Protein AF-B4QR46-F1 (afdb_monomer)

Radius of gyration: 48.01 Å; Cα contacts (8 Å, |Δi|>4): 709; chains: 1; bounding box: 116×48×184 Å

InterPro domains:
  IPR041470 Gamma tubulin complex component protein, N-terminal [PF17681] (161-316)

Nearest PDB structures (foldseek):
  9g3z-assembly1_J  TM=4.407E-01  e=4.348E-11  Sus scrofa
  7qj6-assembly1_C  TM=5.221E-01  e=1.460E-07  Homo sapiens
  8q62-assembly1_J  TM=5.470E-01  e=9.384E-07  Homo sapiens
  7qj3-assembly1_K  TM=4.662E-01  e=2.540E-05  Homo sapiens
  7qj9-assembly1_C  TM=4.486E-01  e=2.540E-05  Homo sapiens

Solvent-accessible surface area (backbone atoms only — not comparable to full-atom values): 43909 Å² total; per-residue (Å²): 132,87,80,91,84,79,89,83,92,77,84,86,80,86,83,77,78,69,58,73,47,78,47,77,50,79,46,81,51,102,92,51,79,46,81,46,76,44,84,38,66,56,82,58,98,83,71,80,80,86,89,76,83,90,83,83,90,65,97,85,64,82,74,57,78,57,82,49,105,67,46,77,56,86,58,85,77,74,82,77,79,80,85,75,60,95,46,50,45,57,43,53,26,54,51,50,54,50,53,53,53,54,53,71,73,42,92,67,86,70,54,72,55,37,54,50,50,53,54,54,57,38,46,71,41,35,98,68,72,55,92,62,36,34,75,52,92,95,35,82,38,71,50,86,89,55,92,74,50,73,68,56,51,55,49,70,74,34,70,64,52,54,54,53,52,51,43,36,54,36,45,50,53,51,47,56,50,26,53,70,42,50,47,96,61,93,72,87,84,65,52,61,38,52,23,35,38,24,45,44,51,54,42,70,43,43,66,47,52,36,41,53,55,52,51,48,59,31,44,78,70,66,75,43,75,62,44,69,66,56,49,46,72,77,35,44,71,47,47,50,49,44,48,50,56,35,65,78,61,69,72,72,97,61,90,50,55,26,58,48,44,52,48,55,49,43,52,23,49,54,48,32,57,44,82,87,51,56,69,67,52,22,22,50,24,44,25,42,34,63,52,21,47,39,39,57,33,49,27,50,51,32,29,68,59,71,61,41,47,83,51,66,84,57,38,53,67,58,42,80,44,75,59,92,82,38,55,45,70,43,74,39,77,87,57,74,84,51,92,57,86,81,34,65,71,54,51,50,52,48,49,47,47,70,74,29,36,68,48,49,25,52,28,50,56,43,68,41,35,59,57,55,28,56,77,69,48,57,71,85,42,81,51,61,45,57,54,43,50,58,50,44,55,58,72,43,54,86,41,52,76,52,84,84,77,81,82,72,87,58,67,54,59,67,60,53,34,73,75,46,89,51,66,72,59,36,52,41,41,51,51,44,47,71,74,48,54,69,63,87,92,49,63,75,74,75,27,61,67,45,37,30,48,55,49,66,22,30,48,95,83,59,62,57,49,58,50,51,50,51,50,49,43,53,58,45,51,52,52,36,52,49,47,48,51,52,46,51,51,53,48,64,74,62,41,57,52,59,53,54,50,50,51,51,36,64,37,68,47,72,57,42,83,82,41,42,73,60,52,52,54,29,49,49,26,27,74,72,60,35,60,66,64,20,46,51,44,50,46,48,56,53,25,70,76,37,77,88,61,26,80,42,56,43,77,43,69,82,54,70,47,51,81,47,48,44,73,43,68,62,92,44,48,70,53,52,74,46,49,44,72,70,54,53,54,52,41,44,52,50,28,27,52,55,48,39,53,54,47,52,46,51,51,67,74,67,56,82,82,84,90,73,87,88,55,65,71,51,51,53,50,52,50,52,44,50,52,51,51,46,51,50,49,46,43,73,75,66,47,81,81,54,62,60,47,48,49,49,57,52,44,50,61,51,75,68,51,42,98,81,57,46,70,70,55,51,24,53,55,43,52,53,50,46,53,53,50,53,49,59,78,66,68,84,87,64,100,64,53,73,70,54,55,54,51,50,51,54,54,48,52,54,51,51,54,52,52,42,51,62,50,64,73,58,69,81,65,81,74,84,50,76,64,48,51,53,49,52,50,53,52,51,51,51,55,54,50,46,46,54,50,45,51,55,53,22,48,74,74,75,57,119

Foldseek 3Di:
DDDDDDDDPDDDDPPPPFDFDWDWDWDDDVPDIDIDTWGWGFPDPPDDDDDDDDDDDDPDAPWDAPDDVTTGTGDHDDDDDPQPDLALLVSVLSVLVVVLVVVVSDPDDDDPLLNVLSVLLSLLRDDDADPQWDQDPNATDGDPPDDQDPVNVVVVPDVLVVLSSVLSSLSVVLVVLLCVAQRDDPDPDHFLLSNLLSLLSLLLLQVVVLVSVQQSVCSVVVNDDSHSVSCCVSCVVSSVSSVLSSVLVPQDDDDALQCSSLVSLQSLLVQLQDLPHDLLSNLLSLLSNLSSCLLVLQLVLCCLQQVGSPGDRPNHQWGWDADLLFTFIDGDPVPVPDPSVPRLVVVLVVVLCVLQGLLSRLCNLLVCSNVLCVVVVSVVDDGLSLQLLVQLLVVLVVQQADDDDDPPPGDRLVVVLVVDPDPSVNVSSVVSCVSNPDDPVHDPCSRSVNSSNSSSRGDSPDNSSVSSSVSSSVSSVVVSCSSVVVVVVVCLVVLVLVLVVLLLCLLQVVCCVVCVVLLLVLLVCLVVFVQVVNLVSSLVVQCVSDVVNSVQWDWDADHSALLRIATHGHDRSNNCNQARPVLSVLSRVSSSLVSLLSSLLSLLVPQDDADDDPDVLLVVLLVLLSVLLNVVSCCVVPPDDPSVVVVVVLVVLSVVRDSPQDSVNSNVSSVVSSVSSVVVVVDDDDLDGSVRSSVLSVVSSVLSVVLRCLRPVPPPDDDPDPVVVVVVVVSVVSSVVSSVVSVVSCVSSVHD

Structure (mmCIF, N/CA/C/O backbone):
data_AF-B4QR46-F1
#
_entry.id   AF-B4QR46-F1
#
loop_
_atom_site.group_PDB
_atom_site.id
_atom_site.type_symbol
_atom_site.label_atom_id
_atom_site.label_alt_id
_atom_site.label_comp_id
_atom_site.label_asym_id
_atom_site.label_entity_id
_atom_site.label_seq_id
_atom_site.pdbx_PDB_ins_code
_atom_site.Cartn_x
_atom_site.Cartn_y
_atom_site.Cartn_z
_atom_site.occupancy
_atom_site.B_iso_or_equiv
_atom_site.auth_seq_id
_atom_site.auth_comp_id
_atom_site.auth_asym_id
_atom_site.auth_atom_id
_atom_site.pdbx_PDB_model_num
ATOM 1 N N . MET A 1 1 ? -65.363 -8.377 97.264 1.00 30.38 1 MET A N 1
ATOM 2 C CA . MET A 1 1 ? -65.525 -9.576 96.421 1.00 30.38 1 MET A CA 1
ATOM 3 C C . MET A 1 1 ? -65.586 -9.126 94.976 1.00 30.38 1 MET A C 1
ATOM 5 O O . MET A 1 1 ? -66.506 -8.402 94.644 1.00 30.38 1 MET A O 1
ATOM 9 N N . VAL A 1 2 ? -64.578 -9.561 94.217 1.00 29.88 2 VAL A N 1
ATOM 10 C CA . VAL A 1 2 ? -64.458 -9.664 92.749 1.00 29.88 2 VAL A CA 1
ATOM 11 C C . VAL A 1 2 ? -64.579 -8.369 91.911 1.00 29.88 2 VAL A C 1
ATOM 13 O O . VAL A 1 2 ? -65.477 -7.569 92.140 1.00 29.88 2 VAL A O 1
ATOM 16 N N . PRO A 1 3 ? -63.645 -8.134 90.963 1.00 30.70 3 PRO A N 1
ATOM 17 C CA . PRO A 1 3 ? -63.244 -6.808 90.508 1.00 30.70 3 PRO A CA 1
ATOM 18 C C . PRO A 1 3 ? -63.609 -6.511 89.038 1.00 30.70 3 PRO A C 1
ATOM 20 O O . PRO A 1 3 ? -64.188 -7.330 88.330 1.00 30.70 3 PRO A O 1
ATOM 23 N N . SER A 1 4 ? -63.222 -5.305 88.620 1.00 34.78 4 SER A N 1
ATOM 24 C CA . SER A 1 4 ? -63.132 -4.754 87.261 1.00 34.78 4 SER A CA 1
ATOM 25 C C . SER A 1 4 ? -62.974 -5.744 86.096 1.00 34.78 4 SER A C 1
ATOM 27 O O . SER A 1 4 ? -62.083 -6.589 86.116 1.00 34.78 4 SER A O 1
ATOM 29 N N . LYS A 1 5 ? -63.715 -5.497 85.001 1.00 28.73 5 LYS A N 1
ATOM 30 C CA . LYS A 1 5 ? -63.240 -5.636 83.610 1.00 28.73 5 LYS A CA 1
ATOM 31 C C . LYS A 1 5 ? -64.013 -4.716 82.635 1.00 28.73 5 LYS A C 1
ATOM 33 O O . LYS A 1 5 ? -65.116 -4.292 82.973 1.00 28.73 5 LYS A O 1
ATOM 38 N N . PRO A 1 6 ? -63.390 -4.346 81.497 1.00 29.62 6 PRO A N 1
ATOM 39 C CA . PRO A 1 6 ? -63.630 -3.126 80.726 1.00 29.62 6 PRO A CA 1
ATOM 40 C C . PRO A 1 6 ? -64.387 -3.372 79.406 1.00 29.62 6 PRO A C 1
ATOM 42 O O . PRO A 1 6 ? -64.736 -4.505 79.096 1.00 29.62 6 PRO A O 1
ATOM 45 N N . LEU A 1 7 ? -64.622 -2.279 78.664 1.00 31.97 7 LEU A N 1
ATOM 46 C CA . LEU A 1 7 ? -65.241 -2.207 77.335 1.00 31.97 7 LEU A CA 1
ATOM 47 C C . LEU A 1 7 ? -64.868 -3.370 76.404 1.00 31.97 7 LEU A C 1
ATOM 49 O O . LEU A 1 7 ? -63.692 -3.551 76.092 1.00 31.97 7 LEU A O 1
ATOM 53 N N . ASP A 1 8 ? -65.891 -4.034 75.868 1.00 27.19 8 ASP A N 1
ATOM 54 C CA . ASP A 1 8 ? -65.801 -4.762 74.606 1.00 27.19 8 ASP A CA 1
ATOM 55 C C . ASP A 1 8 ? -66.247 -3.823 73.479 1.00 27.19 8 ASP A C 1
ATOM 57 O O . ASP A 1 8 ? -67.421 -3.477 73.335 1.00 27.19 8 ASP A O 1
ATOM 61 N N . THR A 1 9 ? -65.270 -3.355 72.707 1.00 36.09 9 THR A N 1
ATOM 62 C CA . THR A 1 9 ? -65.465 -2.815 71.362 1.00 36.09 9 THR A CA 1
ATOM 63 C C . THR A 1 9 ? -65.243 -3.954 70.368 1.00 36.09 9 THR A C 1
ATOM 65 O O . THR A 1 9 ? -64.119 -4.187 69.926 1.00 36.09 9 THR A O 1
ATOM 68 N N . SER A 1 10 ? -66.321 -4.654 70.036 1.00 26.53 10 SER A N 1
ATOM 69 C CA . SER A 1 10 ? -66.479 -5.620 68.940 1.00 26.53 10 SER A CA 1
ATOM 70 C C . SER A 1 10 ? -67.900 -5.373 68.401 1.00 26.53 10 SER A C 1
ATOM 72 O O . SER A 1 10 ? -68.838 -5.264 69.178 1.00 26.53 10 SER A O 1
ATOM 74 N N . ASP A 1 11 ? -68.156 -5.039 67.138 1.00 26.20 11 ASP A N 1
ATOM 75 C CA . ASP A 1 11 ? -67.590 -5.568 65.908 1.00 26.20 11 ASP A CA 1
ATOM 76 C C . ASP A 1 11 ? -67.270 -4.478 64.872 1.00 26.20 11 ASP A C 1
ATOM 78 O O . ASP A 1 11 ? -68.066 -3.588 64.563 1.00 26.20 11 ASP A O 1
ATOM 82 N N . TYR A 1 12 ? -66.079 -4.611 64.292 1.00 28.22 12 TYR A N 1
ATOM 83 C CA . TYR A 1 12 ? -65.688 -4.019 63.020 1.00 28.22 12 TYR A CA 1
ATOM 84 C C . TYR A 1 12 ? -66.210 -4.872 61.852 1.00 28.22 12 TYR A C 1
ATOM 86 O O . TYR A 1 12 ? -66.328 -6.089 61.963 1.00 28.22 12 TYR A O 1
ATOM 94 N N . ASN A 1 13 ? -66.348 -4.205 60.701 1.00 23.25 13 ASN A N 1
ATOM 95 C CA . ASN A 1 13 ? -66.476 -4.722 59.330 1.00 23.25 13 ASN A CA 1
ATOM 96 C C . ASN A 1 13 ? -67.891 -4.986 58.792 1.00 23.25 13 ASN A C 1
ATOM 98 O O . ASN A 1 13 ? -68.255 -6.112 58.468 1.00 23.25 13 ASN A O 1
ATOM 102 N N . TYR A 1 14 ? -68.612 -3.904 58.480 1.00 27.81 14 TYR A N 1
ATOM 103 C CA . TYR A 1 14 ? -69.419 -3.910 57.257 1.00 27.81 14 TYR A CA 1
ATOM 104 C C . TYR A 1 14 ? -68.485 -3.730 56.054 1.00 27.81 14 TYR A C 1
ATOM 106 O O . TYR A 1 14 ? -67.966 -2.641 55.804 1.00 27.81 14 TYR A O 1
ATOM 114 N N . SER A 1 15 ? -68.260 -4.811 55.309 1.00 29.78 15 SER A N 1
ATOM 115 C CA . SER A 1 15 ? -67.665 -4.772 53.976 1.00 29.78 15 SER A CA 1
ATOM 116 C C . SER A 1 15 ? -68.615 -4.039 53.023 1.00 29.78 15 SER A C 1
ATOM 118 O O . SER A 1 15 ? -69.603 -4.604 52.556 1.00 29.78 15 SER A O 1
ATOM 120 N N . MET A 1 16 ? -68.331 -2.772 52.726 1.00 32.12 16 MET A N 1
ATOM 121 C CA . MET A 1 16 ? -68.959 -2.085 51.600 1.00 32.12 16 MET A CA 1
ATOM 122 C C . MET A 1 16 ? -68.164 -2.460 50.347 1.00 32.12 16 MET A C 1
ATOM 124 O O . MET A 1 16 ? -67.132 -1.861 50.048 1.00 32.12 16 MET A O 1
ATOM 128 N N . GLU A 1 17 ? -68.599 -3.510 49.650 1.00 33.94 17 GLU A N 1
ATOM 129 C CA . GLU A 1 17 ? -68.070 -3.846 48.329 1.00 33.94 17 GLU A CA 1
ATOM 130 C C . GLU A 1 17 ? -68.312 -2.657 47.386 1.00 33.94 17 GLU A C 1
ATOM 132 O O . GLU A 1 17 ? -69.435 -2.373 46.966 1.00 33.94 17 GLU A O 1
ATOM 137 N N . LEU A 1 18 ? -67.246 -1.911 47.087 1.00 38.28 18 LEU A N 1
ATOM 138 C CA . LEU A 1 18 ? -67.239 -0.885 46.049 1.00 38.28 18 LEU A CA 1
ATOM 139 C C . LEU A 1 18 ? -67.482 -1.580 44.706 1.00 38.28 18 LEU A C 1
ATOM 141 O O . LEU A 1 18 ? -66.605 -2.279 44.197 1.00 38.28 18 LEU A O 1
ATOM 145 N N . GLY A 1 19 ? -68.680 -1.400 44.148 1.00 39.25 19 GLY A N 1
ATOM 146 C CA . GLY A 1 19 ? -69.067 -1.969 42.862 1.00 39.25 19 GLY A CA 1
ATOM 147 C C . GLY A 1 19 ? -68.116 -1.518 41.755 1.00 39.25 19 GLY A C 1
ATOM 148 O O . GLY A 1 19 ? -68.180 -0.379 41.293 1.00 39.25 19 GLY A O 1
ATOM 149 N N . LYS A 1 20 ? -67.225 -2.418 41.327 1.00 40.62 20 LYS A N 1
ATOM 150 C CA . LYS A 1 20 ? -66.458 -2.260 40.090 1.00 40.62 20 LYS A CA 1
ATOM 151 C C . LYS A 1 20 ? -67.424 -2.430 38.928 1.00 40.62 20 LYS A C 1
ATOM 153 O O . LYS A 1 20 ? -67.961 -3.515 38.724 1.00 40.62 20 LYS A O 1
ATOM 158 N N . VAL A 1 21 ? -67.633 -1.368 38.160 1.00 39.97 21 VAL A N 1
ATOM 159 C CA . VAL A 1 21 ? -68.390 -1.445 36.909 1.00 39.97 21 VAL A CA 1
ATOM 160 C C . VAL A 1 21 ? -67.388 -1.438 35.764 1.00 39.97 21 VAL A C 1
ATOM 162 O O . VAL A 1 21 ? -66.661 -0.461 35.590 1.00 39.97 21 VAL A O 1
ATOM 165 N N . ALA A 1 22 ? -67.346 -2.534 35.005 1.00 39.94 22 ALA A N 1
ATOM 166 C CA . ALA A 1 22 ? -66.570 -2.630 33.775 1.00 39.94 22 ALA A CA 1
ATOM 167 C C . ALA A 1 22 ? -67.403 -2.077 32.613 1.00 39.94 22 ALA A C 1
ATOM 169 O O . ALA A 1 22 ? -68.505 -2.561 32.337 1.00 39.94 22 ALA A O 1
ATOM 170 N N . VAL A 1 23 ? -66.891 -1.052 31.935 1.00 41.97 23 VAL A N 1
ATOM 171 C CA . VAL A 1 23 ? -67.472 -0.548 30.683 1.00 41.97 23 VAL A CA 1
ATOM 172 C C . VAL A 1 23 ? -66.529 -0.927 29.552 1.00 41.97 23 VAL A C 1
ATOM 174 O O . VAL A 1 23 ? -65.367 -0.530 29.584 1.00 41.97 23 VAL A O 1
ATOM 177 N N . LYS A 1 24 ? -67.026 -1.709 28.585 1.00 39.94 24 LYS A N 1
ATOM 178 C CA . LYS A 1 24 ? -66.307 -2.082 27.362 1.00 39.94 24 LYS A CA 1
ATOM 179 C C . LYS A 1 24 ? -66.873 -1.312 26.180 1.00 39.94 24 LYS A C 1
ATOM 181 O O . LYS A 1 24 ? -68.062 -1.449 25.895 1.00 39.94 24 LYS A O 1
ATOM 186 N N . GLU A 1 25 ? -66.032 -0.549 25.491 1.00 40.66 25 GLU A N 1
ATOM 187 C CA . GLU A 1 25 ? -66.381 0.058 24.204 1.00 40.66 25 GLU A CA 1
ATOM 188 C C . GLU A 1 25 ? -65.314 -0.215 23.143 1.00 40.66 25 GLU A C 1
ATOM 190 O O . GLU A 1 25 ? -64.108 -0.148 23.398 1.00 40.66 25 GLU A O 1
ATOM 195 N N . ASN A 1 26 ? -65.795 -0.519 21.935 1.00 38.41 26 ASN A N 1
ATOM 196 C CA . ASN A 1 26 ? -64.975 -0.933 20.804 1.00 38.41 26 ASN A CA 1
ATOM 197 C C . ASN A 1 26 ? -64.913 0.209 19.789 1.00 38.41 26 ASN A C 1
ATOM 199 O O . ASN A 1 26 ? -65.899 0.519 19.119 1.00 38.41 26 ASN A O 1
ATOM 203 N N . PHE A 1 27 ? -63.738 0.813 19.644 1.00 44.78 27 PHE A N 1
ATOM 204 C CA . PHE A 1 27 ? -63.484 1.882 18.689 1.00 44.78 27 PHE A CA 1
ATOM 205 C C . PHE A 1 27 ? -62.930 1.311 17.389 1.00 44.78 27 PHE A C 1
ATOM 207 O O . PHE A 1 27 ? -61.981 0.526 17.381 1.00 44.78 27 PHE A O 1
ATOM 214 N N . ASN A 1 28 ? -63.507 1.753 16.275 1.00 34.19 28 ASN A N 1
ATOM 215 C CA . ASN A 1 28 ? -63.042 1.445 14.930 1.00 34.19 28 ASN A CA 1
ATOM 216 C C . ASN A 1 28 ? -62.682 2.770 14.248 1.00 34.19 28 ASN A C 1
ATOM 218 O O . ASN A 1 28 ? -63.564 3.505 13.804 1.00 34.19 28 ASN A O 1
ATOM 222 N N . ILE A 1 29 ? -61.391 3.090 14.164 1.00 40.81 29 ILE A N 1
ATOM 223 C CA . ILE A 1 29 ? -60.894 4.190 13.325 1.00 40.81 29 ILE A CA 1
ATOM 224 C C . ILE A 1 29 ? -60.126 3.554 12.165 1.00 40.81 29 ILE A C 1
ATOM 226 O O . ILE A 1 29 ? -59.524 2.495 12.334 1.00 40.81 29 ILE A O 1
ATOM 230 N N . LYS A 1 30 ? -60.173 4.155 10.965 1.00 36.75 30 LYS A N 1
ATOM 231 C CA . LYS A 1 30 ? -59.470 3.650 9.770 1.00 36.75 30 LYS A CA 1
ATOM 232 C C . LYS A 1 30 ? -57.982 3.418 10.088 1.00 36.75 30 LYS A C 1
ATOM 234 O O . LYS A 1 30 ? -57.203 4.363 10.078 1.00 36.75 30 LYS A O 1
ATOM 239 N N . GLY A 1 31 ? -57.623 2.164 10.370 1.00 36.34 31 GLY A N 1
ATOM 240 C CA . GLY A 1 31 ? -56.261 1.720 10.679 1.00 36.34 31 GLY A CA 1
ATOM 241 C C . GLY A 1 31 ? -56.042 1.081 12.059 1.00 36.34 31 GLY A C 1
ATOM 242 O O . GLY A 1 31 ? -55.006 0.448 12.231 1.00 36.34 31 GLY A O 1
ATOM 243 N N . ALA A 1 32 ? -56.973 1.177 13.020 1.00 36.88 32 ALA A N 1
ATOM 244 C CA . ALA A 1 32 ? -56.832 0.530 14.332 1.00 36.88 32 ALA A CA 1
ATOM 245 C C . ALA A 1 32 ? -58.187 0.202 14.990 1.00 36.88 32 ALA A C 1
ATOM 247 O O . ALA A 1 32 ? -59.110 1.022 14.991 1.00 36.88 32 ALA A O 1
ATOM 248 N N . LYS A 1 33 ? -58.272 -0.998 15.583 1.00 32.69 33 LYS A N 1
ATOM 249 C CA . LYS A 1 33 ? -59.317 -1.396 16.537 1.00 32.69 33 LYS A CA 1
ATOM 250 C C . LYS A 1 33 ? -58.785 -1.171 17.945 1.00 32.69 33 LYS A C 1
ATOM 252 O O . LYS A 1 33 ? -57.722 -1.696 18.266 1.00 32.69 33 LYS A O 1
ATOM 257 N N . MET A 1 34 ? -59.514 -0.430 18.769 1.00 39.59 34 MET A N 1
ATOM 258 C CA . MET A 1 34 ? -59.182 -0.262 20.183 1.00 39.59 34 MET A CA 1
ATOM 259 C C . MET A 1 34 ? -60.346 -0.760 21.035 1.00 39.59 34 MET A C 1
ATOM 261 O O . MET A 1 34 ? -61.479 -0.329 20.841 1.00 39.59 34 MET A O 1
ATOM 265 N N . GLU A 1 35 ? -60.060 -1.674 21.957 1.00 34.44 35 GLU A N 1
ATOM 266 C CA . GLU A 1 35 ? -60.991 -2.134 22.988 1.00 34.44 35 GLU A CA 1
ATOM 267 C C . GLU A 1 35 ? -60.613 -1.444 24.298 1.00 34.44 35 GLU A C 1
ATOM 269 O O . GLU A 1 35 ? -59.492 -1.589 24.783 1.00 34.44 35 GLU A O 1
ATOM 274 N N . LEU A 1 36 ? -61.523 -0.634 24.832 1.00 41.47 36 LEU A N 1
ATOM 275 C CA . LEU A 1 36 ? -61.312 0.128 26.058 1.00 41.47 36 LEU A CA 1
ATOM 276 C C . LEU A 1 36 ? -62.166 -0.485 27.163 1.00 41.47 36 LEU A C 1
ATOM 278 O O . LEU A 1 36 ? -63.392 -0.437 27.097 1.00 41.47 36 LEU A O 1
ATOM 282 N N . GLU A 1 37 ? -61.507 -1.073 28.162 1.00 37.12 37 GLU A N 1
ATOM 283 C CA . GLU A 1 37 ? -62.136 -1.606 29.370 1.00 37.12 37 GLU A CA 1
ATOM 284 C C . GLU A 1 37 ? -61.838 -0.663 30.541 1.00 37.12 37 GLU A C 1
ATOM 286 O O . GLU A 1 37 ? -60.712 -0.577 31.033 1.00 37.12 37 GLU A O 1
ATOM 291 N N . LEU A 1 38 ? -62.846 0.101 30.959 1.00 46.12 38 LEU A N 1
ATOM 292 C CA . LEU A 1 38 ? -62.716 1.089 32.027 1.00 46.12 38 LEU A CA 1
ATOM 293 C C . LEU A 1 38 ? -63.156 0.482 33.357 1.00 46.12 38 LEU A C 1
ATOM 295 O O . LEU A 1 38 ? -64.312 0.086 33.510 1.00 46.12 38 LEU A O 1
ATOM 299 N N . ASN A 1 39 ? -62.242 0.457 34.328 1.00 40.38 39 ASN A N 1
ATOM 300 C CA . ASN A 1 39 ? -62.547 0.123 35.717 1.00 40.38 39 ASN A CA 1
ATOM 301 C C . ASN A 1 39 ? -62.996 1.387 36.442 1.00 40.38 39 ASN A C 1
ATOM 303 O O . ASN A 1 39 ? -62.165 2.194 36.859 1.00 40.38 39 ASN A O 1
ATOM 307 N N . VAL A 1 40 ? -64.307 1.565 36.589 1.00 46.72 40 VAL A N 1
ATOM 308 C CA . VAL A 1 40 ? -64.851 2.750 37.250 1.00 46.72 40 VAL A CA 1
ATOM 309 C C . VAL A 1 40 ? -65.202 2.426 38.702 1.00 46.72 40 VAL A C 1
ATOM 311 O O . VAL A 1 40 ? -65.877 1.433 38.978 1.00 46.72 40 VAL A O 1
ATOM 314 N N . ILE A 1 41 ? -64.738 3.264 39.633 1.00 43.50 41 ILE A N 1
ATOM 315 C CA . ILE A 1 41 ? -65.075 3.176 41.059 1.00 43.50 41 ILE A CA 1
ATOM 316 C C . ILE A 1 41 ? -66.230 4.138 41.330 1.00 43.50 41 ILE A C 1
ATOM 318 O O . ILE A 1 41 ? -66.109 5.347 41.125 1.00 43.50 41 ILE A O 1
ATOM 322 N N . GLN A 1 42 ? -67.359 3.599 41.781 1.00 46.22 42 GLN A N 1
ATOM 323 C CA . GLN A 1 42 ? -68.527 4.394 42.129 1.00 46.22 42 GLN A CA 1
ATOM 324 C C . GLN A 1 42 ? -68.438 4.849 43.593 1.00 46.22 42 GLN A C 1
ATOM 326 O O . GLN A 1 42 ? -68.524 4.036 44.508 1.00 46.22 42 GLN A O 1
ATOM 331 N N . ASN A 1 43 ? -68.313 6.158 43.832 1.00 46.69 43 ASN A N 1
ATOM 332 C CA . ASN A 1 43 ? -68.180 6.698 45.194 1.00 46.69 43 ASN A CA 1
ATOM 333 C C . ASN A 1 43 ? -69.495 6.666 46.013 1.00 46.69 43 ASN A C 1
ATOM 335 O O . ASN A 1 43 ? -69.443 6.768 47.236 1.00 46.69 43 ASN A O 1
ATOM 339 N N . LYS A 1 44 ? -70.674 6.516 45.375 1.00 46.97 44 LYS A N 1
ATOM 340 C CA . LYS A 1 44 ? -71.986 6.300 46.032 1.00 46.97 44 LYS A CA 1
ATOM 341 C C . LYS A 1 44 ? -72.940 5.445 45.172 1.00 46.97 44 LYS A C 1
ATOM 343 O O . LYS A 1 44 ? -73.083 5.749 43.988 1.00 46.97 44 LYS A O 1
ATOM 348 N N . PRO A 1 45 ? -73.679 4.475 45.748 1.00 48.53 45 PRO A N 1
ATOM 349 C CA . PRO A 1 45 ? -74.452 3.468 45.002 1.00 48.53 45 PRO A CA 1
ATOM 350 C C . PRO A 1 45 ? -75.677 3.986 44.213 1.00 48.53 45 PRO A C 1
ATOM 352 O O . PRO A 1 45 ? -76.244 3.237 43.426 1.00 48.53 45 PRO A O 1
ATOM 355 N N . SER A 1 46 ? -76.099 5.249 44.372 1.00 44.44 46 SER A N 1
ATOM 356 C CA . SER A 1 46 ? -77.341 5.790 43.779 1.00 44.44 46 SER A CA 1
ATOM 357 C C . SER A 1 46 ? -77.167 6.693 42.542 1.00 44.44 46 SER A C 1
ATOM 359 O O . SER A 1 46 ? -78.140 7.285 42.073 1.00 44.44 46 SER A O 1
ATOM 361 N N . ALA A 1 47 ? -75.957 6.829 41.989 1.00 50.44 47 ALA A N 1
ATOM 362 C CA . ALA A 1 47 ? -75.715 7.708 40.836 1.00 50.44 47 ALA A CA 1
ATOM 363 C C . ALA A 1 47 ? -76.150 7.069 39.496 1.00 50.44 47 ALA A C 1
ATOM 365 O O . ALA A 1 47 ? -75.710 5.969 39.161 1.00 50.44 47 ALA A O 1
ATOM 366 N N . LYS A 1 48 ? -76.978 7.770 38.700 1.00 47.47 48 LYS A N 1
ATOM 367 C CA . LYS A 1 48 ? -77.364 7.342 37.339 1.00 47.47 48 LYS A CA 1
ATOM 368 C C . LYS A 1 48 ? -76.169 7.400 36.379 1.00 47.47 48 LYS A C 1
ATOM 370 O O . LYS A 1 48 ? -75.397 8.357 36.393 1.00 47.47 48 LYS A O 1
ATOM 375 N N . LYS A 1 49 ? -76.064 6.381 35.519 1.00 46.19 49 LYS A N 1
ATOM 376 C CA . LYS A 1 49 ? -75.053 6.260 34.458 1.00 46.19 49 LYS A CA 1
ATOM 377 C C . LYS A 1 49 ? -75.168 7.459 33.491 1.00 46.19 49 LYS A C 1
ATOM 379 O O . LYS A 1 49 ? -76.286 7.739 33.052 1.00 46.19 49 LYS A O 1
ATOM 384 N N . PRO A 1 50 ? -74.079 8.181 33.167 1.00 43.03 50 PRO A N 1
ATOM 385 C CA . PRO A 1 50 ? -74.138 9.257 32.180 1.00 43.03 50 PRO A CA 1
ATOM 386 C C . PRO A 1 50 ? -74.461 8.673 30.797 1.00 43.03 50 PRO A C 1
ATOM 388 O O . PRO A 1 50 ? -73.914 7.639 30.419 1.00 43.03 50 PRO A O 1
ATOM 391 N N . ALA A 1 51 ? -75.396 9.303 30.079 1.00 39.06 51 ALA A N 1
ATOM 392 C CA . ALA A 1 51 ? -75.980 8.756 28.852 1.00 39.06 51 ALA A CA 1
ATOM 393 C C . ALA A 1 51 ? -75.285 9.205 27.556 1.00 39.06 51 ALA A C 1
ATOM 395 O O . ALA A 1 51 ? -75.503 8.578 26.528 1.00 39.06 51 ALA A O 1
ATOM 396 N N . LEU A 1 52 ? -74.452 10.246 27.576 1.00 37.38 52 LEU A N 1
ATOM 397 C CA . LEU A 1 52 ? -73.670 10.682 26.417 1.00 37.38 52 LEU A CA 1
ATOM 398 C C . LEU A 1 52 ? -72.506 11.564 26.877 1.00 37.38 52 LEU A C 1
ATOM 400 O O . LEU A 1 52 ? -72.676 12.411 27.754 1.00 37.38 52 LEU A O 1
ATOM 404 N N . VAL A 1 53 ? -71.331 11.341 26.292 1.00 38.62 53 VAL A N 1
ATOM 405 C CA . VAL A 1 53 ? -70.140 12.183 26.450 1.00 38.62 53 VAL A CA 1
ATOM 406 C C . VAL A 1 53 ? -70.024 13.009 25.168 1.00 38.62 53 VAL A C 1
ATOM 408 O O . VAL A 1 53 ? -69.817 12.438 24.101 1.00 38.62 53 VAL A O 1
ATOM 411 N N . ASP A 1 54 ? -70.203 14.330 25.249 1.00 31.22 54 ASP A N 1
ATOM 412 C CA . ASP A 1 54 ? -70.046 15.216 24.088 1.00 31.22 54 ASP A CA 1
ATOM 413 C C . ASP A 1 54 ? -68.560 15.391 23.739 1.00 31.22 54 ASP A C 1
ATOM 415 O O . ASP A 1 54 ? -67.729 15.731 24.585 1.00 31.22 54 ASP A O 1
ATOM 419 N N . PHE A 1 55 ? -68.220 15.154 22.471 1.00 36.72 55 PHE A N 1
ATOM 420 C CA . PHE A 1 55 ? -66.845 15.141 21.976 1.00 36.72 55 PHE A CA 1
ATOM 421 C C . PHE A 1 55 ? -66.478 16.458 21.272 1.00 36.72 55 PHE A C 1
ATOM 423 O O . PHE A 1 55 ? -67.077 16.806 20.256 1.00 36.72 55 PHE A O 1
ATOM 430 N N . PHE A 1 56 ? -65.414 17.136 21.723 1.00 31.11 56 PHE A N 1
ATOM 431 C CA . PHE A 1 56 ? -64.710 18.151 20.926 1.00 31.11 56 PHE A CA 1
ATOM 432 C C . PHE A 1 56 ? -63.436 17.555 20.307 1.00 31.11 56 PHE A C 1
ATOM 434 O O . PHE A 1 56 ? -62.621 16.949 20.999 1.00 31.11 56 PHE A O 1
ATOM 441 N N . LYS A 1 57 ? -63.266 17.723 18.989 1.00 31.97 57 LYS A N 1
ATOM 442 C CA . LYS A 1 57 ? -62.080 17.307 18.220 1.00 31.97 57 LYS A CA 1
ATOM 443 C C . LYS A 1 57 ? -61.069 18.453 18.159 1.00 31.97 57 LYS A C 1
ATOM 445 O O . LYS A 1 57 ? -61.400 19.501 17.618 1.00 31.97 57 LYS A O 1
ATOM 450 N N . ASN A 1 58 ? -59.831 18.224 18.595 1.00 28.31 58 ASN A N 1
ATOM 451 C CA . ASN A 1 58 ? -58.680 19.006 18.138 1.00 28.31 58 ASN A CA 1
ATOM 452 C C . ASN A 1 58 ? -57.466 18.105 17.877 1.00 28.31 58 ASN A C 1
ATOM 454 O O . ASN A 1 58 ? -57.309 17.042 18.468 1.00 28.31 58 ASN A O 1
ATOM 458 N N . GLY A 1 59 ? -56.662 18.513 16.898 1.00 36.44 59 GLY A N 1
ATOM 459 C CA . GLY A 1 59 ? -56.028 17.602 15.949 1.00 36.44 59 GLY A CA 1
ATOM 460 C C . GLY A 1 59 ? -54.803 16.789 16.362 1.00 36.44 59 GLY A C 1
ATOM 461 O O . GLY A 1 59 ? -54.303 16.129 15.468 1.00 36.44 59 GLY A O 1
ATOM 462 N N . ASN A 1 60 ? -54.298 16.791 17.603 1.00 33.69 60 ASN A N 1
ATOM 463 C CA . ASN A 1 60 ? -53.045 16.061 17.904 1.00 33.69 60 ASN A CA 1
ATOM 464 C C . ASN A 1 60 ? -52.906 15.447 19.311 1.00 33.69 60 ASN A C 1
ATOM 466 O O . ASN A 1 60 ? -51.880 14.835 19.577 1.00 33.69 60 ASN A O 1
ATOM 470 N N . ASP A 1 61 ? -53.912 15.532 20.181 1.00 31.94 61 ASP A N 1
ATOM 471 C CA . ASP A 1 61 ? -53.914 14.829 21.472 1.00 31.94 61 ASP A CA 1
ATOM 472 C C . ASP A 1 61 ? -55.350 14.406 21.796 1.00 31.94 61 ASP A C 1
ATOM 474 O O . ASP A 1 61 ? -56.223 15.243 22.028 1.00 31.94 61 ASP A O 1
ATOM 478 N N . MET A 1 62 ? -55.617 13.100 21.793 1.00 36.28 62 MET A N 1
ATOM 479 C CA . MET A 1 62 ? -56.892 12.546 22.260 1.00 36.28 62 MET A CA 1
ATOM 480 C C . MET A 1 62 ? -56.845 12.440 23.790 1.00 36.28 62 MET A C 1
ATOM 482 O O . MET A 1 62 ? -56.644 11.361 24.339 1.00 36.28 62 MET A O 1
ATOM 486 N N . LEU A 1 63 ? -56.992 13.570 24.485 1.00 37.34 63 LEU A N 1
ATOM 487 C CA . LEU A 1 63 ? -57.174 13.609 25.938 1.00 37.34 63 LEU A CA 1
ATOM 488 C C . LEU A 1 63 ? -58.636 13.927 26.261 1.00 37.34 63 LEU A C 1
ATOM 490 O O . LEU A 1 63 ? -59.110 15.029 25.992 1.00 37.34 63 LEU A O 1
ATOM 494 N N . TYR A 1 64 ? -59.332 12.985 26.898 1.00 41.41 64 TYR A N 1
ATOM 495 C CA . TYR A 1 64 ? -60.635 13.230 27.515 1.00 41.41 64 TYR A CA 1
ATOM 496 C C . TYR A 1 64 ? -60.482 13.220 29.035 1.00 41.41 64 TYR A C 1
ATOM 498 O O . TYR A 1 64 ? -60.214 12.180 29.630 1.00 41.41 64 TYR A O 1
ATOM 506 N N . ARG A 1 65 ? -60.690 14.373 29.680 1.00 36.34 65 ARG A N 1
ATOM 507 C CA . ARG A 1 65 ? -61.046 14.426 31.104 1.00 36.34 65 ARG A CA 1
ATOM 508 C C . ARG A 1 65 ? -62.562 14.486 31.199 1.00 36.34 65 ARG A C 1
ATOM 510 O O . ARG A 1 65 ? -63.144 15.540 30.956 1.00 36.34 65 ARG A O 1
ATOM 517 N N . ILE A 1 66 ? -63.204 13.387 31.582 1.00 38.56 66 ILE A N 1
ATOM 518 C CA . ILE A 1 66 ? -64.595 13.441 32.042 1.00 38.56 66 ILE A CA 1
ATOM 519 C C . ILE A 1 66 ? -64.542 13.837 33.517 1.00 38.56 66 ILE A C 1
ATOM 521 O O . ILE A 1 66 ? -64.429 12.989 34.397 1.00 38.56 66 ILE A O 1
ATOM 525 N N . GLN A 1 67 ? -64.592 15.138 33.798 1.00 34.88 67 GLN A N 1
ATOM 526 C CA . GLN A 1 67 ? -64.929 15.603 35.139 1.00 34.88 67 GLN A CA 1
ATOM 527 C C . GLN A 1 67 ? -66.448 15.698 35.235 1.00 34.88 67 GLN A C 1
ATOM 529 O O . GLN A 1 67 ? -67.056 16.672 34.804 1.00 34.88 67 GLN A O 1
ATOM 534 N N . THR A 1 68 ? -67.069 14.682 35.821 1.00 42.25 68 THR A N 1
ATOM 535 C CA . THR A 1 68 ? -68.352 14.889 36.499 1.00 42.25 68 THR A CA 1
ATOM 536 C C . THR A 1 68 ? -68.078 14.819 37.992 1.00 42.25 68 THR A C 1
ATOM 538 O O . THR A 1 68 ? -67.209 14.059 38.413 1.00 42.25 68 THR A O 1
ATOM 541 N N . ASN A 1 69 ? -68.801 15.584 38.816 1.00 41.97 69 ASN A N 1
ATOM 542 C CA . ASN A 1 69 ? -68.524 15.706 40.262 1.00 41.97 69 ASN A CA 1
ATOM 543 C C . ASN A 1 69 ? -68.619 14.365 41.051 1.00 41.97 69 ASN A C 1
ATOM 545 O O . ASN A 1 69 ? -68.513 14.366 42.273 1.00 41.97 69 ASN A O 1
ATOM 549 N N . TRP A 1 70 ? -68.893 13.239 40.375 1.00 45.50 70 TRP A N 1
ATOM 550 C CA . TRP A 1 70 ? -69.329 11.958 40.939 1.00 45.50 70 TRP A CA 1
ATOM 551 C C . TRP A 1 70 ? -68.575 10.745 40.353 1.00 45.50 70 TRP A C 1
ATOM 553 O O . TRP A 1 70 ? -68.700 9.653 40.902 1.00 45.50 70 TRP A O 1
ATOM 563 N N . TRP A 1 71 ? -67.781 10.926 39.285 1.00 42.94 71 TRP A N 1
ATOM 564 C CA . TRP A 1 71 ? -66.998 9.872 38.623 1.00 42.94 71 TRP A CA 1
ATOM 565 C C . TRP A 1 71 ? -65.635 10.421 38.181 1.00 42.94 71 TRP A C 1
ATOM 567 O O . TRP A 1 71 ? -65.573 11.487 37.570 1.00 42.94 71 TRP A O 1
ATOM 577 N N . GLN A 1 72 ? -64.553 9.691 38.462 1.00 38.44 72 GLN A N 1
ATOM 578 C CA . GLN A 1 72 ? -63.196 10.021 38.016 1.00 38.44 72 GLN A CA 1
ATOM 579 C C . GLN A 1 72 ? -62.723 8.927 37.052 1.00 38.44 72 GLN A C 1
ATOM 581 O O . GLN A 1 72 ? -62.652 7.760 37.435 1.00 38.44 72 GLN A O 1
ATOM 586 N N . VAL A 1 73 ? -62.449 9.294 35.799 1.00 38.94 73 VAL A N 1
ATOM 587 C CA . VAL A 1 73 ? -61.941 8.387 34.761 1.00 38.94 73 VAL A CA 1
ATOM 588 C C . VAL A 1 73 ? -60.794 9.089 34.047 1.00 38.94 73 VAL A C 1
ATOM 590 O O . VAL A 1 73 ? -61.010 10.137 33.441 1.00 38.94 73 VAL A O 1
ATOM 593 N N . ASP A 1 74 ? -59.600 8.504 34.103 1.00 37.47 74 ASP A N 1
ATOM 594 C CA . ASP A 1 74 ? -58.463 8.924 33.286 1.00 37.47 74 ASP A CA 1
ATOM 595 C C . ASP A 1 74 ? -58.243 7.874 32.190 1.00 37.47 74 ASP A C 1
ATOM 597 O O . ASP A 1 74 ? -57.976 6.706 32.474 1.00 37.47 74 ASP A O 1
ATOM 601 N N . ILE A 1 75 ? -58.396 8.292 30.932 1.00 39.41 75 ILE A N 1
ATOM 602 C CA . ILE A 1 75 ? -58.132 7.468 29.748 1.00 39.41 75 ILE A CA 1
ATOM 603 C C . ILE A 1 75 ? -56.896 8.039 29.062 1.00 39.41 75 ILE A C 1
ATOM 605 O O . ILE A 1 75 ? -56.963 9.105 28.450 1.00 39.41 75 ILE A O 1
ATOM 609 N N . SER A 1 76 ? -55.767 7.341 29.156 1.00 38.75 76 SER A N 1
ATOM 610 C CA . SER A 1 76 ? -54.562 7.651 28.388 1.00 38.75 76 SER A CA 1
ATOM 611 C C . SER A 1 76 ? -54.431 6.666 27.225 1.00 38.75 76 SER A C 1
ATOM 613 O O . SER A 1 76 ? -54.200 5.475 27.415 1.00 38.75 76 SER A O 1
ATOM 615 N N . VAL A 1 77 ? -54.604 7.160 25.996 1.00 37.66 77 VAL A N 1
ATOM 616 C CA . VAL A 1 77 ? -54.360 6.388 24.770 1.00 37.66 77 VAL A CA 1
ATOM 617 C C . VAL A 1 77 ? -53.029 6.837 24.184 1.00 37.66 77 VAL A C 1
ATOM 619 O O . VAL A 1 77 ? -52.939 7.909 23.589 1.00 37.66 77 VAL A O 1
ATOM 622 N N . TYR A 1 78 ? -51.991 6.020 24.347 1.00 41.34 78 TYR A N 1
ATOM 623 C CA . TYR A 1 78 ? -50.722 6.220 23.654 1.00 41.34 78 TYR A CA 1
ATOM 624 C C . TYR A 1 78 ? -50.648 5.279 22.456 1.00 41.34 78 TYR A C 1
ATOM 626 O O . TYR A 1 78 ? -50.835 4.071 22.590 1.00 41.34 78 TYR A O 1
ATOM 634 N N . ASN A 1 79 ? -50.336 5.818 21.278 1.00 40.03 79 ASN A N 1
ATOM 635 C CA . ASN A 1 79 ? -49.963 4.969 20.154 1.00 40.03 79 ASN A CA 1
ATOM 636 C C . ASN A 1 79 ? -48.658 4.250 20.511 1.00 40.03 79 ASN A C 1
ATOM 638 O O . ASN A 1 79 ? -47.664 4.909 20.829 1.00 40.03 79 ASN A O 1
ATOM 642 N N . GLN A 1 80 ? -48.653 2.914 20.442 1.00 46.84 80 GLN A N 1
ATOM 643 C CA . GLN A 1 80 ? -47.409 2.150 20.503 1.00 46.84 80 GLN A CA 1
ATOM 644 C C . GLN A 1 80 ? -46.438 2.693 19.444 1.00 46.84 80 GLN A C 1
ATOM 646 O O . GLN A 1 80 ? -46.856 2.930 18.303 1.00 46.84 80 GLN A O 1
ATOM 651 N N . PRO A 1 81 ? -45.155 2.902 19.787 1.00 48.28 81 PRO A N 1
ATOM 652 C CA . PRO A 1 81 ? -44.179 3.342 18.808 1.00 48.28 81 PRO A CA 1
ATOM 653 C C . PRO A 1 81 ? -44.103 2.298 17.690 1.00 48.28 81 PRO A C 1
ATOM 655 O O . PRO A 1 81 ? -43.854 1.117 17.937 1.00 48.28 81 PRO A O 1
ATOM 658 N N . GLN A 1 82 ? -44.315 2.726 16.442 1.00 48.25 82 GLN A N 1
ATOM 659 C CA . GLN A 1 82 ? -43.954 1.907 15.290 1.00 48.25 82 GLN A CA 1
ATOM 660 C C . GLN A 1 82 ? -42.429 1.805 15.284 1.00 48.25 82 GLN A C 1
ATOM 662 O O . GLN A 1 82 ? -41.739 2.747 14.899 1.00 48.25 82 GLN A O 1
ATOM 667 N N . ILE A 1 83 ? -41.896 0.683 15.769 1.00 49.75 83 ILE A N 1
ATOM 668 C CA . ILE A 1 83 ? -40.453 0.429 15.800 1.00 49.75 83 ILE A CA 1
ATOM 669 C C . ILE A 1 83 ? -39.983 0.234 14.354 1.00 49.75 83 ILE A C 1
ATOM 671 O O . ILE A 1 83 ? -40.001 -0.864 13.805 1.00 49.75 83 ILE A O 1
ATOM 675 N N . LEU A 1 84 ? -39.613 1.353 13.732 1.00 47.66 84 LEU A N 1
ATOM 676 C CA . LEU A 1 84 ? -39.007 1.465 12.402 1.00 47.66 84 LEU A CA 1
ATOM 677 C C . LEU A 1 84 ? -37.512 1.834 12.496 1.00 47.66 84 LEU A C 1
ATOM 679 O O . LEU A 1 84 ? -36.885 2.140 11.484 1.00 47.66 84 LEU A O 1
ATOM 683 N N . ALA A 1 85 ? -36.943 1.864 13.707 1.00 49.03 85 ALA A N 1
ATOM 684 C CA . ALA A 1 85 ? -35.629 2.444 13.967 1.00 49.03 85 ALA A CA 1
ATOM 685 C C . ALA A 1 85 ? -34.482 1.660 13.299 1.00 49.03 85 ALA A C 1
ATOM 687 O O . ALA A 1 85 ? -34.394 0.437 13.392 1.00 49.03 85 ALA A O 1
ATOM 688 N N . SER A 1 86 ? -33.562 2.393 12.667 1.00 59.25 86 SER A N 1
ATOM 689 C CA . SER A 1 86 ? -32.392 1.861 11.957 1.00 59.25 86 SER A CA 1
ATOM 690 C C . SER A 1 86 ? -31.222 1.447 12.863 1.00 59.25 86 SER A C 1
ATOM 692 O O . SER A 1 86 ? -30.253 0.878 12.363 1.00 59.25 86 SER A O 1
ATOM 694 N N . ASN A 1 87 ? -31.259 1.760 14.166 1.00 73.06 87 ASN A N 1
ATOM 695 C CA . ASN A 1 87 ? -30.204 1.444 15.135 1.00 73.06 87 ASN A CA 1
ATOM 696 C C . ASN A 1 87 ? -30.793 1.032 16.510 1.00 73.06 87 ASN A C 1
ATOM 698 O O . ASN A 1 87 ? -31.919 1.397 16.854 1.00 73.06 87 ASN A O 1
ATOM 702 N N . PHE A 1 88 ? -30.035 0.254 17.299 1.00 82.50 88 PHE A N 1
ATOM 703 C CA . PHE A 1 88 ? -30.490 -0.242 18.609 1.00 82.50 88 PHE A CA 1
ATOM 704 C C . PHE A 1 88 ? -30.747 0.879 19.627 1.00 82.50 88 PHE A C 1
ATOM 706 O O . PHE A 1 88 ? -31.777 0.867 20.293 1.00 82.50 88 PHE A O 1
ATOM 713 N N . SER A 1 89 ? -29.824 1.840 19.750 1.00 82.00 89 SER A N 1
ATOM 714 C CA . SER A 1 89 ? -29.893 2.893 20.771 1.00 82.00 89 SER A CA 1
ATOM 715 C C . SER A 1 89 ? -31.156 3.744 20.640 1.00 82.00 89 SER A C 1
ATOM 717 O O . SER A 1 89 ? -31.831 3.965 21.640 1.00 82.00 89 SER A O 1
ATOM 719 N N . GLN A 1 90 ? -31.521 4.158 19.419 1.00 81.19 90 GLN A N 1
ATOM 720 C CA . GLN A 1 90 ? -32.753 4.912 19.183 1.00 81.19 90 GLN A CA 1
ATOM 721 C C . GLN A 1 90 ? -33.983 4.037 19.425 1.00 81.19 90 GLN A C 1
ATOM 723 O O . GLN A 1 90 ? -34.882 4.442 20.152 1.00 81.19 90 GLN A O 1
ATOM 728 N N . GLY A 1 91 ? -33.995 2.814 18.879 1.00 81.62 91 GLY A N 1
ATOM 729 C CA . GLY A 1 91 ? -35.135 1.908 19.022 1.00 81.62 91 GLY A CA 1
ATOM 730 C C . GLY A 1 91 ? -35.439 1.544 20.477 1.00 81.62 91 GLY A C 1
ATOM 731 O O . GLY A 1 91 ? -36.602 1.522 20.871 1.00 81.62 91 GLY A O 1
ATOM 732 N N . TYR A 1 92 ? -34.409 1.300 21.296 1.00 85.56 92 TYR A N 1
ATOM 733 C CA . TYR A 1 92 ? -34.589 1.038 22.726 1.00 85.56 92 TYR A CA 1
ATOM 734 C C . TYR A 1 92 ? -34.978 2.310 23.488 1.00 85.56 92 TYR A C 1
ATOM 736 O O . TYR A 1 92 ? -35.869 2.264 24.333 1.00 85.56 92 TYR A O 1
ATOM 744 N N . ALA A 1 93 ? -34.381 3.460 23.158 1.00 84.50 93 ALA A N 1
ATOM 745 C CA . ALA A 1 93 ? -34.758 4.732 23.768 1.00 84.50 93 ALA A CA 1
ATOM 746 C C . ALA A 1 93 ? -36.231 5.086 23.528 1.00 84.50 93 ALA A C 1
ATOM 748 O O . ALA A 1 93 ? -36.896 5.530 24.459 1.00 84.50 93 ALA A O 1
ATOM 749 N N . ASP A 1 94 ? -36.758 4.862 22.322 1.00 82.31 94 ASP A N 1
ATOM 750 C CA . ASP A 1 94 ? -38.161 5.136 21.995 1.00 82.31 94 ASP A CA 1
ATOM 751 C C . ASP A 1 94 ? -39.116 4.303 22.869 1.00 82.31 94 ASP A C 1
ATOM 753 O O . ASP A 1 94 ? -40.139 4.813 23.336 1.00 82.31 94 ASP A O 1
ATOM 757 N N . ILE A 1 95 ? -38.751 3.048 23.162 1.00 82.81 95 ILE A N 1
ATOM 758 C CA . ILE A 1 95 ? -39.492 2.172 24.084 1.00 82.81 95 ILE A CA 1
ATOM 759 C C . ILE A 1 95 ? -39.434 2.717 25.513 1.00 82.81 95 ILE A C 1
ATOM 761 O O . ILE A 1 95 ? -40.472 2.828 26.164 1.00 82.81 95 ILE A O 1
ATOM 765 N N . LEU A 1 96 ? -38.250 3.101 25.997 1.00 83.94 96 LEU A N 1
ATOM 766 C CA . LEU A 1 96 ? -38.113 3.655 27.345 1.00 83.94 96 LEU A CA 1
ATOM 767 C C . LEU A 1 96 ? -38.865 4.986 27.500 1.00 83.94 96 LEU A C 1
ATOM 769 O O . LEU A 1 96 ? -39.494 5.234 28.524 1.00 83.94 96 LEU A O 1
ATOM 773 N N . ILE A 1 97 ? -38.845 5.845 26.477 1.00 81.88 97 ILE A N 1
ATOM 774 C CA . ILE A 1 97 ? -39.600 7.105 26.459 1.00 81.88 97 ILE A CA 1
ATOM 775 C C . ILE A 1 97 ? -41.103 6.823 26.508 1.00 81.88 97 ILE A C 1
ATOM 777 O O . ILE A 1 97 ? -41.832 7.520 27.215 1.00 81.88 97 ILE A O 1
ATOM 781 N N . PHE A 1 98 ? -41.574 5.810 25.779 1.00 78.25 98 PHE A N 1
ATOM 782 C CA . PHE A 1 98 ? -42.965 5.372 25.837 1.00 78.25 98 PHE A CA 1
ATOM 783 C C . PHE A 1 98 ? -43.346 4.895 27.250 1.00 78.25 98 PHE A C 1
ATOM 785 O O . PHE A 1 98 ? -44.311 5.404 27.819 1.00 78.25 98 PHE A O 1
ATOM 792 N N . GLN A 1 99 ? -42.536 4.032 27.870 1.00 77.69 99 GLN A N 1
ATOM 793 C CA . GLN A 1 99 ? -42.752 3.547 29.244 1.00 77.69 99 GLN A CA 1
ATOM 794 C C . GLN A 1 99 ? -42.707 4.676 30.291 1.00 77.69 99 GLN A C 1
ATOM 796 O O . GLN A 1 99 ? -43.495 4.706 31.240 1.00 77.69 99 GLN A O 1
ATOM 801 N N . LEU A 1 100 ? -41.825 5.662 30.108 1.00 76.44 100 LEU A N 1
ATOM 802 C CA . LEU A 1 100 ? -41.783 6.865 30.940 1.00 76.44 100 LEU A CA 1
ATOM 803 C C . LEU A 1 100 ? -43.069 7.692 30.826 1.00 76.44 100 LEU A C 1
ATOM 805 O O . LEU A 1 100 ? -43.533 8.235 31.825 1.00 76.44 100 LEU A O 1
ATOM 809 N N . ARG A 1 101 ? -43.663 7.795 29.633 1.00 73.88 101 ARG A N 1
ATOM 810 C CA . ARG A 1 101 ? -44.935 8.513 29.437 1.00 73.88 101 ARG A CA 1
ATOM 811 C C . ARG A 1 101 ? -46.106 7.765 30.069 1.00 73.88 101 ARG A C 1
ATOM 813 O O . ARG A 1 101 ? -46.911 8.392 30.751 1.00 73.88 101 ARG A O 1
ATOM 820 N N . GLU A 1 102 ? -46.167 6.444 29.906 1.00 68.44 102 GLU A N 1
ATOM 821 C CA . GLU A 1 102 ? -47.190 5.608 30.548 1.00 68.44 102 GLU A CA 1
ATOM 822 C C . GLU A 1 102 ? -47.125 5.693 32.076 1.00 68.44 102 GLU A C 1
ATOM 824 O O . GLU A 1 102 ? -48.147 5.881 32.737 1.00 68.44 102 GLU A O 1
ATOM 829 N N . SER A 1 103 ? -45.923 5.612 32.651 1.00 66.38 103 SER A N 1
ATOM 830 C CA . SER A 1 103 ? -45.745 5.671 34.105 1.00 66.38 103 SER A CA 1
ATOM 831 C C . SER A 1 103 ? -46.120 7.037 34.693 1.00 66.38 103 SER A C 1
ATOM 833 O O . SER A 1 103 ? -46.743 7.085 35.754 1.00 66.38 103 SER A O 1
ATOM 835 N N . GLN A 1 104 ? -45.844 8.135 33.977 1.00 64.69 104 GLN A N 1
ATOM 836 C CA . GLN A 1 104 ? -46.256 9.497 34.349 1.00 64.69 104 GLN A CA 1
ATOM 837 C C . GLN A 1 104 ? -47.774 9.710 34.331 1.00 64.69 104 GLN A C 1
ATOM 839 O O . GLN A 1 104 ? -48.277 10.544 35.082 1.00 64.69 104 GLN A O 1
ATOM 844 N N . ALA A 1 105 ? -48.494 8.978 33.482 1.00 56.00 105 ALA A N 1
ATOM 845 C CA . ALA A 1 105 ? -49.952 9.018 33.421 1.00 56.00 105 ALA A CA 1
ATOM 846 C C . ALA A 1 105 ? -50.628 8.060 34.414 1.00 56.00 105 ALA A C 1
ATOM 848 O O . ALA A 1 105 ? -51.845 8.110 34.583 1.00 56.00 105 ALA A O 1
ATOM 849 N N . SER A 1 106 ? -49.864 7.184 35.072 1.00 55.59 106 SER A N 1
ATOM 850 C CA . SER A 1 106 ? -50.401 6.211 36.020 1.00 55.59 106 SER A CA 1
ATOM 851 C C . SER A 1 106 ? -50.655 6.826 37.405 1.00 55.59 106 SER A C 1
ATOM 853 O O . SER A 1 106 ? -49.897 7.659 37.892 1.00 55.59 106 SER A O 1
ATOM 855 N N . ILE A 1 107 ? -51.706 6.361 38.092 1.00 41.34 107 ILE A N 1
ATOM 856 C CA . ILE A 1 107 ? -52.086 6.802 39.454 1.00 41.34 107 ILE A CA 1
ATOM 857 C C . ILE A 1 107 ? -51.081 6.306 40.524 1.00 41.34 107 ILE A C 1
ATOM 859 O O . ILE A 1 107 ? -51.107 6.742 41.678 1.00 41.34 107 ILE A O 1
ATOM 863 N N . ARG A 1 108 ? -50.168 5.386 40.173 1.00 53.28 108 ARG A N 1
ATOM 864 C CA . ARG A 1 108 ? -49.172 4.853 41.112 1.00 53.28 108 ARG A CA 1
ATOM 865 C C . ARG A 1 108 ? -48.149 5.941 41.452 1.00 53.28 108 ARG A C 1
ATOM 867 O O . ARG A 1 108 ? -47.457 6.448 40.577 1.00 53.28 108 ARG A O 1
ATOM 874 N N . LYS A 1 109 ? -48.024 6.269 42.743 1.00 55.62 109 LYS A N 1
ATOM 875 C CA . LYS A 1 109 ? -47.003 7.195 43.256 1.00 55.62 109 LYS A CA 1
ATOM 876 C C . LYS A 1 109 ? -45.611 6.578 43.107 1.00 55.62 109 LYS A C 1
ATOM 878 O O . LYS A 1 109 ? -45.148 5.858 43.986 1.00 55.62 109 LYS A O 1
ATOM 883 N N . ILE A 1 110 ? -44.961 6.862 41.988 1.00 67.12 110 ILE A N 1
ATOM 884 C CA . ILE A 1 110 ? -43.529 6.644 41.793 1.00 67.12 110 ILE A CA 1
ATOM 885 C C . ILE A 1 110 ? -42.778 7.783 42.499 1.00 67.12 110 ILE A C 1
ATOM 887 O O . ILE A 1 110 ? -43.231 8.930 42.470 1.00 67.12 110 ILE A O 1
ATOM 891 N N . SER A 1 111 ? -41.665 7.484 43.177 1.00 75.69 111 SER A N 1
ATOM 892 C CA . SER A 1 111 ? -40.861 8.521 43.836 1.00 75.69 111 SER A CA 1
ATOM 893 C C . SER A 1 111 ? -40.207 9.452 42.809 1.00 75.69 111 SER A C 1
ATOM 895 O O . SER A 1 111 ? -39.898 9.056 41.684 1.00 75.69 111 SER A O 1
ATOM 897 N N . GLU A 1 112 ? -39.956 10.702 43.199 1.00 77.06 112 GLU A N 1
ATOM 898 C CA . GLU A 1 112 ? -39.302 11.683 42.319 1.00 77.06 112 GLU A CA 1
ATOM 899 C C . GLU A 1 112 ? -37.888 11.242 41.914 1.00 77.06 112 GLU A C 1
ATOM 901 O O . GLU A 1 112 ? -37.467 11.469 40.781 1.00 77.06 112 GLU A O 1
ATOM 906 N N . GLU A 1 113 ? -37.181 10.553 42.812 1.00 82.38 113 GLU A N 1
ATOM 907 C CA . GLU A 1 113 ? -35.857 9.990 42.546 1.00 82.38 113 GLU A CA 1
ATOM 908 C C . GLU A 1 113 ? -35.911 8.820 41.552 1.00 82.38 113 GLU A C 1
ATOM 910 O O . GLU A 1 113 ? -35.086 8.761 40.643 1.00 82.38 113 GLU A O 1
ATOM 915 N N . HIS A 1 114 ? -36.922 7.945 41.634 1.00 84.06 114 HIS A N 1
ATOM 916 C CA . HIS A 1 114 ? -37.120 6.875 40.651 1.00 84.06 114 HIS A CA 1
ATOM 917 C C . HIS A 1 114 ? -37.403 7.442 39.257 1.00 84.06 114 HIS A C 1
ATOM 919 O O . HIS A 1 114 ? -36.864 6.957 38.260 1.00 84.06 114 HIS A O 1
ATOM 925 N N . GLN A 1 115 ? -38.241 8.480 39.179 1.00 81.06 115 GLN A N 1
ATOM 926 C CA . GLN A 1 115 ? -38.537 9.147 37.915 1.00 81.06 115 GLN A CA 1
ATOM 927 C C . GLN A 1 115 ? -37.283 9.816 37.334 1.00 81.06 115 GLN A C 1
ATOM 929 O O . GLN A 1 115 ? -37.016 9.676 36.141 1.00 81.06 115 GLN A O 1
ATOM 934 N N . LEU A 1 116 ? -36.484 10.487 38.170 1.00 84.12 116 LEU A N 1
ATOM 935 C CA . LEU A 1 116 ? -35.209 11.076 37.762 1.00 84.12 116 LEU A CA 1
ATOM 936 C C . LEU A 1 116 ? -34.224 10.011 37.261 1.00 84.12 116 LEU A C 1
ATOM 938 O O . LEU A 1 116 ? -33.633 10.184 36.199 1.00 84.12 116 LEU A O 1
ATOM 942 N N . LEU A 1 117 ? -34.066 8.905 37.990 1.00 87.06 117 LEU A N 1
ATOM 943 C CA . LEU A 1 117 ? -33.186 7.799 37.611 1.00 87.06 117 LEU A CA 1
ATOM 944 C C . LEU A 1 117 ? -33.610 7.175 36.275 1.00 87.06 117 LEU A C 1
ATOM 946 O O . LEU A 1 117 ? -32.771 6.949 35.406 1.00 87.06 117 LEU A O 1
ATOM 950 N N . SER A 1 118 ? -34.912 6.976 36.074 1.00 86.25 118 SER A N 1
ATOM 951 C CA . SER A 1 118 ? -35.457 6.464 34.813 1.00 86.25 118 SER A CA 1
ATOM 952 C C . SER A 1 118 ? -35.201 7.434 33.649 1.00 86.25 118 SER A C 1
ATOM 954 O O . SER A 1 118 ? -34.813 7.008 32.562 1.00 86.25 118 SER A O 1
ATOM 956 N N . GLU A 1 119 ? -35.327 8.749 33.873 1.00 85.50 119 GLU A N 1
ATOM 957 C CA . GLU A 1 119 ? -34.943 9.770 32.886 1.00 85.50 119 GLU A CA 1
ATOM 958 C C . GLU A 1 119 ? -33.438 9.739 32.574 1.00 85.50 119 GLU A C 1
ATOM 960 O O . GLU A 1 119 ? -33.059 9.840 31.408 1.00 85.50 119 GLU A O 1
ATOM 965 N N . LEU A 1 120 ? -32.576 9.575 33.583 1.00 87.81 120 LEU A N 1
ATOM 966 C CA . LEU A 1 120 ? -31.122 9.488 33.400 1.00 87.81 120 LEU A CA 1
ATOM 967 C C . LEU A 1 120 ? -30.719 8.252 32.587 1.00 87.81 120 LEU A C 1
ATOM 969 O O . LEU A 1 120 ? -29.879 8.366 31.695 1.00 87.81 120 LEU A O 1
ATOM 973 N N . ILE A 1 121 ? -31.344 7.096 32.834 1.00 89.75 121 ILE A N 1
ATOM 974 C CA . ILE A 1 121 ? -31.113 5.869 32.056 1.00 89.75 121 ILE A CA 1
ATOM 975 C C . ILE A 1 121 ? -31.450 6.097 30.577 1.00 89.75 121 ILE A C 1
ATOM 977 O O . ILE A 1 121 ? -30.659 5.733 29.708 1.00 89.75 121 ILE A O 1
ATOM 981 N N . VAL A 1 122 ? -32.563 6.772 30.266 1.00 87.44 122 VAL A N 1
ATOM 982 C CA . VAL A 1 122 ? -32.927 7.105 28.875 1.00 87.44 122 VAL A CA 1
ATOM 983 C C . VAL A 1 122 ? -31.858 7.939 28.175 1.00 87.44 122 VAL A C 1
ATOM 985 O O . VAL A 1 122 ? -31.564 7.705 27.000 1.00 87.44 122 VAL A O 1
ATOM 988 N N . LEU A 1 123 ? -31.216 8.868 28.886 1.00 88.31 123 LEU A N 1
ATOM 989 C CA . LEU A 1 123 ? -30.173 9.724 28.314 1.00 88.31 123 LEU A CA 1
ATOM 990 C C . LEU A 1 123 ? -28.893 8.949 27.919 1.00 88.31 123 LEU A C 1
ATOM 992 O O . LEU A 1 123 ? -28.125 9.407 27.057 1.00 88.31 123 LEU A O 1
ATOM 996 N N . PHE A 1 124 ? -28.672 7.743 28.464 1.00 89.75 124 PHE A N 1
ATOM 997 C CA . PHE A 1 124 ? -27.612 6.833 28.000 1.00 89.75 124 PHE A CA 1
ATOM 998 C C . PHE A 1 124 ? -27.910 6.205 26.628 1.00 89.75 124 PHE A C 1
ATOM 1000 O O . PHE A 1 124 ? -26.973 5.747 25.966 1.00 89.75 124 PHE A O 1
ATOM 1007 N N . PHE A 1 125 ? -29.157 6.252 26.153 1.00 86.88 125 PHE A N 1
ATOM 1008 C CA . PHE A 1 125 ? -29.555 5.721 24.846 1.00 86.88 125 PHE A CA 1
ATOM 1009 C C . PHE A 1 125 ? -29.873 6.817 23.822 1.00 86.88 125 PHE A C 1
ATOM 1011 O O . PHE A 1 125 ? -29.471 6.680 22.668 1.00 86.88 125 PHE A O 1
ATOM 1018 N N . ALA A 1 126 ? -30.503 7.927 24.230 1.00 83.06 126 ALA A N 1
ATOM 1019 C CA . ALA A 1 126 ? -30.885 9.007 23.317 1.00 83.06 126 ALA A CA 1
ATOM 1020 C C . ALA A 1 126 ? -30.641 10.417 23.866 1.00 83.06 126 ALA A C 1
ATOM 1022 O O . ALA A 1 126 ? -30.723 10.691 25.062 1.00 83.06 126 ALA A O 1
ATOM 1023 N N . SER A 1 127 ? -30.386 11.349 22.949 1.00 80.31 127 SER A N 1
ATOM 1024 C CA . SER A 1 127 ? -30.241 12.775 23.246 1.00 80.31 127 SER A CA 1
ATOM 1025 C C . SER A 1 127 ? -31.601 13.474 23.124 1.00 80.31 127 SER A C 1
ATOM 1027 O O . SER A 1 127 ? -31.876 14.136 22.127 1.00 80.31 127 SER A O 1
ATOM 1029 N N . VAL A 1 128 ? -32.464 13.320 24.135 1.00 76.00 128 VAL A N 1
ATOM 1030 C CA . VAL A 1 128 ? -33.830 13.882 24.155 1.00 76.00 128 VAL A CA 1
ATOM 1031 C C . VAL A 1 128 ? -34.046 14.899 25.279 1.00 76.00 128 VAL A C 1
ATOM 1033 O O . VAL A 1 128 ? -33.334 14.913 26.283 1.00 76.00 128 VAL A O 1
ATOM 1036 N N . ASN A 1 129 ? -35.046 15.770 25.108 1.00 72.38 129 ASN A N 1
ATOM 1037 C CA . ASN A 1 129 ? -35.529 16.635 26.183 1.00 72.38 129 ASN A CA 1
ATOM 1038 C C . ASN A 1 129 ? -36.464 15.833 27.098 1.00 72.38 129 ASN A C 1
ATOM 1040 O O . ASN A 1 129 ? -37.491 15.336 26.640 1.00 72.38 129 ASN A O 1
ATOM 1044 N N . CYS A 1 130 ? -36.142 15.772 28.388 1.00 71.06 130 CYS A N 1
ATOM 1045 C CA . CYS A 1 130 ? -36.952 15.113 29.415 1.00 71.06 130 CYS A CA 1
ATOM 1046 C C . CYS A 1 130 ? -37.717 16.154 30.257 1.00 71.06 130 CYS A C 1
ATOM 1048 O O . CYS A 1 130 ? -37.676 17.363 29.976 1.00 71.06 130 CYS A O 1
ATOM 1050 N N . ARG A 1 131 ? -38.442 15.699 31.289 1.00 70.25 131 ARG A N 1
ATOM 1051 C CA . ARG A 1 131 ? -39.138 16.581 32.240 1.00 70.25 131 ARG A CA 1
ATOM 1052 C C . ARG A 1 131 ? -38.130 17.415 33.028 1.00 70.25 131 ARG A C 1
ATOM 1054 O O . ARG A 1 131 ? -38.289 18.630 33.118 1.00 70.25 131 ARG A O 1
ATOM 1061 N N . SER A 1 132 ? -37.073 16.774 33.528 1.00 66.31 132 SER A N 1
ATOM 1062 C CA . SER A 1 132 ? -36.062 17.415 34.378 1.00 66.31 132 SER A CA 1
ATOM 1063 C C . SER A 1 132 ? -34.961 18.114 33.570 1.00 66.31 132 SER A C 1
ATOM 1065 O O . SER A 1 132 ? -34.448 19.155 33.985 1.00 66.31 132 SER A O 1
ATOM 1067 N N . PHE A 1 133 ? -34.633 17.592 32.381 1.00 72.44 133 PHE A N 1
ATOM 1068 C CA . PHE A 1 133 ? -33.499 18.036 31.560 1.00 72.44 133 PHE A CA 1
ATOM 1069 C C . PHE A 1 133 ? -33.917 18.638 30.213 1.00 72.44 133 PHE A C 1
ATOM 1071 O O . PHE A 1 133 ? -34.781 18.108 29.514 1.00 72.44 133 PHE A O 1
ATOM 1078 N N . LYS A 1 134 ? -33.242 19.720 29.812 1.00 74.81 134 LYS A N 1
ATOM 1079 C CA . LYS A 1 134 ? -33.297 20.307 28.467 1.00 74.81 134 LYS A CA 1
ATOM 1080 C C . LYS A 1 134 ? -31.891 20.360 27.871 1.00 74.81 134 LYS A C 1
ATOM 1082 O O . LYS A 1 134 ? -30.933 20.703 28.562 1.00 74.81 134 LYS A O 1
ATOM 1087 N N . ILE A 1 135 ? -31.770 20.035 26.589 1.00 68.56 135 ILE A N 1
ATOM 1088 C CA . ILE A 1 135 ? -30.521 20.166 25.834 1.00 68.56 135 ILE A CA 1
ATOM 1089 C C . ILE A 1 135 ? -30.364 21.635 25.418 1.00 68.56 135 ILE A C 1
ATOM 1091 O O . ILE A 1 135 ? -31.223 22.186 24.731 1.00 68.56 135 ILE A O 1
ATOM 1095 N N . LEU A 1 136 ? -29.282 22.283 25.857 1.00 65.06 136 LEU A N 1
ATOM 1096 C CA . LEU A 1 136 ? -28.920 23.666 25.528 1.00 65.06 136 LEU A CA 1
ATOM 1097 C C . LEU A 1 136 ? -27.431 23.722 25.163 1.00 65.06 136 LEU A C 1
ATOM 1099 O O . LEU A 1 136 ? -26.592 23.407 26.007 1.00 65.06 136 LEU A O 1
ATOM 1103 N N . ASN A 1 137 ? -27.105 24.153 23.938 1.00 54.38 137 ASN A N 1
ATOM 1104 C CA . ASN A 1 137 ? -25.730 24.264 23.415 1.00 54.38 137 ASN A CA 1
ATOM 1105 C C . ASN A 1 137 ? -24.895 23.004 23.708 1.00 54.38 137 ASN A C 1
ATOM 1107 O O . ASN A 1 137 ? -23.894 23.054 24.426 1.00 54.38 137 ASN A O 1
ATOM 1111 N N . ASP A 1 138 ? -25.399 21.858 23.249 1.00 60.72 138 ASP A N 1
ATOM 1112 C CA . ASP A 1 138 ? -24.814 20.526 23.439 1.00 60.72 138 ASP A CA 1
ATOM 1113 C C . ASP A 1 138 ? -24.623 20.038 24.883 1.00 60.72 138 ASP A C 1
ATOM 1115 O O . ASP A 1 138 ? -24.086 18.956 25.106 1.00 60.72 138 ASP A O 1
ATOM 1119 N N . ASN A 1 139 ? -25.161 20.751 25.874 1.00 63.97 139 ASN A N 1
ATOM 1120 C CA . ASN A 1 139 ? -25.117 20.349 27.274 1.00 63.97 139 ASN A CA 1
ATOM 1121 C C . ASN A 1 139 ? -26.526 20.141 27.842 1.00 63.97 139 ASN A C 1
ATOM 1123 O O . ASN A 1 139 ? -27.415 20.974 27.654 1.00 63.97 139 ASN A O 1
ATOM 1127 N N . TRP A 1 140 ? -26.730 19.054 28.592 1.00 69.44 140 TRP A N 1
ATOM 1128 C CA . TRP A 1 140 ? -27.941 18.897 29.397 1.00 69.44 140 TRP A CA 1
ATOM 1129 C C . TRP A 1 140 ? -27.910 19.873 30.568 1.00 69.44 140 TRP A C 1
ATOM 1131 O O . TRP A 1 140 ? -26.980 19.868 31.377 1.00 69.44 140 TRP A O 1
ATOM 1141 N N . LYS A 1 141 ? -28.938 20.713 30.655 1.00 69.50 141 LYS A N 1
ATOM 1142 C CA . LYS A 1 141 ? -29.180 21.608 31.785 1.00 69.50 141 LYS A CA 1
ATOM 1143 C C . LYS A 1 141 ? -30.530 21.276 32.405 1.00 69.50 141 LYS A C 1
ATOM 1145 O O . LYS A 1 141 ? -31.471 20.907 31.701 1.00 69.50 141 LYS A O 1
ATOM 1150 N N . PHE A 1 142 ? -30.630 21.429 33.721 1.00 70.00 142 PHE A N 1
ATOM 1151 C CA . PHE A 1 142 ? -31.920 21.374 34.406 1.00 70.00 142 PHE A CA 1
ATOM 1152 C C . PHE A 1 142 ? -32.850 22.464 33.870 1.00 70.00 142 PHE A C 1
ATOM 1154 O O . PHE A 1 142 ? -32.406 23.595 33.654 1.00 70.00 142 PHE A O 1
ATOM 1161 N N . ARG A 1 143 ? -34.131 22.140 33.658 1.00 67.06 143 ARG A N 1
ATOM 1162 C CA . ARG A 1 143 ? -35.128 23.148 33.272 1.00 67.06 143 ARG A CA 1
ATOM 1163 C C . ARG A 1 143 ? -35.280 24.181 34.389 1.00 67.06 143 ARG A C 1
ATOM 1165 O O . ARG A 1 143 ? -35.507 23.817 35.537 1.00 67.06 143 ARG A O 1
ATOM 1172 N N . ALA A 1 144 ? -35.181 25.460 34.033 1.00 57.66 144 ALA A N 1
ATOM 1173 C CA . ALA A 1 144 ? -35.477 26.567 34.943 1.00 57.66 144 ALA A CA 1
ATOM 1174 C C . ALA A 1 144 ? -36.993 26.743 35.164 1.00 57.66 144 ALA A C 1
ATOM 1176 O O . ALA A 1 144 ? -37.408 27.259 36.195 1.00 57.66 144 ALA A O 1
ATOM 1177 N N . ASP A 1 145 ? -37.802 26.260 34.216 1.00 56.00 145 ASP A N 1
ATOM 1178 C CA . ASP A 1 145 ? -39.232 26.573 34.111 1.00 56.00 145 ASP A CA 1
ATOM 1179 C C . ASP A 1 145 ? -40.146 25.577 34.856 1.00 56.00 145 ASP A C 1
ATOM 1181 O O . ASP A 1 145 ? -41.367 25.711 34.819 1.00 56.00 145 ASP A O 1
ATOM 1185 N N . ALA A 1 146 ? -39.585 24.547 35.505 1.00 57.31 146 ALA A N 1
ATOM 1186 C CA . ALA A 1 146 ? -40.347 23.531 36.235 1.00 57.31 146 ALA A CA 1
ATOM 1187 C C . ALA A 1 146 ? -40.207 23.730 37.758 1.00 57.31 146 ALA A C 1
ATOM 1189 O O . ALA A 1 146 ? -39.083 23.912 38.236 1.00 57.31 146 ALA A O 1
ATOM 1190 N N . PRO A 1 147 ? -41.299 23.667 38.548 1.00 57.28 147 PRO A N 1
ATOM 1191 C CA . PRO A 1 147 ? -41.207 23.768 40.000 1.00 57.28 147 PRO A CA 1
ATOM 1192 C C . PRO A 1 147 ? -40.426 22.570 40.559 1.00 57.28 147 PRO A C 1
ATOM 1194 O O . PRO A 1 147 ? -40.884 21.431 40.501 1.00 57.28 147 PRO A O 1
ATOM 1197 N N . LEU A 1 148 ? -39.227 22.834 41.085 1.00 61.38 148 LEU A N 1
ATOM 1198 C CA . LEU A 1 148 ? -38.393 21.842 41.766 1.00 61.38 148 LEU A CA 1
ATOM 1199 C C . LEU A 1 148 ? -38.877 21.680 43.209 1.00 61.38 148 LEU A C 1
ATOM 1201 O O . LEU A 1 148 ? -38.846 22.638 43.990 1.00 61.38 148 LEU A O 1
ATOM 1205 N N . THR A 1 149 ? -39.280 20.469 43.575 1.00 65.19 149 THR A N 1
ATOM 1206 C CA . THR A 1 149 ? -39.532 20.078 44.967 1.00 65.19 149 THR A CA 1
ATOM 1207 C C . THR A 1 149 ? -38.244 20.115 45.795 1.00 65.19 149 THR A C 1
ATOM 1209 O O . THR A 1 149 ? -37.132 20.112 45.259 1.00 65.19 149 THR A O 1
ATOM 1212 N N . CYS A 1 150 ? -38.367 20.158 47.127 1.00 60.88 150 CYS A N 1
ATOM 1213 C CA . CYS A 1 150 ? -37.203 20.176 48.023 1.00 60.88 150 CYS A CA 1
ATOM 1214 C C . CYS A 1 150 ? -36.295 18.946 47.839 1.00 60.88 150 CYS A C 1
ATOM 1216 O O . CYS A 1 150 ? -35.076 19.097 47.859 1.00 60.88 150 CYS A O 1
ATOM 1218 N N . ALA A 1 151 ? -36.870 17.765 47.580 1.00 64.06 151 ALA A N 1
ATOM 1219 C CA . ALA A 1 151 ? -36.116 16.539 47.317 1.00 64.06 151 ALA A CA 1
ATOM 1220 C C . ALA A 1 151 ? -35.283 16.642 46.024 1.00 64.06 151 ALA A C 1
ATOM 1222 O O . ALA A 1 151 ? -34.092 16.336 46.024 1.00 64.06 151 ALA A O 1
ATOM 1223 N N . LEU A 1 152 ? -35.860 17.174 44.940 1.00 70.69 152 LEU A N 1
ATOM 1224 C CA . LEU A 1 152 ? -35.134 17.405 43.686 1.00 70.69 152 LEU A CA 1
ATOM 1225 C C . LEU A 1 152 ? -34.038 18.476 43.810 1.00 70.69 152 LEU A C 1
ATOM 1227 O O . LEU A 1 152 ? -33.009 18.368 43.144 1.00 70.69 152 LEU A O 1
ATOM 1231 N N . LYS A 1 153 ? -34.217 19.493 44.666 1.00 70.12 153 LYS A N 1
ATOM 1232 C CA . LYS A 1 153 ? -33.164 20.488 44.949 1.00 70.12 153 LYS A CA 1
ATOM 1233 C C . LYS A 1 153 ? -31.958 19.861 45.654 1.00 70.12 153 LYS A C 1
ATOM 1235 O O . LYS A 1 153 ? -30.836 20.101 45.225 1.00 70.12 153 LYS A O 1
ATOM 1240 N N . GLN A 1 154 ? -32.188 19.011 46.655 1.00 68.81 154 GLN A N 1
ATOM 1241 C CA . GLN A 1 154 ? -31.115 18.289 47.352 1.00 68.81 154 GLN A CA 1
ATOM 1242 C C . GLN A 1 154 ? -30.385 17.305 46.425 1.00 68.81 154 GLN A C 1
ATOM 1244 O O . GLN A 1 154 ? -29.158 17.243 46.425 1.00 68.81 154 GLN A O 1
ATOM 1249 N N . LEU A 1 155 ? -31.118 16.589 45.565 1.00 73.00 155 LEU A N 1
ATOM 1250 C CA . LEU A 1 155 ? -30.521 15.686 44.573 1.00 73.00 155 LEU A CA 1
ATOM 1251 C C . LEU A 1 155 ? -29.677 16.435 43.532 1.00 73.00 155 LEU A C 1
ATOM 1253 O O . LEU A 1 155 ? -28.634 15.930 43.113 1.00 73.00 155 LEU A O 1
ATOM 1257 N N . LYS A 1 156 ? -30.092 17.652 43.149 1.00 72.38 156 LYS A N 1
ATOM 1258 C CA . LYS A 1 156 ? -29.349 18.531 42.231 1.00 72.38 156 LYS A CA 1
ATOM 1259 C C . LYS A 1 156 ? -27.992 18.965 42.793 1.00 72.38 156 LYS A C 1
ATOM 1261 O O . LYS A 1 156 ? -27.053 19.138 42.021 1.00 72.38 156 LYS A O 1
ATOM 1266 N N . GLU A 1 157 ? -27.903 19.151 44.105 1.00 71.12 157 GLU A N 1
ATOM 1267 C CA . GLU A 1 157 ? -26.673 19.523 44.816 1.00 71.12 157 GLU A CA 1
ATOM 1268 C C . GLU A 1 157 ? -25.797 18.306 45.162 1.00 71.12 157 GLU A C 1
ATOM 1270 O O . GLU A 1 157 ? -24.652 18.470 45.582 1.00 71.12 157 GLU A O 1
ATOM 1275 N N . SER A 1 158 ? -26.297 17.080 44.953 1.00 75.94 158 SER A N 1
ATOM 1276 C CA . SER A 1 158 ? -25.544 15.862 45.255 1.00 75.94 158 SER A CA 1
ATOM 1277 C C . SER A 1 158 ? -24.384 15.625 44.268 1.00 75.94 158 SER A C 1
ATOM 1279 O O . SER A 1 158 ? -24.541 15.826 43.057 1.00 75.94 158 SER A O 1
ATOM 1281 N N . PRO A 1 159 ? -23.228 15.119 44.742 1.00 79.31 159 PRO A N 1
ATOM 1282 C CA . PRO A 1 159 ? -22.096 14.781 43.873 1.00 79.31 159 PRO A CA 1
ATOM 1283 C C . PRO A 1 159 ? -22.422 13.626 42.912 1.00 79.31 159 PRO A C 1
ATOM 1285 O O . PRO A 1 159 ? -21.918 13.588 41.790 1.00 79.31 159 PRO A O 1
ATOM 1288 N N . HIS A 1 160 ? -23.321 12.729 43.326 1.00 82.38 160 HIS A N 1
ATOM 1289 C CA . HIS A 1 160 ? -23.773 11.564 42.567 1.00 82.38 160 HIS A CA 1
ATOM 1290 C C . HIS A 1 160 ? -24.353 11.942 41.202 1.00 82.38 160 HIS A C 1
ATOM 1292 O O . HIS A 1 160 ? -24.002 11.376 40.167 1.00 82.38 160 HIS A O 1
ATOM 1298 N N . LEU A 1 161 ? -25.208 12.960 41.175 1.00 82.69 161 LEU A N 1
ATOM 1299 C CA . LEU A 1 161 ? -25.810 13.419 39.933 1.00 82.69 161 LEU A CA 1
ATOM 1300 C C . LEU A 1 161 ? -24.771 14.011 38.966 1.00 82.69 161 LEU A C 1
ATOM 1302 O O . LEU A 1 161 ? -24.872 13.816 37.754 1.00 82.69 161 LEU A O 1
ATOM 1306 N N . GLY A 1 162 ? -23.764 14.712 39.493 1.00 82.31 162 GLY A N 1
ATOM 1307 C CA . GLY A 1 162 ? -22.670 15.273 38.699 1.00 82.31 162 GLY A CA 1
ATOM 1308 C C . GLY A 1 162 ? -21.846 14.198 37.987 1.00 82.31 162 GLY A C 1
ATOM 1309 O O . GLY A 1 162 ? -21.533 14.348 36.803 1.00 82.31 162 GLY A O 1
ATOM 1310 N N . GLU A 1 163 ? -21.556 13.094 38.678 1.00 85.62 163 GLU A N 1
ATOM 1311 C CA . GLU A 1 163 ? -20.845 11.938 38.122 1.00 85.62 163 GLU A CA 1
ATOM 1312 C C . GLU A 1 163 ? -21.625 11.304 36.959 1.00 85.62 163 GLU A C 1
ATOM 1314 O O . GLU A 1 163 ? -21.087 11.163 35.858 1.00 85.62 163 GLU A O 1
ATOM 1319 N N . ILE A 1 164 ? -22.924 11.043 37.150 1.00 87.62 164 ILE A N 1
ATOM 1320 C CA . ILE A 1 164 ? -23.791 10.467 36.109 1.00 87.62 164 ILE A CA 1
ATOM 1321 C C . ILE A 1 164 ? -23.883 11.400 34.893 1.00 87.62 164 ILE A C 1
ATOM 1323 O O . ILE A 1 164 ? -23.761 10.949 33.754 1.00 87.62 164 ILE A O 1
ATOM 1327 N N . ILE A 1 165 ? -24.056 12.711 35.105 1.00 86.31 165 ILE A N 1
ATOM 1328 C CA . ILE A 1 165 ? -24.111 13.694 34.010 1.00 86.31 165 ILE A CA 1
ATOM 1329 C C . ILE A 1 165 ? -22.797 13.717 33.219 1.00 86.31 165 ILE A C 1
ATOM 1331 O O . ILE A 1 165 ? -22.827 13.845 31.992 1.00 86.31 165 ILE A O 1
ATOM 1335 N N . SER A 1 166 ? -21.649 13.587 33.887 1.00 88.19 166 SER A N 1
ATOM 1336 C CA . SER A 1 166 ? -20.350 13.491 33.215 1.00 88.19 166 SER A CA 1
ATOM 1337 C C . SER A 1 166 ? -20.295 12.266 32.296 1.00 88.19 166 SER A C 1
ATOM 1339 O O . SER A 1 166 ? -20.041 12.407 31.096 1.00 88.19 166 SER A O 1
ATOM 1341 N N . SER A 1 167 ? -20.649 11.085 32.810 1.00 91.19 167 SER A N 1
ATOM 1342 C CA . SER A 1 167 ? -20.691 9.847 32.022 1.00 91.19 167 SER A CA 1
ATOM 1343 C C . SER A 1 167 ? -21.711 9.890 30.886 1.00 91.19 167 SER A C 1
ATOM 1345 O O . SER A 1 167 ? -21.451 9.364 29.806 1.00 91.19 167 SER A O 1
ATOM 1347 N N . LEU A 1 168 ? -22.845 10.569 31.068 1.00 89.81 168 LEU A N 1
ATOM 1348 C CA . LEU A 1 168 ? -23.817 10.785 29.997 1.00 89.81 168 LEU A CA 1
ATOM 1349 C C . LEU A 1 168 ? -23.209 11.581 28.836 1.00 89.81 168 LEU A C 1
ATOM 1351 O O . LEU A 1 168 ? -23.446 11.248 27.672 1.00 89.81 168 LEU A O 1
ATOM 1355 N N . LYS A 1 169 ? -22.414 12.626 29.123 1.00 88.56 169 LYS A N 1
ATOM 1356 C CA . LYS A 1 169 ? -21.778 13.449 28.073 1.00 88.56 169 LYS A CA 1
ATOM 1357 C C . LYS A 1 169 ? -20.757 12.632 27.293 1.00 88.56 169 LYS A C 1
ATOM 1359 O O . LYS A 1 169 ? -20.728 12.683 26.066 1.00 88.56 169 LYS A O 1
ATOM 1364 N N . GLN A 1 170 ? -19.972 11.843 28.017 1.00 91.81 170 GLN A N 1
ATOM 1365 C CA . GLN A 1 170 ? -18.991 10.919 27.456 1.00 91.81 170 GLN A CA 1
ATOM 1366 C C . GLN A 1 170 ? -19.668 9.862 26.574 1.00 91.81 170 GLN A C 1
ATOM 1368 O O . GLN A 1 170 ? -19.269 9.661 25.429 1.00 91.81 170 GLN A O 1
ATOM 1373 N N . MET A 1 171 ? -20.752 9.250 27.059 1.00 91.81 171 MET A N 1
ATOM 1374 C CA . MET A 1 171 ? -21.526 8.271 26.297 1.00 91.81 171 MET A CA 1
ATOM 1375 C C . MET A 1 171 ? -22.130 8.887 25.034 1.00 91.81 171 MET A C 1
ATOM 1377 O O . MET A 1 171 ? -22.074 8.274 23.972 1.00 91.81 171 MET A O 1
ATOM 1381 N N . ARG A 1 172 ? -22.673 10.109 25.111 1.00 88.19 172 ARG A N 1
ATOM 1382 C CA . ARG A 1 172 ? -23.187 10.822 23.934 1.00 88.19 172 ARG A CA 1
ATOM 1383 C C . ARG A 1 172 ? -22.111 10.995 22.864 1.00 88.19 172 ARG A C 1
ATOM 1385 O O . ARG A 1 172 ? -22.371 10.653 21.715 1.00 88.19 172 ARG A O 1
ATOM 1392 N N . HIS A 1 173 ? -20.918 11.450 23.245 1.00 88.88 173 HIS A N 1
ATOM 1393 C CA . HIS A 1 173 ? -19.795 11.586 22.317 1.00 88.88 173 HIS A CA 1
ATOM 1394 C C . HIS A 1 173 ? -19.432 10.249 21.653 1.00 88.88 173 HIS A C 1
ATOM 1396 O O . HIS A 1 173 ? -19.303 10.169 20.432 1.00 88.88 173 HIS A O 1
ATOM 1402 N N . LEU A 1 174 ? -19.332 9.177 22.447 1.00 91.38 174 LEU A N 1
ATOM 1403 C CA . LEU A 1 174 ? -19.035 7.838 21.937 1.00 91.38 174 LEU A CA 1
ATOM 1404 C C . LEU A 1 174 ? -20.112 7.339 20.962 1.00 91.38 174 LEU A C 1
ATOM 1406 O O . LEU A 1 174 ? -19.775 6.776 19.921 1.00 91.38 174 LEU A O 1
ATOM 1410 N N . ARG A 1 175 ? -21.400 7.571 21.253 1.00 88.88 175 ARG A N 1
ATOM 1411 C CA . ARG A 1 175 ? -22.507 7.222 20.346 1.00 88.88 175 ARG A CA 1
ATOM 1412 C C . ARG A 1 175 ? -22.411 7.980 19.026 1.00 88.88 175 ARG A C 1
ATOM 1414 O O . ARG A 1 175 ? -22.450 7.344 17.979 1.00 88.88 175 ARG A O 1
ATOM 1421 N N . GLU A 1 176 ? -22.233 9.300 19.071 1.00 86.25 176 GLU A N 1
ATOM 1422 C CA . GLU A 1 176 ? -22.115 10.144 17.872 1.00 86.25 176 GLU A CA 1
ATOM 1423 C C . GLU A 1 176 ? -20.944 9.690 16.983 1.00 86.25 176 GLU A C 1
ATOM 1425 O O . GLU A 1 176 ? -21.079 9.578 15.761 1.00 86.25 176 GLU A O 1
ATOM 1430 N N . LEU A 1 177 ? -19.809 9.341 17.593 1.00 87.19 177 LEU A N 1
ATOM 1431 C CA . LEU A 1 177 ? -18.644 8.812 16.886 1.00 87.19 177 LEU A CA 1
ATOM 1432 C C . LEU A 1 177 ? -18.935 7.441 16.245 1.00 87.19 177 LEU A C 1
ATOM 1434 O O . LEU A 1 177 ? -18.628 7.232 15.067 1.00 87.19 177 LEU A O 1
ATOM 1438 N N . ILE A 1 178 ? -19.569 6.522 16.982 1.00 87.88 178 ILE A N 1
ATOM 1439 C CA . ILE A 1 178 ? -19.952 5.191 16.482 1.00 87.88 178 ILE A CA 1
ATOM 1440 C C . ILE A 1 178 ? -20.965 5.299 15.338 1.00 87.88 178 ILE A C 1
ATOM 1442 O O . ILE A 1 178 ? -20.829 4.610 14.328 1.00 87.88 178 ILE A O 1
ATOM 1446 N N . GLU A 1 179 ? -21.964 6.168 15.453 1.00 83.50 179 GLU A N 1
ATOM 1447 C CA . GLU A 1 179 ? -22.963 6.388 14.405 1.00 83.50 179 GLU A CA 1
ATOM 1448 C C . GLU A 1 179 ? -22.339 6.981 13.141 1.00 83.50 179 GLU A C 1
ATOM 1450 O O . GLU A 1 179 ? -22.674 6.561 12.032 1.00 83.50 179 GLU A O 1
ATOM 1455 N N . THR A 1 180 ? -21.373 7.887 13.303 1.00 82.81 180 THR A N 1
ATOM 1456 C CA . THR A 1 180 ? -20.667 8.520 12.184 1.00 82.81 180 THR A CA 1
ATOM 1457 C C . THR A 1 180 ? -19.854 7.510 11.370 1.00 82.81 180 THR A C 1
ATOM 1459 O O . THR A 1 180 ? -19.894 7.542 10.138 1.00 82.81 180 THR A O 1
ATOM 1462 N N . TYR A 1 181 ? -19.130 6.599 12.030 1.00 82.12 181 TYR A N 1
ATOM 1463 C CA . TYR A 1 181 ? -18.147 5.743 11.353 1.00 82.12 181 TYR A CA 1
ATOM 1464 C C . TYR A 1 181 ? -18.549 4.260 11.247 1.00 82.12 181 TYR A C 1
ATOM 1466 O O . TYR A 1 181 ? -18.257 3.628 10.230 1.00 82.12 181 TYR A O 1
ATOM 1474 N N . ALA A 1 182 ? -19.256 3.684 12.227 1.00 75.75 182 ALA A N 1
ATOM 1475 C CA . ALA A 1 182 ? -19.571 2.248 12.267 1.00 75.75 182 ALA A CA 1
ATOM 1476 C C . ALA A 1 182 ? -20.933 1.874 11.645 1.00 75.75 182 ALA A C 1
ATOM 1478 O O . ALA A 1 182 ? -21.072 0.779 11.099 1.00 75.75 182 ALA A O 1
ATOM 1479 N N . VAL A 1 183 ? -21.945 2.750 11.686 1.00 70.56 183 VAL A N 1
ATOM 1480 C CA . VAL A 1 183 ? -23.307 2.442 11.186 1.00 70.56 183 VAL A CA 1
ATOM 1481 C C . VAL A 1 183 ? -23.409 2.760 9.700 1.00 70.56 183 VAL A C 1
ATOM 1483 O O . VAL A 1 183 ? -23.119 3.890 9.329 1.00 70.56 183 VAL A O 1
ATOM 1486 N N . LYS A 1 184 ? -23.810 1.810 8.837 1.00 59.91 184 LYS A N 1
ATOM 1487 C CA . LYS A 1 184 ? -23.885 1.942 7.358 1.00 59.91 184 LYS A CA 1
ATOM 1488 C C . LYS A 1 184 ? -24.963 2.938 6.852 1.00 59.91 184 LYS A C 1
ATOM 1490 O O . LYS A 1 184 ? -25.920 2.546 6.205 1.00 59.91 184 LYS A O 1
ATOM 1495 N N . GLY A 1 185 ? -24.828 4.231 7.127 1.00 56.50 185 GLY A N 1
ATOM 1496 C CA . GLY A 1 185 ? -25.489 5.319 6.392 1.00 56.50 185 GLY A CA 1
ATOM 1497 C C . GLY A 1 185 ? -24.825 5.664 5.043 1.00 56.50 185 GLY A C 1
ATOM 1498 O O . GLY A 1 185 ? -23.637 5.415 4.844 1.00 56.50 185 GLY A O 1
ATOM 1499 N N . ILE A 1 186 ? -25.590 6.310 4.156 1.00 51.94 186 ILE A N 1
ATOM 1500 C CA . ILE A 1 186 ? -25.265 6.680 2.755 1.00 51.94 186 ILE A CA 1
ATOM 1501 C C . ILE A 1 186 ? -24.075 7.665 2.624 1.00 51.94 186 ILE A C 1
ATOM 1503 O O . ILE A 1 186 ? -23.620 7.958 1.524 1.00 51.94 186 ILE A O 1
ATOM 1507 N N . ARG A 1 187 ? -23.526 8.191 3.729 1.00 50.97 187 ARG A N 1
ATOM 1508 C CA . ARG A 1 187 ? -22.421 9.163 3.678 1.00 50.97 187 ARG A CA 1
ATOM 1509 C C . ARG A 1 187 ? -21.108 8.507 3.229 1.00 50.97 187 ARG A C 1
ATOM 1511 O O . ARG A 1 187 ? -20.619 7.579 3.874 1.00 50.97 187 ARG A O 1
ATOM 1518 N N . CYS A 1 188 ? -20.549 9.052 2.148 1.00 50.06 188 CYS A N 1
ATOM 1519 C CA . CYS A 1 188 ? -19.381 8.558 1.418 1.00 50.06 188 CYS A CA 1
ATOM 1520 C C . CYS A 1 188 ? -18.017 8.802 2.085 1.00 50.06 188 CYS A C 1
ATOM 1522 O O . CYS A 1 188 ? -17.028 8.476 1.454 1.00 50.06 188 CYS A O 1
ATOM 1524 N N . ASP A 1 189 ? -17.927 9.359 3.299 1.00 57.12 189 ASP A N 1
ATOM 1525 C CA . ASP A 1 189 ? -16.652 9.833 3.877 1.00 57.12 189 ASP A CA 1
ATOM 1526 C C . ASP A 1 189 ? -16.178 8.992 5.078 1.00 57.12 189 ASP A C 1
ATOM 1528 O O . ASP A 1 189 ? -16.000 9.475 6.200 1.00 57.12 189 ASP A O 1
ATOM 1532 N N . ARG A 1 190 ? -16.057 7.673 4.876 1.00 71.44 190 ARG A N 1
ATOM 1533 C CA . ARG A 1 190 ? -15.681 6.738 5.947 1.00 71.44 190 ARG A CA 1
ATOM 1534 C C . ARG A 1 190 ? -14.223 6.354 5.856 1.00 71.44 190 ARG A C 1
ATOM 1536 O O . ARG A 1 190 ? -13.843 5.509 5.050 1.00 71.44 190 ARG A O 1
ATOM 1543 N N . MET A 1 191 ? -13.444 6.880 6.790 1.00 85.25 191 MET A N 1
ATOM 1544 C CA . MET A 1 191 ? -12.091 6.394 7.004 1.00 85.25 191 MET A CA 1
ATOM 1545 C C . MET A 1 191 ? -12.113 4.945 7.523 1.00 85.25 191 MET A C 1
ATOM 1547 O O . MET A 1 191 ? -12.772 4.656 8.531 1.00 85.25 191 MET A O 1
ATOM 1551 N N . LYS A 1 192 ? -11.392 4.025 6.874 1.00 89.12 192 LYS A N 1
ATOM 1552 C CA . LYS A 1 192 ? -11.272 2.612 7.272 1.00 89.12 192 LYS A CA 1
ATOM 1553 C C . LYS A 1 192 ? -10.671 2.481 8.672 1.00 89.12 192 LYS A C 1
ATOM 1555 O O . LYS A 1 192 ? -11.137 1.643 9.448 1.00 89.12 192 LYS A O 1
ATOM 1560 N N . THR A 1 193 ? -9.699 3.327 9.015 1.00 91.00 193 THR A N 1
ATOM 1561 C CA . THR A 1 193 ? -9.052 3.339 10.337 1.00 91.00 193 THR A CA 1
ATOM 1562 C C . THR A 1 193 ? -10.063 3.675 11.434 1.00 91.00 193 THR A C 1
ATOM 1564 O O . THR A 1 193 ? -10.267 2.888 12.360 1.00 91.00 193 THR A O 1
ATOM 1567 N N . LEU A 1 194 ? -10.800 4.782 11.282 1.00 89.69 194 LEU A N 1
ATOM 1568 C CA . LEU A 1 194 ? -11.828 5.183 12.251 1.00 89.69 194 LEU A CA 1
ATOM 1569 C C . LEU A 1 194 ? -13.034 4.245 12.270 1.00 89.69 194 LEU A C 1
ATOM 1571 O O . LEU A 1 194 ? -13.675 4.098 13.307 1.00 89.69 194 LEU A O 1
ATOM 1575 N N . THR A 1 195 ? -13.329 3.569 11.160 1.00 90.31 195 THR A N 1
ATOM 1576 C CA . THR A 1 195 ? -14.343 2.510 11.132 1.00 90.31 195 THR A CA 1
ATOM 1577 C C . THR A 1 195 ? -13.927 1.353 12.044 1.00 90.31 195 THR A C 1
ATOM 1579 O O . THR A 1 195 ? -14.714 0.939 12.893 1.00 90.31 195 THR A O 1
ATOM 1582 N N . CYS A 1 196 ? -12.684 0.865 11.935 1.00 90.69 196 CYS A N 1
ATOM 1583 C CA . CYS A 1 196 ? -12.170 -0.208 12.797 1.00 90.69 196 CYS A CA 1
ATOM 1584 C C . CYS A 1 196 ? -12.125 0.212 14.274 1.00 90.69 196 CYS A C 1
ATOM 1586 O O . CYS A 1 196 ? -12.510 -0.576 15.140 1.00 90.69 196 CYS A O 1
ATOM 1588 N N . PHE A 1 197 ? -11.719 1.455 14.546 1.00 92.88 197 PHE A N 1
ATOM 1589 C CA . PHE A 1 197 ? -11.727 2.049 15.883 1.00 92.88 197 PHE A CA 1
ATOM 1590 C C . PHE A 1 197 ? -13.142 2.102 16.481 1.00 92.88 197 PHE A C 1
ATOM 1592 O O . PHE A 1 197 ? -13.393 1.597 17.572 1.00 92.88 197 PHE A O 1
ATOM 1599 N N . SER A 1 198 ? -14.106 2.635 15.730 1.00 90.88 198 SER A N 1
ATOM 1600 C CA . SER A 1 198 ? -15.493 2.803 16.183 1.00 90.88 198 SER A CA 1
ATOM 1601 C C . SER A 1 198 ? -16.206 1.469 16.397 1.00 90.88 198 SER A C 1
ATOM 1603 O O . SER A 1 198 ? -16.999 1.327 17.326 1.00 90.88 198 SER A O 1
ATOM 1605 N N . VAL A 1 199 ? -15.906 0.461 15.571 1.00 89.81 199 VAL A N 1
ATOM 1606 C CA . VAL A 1 199 ? -16.392 -0.912 15.778 1.00 89.81 199 VAL A CA 1
ATOM 1607 C C . VAL A 1 199 ? -15.832 -1.495 17.079 1.00 89.81 199 VAL A C 1
ATOM 1609 O O . VAL A 1 199 ? -16.597 -2.085 17.842 1.00 89.81 199 VAL A O 1
ATOM 1612 N N . ALA A 1 200 ? -14.542 -1.284 17.375 1.00 92.31 200 ALA A N 1
ATOM 1613 C CA . ALA A 1 200 ? -13.942 -1.731 18.635 1.00 92.31 200 ALA A CA 1
ATOM 1614 C C . ALA A 1 200 ? -14.609 -1.061 19.846 1.00 92.31 200 ALA A C 1
ATOM 1616 O O . ALA A 1 200 ? -15.007 -1.751 20.783 1.00 92.31 200 ALA A O 1
ATOM 1617 N N . LEU A 1 201 ? -14.816 0.262 19.800 1.00 93.31 201 LEU A N 1
ATOM 1618 C CA . LEU A 1 201 ? -15.529 0.997 20.850 1.00 93.31 201 LEU A CA 1
ATOM 1619 C C . LEU A 1 201 ? -16.946 0.457 21.063 1.00 93.31 201 LEU A C 1
ATOM 1621 O O . LEU A 1 201 ? -17.354 0.208 22.196 1.00 93.31 201 LEU A O 1
ATOM 1625 N N . ARG A 1 202 ? -17.686 0.212 19.976 1.00 91.06 202 ARG A N 1
ATOM 1626 C CA . ARG A 1 202 ? -19.045 -0.343 20.031 1.00 91.06 202 ARG A CA 1
ATOM 1627 C C . ARG A 1 202 ? -19.079 -1.714 20.710 1.00 91.06 202 ARG A C 1
ATOM 1629 O O . ARG A 1 202 ? -19.953 -1.964 21.536 1.00 91.06 202 ARG A O 1
ATOM 1636 N N . GLN A 1 203 ? -18.131 -2.591 20.382 1.00 90.88 203 GLN A N 1
ATOM 1637 C CA . GLN A 1 203 ? -18.012 -3.914 20.997 1.00 90.88 203 GLN A CA 1
ATOM 1638 C C . GLN A 1 203 ? -17.601 -3.825 22.474 1.00 90.88 203 GLN A C 1
ATOM 1640 O O . GLN A 1 203 ? -18.161 -4.534 23.306 1.00 90.88 203 GLN A O 1
ATOM 1645 N N . LEU A 1 204 ? -16.693 -2.913 22.831 1.00 92.56 204 LEU A N 1
ATOM 1646 C CA . LEU A 1 204 ? -16.261 -2.700 24.216 1.00 92.56 204 LEU A CA 1
ATOM 1647 C C . LEU A 1 204 ? -17.338 -2.051 25.095 1.00 92.56 204 LEU A C 1
ATOM 1649 O O . LEU A 1 204 ? -17.354 -2.299 26.303 1.00 92.56 204 LEU A O 1
ATOM 1653 N N . LEU A 1 205 ? -18.251 -1.268 24.515 1.00 92.56 205 LEU A N 1
ATOM 1654 C CA . LEU A 1 205 ? -19.419 -0.710 25.206 1.00 92.56 205 LEU A CA 1
ATOM 1655 C C . LEU A 1 205 ? -20.539 -1.730 25.424 1.00 92.56 205 LEU A C 1
ATOM 1657 O O . LEU A 1 205 ? -21.430 -1.477 26.231 1.00 92.56 205 LEU A O 1
ATOM 1661 N N . ARG A 1 206 ? -20.505 -2.893 24.765 1.00 90.75 206 ARG A N 1
ATOM 1662 C CA . ARG A 1 206 ? -21.557 -3.909 24.891 1.00 90.75 206 ARG A CA 1
ATOM 1663 C C . ARG A 1 206 ? -21.892 -4.281 26.348 1.00 90.75 206 ARG A C 1
ATOM 1665 O O . ARG A 1 206 ? -23.073 -4.213 26.673 1.00 90.75 206 ARG A O 1
ATOM 1672 N N . PRO A 1 207 ? -20.923 -4.558 27.244 1.00 90.38 207 PRO A N 1
ATOM 1673 C CA . PRO A 1 207 ? -21.231 -4.875 28.641 1.00 90.38 207 PRO A CA 1
ATOM 1674 C C . PRO A 1 207 ? -21.897 -3.722 29.406 1.00 90.38 207 PRO A C 1
ATOM 1676 O O . PRO A 1 207 ? -22.666 -3.958 30.328 1.00 90.38 207 PRO A O 1
ATOM 1679 N N . VAL A 1 208 ? -21.617 -2.468 29.030 1.00 92.06 208 VAL A N 1
ATOM 1680 C CA . VAL A 1 208 ? -22.266 -1.282 29.620 1.00 92.06 208 VAL A CA 1
ATOM 1681 C C . VAL A 1 208 ? -23.733 -1.230 29.199 1.00 92.06 208 VAL A C 1
ATOM 1683 O O . VAL A 1 208 ? 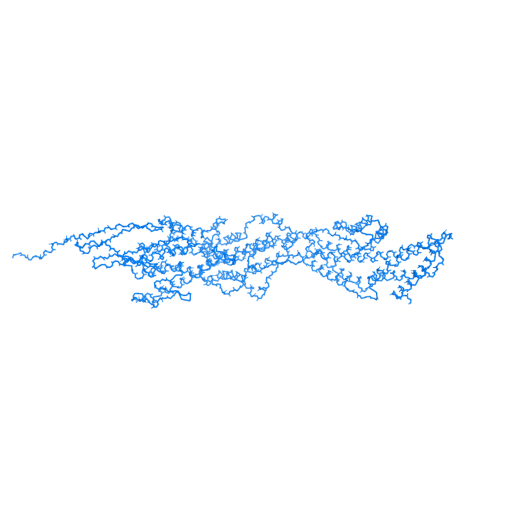-24.607 -0.996 30.025 1.00 92.06 208 VAL A O 1
ATOM 1686 N N . ILE A 1 209 ? -24.012 -1.490 27.921 1.00 91.44 209 ILE A N 1
ATOM 1687 C CA . ILE A 1 209 ? -25.379 -1.545 27.398 1.00 91.44 209 ILE A CA 1
ATOM 1688 C C . ILE A 1 209 ? -26.163 -2.702 28.025 1.00 91.44 209 ILE A C 1
ATOM 1690 O O . ILE A 1 209 ? -27.289 -2.499 28.469 1.00 91.44 209 ILE A O 1
ATOM 1694 N N . GLU A 1 210 ? -25.564 -3.893 28.106 1.00 90.81 210 GLU A N 1
ATOM 1695 C CA . GLU A 1 210 ? -26.175 -5.066 28.744 1.00 90.81 210 GLU A CA 1
ATOM 1696 C C . GLU A 1 210 ? -26.512 -4.793 30.219 1.00 90.81 210 GLU A C 1
ATOM 1698 O O . GLU A 1 210 ? -27.600 -5.163 30.662 1.00 90.81 210 GLU A O 1
ATOM 1703 N N . PHE A 1 211 ? -25.636 -4.088 30.949 1.00 92.31 211 PHE A N 1
ATOM 1704 C CA . PHE A 1 211 ? -25.896 -3.633 32.318 1.00 92.31 211 PHE A CA 1
ATOM 1705 C C . PHE A 1 211 ? -27.061 -2.641 32.390 1.00 92.31 211 PHE A C 1
ATOM 1707 O O . PHE A 1 211 ? -27.983 -2.853 33.170 1.00 92.31 211 PHE A O 1
ATOM 1714 N N . LEU A 1 212 ? -27.050 -1.583 31.572 1.00 91.94 212 LEU A N 1
ATOM 1715 C CA . LEU A 1 212 ? -28.082 -0.540 31.605 1.00 91.94 212 LEU A CA 1
ATOM 1716 C C . LEU A 1 212 ? -29.476 -1.105 31.305 1.00 91.94 212 LEU A C 1
ATOM 1718 O O . LEU A 1 212 ? -30.435 -0.768 31.995 1.00 91.94 212 LEU A O 1
ATOM 1722 N N . VAL A 1 213 ? -29.577 -1.994 30.313 1.00 90.50 213 VAL A N 1
ATOM 1723 C CA . VAL A 1 213 ? -30.821 -2.702 29.971 1.00 90.50 213 VAL A CA 1
ATOM 1724 C C . VAL A 1 213 ? -31.268 -3.601 31.126 1.00 90.50 213 VAL A C 1
ATOM 1726 O O . VAL A 1 213 ? -32.442 -3.608 31.493 1.00 90.50 213 VAL A O 1
ATOM 1729 N N . HIS A 1 214 ? -30.344 -4.356 31.726 1.00 90.44 214 HIS A N 1
ATOM 1730 C CA . HIS A 1 214 ? -30.675 -5.251 32.831 1.00 90.44 214 HIS A CA 1
ATOM 1731 C C . HIS A 1 214 ? -31.148 -4.490 34.077 1.00 90.44 214 HIS A C 1
ATOM 1733 O O . HIS A 1 214 ? -32.157 -4.861 34.681 1.00 90.44 214 HIS A O 1
ATOM 1739 N N . PHE A 1 215 ? -30.441 -3.415 34.434 1.00 90.06 215 PHE A N 1
ATOM 1740 C CA . PHE A 1 215 ? -30.759 -2.557 35.570 1.00 90.06 215 PHE A CA 1
ATOM 1741 C C . PHE A 1 215 ? -32.132 -1.900 35.394 1.00 90.06 215 PHE A C 1
ATOM 1743 O O . PHE A 1 215 ? -32.969 -1.974 36.289 1.00 90.06 215 PHE A O 1
ATOM 1750 N N . GLU A 1 216 ? -32.407 -1.333 34.217 1.00 89.88 216 GLU A N 1
ATOM 1751 C CA . GLU A 1 216 ? -33.690 -0.698 33.898 1.00 89.88 216 GLU A CA 1
ATOM 1752 C C . GLU A 1 216 ? -34.869 -1.673 34.021 1.00 89.88 216 GLU A C 1
ATOM 1754 O O . GLU A 1 216 ? -35.844 -1.384 34.715 1.00 89.88 216 GLU A O 1
ATOM 1759 N N . ARG A 1 217 ? -34.757 -2.877 33.446 1.00 85.88 217 ARG A N 1
ATOM 1760 C CA . ARG A 1 217 ? -35.819 -3.895 33.525 1.00 85.88 217 ARG A CA 1
ATOM 1761 C C . ARG A 1 217 ? -36.094 -4.360 34.955 1.00 85.88 217 ARG A C 1
ATOM 1763 O O . ARG A 1 217 ? -37.213 -4.760 35.274 1.00 85.88 217 ARG A O 1
ATOM 1770 N N . ARG A 1 218 ? -35.079 -4.369 35.822 1.00 86.06 218 ARG A N 1
ATOM 1771 C CA . ARG A 1 218 ? -35.246 -4.714 37.241 1.00 86.06 218 ARG A CA 1
ATOM 1772 C C . ARG A 1 218 ? -35.813 -3.540 38.038 1.00 86.06 218 ARG A C 1
ATOM 1774 O O . ARG A 1 218 ? -36.673 -3.766 38.888 1.00 86.06 218 ARG A O 1
ATOM 1781 N N . LEU A 1 219 ? -35.419 -2.310 37.710 1.00 86.69 219 LEU A N 1
ATOM 1782 C CA . LEU A 1 219 ? -35.971 -1.080 38.275 1.00 86.69 219 LEU A CA 1
ATOM 1783 C C . LEU A 1 219 ? -37.478 -0.962 37.996 1.00 86.69 219 LEU A C 1
ATOM 1785 O O . LEU A 1 219 ? -38.251 -0.741 38.926 1.00 86.69 219 LEU A O 1
ATOM 1789 N N . THR A 1 220 ? -37.921 -1.201 36.757 1.00 82.00 220 THR A N 1
ATOM 1790 C CA . THR A 1 220 ? -39.351 -1.163 36.386 1.00 82.00 220 THR A CA 1
ATOM 1791 C C . THR A 1 220 ? -40.179 -2.270 37.041 1.00 82.00 220 THR A C 1
ATOM 1793 O O . THR A 1 220 ? -41.362 -2.078 37.322 1.00 82.00 220 THR A O 1
ATOM 1796 N N . ARG A 1 221 ? -39.561 -3.416 37.350 1.00 82.81 221 ARG A N 1
ATOM 1797 C CA . ARG A 1 221 ? -40.179 -4.518 38.112 1.00 82.81 221 ARG A CA 1
ATOM 1798 C C . ARG A 1 221 ? -40.150 -4.312 39.632 1.00 82.81 221 ARG A C 1
ATOM 1800 O O . ARG A 1 221 ? -40.698 -5.143 40.349 1.00 82.81 221 ARG A O 1
ATOM 1807 N N . GLY A 1 222 ? -39.522 -3.241 40.125 1.00 79.94 222 GLY A N 1
ATOM 1808 C CA . GLY A 1 222 ? -39.364 -2.975 41.559 1.00 79.94 222 GLY A CA 1
ATOM 1809 C C . GLY A 1 222 ? -38.382 -3.914 42.269 1.00 79.94 222 GLY A C 1
ATOM 1810 O O . GLY A 1 222 ? -38.471 -4.078 43.480 1.00 79.94 222 GLY A O 1
ATOM 1811 N N . LEU A 1 223 ? -37.476 -4.552 41.520 1.00 84.06 223 LEU A N 1
ATOM 1812 C CA . LEU A 1 223 ? -36.443 -5.455 42.044 1.00 84.06 223 LEU A CA 1
ATOM 1813 C C . LEU A 1 223 ? -35.134 -4.726 42.389 1.00 84.06 223 LEU A C 1
ATOM 1815 O O . LEU A 1 223 ? -34.309 -5.283 43.107 1.00 84.06 223 LEU A O 1
ATOM 1819 N N . GLU A 1 224 ? -34.934 -3.510 41.871 1.00 86.81 224 GLU A N 1
ATOM 1820 C CA . GLU A 1 224 ? -33.815 -2.629 42.233 1.00 86.81 224 GLU A CA 1
ATOM 1821 C C . GLU A 1 224 ? -34.265 -1.498 43.151 1.00 86.81 224 GLU A C 1
ATOM 1823 O O . GLU A 1 224 ? -35.392 -1.001 43.055 1.00 86.81 224 GLU A O 1
ATOM 1828 N N . THR A 1 225 ? -33.354 -1.040 44.007 1.00 84.81 225 THR A N 1
ATOM 1829 C CA . THR A 1 225 ? -33.563 0.170 44.800 1.00 84.81 225 THR A CA 1
ATOM 1830 C C . THR A 1 225 ? -33.447 1.398 43.898 1.00 84.81 225 THR A C 1
ATOM 1832 O O . THR A 1 225 ? -32.490 1.589 43.147 1.00 84.81 225 THR A O 1
ATOM 1835 N N . ALA A 1 226 ? -34.469 2.248 43.944 1.00 83.88 226 ALA A N 1
ATOM 1836 C CA . ALA A 1 226 ? -34.615 3.377 43.034 1.00 83.88 226 ALA A CA 1
ATOM 1837 C C . ALA A 1 226 ? -33.911 4.645 43.544 1.00 83.88 226 ALA A C 1
ATOM 1839 O O . ALA A 1 226 ? -34.551 5.689 43.680 1.00 83.88 226 ALA A O 1
ATOM 1840 N N . THR A 1 227 ? -32.616 4.536 43.855 1.00 85.88 227 THR A N 1
ATOM 1841 C CA . THR A 1 227 ? -31.794 5.653 44.343 1.00 85.88 227 THR A CA 1
ATOM 1842 C C . THR A 1 227 ? -30.576 5.905 43.456 1.00 85.88 227 THR A C 1
ATOM 1844 O O . THR A 1 227 ? -30.009 4.981 42.866 1.00 85.88 227 THR A O 1
ATOM 1847 N N . LEU A 1 228 ? -30.145 7.168 43.361 1.00 85.94 228 LEU A N 1
ATOM 1848 C CA . LEU A 1 228 ? -28.954 7.548 42.587 1.00 85.94 228 LEU A CA 1
ATOM 1849 C C . LEU A 1 228 ? -27.678 6.930 43.169 1.00 85.94 228 LEU A C 1
ATOM 1851 O O . LEU A 1 228 ? -26.781 6.545 42.420 1.00 85.94 228 LEU A O 1
ATOM 1855 N N . GLN A 1 229 ? -27.607 6.816 44.498 1.00 87.62 229 GLN A N 1
ATOM 1856 C CA . GLN A 1 229 ? -26.474 6.205 45.189 1.00 87.62 229 GLN A CA 1
ATOM 1857 C C . GLN A 1 229 ? -26.317 4.731 44.797 1.00 87.62 229 GLN A C 1
ATOM 1859 O O . GLN A 1 229 ? -25.232 4.327 44.380 1.00 87.62 229 GLN A O 1
ATOM 1864 N N . HIS A 1 230 ? -27.402 3.951 44.853 1.00 89.69 230 HIS A N 1
ATOM 1865 C CA . HIS A 1 230 ? -27.368 2.536 44.477 1.00 89.69 230 HIS A CA 1
ATOM 1866 C C . HIS A 1 230 ? -26.993 2.343 43.009 1.00 89.69 230 HIS A C 1
ATOM 1868 O O . HIS A 1 230 ? -26.197 1.465 42.670 1.00 89.69 230 HIS A O 1
ATOM 1874 N N . PHE A 1 231 ? -27.511 3.201 42.125 1.00 90.50 231 PHE A N 1
ATOM 1875 C CA . PHE A 1 231 ? -27.119 3.174 40.721 1.00 90.50 231 PHE A CA 1
ATOM 1876 C C . PHE A 1 231 ? -25.611 3.388 40.550 1.00 90.50 231 PHE A C 1
ATOM 1878 O O . PHE A 1 231 ? -24.980 2.657 39.796 1.00 90.50 231 PHE A O 1
ATOM 1885 N N . ILE A 1 232 ? -24.998 4.340 41.255 1.00 89.19 232 ILE A N 1
ATOM 1886 C CA . ILE A 1 232 ? -23.547 4.577 41.160 1.00 89.19 232 ILE A CA 1
ATOM 1887 C C . ILE A 1 232 ? -22.747 3.416 41.741 1.00 89.19 232 ILE A C 1
ATOM 1889 O O . ILE A 1 232 ? -21.769 2.989 41.134 1.00 89.19 232 ILE A O 1
ATOM 1893 N N . GLU A 1 233 ? -23.154 2.882 42.889 1.00 89.06 233 GLU A N 1
ATOM 1894 C CA . GLU A 1 233 ? -22.472 1.751 43.522 1.00 89.06 233 GLU A CA 1
ATOM 1895 C C . GLU A 1 233 ? -22.471 0.514 42.614 1.00 89.06 233 GLU A C 1
ATOM 1897 O O . GLU A 1 233 ? -21.434 -0.129 42.452 1.00 89.06 233 GLU A O 1
ATOM 1902 N N . THR A 1 234 ? -23.595 0.236 41.949 1.00 89.69 234 THR A N 1
ATOM 1903 C CA . THR A 1 234 ? -23.735 -0.895 41.017 1.00 89.69 234 THR A CA 1
ATOM 1904 C C . THR A 1 234 ? -23.125 -0.637 39.637 1.00 89.69 234 THR A C 1
ATOM 1906 O O . THR A 1 234 ? -22.660 -1.574 38.990 1.00 89.69 234 THR A O 1
ATOM 1909 N N . SER A 1 235 ? -23.081 0.618 39.176 1.00 90.31 235 SER A N 1
ATOM 1910 C CA . SER A 1 235 ? -22.586 0.983 37.840 1.00 90.31 235 SER A CA 1
ATOM 1911 C C . SER A 1 235 ? -21.139 1.476 37.805 1.00 90.31 235 SER A C 1
ATOM 1913 O O . SER A 1 235 ? -20.617 1.681 36.710 1.00 90.31 235 SER A O 1
ATOM 1915 N N . ARG A 1 236 ? -20.455 1.630 38.950 1.00 90.50 236 ARG A N 1
ATOM 1916 C CA . ARG A 1 236 ? -19.116 2.249 39.058 1.00 90.50 236 ARG A CA 1
ATOM 1917 C C . ARG A 1 236 ? -18.128 1.771 37.991 1.00 90.50 236 ARG A C 1
ATOM 1919 O O . ARG A 1 236 ? -17.578 2.590 37.261 1.00 90.50 236 ARG A O 1
ATOM 1926 N N . GLY A 1 237 ? -17.949 0.456 37.846 1.00 88.62 237 GLY A N 1
ATOM 1927 C CA . GLY A 1 237 ? -17.030 -0.108 36.847 1.00 88.62 237 GLY A CA 1
ATOM 1928 C C . GLY A 1 237 ? -17.468 0.142 35.397 1.00 88.62 237 GLY A C 1
ATOM 1929 O O . GLY A 1 237 ? -16.635 0.313 34.507 1.00 88.62 237 GLY A O 1
ATOM 1930 N N . HIS A 1 238 ? -18.776 0.221 35.139 1.00 91.56 238 HIS A N 1
ATOM 1931 C CA . HIS A 1 238 ? -19.315 0.563 33.823 1.00 91.56 238 HIS A CA 1
ATOM 1932 C C . HIS A 1 238 ? -19.135 2.052 33.500 1.00 91.56 238 HIS A C 1
ATOM 1934 O O . HIS A 1 238 ? -18.743 2.377 32.380 1.00 91.56 238 HIS A O 1
ATOM 1940 N N . LEU A 1 239 ? -19.364 2.948 34.467 1.00 92.81 239 LEU A N 1
ATOM 1941 C CA . LEU A 1 239 ? -19.140 4.390 34.315 1.00 92.81 239 LEU A CA 1
ATOM 1942 C C . LEU A 1 239 ? -17.654 4.707 34.114 1.00 92.81 239 LEU A C 1
ATOM 1944 O O . LEU A 1 239 ? -17.306 5.492 33.230 1.00 92.81 239 LEU A O 1
ATOM 1948 N N . GLU A 1 240 ? -16.773 4.039 34.862 1.00 92.56 240 GLU A N 1
ATOM 1949 C CA . GLU A 1 240 ? -15.326 4.123 34.664 1.00 92.56 240 GLU A CA 1
ATOM 1950 C C . GLU A 1 240 ? -14.937 3.656 33.256 1.00 92.56 240 GLU A C 1
ATOM 1952 O O . GLU A 1 240 ? -14.204 4.350 32.553 1.00 92.56 240 GLU A O 1
ATOM 1957 N N . LYS A 1 241 ? -15.504 2.542 32.775 1.00 92.25 241 LYS A N 1
ATOM 1958 C CA . LYS A 1 241 ? -15.263 2.070 31.405 1.00 92.25 241 LYS A CA 1
ATOM 1959 C C . LYS A 1 241 ? -15.693 3.092 30.346 1.00 92.25 241 LYS A C 1
ATOM 1961 O O . LYS A 1 241 ? -14.958 3.289 29.382 1.00 92.25 241 LYS A O 1
ATOM 1966 N N . ILE A 1 242 ? -16.844 3.756 30.510 1.00 94.38 242 ILE A N 1
ATOM 1967 C CA . ILE A 1 242 ? -17.281 4.840 29.607 1.00 94.38 242 ILE A CA 1
ATOM 1968 C C . ILE A 1 242 ? -16.245 5.967 29.596 1.00 94.38 242 ILE A C 1
ATOM 1970 O O . ILE A 1 242 ? -15.860 6.425 28.520 1.00 94.38 242 ILE A O 1
ATOM 1974 N N . LYS A 1 243 ? -15.775 6.386 30.776 1.00 94.25 243 LYS A N 1
ATOM 1975 C CA . LYS A 1 243 ? -14.778 7.450 30.918 1.00 94.25 243 LYS A CA 1
ATOM 1976 C C . LYS A 1 243 ? -13.479 7.108 30.187 1.00 94.25 243 LYS A C 1
ATOM 1978 O O . LYS A 1 243 ? -13.032 7.906 29.368 1.00 94.25 243 LYS A O 1
ATOM 1983 N N . LEU A 1 244 ? -12.927 5.917 30.416 1.00 93.50 244 LEU A N 1
ATOM 1984 C CA . LEU A 1 244 ? -11.683 5.477 29.774 1.00 93.50 244 LEU A CA 1
ATOM 1985 C C . LEU A 1 244 ? -11.832 5.377 28.248 1.00 93.50 244 LEU A C 1
ATOM 1987 O O . LEU A 1 244 ? -10.976 5.841 27.502 1.00 93.50 244 LEU A O 1
ATOM 1991 N N . LEU A 1 245 ? -12.943 4.819 27.752 1.00 94.00 245 LEU A N 1
ATOM 1992 C CA . LEU A 1 245 ? -13.201 4.754 26.306 1.00 94.00 245 LEU A CA 1
ATOM 1993 C C . LEU A 1 245 ? -13.363 6.146 25.684 1.00 94.00 245 LEU A C 1
ATOM 1995 O O . LEU A 1 245 ? -12.928 6.372 24.555 1.00 94.00 245 LEU A O 1
ATOM 1999 N N . TYR A 1 246 ? -13.968 7.081 26.417 1.00 93.06 246 TYR A N 1
ATOM 2000 C CA . TYR A 1 246 ? -14.077 8.472 26.000 1.00 93.06 246 TYR A CA 1
ATOM 2001 C C . TYR A 1 246 ? -12.707 9.152 25.918 1.00 93.06 246 TYR A C 1
ATOM 2003 O O . TYR A 1 246 ? -12.435 9.817 24.919 1.00 93.06 246 TYR A O 1
ATOM 2011 N N . GLU A 1 247 ? -11.830 8.945 26.903 1.00 91.19 247 GLU A N 1
ATOM 2012 C CA . GLU A 1 247 ? -10.454 9.465 26.896 1.00 91.19 247 GLU A CA 1
ATOM 2013 C C . GLU A 1 247 ? -9.685 9.006 25.648 1.00 91.19 247 GLU A C 1
ATOM 2015 O O . GLU A 1 247 ? -9.084 9.836 24.966 1.00 91.19 247 GLU A O 1
ATOM 2020 N N . LEU A 1 248 ? -9.817 7.732 25.258 1.00 90.31 248 LEU A N 1
ATOM 2021 C CA . LEU A 1 248 ? -9.214 7.194 24.027 1.00 90.31 248 LEU A CA 1
ATOM 2022 C C . LEU A 1 248 ? -9.811 7.766 22.733 1.00 90.31 248 LEU A C 1
ATOM 2024 O O . LEU A 1 248 ? -9.185 7.697 21.678 1.00 90.31 248 LEU A O 1
ATOM 2028 N N . SER A 1 249 ? -11.031 8.301 22.786 1.00 88.25 249 SER A N 1
ATOM 2029 C CA . SER A 1 249 ? -11.753 8.812 21.615 1.00 88.25 249 SER A CA 1
ATOM 2030 C C . SER A 1 249 ? -11.525 10.298 21.330 1.00 88.25 249 SER A C 1
ATOM 2032 O O . SER A 1 249 ? -11.958 10.787 20.283 1.00 88.25 249 SER A O 1
ATOM 2034 N N . GLN A 1 250 ? -10.828 11.016 22.221 1.00 82.38 250 GLN A N 1
ATOM 2035 C CA . GLN A 1 250 ? -10.576 12.449 22.080 1.00 82.38 250 GLN A CA 1
ATOM 2036 C C . GLN A 1 250 ? -9.584 12.756 20.950 1.00 82.38 250 GLN A C 1
ATOM 2038 O O . GLN A 1 250 ? -8.406 13.040 21.161 1.00 82.38 250 GLN A O 1
ATOM 2043 N N . ASN A 1 251 ? -10.080 12.763 19.717 1.00 64.81 251 ASN A N 1
ATOM 2044 C CA . ASN A 1 251 ? -9.314 13.213 18.568 1.00 64.81 251 ASN A CA 1
ATOM 2045 C C . ASN A 1 251 ? -9.379 14.741 18.456 1.00 64.81 251 ASN A C 1
ATOM 2047 O O . ASN A 1 251 ? -10.426 15.315 18.156 1.00 64.81 251 ASN A O 1
ATOM 2051 N N . LYS A 1 252 ? -8.239 15.407 18.680 1.00 56.62 252 LYS A N 1
ATOM 2052 C CA . LYS A 1 252 ? -8.091 16.860 18.493 1.00 56.62 252 LYS A CA 1
ATOM 2053 C C . LYS A 1 252 ? -8.407 17.225 17.038 1.00 56.62 252 LYS A C 1
ATOM 2055 O O . LYS A 1 252 ? -8.000 16.505 16.130 1.00 56.62 252 LYS A O 1
ATOM 2060 N N . ASN A 1 253 ? -9.125 18.333 16.834 1.00 54.75 253 ASN A N 1
ATOM 2061 C CA . ASN A 1 253 ? -9.575 18.839 15.531 1.00 54.75 253 ASN A CA 1
ATOM 2062 C C . ASN A 1 253 ? -8.451 18.814 14.483 1.00 54.75 253 ASN A C 1
ATOM 2064 O O . ASN A 1 253 ? -7.599 19.700 14.450 1.00 54.75 253 ASN A O 1
ATOM 2068 N N . GLN A 1 254 ? -8.454 17.794 13.628 1.00 65.44 254 GLN A N 1
ATOM 2069 C CA . GLN A 1 254 ? -7.523 17.658 12.516 1.00 65.44 254 GLN A CA 1
ATOM 2070 C C . GLN A 1 254 ? -8.286 17.593 11.210 1.00 65.44 254 GLN A C 1
ATOM 2072 O O . GLN A 1 254 ? -9.243 16.833 11.074 1.00 65.44 254 GLN A O 1
ATOM 2077 N N . VAL A 1 255 ? -7.827 18.403 10.259 1.00 65.25 255 VAL A N 1
ATOM 2078 C CA . VAL A 1 255 ? -8.464 18.558 8.951 1.00 65.25 255 VAL A CA 1
ATOM 2079 C C . VAL A 1 255 ? -8.082 17.410 8.010 1.00 65.25 255 VAL A C 1
ATOM 2081 O O . VAL A 1 255 ? -8.903 16.991 7.203 1.00 65.25 255 VAL A O 1
ATOM 2084 N N . LEU A 1 256 ? -6.865 16.859 8.124 1.00 76.56 256 LEU A N 1
ATOM 2085 C CA . LEU A 1 256 ? -6.368 15.838 7.197 1.00 76.56 256 LEU A CA 1
ATOM 2086 C C . LEU A 1 256 ? -6.655 14.405 7.683 1.00 76.56 256 LEU A C 1
ATOM 2088 O O . LEU A 1 256 ? -6.278 14.033 8.795 1.00 76.56 256 LEU A O 1
ATOM 2092 N N . HIS A 1 257 ? -7.265 13.582 6.821 1.00 82.50 257 HIS A N 1
ATOM 2093 C CA . HIS A 1 257 ? -7.658 12.198 7.129 1.00 82.50 257 HIS A CA 1
ATOM 2094 C C . HIS A 1 257 ? -6.484 11.281 7.508 1.00 82.50 257 HIS A C 1
ATOM 2096 O O . HIS A 1 257 ? -6.594 10.507 8.464 1.00 82.50 257 HIS A O 1
ATOM 2102 N N . SER A 1 258 ? -5.349 11.383 6.807 1.00 80.25 258 SER A N 1
ATOM 2103 C CA . SER A 1 258 ? -4.140 10.602 7.111 1.00 80.25 258 SER A CA 1
ATOM 2104 C C . SER A 1 258 ? -3.562 10.947 8.483 1.00 80.25 258 SER A C 1
ATOM 2106 O O . SER A 1 258 ? -3.258 10.052 9.270 1.00 80.25 258 SER A O 1
ATOM 2108 N N . MET A 1 259 ? -3.508 12.237 8.827 1.00 82.50 259 MET A N 1
ATOM 2109 C CA . MET A 1 259 ? -3.071 12.692 10.151 1.00 82.50 259 MET A CA 1
ATOM 2110 C C . MET A 1 259 ? -4.004 12.214 11.252 1.00 82.50 259 MET A C 1
ATOM 2112 O O . MET A 1 259 ? -3.535 11.698 12.263 1.00 82.50 259 MET A O 1
ATOM 2116 N N . LYS A 1 260 ? -5.318 12.318 11.032 1.00 85.38 260 LYS A N 1
ATOM 2117 C CA . LYS A 1 260 ? -6.314 11.856 12.000 1.00 85.38 260 LYS A CA 1
ATOM 2118 C C . LYS A 1 260 ? -6.161 10.358 12.283 1.00 85.38 260 LYS A C 1
ATOM 2120 O O . LYS A 1 260 ? -6.224 9.941 13.439 1.00 85.38 260 LYS A O 1
ATOM 2125 N N . SER A 1 261 ? -5.913 9.563 11.243 1.00 88.00 261 SER A N 1
ATOM 2126 C CA . SER A 1 261 ? -5.698 8.115 11.347 1.00 88.00 261 SER A CA 1
ATOM 2127 C C . SER A 1 261 ? -4.404 7.779 12.092 1.00 88.00 261 SER A C 1
ATOM 2129 O O . SER A 1 261 ? -4.445 7.033 13.069 1.00 88.00 261 SER A O 1
ATOM 2131 N N . LEU A 1 262 ? -3.279 8.390 11.700 1.00 87.62 262 LEU A N 1
ATOM 2132 C CA . LEU A 1 262 ? -1.982 8.200 12.360 1.00 87.62 262 LEU A CA 1
ATOM 2133 C C . LEU A 1 262 ? -2.016 8.615 13.829 1.00 87.62 262 LEU A C 1
ATOM 2135 O O . LEU A 1 262 ? -1.567 7.862 14.683 1.00 87.62 262 LEU A O 1
ATOM 2139 N N . ARG A 1 263 ? -2.590 9.782 14.138 1.00 86.19 263 ARG A N 1
ATOM 2140 C CA . ARG A 1 263 ? -2.696 10.269 15.517 1.00 86.19 263 ARG A CA 1
ATOM 2141 C C . ARG A 1 263 ? -3.554 9.362 16.379 1.00 86.19 263 ARG A C 1
ATOM 2143 O O . ARG A 1 263 ? -3.178 9.132 17.514 1.00 86.19 263 ARG A O 1
ATOM 2150 N N . THR A 1 264 ? -4.645 8.814 15.842 1.00 89.38 264 THR A N 1
ATOM 2151 C CA . THR A 1 264 ? -5.469 7.842 16.581 1.00 89.38 264 THR A CA 1
ATOM 2152 C C . THR A 1 264 ? -4.647 6.602 16.953 1.00 89.38 264 THR A C 1
ATOM 2154 O O . THR A 1 264 ? -4.737 6.107 18.072 1.00 89.38 264 THR A O 1
ATOM 2157 N N . LEU A 1 265 ? -3.823 6.095 16.029 1.00 91.19 265 LEU A N 1
ATOM 2158 C CA . LEU A 1 265 ? -2.933 4.963 16.306 1.00 91.19 265 LEU A CA 1
ATOM 2159 C C . LEU A 1 265 ? -1.839 5.331 17.316 1.00 91.19 265 LEU A C 1
ATOM 2161 O O . LEU A 1 265 ? -1.570 4.556 18.229 1.00 91.19 265 LEU A O 1
ATOM 2165 N N . ASP A 1 266 ? -1.249 6.515 17.181 1.00 89.50 266 ASP A N 1
ATOM 2166 C CA . ASP A 1 266 ? -0.192 7.018 18.060 1.00 89.50 266 ASP A CA 1
ATOM 2167 C C . ASP A 1 266 ? -0.688 7.260 19.491 1.00 89.50 266 ASP A C 1
ATOM 2169 O O . ASP A 1 266 ? -0.038 6.854 20.453 1.00 89.50 266 ASP A O 1
ATOM 2173 N N . THR A 1 267 ? -1.883 7.835 19.662 1.00 89.81 267 THR A N 1
ATOM 2174 C CA . THR A 1 267 ? -2.499 8.000 20.985 1.00 89.81 267 THR A CA 1
ATOM 2175 C C . THR A 1 267 ? -2.748 6.648 21.639 1.00 89.81 267 THR A C 1
ATOM 2177 O O . THR A 1 267 ? -2.407 6.457 22.798 1.00 89.81 267 THR A O 1
ATOM 2180 N N . LEU A 1 268 ? -3.267 5.668 20.894 1.00 92.94 268 LEU A N 1
ATOM 2181 C CA . LEU A 1 268 ? -3.488 4.324 21.434 1.00 92.94 268 LEU A CA 1
ATOM 2182 C C . LEU A 1 268 ? -2.169 3.626 21.802 1.00 92.94 268 LEU A C 1
ATOM 2184 O O . LEU A 1 268 ? -2.091 2.955 22.831 1.00 92.94 268 LEU A O 1
ATOM 2188 N N . PHE A 1 269 ? -1.129 3.804 20.987 1.00 91.88 269 PHE A N 1
ATOM 2189 C CA . PHE A 1 269 ? 0.198 3.253 21.248 1.00 91.88 269 PHE A CA 1
ATOM 2190 C C . PHE A 1 269 ? 0.832 3.881 22.495 1.00 91.88 269 PHE A C 1
ATOM 2192 O O . PHE A 1 269 ? 1.205 3.165 23.423 1.00 91.88 269 PHE A O 1
ATOM 2199 N N . THR A 1 270 ? 0.874 5.210 22.571 1.00 89.56 270 THR A N 1
ATOM 2200 C CA . THR A 1 270 ? 1.453 5.949 23.704 1.00 89.56 270 THR A CA 1
ATOM 2201 C C . THR A 1 270 ? 0.705 5.693 25.013 1.00 89.56 270 THR A C 1
ATOM 2203 O O . THR A 1 270 ? 1.338 5.436 26.034 1.00 89.56 270 THR A O 1
ATOM 2206 N N . THR A 1 271 ? -0.630 5.656 25.006 1.00 90.62 271 THR A N 1
ATOM 2207 C CA . THR A 1 271 ? -1.404 5.314 26.211 1.00 90.62 271 THR A CA 1
ATOM 2208 C C . THR A 1 271 ? -1.169 3.867 26.655 1.00 90.62 271 THR A C 1
ATOM 2210 O O . THR A 1 271 ? -1.211 3.575 27.847 1.00 90.62 271 THR A O 1
ATOM 2213 N N . SER A 1 272 ? -0.859 2.944 25.737 1.00 90.38 272 SER A N 1
ATOM 2214 C CA . SER A 1 272 ? -0.532 1.562 26.111 1.00 90.38 272 SER A CA 1
ATOM 2215 C C . SER A 1 272 ? 0.866 1.384 26.732 1.00 90.38 272 SER A C 1
ATOM 2217 O O . SER A 1 272 ? 1.053 0.440 27.503 1.00 90.38 272 SER A O 1
ATOM 2219 N N . SER A 1 273 ? 1.825 2.287 26.470 1.00 85.69 273 SER A N 1
ATOM 2220 C CA . SER A 1 273 ? 3.190 2.223 27.033 1.00 85.69 273 SER A CA 1
ATOM 2221 C C . SER A 1 273 ? 3.358 2.954 28.367 1.00 85.69 273 SER A C 1
ATOM 2223 O O . SER A 1 273 ? 4.255 2.620 29.147 1.00 85.69 273 SER A O 1
ATOM 2225 N N . GLN A 1 274 ? 2.518 3.949 28.657 1.00 85.75 274 GLN A N 1
ATOM 2226 C CA . GLN A 1 274 ? 2.656 4.796 29.843 1.00 85.75 274 GLN A CA 1
ATOM 2227 C C . GLN A 1 274 ? 2.398 4.020 31.140 1.00 85.75 274 GLN A C 1
ATOM 2229 O O . GLN A 1 274 ? 1.259 3.780 31.528 1.00 85.75 274 GLN A O 1
ATOM 2234 N N . LYS A 1 275 ? 3.467 3.672 31.868 1.00 79.31 275 LYS A N 1
ATOM 2235 C CA . LYS A 1 275 ? 3.387 2.939 33.149 1.00 79.31 275 LYS A CA 1
ATOM 2236 C C . LYS A 1 275 ? 2.598 3.672 34.242 1.00 79.31 275 LYS A C 1
ATOM 2238 O O . LYS A 1 275 ? 2.167 3.029 35.193 1.00 79.31 275 LYS A O 1
ATOM 2243 N N . THR A 1 276 ? 2.429 4.988 34.118 1.00 83.69 276 THR A N 1
ATOM 2244 C CA . THR A 1 276 ? 1.606 5.813 35.015 1.00 83.69 276 THR A CA 1
ATOM 2245 C C . THR A 1 276 ? 0.112 5.542 34.861 1.00 83.69 276 THR A C 1
ATOM 2247 O O . THR A 1 276 ? -0.642 5.812 35.791 1.00 83.69 276 THR A O 1
ATOM 2250 N N . GLU A 1 277 ? -0.317 5.014 33.713 1.00 86.75 277 GLU A N 1
ATOM 2251 C CA . GLU A 1 277 ? -1.729 4.804 33.415 1.00 86.75 277 GLU A CA 1
ATOM 2252 C C . GLU A 1 277 ? -2.283 3.513 34.044 1.00 86.75 277 GLU A C 1
ATOM 2254 O O . GLU A 1 277 ? -1.578 2.491 34.124 1.00 86.75 277 GLU A O 1
ATOM 2259 N N . PRO A 1 278 ? -3.574 3.503 34.441 1.00 89.75 278 PRO A N 1
ATOM 2260 C CA . PRO A 1 278 ? -4.229 2.318 34.979 1.00 89.75 278 PRO A CA 1
ATOM 2261 C C . PRO A 1 278 ? -4.101 1.114 34.041 1.00 89.75 278 PRO A C 1
ATOM 2263 O O . PRO A 1 278 ? -4.238 1.233 32.820 1.00 89.75 278 PRO A O 1
ATOM 2266 N N . LYS A 1 279 ? -3.923 -0.087 34.608 1.00 89.88 279 LYS A N 1
ATOM 2267 C CA . LYS A 1 279 ? -3.816 -1.339 33.835 1.00 89.88 279 LYS A CA 1
ATOM 2268 C C . LYS A 1 279 ? -4.980 -1.526 32.858 1.00 89.88 279 LYS A C 1
ATOM 2270 O O . LYS A 1 279 ? -4.772 -1.951 31.721 1.00 89.88 279 LYS A O 1
ATOM 2275 N N . LEU A 1 280 ? -6.196 -1.184 33.289 1.00 90.75 280 LEU A N 1
ATOM 2276 C CA . LEU A 1 280 ? -7.393 -1.254 32.455 1.00 90.75 280 LEU A CA 1
ATOM 2277 C C . LEU A 1 280 ? -7.280 -0.335 31.231 1.00 90.75 280 LEU A C 1
ATOM 2279 O O . LEU A 1 280 ? -7.559 -0.783 30.123 1.00 90.75 280 LEU A O 1
ATOM 2283 N N . LEU A 1 281 ? -6.816 0.906 31.406 1.00 92.50 281 LEU A N 1
ATOM 2284 C CA . LEU A 1 281 ? -6.635 1.853 30.305 1.00 92.50 281 LEU A CA 1
ATOM 2285 C C . LEU A 1 281 ? -5.545 1.386 29.335 1.00 92.50 281 LEU A C 1
ATOM 2287 O O . LEU A 1 281 ? -5.774 1.381 28.125 1.00 92.50 281 LEU A O 1
ATOM 2291 N N . ARG A 1 282 ? -4.402 0.909 29.845 1.00 93.19 282 ARG A N 1
ATOM 2292 C CA . ARG A 1 282 ? -3.333 0.333 29.009 1.00 93.19 282 ARG A CA 1
ATOM 2293 C C . ARG A 1 282 ? -3.829 -0.858 28.185 1.00 93.19 282 ARG A C 1
ATOM 2295 O O . ARG A 1 282 ? -3.591 -0.923 26.981 1.00 93.19 282 ARG A O 1
ATOM 2302 N N . SER A 1 283 ? -4.581 -1.762 28.817 1.00 93.62 283 SER A N 1
ATOM 2303 C CA . SER A 1 283 ? -5.134 -2.965 28.178 1.00 93.62 283 SER A CA 1
ATOM 2304 C C . SER A 1 283 ? -6.208 -2.629 27.140 1.00 93.62 283 SER A C 1
ATOM 2306 O O . SER A 1 283 ? -6.216 -3.204 26.050 1.00 93.62 283 SER A O 1
ATOM 2308 N N . LEU A 1 284 ? -7.095 -1.671 27.440 1.00 94.69 284 LEU A N 1
ATOM 2309 C CA . LEU A 1 284 ? -8.077 -1.149 26.485 1.00 94.69 284 LEU A CA 1
ATOM 2310 C C . LEU A 1 284 ? -7.374 -0.520 25.280 1.00 94.69 284 LEU A C 1
ATOM 2312 O O . LEU A 1 284 ? -7.706 -0.858 24.146 1.00 94.69 284 LEU A O 1
ATOM 2316 N N . SER A 1 285 ? -6.370 0.323 25.521 1.00 94.62 285 SER A N 1
ATOM 2317 C CA . SER A 1 285 ? -5.593 0.990 24.471 1.00 94.62 285 SER A CA 1
ATOM 2318 C C . SER A 1 285 ? -4.916 -0.017 23.548 1.00 94.62 285 SER A C 1
ATOM 2320 O O . SER A 1 285 ? -5.086 0.065 22.337 1.00 94.62 285 SER A O 1
ATOM 2322 N N . ALA A 1 286 ? -4.237 -1.025 24.106 1.00 94.88 286 ALA A N 1
ATOM 2323 C CA . ALA A 1 286 ? -3.568 -2.074 23.337 1.00 94.88 286 ALA A CA 1
ATOM 2324 C C . ALA A 1 286 ? -4.546 -2.934 22.518 1.00 94.88 286 ALA A C 1
ATOM 2326 O O . ALA A 1 286 ? -4.303 -3.228 21.345 1.00 94.88 286 ALA A O 1
ATOM 2327 N N . SER A 1 287 ? -5.688 -3.295 23.108 1.00 95.19 287 SER A N 1
ATOM 2328 C CA . SER A 1 287 ? -6.727 -4.075 22.423 1.00 95.19 287 SER A CA 1
ATOM 2329 C C . SER A 1 287 ? -7.319 -3.293 21.252 1.00 95.19 287 SER A C 1
ATOM 2331 O O . SER A 1 287 ? -7.435 -3.806 20.136 1.00 95.19 287 SER A O 1
ATOM 2333 N N . VAL A 1 288 ? -7.675 -2.028 21.494 1.00 95.25 288 VAL A N 1
ATOM 2334 C CA . VAL A 1 288 ? -8.237 -1.138 20.474 1.00 95.25 288 VAL A CA 1
ATOM 2335 C C . VAL A 1 288 ? -7.196 -0.837 19.400 1.00 95.25 288 VAL A C 1
ATOM 2337 O O . VAL A 1 288 ? -7.546 -0.824 18.220 1.00 95.25 288 VAL A O 1
ATOM 2340 N N . LEU A 1 289 ? -5.923 -0.670 19.767 1.00 95.19 289 LEU A N 1
ATOM 2341 C CA . LEU A 1 289 ? -4.819 -0.501 18.828 1.00 95.19 289 LEU A CA 1
ATOM 2342 C C . LEU A 1 289 ? -4.721 -1.689 17.871 1.00 95.19 289 LEU A C 1
ATOM 2344 O O . LEU A 1 289 ? -4.805 -1.491 16.660 1.00 95.19 289 LEU A O 1
ATOM 2348 N N . LEU A 1 290 ? -4.622 -2.917 18.394 1.00 94.19 290 LEU A N 1
ATOM 2349 C CA . LEU A 1 290 ? -4.543 -4.131 17.575 1.00 94.19 290 LEU A CA 1
ATOM 2350 C C . LEU A 1 290 ? -5.735 -4.271 16.628 1.00 94.19 290 LEU A C 1
ATOM 2352 O O . LEU A 1 290 ? -5.571 -4.672 15.477 1.00 94.19 290 LEU A O 1
ATOM 2356 N N . HIS A 1 291 ? -6.937 -3.908 17.075 1.00 92.56 291 HIS A N 1
ATOM 2357 C CA . HIS A 1 291 ? -8.114 -3.928 16.212 1.00 92.56 291 HIS A CA 1
ATOM 2358 C C . HIS A 1 291 ? -8.089 -2.814 15.147 1.00 92.56 291 HIS A C 1
ATOM 2360 O O . HIS A 1 291 ? -8.522 -3.022 14.013 1.00 92.56 291 HIS A O 1
ATOM 2366 N N . THR A 1 292 ? -7.558 -1.635 15.481 1.00 93.81 292 THR A N 1
ATOM 2367 C CA . THR A 1 292 ? -7.522 -0.456 14.597 1.00 93.81 292 THR A CA 1
ATOM 2368 C C . THR A 1 292 ? -6.424 -0.558 13.532 1.00 93.81 292 THR A C 1
ATOM 2370 O O . THR A 1 292 ? -6.658 -0.205 12.374 1.00 93.81 292 THR A O 1
ATOM 2373 N N . VAL A 1 293 ? -5.267 -1.143 13.870 1.00 94.19 293 VAL A N 1
ATOM 2374 C CA . VAL A 1 293 ? -4.145 -1.407 12.944 1.00 94.19 293 VAL A CA 1
ATOM 2375 C C . VAL A 1 293 ? -4.551 -2.325 11.782 1.00 94.19 293 VAL A C 1
ATOM 2377 O O . VAL A 1 293 ? -3.927 -2.281 10.723 1.00 94.19 293 VAL A O 1
ATOM 2380 N N . ARG A 1 294 ? -5.667 -3.066 11.897 1.00 92.75 294 ARG A N 1
ATOM 2381 C CA . ARG A 1 294 ? -6.267 -3.844 10.796 1.00 92.75 294 ARG A CA 1
ATOM 2382 C C . ARG A 1 294 ? -6.390 -3.045 9.497 1.00 92.75 294 ARG A C 1
ATOM 2384 O O . ARG A 1 294 ? -6.202 -3.618 8.427 1.00 92.75 294 ARG A O 1
ATOM 2391 N N . ALA A 1 295 ? -6.710 -1.750 9.568 1.00 92.25 295 ALA A N 1
ATOM 2392 C CA . ALA A 1 295 ? -6.794 -0.899 8.381 1.00 92.25 295 ALA A CA 1
ATOM 2393 C C . ALA A 1 295 ? -5.432 -0.765 7.678 1.00 92.25 295 ALA A C 1
ATOM 2395 O O . ALA A 1 295 ? -5.339 -1.011 6.478 1.00 92.25 295 ALA A O 1
ATOM 2396 N N . TYR A 1 296 ? -4.371 -0.483 8.436 1.00 93.88 296 TYR A N 1
ATOM 2397 C CA . TYR A 1 296 ? -3.008 -0.344 7.919 1.00 93.88 296 TYR A CA 1
ATOM 2398 C C . TYR A 1 296 ? -2.438 -1.668 7.416 1.00 93.88 296 TYR A C 1
ATOM 2400 O O . TYR A 1 296 ? -1.851 -1.706 6.338 1.00 93.88 296 TYR A O 1
ATOM 2408 N N . CYS A 1 297 ? -2.683 -2.770 8.128 1.00 93.44 297 CYS A N 1
ATOM 2409 C CA . CYS A 1 297 ? -2.320 -4.097 7.640 1.00 93.44 297 CYS A CA 1
ATOM 2410 C C . CYS A 1 297 ? -2.986 -4.410 6.295 1.00 93.44 297 CYS A C 1
ATOM 2412 O O . CYS A 1 297 ? -2.326 -4.939 5.411 1.00 93.44 297 CYS A O 1
ATOM 2414 N N . LYS A 1 298 ? -4.260 -4.033 6.108 1.00 92.12 298 LYS A N 1
ATOM 2415 C CA . LYS A 1 298 ? -4.961 -4.203 4.826 1.00 92.12 298 LYS A CA 1
ATOM 2416 C C . LYS A 1 298 ? -4.399 -3.322 3.714 1.00 92.12 298 LYS A C 1
ATOM 2418 O O . LYS A 1 298 ? -4.343 -3.787 2.582 1.00 92.12 298 LYS A O 1
ATOM 2423 N N . PHE A 1 299 ? -4.006 -2.082 4.007 1.00 93.56 299 PHE A N 1
ATOM 2424 C CA . PHE A 1 299 ? -3.347 -1.220 3.018 1.00 93.56 299 PHE A CA 1
ATOM 2425 C C . PHE A 1 299 ? -2.021 -1.826 2.560 1.00 93.56 299 PHE A C 1
ATOM 2427 O O . PHE A 1 299 ? -1.754 -1.896 1.366 1.00 93.56 299 PHE A O 1
ATOM 2434 N N . LEU A 1 300 ? -1.232 -2.349 3.501 1.00 93.44 300 LEU A N 1
ATOM 2435 C CA . LEU A 1 300 ? 0.010 -3.045 3.185 1.00 93.44 300 LEU A CA 1
ATOM 2436 C C . LEU A 1 300 ? -0.247 -4.348 2.419 1.00 93.44 300 LEU A C 1
ATOM 2438 O O . LEU A 1 300 ? 0.415 -4.585 1.421 1.00 93.44 300 LEU A O 1
ATOM 2442 N N . ASP A 1 301 ? -1.213 -5.175 2.825 1.00 91.56 301 ASP A N 1
ATOM 2443 C CA . ASP A 1 301 ? -1.578 -6.393 2.083 1.00 91.56 301 ASP A CA 1
ATOM 2444 C C . ASP A 1 301 ? -2.071 -6.073 0.656 1.00 91.56 301 ASP A C 1
ATOM 2446 O O . ASP A 1 301 ? -1.741 -6.793 -0.283 1.00 91.56 301 ASP A O 1
ATOM 2450 N N . SER A 1 302 ? -2.804 -4.968 0.468 1.00 91.25 302 SER A N 1
ATOM 2451 C CA . SER A 1 302 ? -3.231 -4.493 -0.863 1.00 91.25 302 SER A CA 1
ATOM 2452 C C . SER A 1 302 ? -2.031 -4.064 -1.710 1.00 91.25 302 SER A C 1
ATOM 2454 O O . SER A 1 302 ? -1.930 -4.423 -2.882 1.00 91.25 302 SER A O 1
ATOM 2456 N N . TRP A 1 303 ? -1.077 -3.368 -1.091 1.00 92.75 303 TRP A N 1
ATOM 2457 C CA . TRP A 1 303 ? 0.159 -2.951 -1.745 1.00 92.75 303 TRP A CA 1
ATOM 2458 C C . TRP A 1 303 ? 1.020 -4.145 -2.164 1.00 92.75 303 TRP A C 1
ATOM 2460 O O . TRP A 1 303 ? 1.534 -4.168 -3.275 1.00 92.75 303 TRP A O 1
ATOM 2470 N N . TRP A 1 304 ? 1.104 -5.175 -1.322 1.00 88.38 304 TRP A N 1
ATOM 2471 C CA . TRP A 1 304 ? 1.806 -6.421 -1.637 1.00 88.38 304 TRP A CA 1
ATOM 2472 C C . TRP A 1 304 ? 1.121 -7.250 -2.733 1.00 88.38 304 TRP A C 1
ATOM 2474 O O . TRP A 1 304 ? 1.803 -7.899 -3.520 1.00 88.38 304 TRP A O 1
ATOM 2484 N N . SER A 1 305 ? -0.211 -7.232 -2.799 1.00 87.50 305 SER A N 1
ATOM 2485 C CA . SER A 1 305 ? -0.970 -7.991 -3.807 1.00 87.50 305 SER A CA 1
ATOM 2486 C C . SER A 1 305 ? -0.991 -7.304 -5.171 1.00 87.50 305 SER A C 1
ATOM 2488 O O . SER A 1 305 ? -0.757 -7.932 -6.198 1.00 87.50 305 SER A O 1
ATOM 2490 N N . THR A 1 306 ? -1.260 -5.999 -5.181 1.00 88.00 306 THR A N 1
ATOM 2491 C CA . THR A 1 306 ? -1.597 -5.253 -6.404 1.00 88.00 306 THR A CA 1
ATOM 2492 C C . THR A 1 306 ? -0.628 -4.124 -6.736 1.00 88.00 306 THR A C 1
ATOM 2494 O O . THR A 1 306 ? -0.712 -3.542 -7.818 1.00 88.00 306 THR A O 1
ATOM 2497 N N . GLY A 1 307 ? 0.269 -3.766 -5.816 1.00 89.44 307 GLY A N 1
ATOM 2498 C CA . GLY A 1 307 ? 1.100 -2.576 -5.955 1.00 89.44 307 GLY A CA 1
ATOM 2499 C C . GLY A 1 307 ? 0.366 -1.267 -5.685 1.00 89.44 307 GLY A C 1
ATOM 2500 O O . GLY A 1 307 ? 0.912 -0.199 -5.935 1.00 89.44 307 GLY A O 1
ATOM 2501 N N . ASP A 1 308 ? -0.874 -1.309 -5.203 1.00 91.12 308 ASP A N 1
ATOM 2502 C CA . ASP A 1 308 ? -1.632 -0.130 -4.793 1.00 91.12 308 ASP A CA 1
ATOM 2503 C C . ASP A 1 308 ? -2.084 -0.279 -3.337 1.00 91.12 308 ASP A C 1
ATOM 2505 O O . ASP A 1 308 ? -2.480 -1.355 -2.892 1.00 91.12 308 ASP A O 1
ATOM 2509 N N . PHE A 1 309 ? -2.040 0.809 -2.571 1.00 90.69 309 PHE A N 1
ATOM 2510 C CA . PHE A 1 309 ? -2.460 0.803 -1.170 1.00 90.69 309 PHE A CA 1
ATOM 2511 C C . PHE A 1 309 ? -3.979 0.636 -1.018 1.00 90.69 309 PHE A C 1
ATOM 2513 O O . PHE A 1 309 ? -4.443 0.274 0.066 1.00 90.69 309 PHE A O 1
ATOM 2520 N N . ALA A 1 310 ? -4.761 0.893 -2.077 1.00 87.56 310 ALA A N 1
ATOM 2521 C CA . ALA A 1 310 ? -6.227 0.844 -2.062 1.00 87.56 310 ALA A CA 1
ATOM 2522 C C . ALA A 1 310 ? -6.826 1.660 -0.892 1.00 87.56 310 ALA A C 1
ATOM 2524 O O . ALA A 1 310 ? -7.782 1.244 -0.206 1.00 87.56 310 ALA A O 1
ATOM 2525 N N . ASP A 1 311 ? -6.226 2.823 -0.624 1.00 84.69 311 ASP A N 1
ATOM 2526 C CA . ASP A 1 311 ? -6.581 3.691 0.484 1.00 84.69 311 ASP A CA 1
ATOM 2527 C C . ASP A 1 311 ? -7.689 4.671 0.087 1.00 84.69 311 ASP A C 1
ATOM 2529 O O . ASP A 1 311 ? -7.508 5.683 -0.589 1.00 84.69 311 ASP A O 1
ATOM 2533 N N . CYS A 1 312 ? -8.907 4.365 0.529 1.00 74.81 312 CYS A N 1
ATOM 2534 C CA . CYS A 1 312 ? -10.013 5.303 0.403 1.00 74.81 312 CYS A CA 1
ATOM 2535 C C . CYS A 1 312 ? -9.661 6.589 1.175 1.00 74.81 312 CYS A C 1
ATOM 2537 O O . CYS A 1 312 ? -9.046 6.526 2.236 1.00 74.81 312 CYS A O 1
ATOM 2539 N N . HIS A 1 313 ? -10.037 7.755 0.646 1.00 79.56 313 HIS A N 1
ATOM 2540 C CA . HIS A 1 313 ? -9.822 9.060 1.297 1.00 79.56 313 HIS A CA 1
ATOM 2541 C C . HIS A 1 313 ? -8.359 9.443 1.580 1.00 79.56 313 HIS A C 1
ATOM 2543 O O . HIS A 1 313 ? -8.122 10.372 2.353 1.00 79.56 313 HIS A O 1
ATOM 2549 N N . LYS A 1 314 ? -7.379 8.786 0.938 1.00 86.50 314 LYS A N 1
ATOM 2550 C CA . LYS A 1 314 ? -5.947 9.088 1.108 1.00 86.50 314 LYS A CA 1
ATOM 2551 C C . LYS A 1 314 ? -5.479 8.971 2.571 1.00 86.50 314 LYS A C 1
ATOM 2553 O O . LYS A 1 314 ? -4.709 9.802 3.053 1.00 86.50 314 LYS A O 1
ATOM 2558 N N . GLU A 1 315 ? -6.006 7.982 3.299 1.00 88.00 315 GLU A N 1
ATOM 2559 C CA . GLU A 1 315 ? -5.664 7.720 4.706 1.00 88.00 315 GLU A CA 1
ATOM 2560 C C . GLU A 1 315 ? -4.219 7.256 4.897 1.00 88.00 315 GLU A C 1
ATOM 2562 O O . GLU A 1 315 ? -3.611 7.564 5.924 1.00 88.00 315 GLU A O 1
ATOM 2567 N N . PHE A 1 316 ? -3.673 6.493 3.947 1.00 91.19 316 PHE A N 1
ATOM 2568 C CA . PHE A 1 316 ? -2.342 5.929 4.096 1.00 91.19 316 PHE A CA 1
ATOM 2569 C C . PHE A 1 316 ? -1.277 7.014 3.849 1.00 91.19 316 PHE A C 1
ATOM 2571 O O . PHE A 1 316 ? -1.466 7.871 2.980 1.00 91.19 316 PHE A O 1
ATOM 2578 N N . PRO A 1 317 ? -0.152 7.028 4.592 1.00 89.81 317 PRO A N 1
ATOM 2579 C CA . PRO A 1 317 ? 0.818 8.125 4.509 1.00 89.81 317 PRO A CA 1
ATOM 2580 C C . PRO A 1 317 ? 1.570 8.210 3.178 1.00 89.81 317 PRO A C 1
ATOM 2582 O O . PRO A 1 317 ? 2.056 9.280 2.810 1.00 89.81 317 PRO A O 1
ATOM 2585 N N . PHE A 1 318 ? 1.673 7.086 2.472 1.00 91.50 318 PHE A N 1
ATOM 2586 C CA . PHE A 1 318 ? 2.374 6.969 1.201 1.00 91.50 318 PHE A CA 1
ATOM 2587 C C . PHE A 1 318 ? 1.387 6.929 0.040 1.00 91.50 318 PHE A C 1
ATOM 2589 O O . PHE A 1 318 ? 0.239 6.513 0.197 1.00 91.50 318 PHE A O 1
ATOM 2596 N N . GLU A 1 319 ? 1.844 7.361 -1.128 1.00 91.62 319 GLU A N 1
ATOM 2597 C CA . GLU A 1 319 ? 1.081 7.295 -2.366 1.00 91.62 319 GLU A CA 1
ATOM 2598 C C . GLU A 1 319 ? 1.909 6.706 -3.500 1.00 91.62 319 GLU A C 1
ATOM 2600 O O . GLU A 1 319 ? 3.129 6.871 -3.550 1.00 91.62 319 GLU A O 1
ATOM 2605 N N . LYS A 1 320 ? 1.213 6.014 -4.402 1.00 91.88 320 LYS A N 1
ATOM 2606 C CA . LYS A 1 320 ? 1.754 5.570 -5.679 1.00 91.88 320 LYS A CA 1
ATOM 2607 C C . LYS A 1 320 ? 1.707 6.734 -6.666 1.00 91.88 320 LYS A C 1
ATOM 2609 O O . LYS A 1 320 ? 0.643 7.313 -6.884 1.00 91.88 320 LYS A O 1
ATOM 2614 N N . ILE A 1 321 ? 2.839 7.041 -7.280 1.00 90.00 321 ILE A N 1
ATOM 2615 C CA . ILE A 1 321 ? 2.965 7.970 -8.401 1.00 90.00 321 ILE A CA 1
ATOM 2616 C C . ILE A 1 321 ? 3.419 7.162 -9.613 1.00 90.00 321 ILE A C 1
ATOM 2618 O O . ILE A 1 321 ? 4.227 6.248 -9.479 1.00 90.00 321 ILE A O 1
ATOM 2622 N N . VAL A 1 322 ? 2.864 7.469 -10.785 1.00 85.75 322 VAL A N 1
ATOM 2623 C CA . VAL A 1 322 ? 3.296 6.871 -12.050 1.00 85.75 322 VAL A CA 1
ATOM 2624 C C . VAL A 1 322 ? 3.819 7.986 -12.946 1.00 85.75 322 VAL A C 1
ATOM 2626 O O . VAL A 1 322 ? 3.037 8.834 -13.378 1.00 85.75 322 VAL A O 1
ATOM 2629 N N . ASN A 1 323 ? 5.125 7.989 -13.201 1.00 78.06 323 ASN A N 1
ATOM 2630 C CA . ASN A 1 323 ? 5.808 8.943 -14.075 1.00 78.06 323 ASN A CA 1
ATOM 2631 C C . ASN A 1 323 ? 6.361 8.175 -15.282 1.00 78.06 323 ASN A C 1
ATOM 2633 O O . ASN A 1 323 ? 7.109 7.229 -15.085 1.00 78.06 323 ASN A O 1
ATOM 2637 N N . ASP A 1 324 ? 5.993 8.547 -16.513 1.00 66.81 324 ASP A N 1
ATOM 2638 C CA . ASP A 1 324 ? 6.503 7.916 -17.748 1.00 66.81 324 ASP A CA 1
ATOM 2639 C C . ASP A 1 324 ? 6.469 6.367 -17.734 1.00 66.81 324 ASP A C 1
ATOM 2641 O O . ASP A 1 324 ? 7.435 5.709 -18.108 1.00 66.81 324 ASP A O 1
ATOM 2645 N N . GLU A 1 325 ? 5.338 5.790 -17.298 1.00 71.00 325 GLU A N 1
ATOM 2646 C CA . GLU A 1 325 ? 5.104 4.336 -17.125 1.00 71.00 325 GLU A CA 1
ATOM 2647 C C . GLU A 1 325 ? 5.864 3.663 -15.967 1.00 71.00 325 GLU A C 1
ATOM 2649 O O . GLU A 1 325 ? 5.746 2.453 -15.789 1.00 71.00 325 GLU A O 1
ATOM 2654 N N . GLN A 1 326 ? 6.572 4.431 -15.139 1.00 76.12 326 GLN A N 1
ATOM 2655 C CA . GLN A 1 326 ? 7.336 3.926 -13.999 1.00 76.12 326 GLN A CA 1
ATOM 2656 C C . GLN A 1 326 ? 6.624 4.209 -12.683 1.00 76.12 326 GLN A C 1
ATOM 2658 O O . GLN A 1 326 ? 6.145 5.320 -12.441 1.00 76.12 326 GLN A O 1
ATOM 2663 N N . THR A 1 327 ? 6.577 3.204 -11.815 1.00 86.19 327 THR A N 1
ATOM 2664 C CA . THR A 1 327 ? 5.954 3.314 -10.500 1.00 86.19 327 THR A CA 1
ATOM 2665 C C . THR A 1 327 ? 6.954 3.820 -9.462 1.00 86.19 327 THR A C 1
ATOM 2667 O O . THR A 1 327 ? 8.037 3.269 -9.296 1.00 86.19 327 THR A O 1
ATOM 2670 N N . GLU A 1 328 ? 6.552 4.818 -8.679 1.00 87.50 328 GLU A N 1
ATOM 2671 C CA . GLU A 1 328 ? 7.280 5.282 -7.499 1.00 87.50 328 GLU A CA 1
ATOM 2672 C C . GLU A 1 328 ? 6.342 5.369 -6.293 1.00 87.50 328 GLU A C 1
ATOM 2674 O O . GLU A 1 328 ? 5.164 5.712 -6.418 1.00 87.50 328 GLU A O 1
ATOM 2679 N N . TYR A 1 329 ? 6.867 5.077 -5.103 1.00 91.69 329 TYR A N 1
ATOM 2680 C CA . TYR A 1 329 ? 6.126 5.207 -3.850 1.00 91.69 329 TYR A CA 1
ATOM 2681 C C . TYR A 1 329 ? 6.754 6.305 -3.007 1.00 91.69 329 TYR A C 1
ATOM 2683 O O . TYR A 1 329 ? 7.900 6.190 -2.576 1.00 91.69 329 TYR A O 1
ATOM 2691 N N . VAL A 1 330 ? 5.999 7.369 -2.752 1.00 90.56 330 VAL A N 1
ATOM 2692 C CA . VAL A 1 330 ? 6.506 8.543 -2.034 1.00 90.56 330 VAL A CA 1
ATOM 2693 C C . VAL A 1 330 ? 5.625 8.897 -0.847 1.00 90.56 330 VAL A C 1
ATOM 2695 O O . VAL A 1 330 ? 4.437 8.574 -0.800 1.00 90.56 330 VAL A O 1
ATOM 2698 N N . LEU A 1 331 ? 6.212 9.585 0.132 1.00 89.75 331 LEU A N 1
ATOM 2699 C CA . LEU A 1 331 ? 5.453 10.171 1.230 1.00 89.75 331 LEU A CA 1
ATOM 2700 C C . LEU A 1 331 ? 4.590 11.322 0.692 1.00 89.75 331 LEU A C 1
ATOM 2702 O O . LEU A 1 331 ? 5.078 12.186 -0.039 1.00 89.75 331 LEU A O 1
ATOM 2706 N N . ARG A 1 332 ? 3.310 11.367 1.076 1.00 86.69 332 ARG A N 1
ATOM 2707 C CA . ARG A 1 332 ? 2.394 12.426 0.625 1.00 86.69 332 ARG A CA 1
ATOM 2708 C C . ARG A 1 332 ? 2.910 13.803 1.050 1.00 86.69 332 ARG A C 1
ATOM 2710 O O . ARG A 1 332 ? 3.211 14.023 2.222 1.00 86.69 332 ARG A O 1
ATOM 2717 N N . LYS A 1 333 ? 2.908 14.768 0.120 1.00 80.88 333 LYS A N 1
ATOM 2718 C CA . LYS A 1 333 ? 3.457 16.131 0.314 1.00 80.88 333 LYS A CA 1
ATOM 2719 C C . LYS A 1 333 ? 2.982 16.833 1.592 1.00 80.88 333 LYS A C 1
ATOM 2721 O O . LYS A 1 333 ? 3.760 17.522 2.241 1.00 80.88 333 LYS A O 1
ATOM 2726 N N . LEU A 1 334 ? 1.720 16.627 1.969 1.00 73.56 334 LEU A N 1
ATOM 2727 C CA . LEU A 1 334 ? 1.100 17.240 3.150 1.00 73.56 334 LEU A CA 1
ATOM 2728 C C . LEU A 1 334 ? 1.661 16.724 4.489 1.00 73.56 334 LEU A C 1
ATOM 2730 O O . LEU A 1 334 ? 1.461 17.375 5.508 1.00 73.56 334 LEU A O 1
ATOM 2734 N N . LEU A 1 335 ? 2.343 15.573 4.497 1.00 74.19 335 LEU A N 1
ATOM 2735 C CA . LEU A 1 335 ? 2.930 14.955 5.694 1.00 74.19 335 LEU A CA 1
ATOM 2736 C C . LEU A 1 335 ? 4.423 15.274 5.864 1.00 74.19 335 LEU A C 1
ATOM 2738 O O . LEU A 1 335 ? 4.967 15.087 6.949 1.00 74.19 335 LEU A O 1
ATOM 2742 N N . ILE A 1 336 ? 5.078 15.790 4.818 1.00 65.94 336 ILE A N 1
ATOM 2743 C CA . ILE A 1 336 ? 6.508 16.153 4.832 1.00 65.94 336 ILE A CA 1
ATOM 2744 C C . ILE A 1 336 ? 6.784 17.296 5.830 1.00 65.94 336 ILE A C 1
ATOM 2746 O O . ILE A 1 336 ? 7.882 17.413 6.354 1.00 65.94 336 ILE A O 1
ATOM 2750 N N . GLN A 1 337 ? 5.781 18.129 6.124 1.00 58.31 337 GLN A N 1
ATOM 2751 C CA . GLN A 1 337 ? 5.905 19.320 6.977 1.00 58.31 337 GLN A CA 1
ATOM 2752 C C . GLN A 1 337 ? 5.541 19.076 8.453 1.00 58.31 337 GLN A C 1
ATOM 2754 O O . GLN A 1 337 ? 5.420 20.028 9.220 1.00 58.31 337 GLN A O 1
ATOM 2759 N N . THR A 1 338 ? 5.314 17.825 8.861 1.00 62.84 338 THR A N 1
ATOM 2760 C CA . THR A 1 338 ? 4.809 17.488 10.203 1.00 62.84 338 THR A CA 1
ATOM 2761 C C . THR A 1 338 ? 5.808 16.684 11.030 1.00 62.84 338 THR A C 1
ATOM 2763 O O . THR A 1 338 ? 6.445 15.774 10.512 1.00 62.84 338 THR A O 1
ATOM 2766 N N . GLU A 1 339 ? 5.870 16.965 12.338 1.00 60.19 339 GLU A N 1
ATOM 2767 C CA . GLU A 1 339 ? 6.648 16.237 13.361 1.00 60.19 339 GLU A CA 1
ATOM 2768 C C . GLU A 1 339 ? 6.085 14.819 13.623 1.00 60.19 339 GLU A C 1
ATOM 2770 O O . GLU A 1 339 ? 5.613 14.491 14.711 1.00 60.19 339 GLU A O 1
ATOM 2775 N N . LEU A 1 340 ? 6.065 13.967 12.598 1.00 64.75 340 LEU A N 1
ATOM 2776 C CA . LEU A 1 340 ? 5.638 12.562 12.679 1.00 64.75 340 LEU A CA 1
ATOM 2777 C C . LEU A 1 340 ? 6.764 11.617 13.125 1.00 64.75 340 LEU A C 1
ATOM 2779 O O . LEU A 1 340 ? 6.516 10.435 13.360 1.00 64.75 340 LEU A O 1
ATOM 2783 N N . GLU A 1 341 ? 7.987 12.130 13.268 1.00 61.28 341 GLU A N 1
ATOM 2784 C CA . GLU A 1 341 ? 9.188 11.349 13.588 1.00 61.28 341 GLU A CA 1
ATOM 2785 C C . GLU A 1 341 ? 9.124 10.649 14.955 1.00 61.28 341 GLU A C 1
ATOM 2787 O O . GLU A 1 341 ? 9.837 9.673 15.176 1.00 61.28 341 GLU A O 1
ATOM 2792 N N . ASN A 1 342 ? 8.238 11.093 15.851 1.00 68.50 342 ASN A N 1
ATOM 2793 C CA . ASN A 1 342 ? 8.105 10.532 17.196 1.00 68.50 342 ASN A CA 1
ATOM 2794 C C . ASN A 1 342 ? 7.198 9.289 17.270 1.00 68.50 342 ASN A C 1
ATOM 2796 O O . ASN A 1 342 ? 7.221 8.587 18.278 1.00 68.50 342 ASN A O 1
ATOM 2800 N N . CYS A 1 343 ? 6.420 8.981 16.225 1.00 82.69 343 CYS A N 1
ATOM 2801 C CA . CYS A 1 343 ? 5.503 7.838 16.236 1.00 82.69 343 CYS A CA 1
ATOM 2802 C C . CYS A 1 343 ? 6.220 6.540 15.817 1.00 82.69 343 CYS A C 1
ATOM 2804 O O . CYS A 1 343 ? 6.558 6.351 14.647 1.00 82.69 343 CYS A O 1
ATOM 2806 N N . GLU A 1 344 ? 6.422 5.607 16.752 1.00 87.31 344 GLU A N 1
ATOM 2807 C CA . GLU A 1 344 ? 7.165 4.356 16.511 1.00 87.31 344 GLU A CA 1
ATOM 2808 C C . GLU A 1 344 ? 6.518 3.470 15.431 1.00 87.31 344 GLU A C 1
ATOM 2810 O O . GLU A 1 344 ? 7.203 2.999 14.521 1.00 87.31 344 GLU A O 1
ATOM 2815 N N . LEU A 1 345 ? 5.189 3.311 15.464 1.00 88.50 345 LEU A N 1
ATOM 2816 C CA . LEU A 1 345 ? 4.451 2.551 14.445 1.00 88.50 345 LEU A CA 1
ATOM 2817 C C . LEU A 1 345 ? 4.638 3.149 13.047 1.00 88.50 345 LEU A C 1
ATOM 2819 O O . LEU A 1 345 ? 4.840 2.413 12.078 1.00 88.50 345 LEU A O 1
ATOM 2823 N N . PHE A 1 346 ? 4.606 4.481 12.939 1.00 90.25 346 PHE A N 1
ATOM 2824 C CA . PHE A 1 346 ? 4.854 5.163 11.674 1.00 90.25 346 PHE A CA 1
ATOM 2825 C C . PHE A 1 346 ? 6.283 4.925 11.187 1.00 90.25 346 PHE A C 1
ATOM 2827 O O . PHE A 1 346 ? 6.453 4.595 10.018 1.00 90.25 346 PHE A O 1
ATOM 2834 N N . ARG A 1 347 ? 7.295 4.997 12.063 1.00 91.44 347 ARG A N 1
ATOM 2835 C CA . ARG A 1 347 ? 8.695 4.715 11.692 1.00 91.44 347 ARG A CA 1
ATOM 2836 C C . ARG A 1 347 ? 8.884 3.292 11.176 1.00 91.44 347 ARG A C 1
ATOM 2838 O O . ARG A 1 347 ? 9.591 3.099 10.191 1.00 91.44 347 ARG A O 1
ATOM 2845 N N . ILE A 1 348 ? 8.242 2.306 11.806 1.00 93.25 348 ILE A N 1
ATOM 2846 C CA . ILE A 1 348 ? 8.292 0.904 11.365 1.00 93.25 348 ILE A CA 1
ATOM 2847 C C . ILE A 1 348 ? 7.693 0.762 9.960 1.00 93.25 348 ILE A C 1
ATOM 2849 O O . ILE A 1 348 ? 8.317 0.168 9.081 1.00 93.25 348 ILE A O 1
ATOM 2853 N N . ILE A 1 349 ? 6.516 1.348 9.723 1.00 92.88 349 ILE A N 1
ATOM 2854 C CA . ILE A 1 349 ? 5.853 1.312 8.411 1.00 92.88 349 ILE A CA 1
ATOM 2855 C C . ILE A 1 349 ? 6.656 2.091 7.363 1.00 92.88 349 ILE A C 1
ATOM 2857 O O . ILE A 1 349 ? 6.832 1.612 6.248 1.00 92.88 349 ILE A O 1
ATOM 2861 N N . GLN A 1 350 ? 7.161 3.273 7.710 1.00 92.56 350 GLN A N 1
ATOM 2862 C CA . GLN A 1 350 ? 7.974 4.105 6.828 1.00 92.56 350 GLN A CA 1
ATOM 2863 C C . GLN A 1 350 ? 9.232 3.364 6.397 1.00 92.56 350 GLN A C 1
ATOM 2865 O O . GLN A 1 350 ? 9.514 3.295 5.206 1.00 92.56 350 GLN A O 1
ATOM 2870 N N . ARG A 1 351 ? 9.955 2.767 7.347 1.00 92.69 351 ARG A N 1
ATOM 2871 C CA . ARG A 1 351 ? 11.133 1.954 7.056 1.00 92.69 351 ARG A CA 1
ATOM 2872 C C . ARG A 1 351 ? 10.791 0.807 6.108 1.00 92.69 351 ARG A C 1
ATOM 2874 O O . ARG A 1 351 ? 11.470 0.633 5.106 1.00 92.69 351 ARG A O 1
ATOM 2881 N N . HIS A 1 352 ? 9.713 0.078 6.393 1.00 94.00 352 HIS A N 1
ATOM 2882 C CA . HIS A 1 352 ? 9.246 -1.024 5.552 1.00 94.00 352 HIS A CA 1
ATOM 2883 C C . HIS A 1 352 ? 8.967 -0.589 4.109 1.00 94.00 352 HIS A C 1
ATOM 2885 O O . HIS A 1 352 ? 9.398 -1.254 3.165 1.00 94.00 352 HIS A O 1
ATOM 2891 N N . VAL A 1 353 ? 8.250 0.527 3.935 1.00 93.38 353 VAL A N 1
ATOM 2892 C CA . VAL A 1 353 ? 7.912 1.056 2.610 1.00 93.38 353 VAL A CA 1
ATOM 2893 C C . VAL A 1 353 ? 9.167 1.521 1.880 1.00 93.38 353 VAL A C 1
ATOM 2895 O O . VAL A 1 353 ? 9.356 1.119 0.743 1.00 93.38 353 VAL A O 1
ATOM 2898 N N . LEU A 1 354 ? 10.049 2.286 2.531 1.00 91.50 354 LEU A N 1
ATOM 2899 C CA . LEU A 1 354 ? 11.286 2.784 1.918 1.00 91.50 354 LEU A CA 1
ATOM 2900 C C . LEU A 1 354 ? 12.254 1.660 1.523 1.00 91.50 354 LEU A C 1
ATOM 2902 O O . LEU A 1 354 ? 12.905 1.749 0.492 1.00 91.50 354 LEU A O 1
ATOM 2906 N N . GLU A 1 355 ? 12.359 0.600 2.327 1.00 90.62 355 GLU A N 1
ATOM 2907 C CA . GLU A 1 355 ? 13.255 -0.526 2.030 1.00 90.62 355 GLU A CA 1
ATOM 2908 C C . GLU A 1 355 ? 12.695 -1.472 0.954 1.00 90.62 355 GLU A C 1
ATOM 2910 O O . GLU A 1 355 ? 13.460 -2.232 0.364 1.00 90.62 355 GLU A O 1
ATOM 2915 N N . SER A 1 356 ? 11.378 -1.463 0.708 1.00 91.69 356 SER A N 1
ATOM 2916 C CA . SER A 1 356 ? 10.726 -2.390 -0.234 1.00 91.69 356 SER A CA 1
ATOM 2917 C C . SER A 1 356 ? 10.167 -1.701 -1.486 1.00 91.69 356 SER A C 1
ATOM 2919 O O . SER A 1 356 ? 9.785 -2.392 -2.428 1.00 91.69 356 SER A O 1
ATOM 2921 N N . SER A 1 357 ? 10.086 -0.364 -1.514 1.00 91.44 357 SER A N 1
ATOM 2922 C CA . SER A 1 357 ? 9.410 0.406 -2.568 1.00 91.44 357 SER A CA 1
ATOM 2923 C C . SER A 1 357 ? 9.960 0.118 -3.949 1.00 91.44 357 SER A C 1
ATOM 2925 O O . SER A 1 357 ? 9.178 -0.124 -4.864 1.00 91.44 357 SER A O 1
ATOM 2927 N N . ASP A 1 358 ? 11.282 0.100 -4.085 1.00 87.44 358 ASP A N 1
ATOM 2928 C CA . ASP A 1 358 ? 11.949 -0.071 -5.374 1.00 87.44 358 ASP A CA 1
ATOM 2929 C C . ASP A 1 358 ? 11.701 -1.478 -5.924 1.00 87.44 358 ASP A C 1
ATOM 2931 O O . ASP A 1 358 ? 11.378 -1.652 -7.096 1.00 87.44 358 ASP A O 1
ATOM 2935 N N . ALA A 1 359 ? 11.769 -2.491 -5.059 1.00 88.81 359 ALA A N 1
ATOM 2936 C CA . ALA A 1 359 ? 11.528 -3.876 -5.440 1.00 88.81 359 ALA A CA 1
ATOM 2937 C C . ALA A 1 359 ? 10.059 -4.116 -5.827 1.00 88.81 359 ALA A C 1
ATOM 2939 O O . ALA A 1 359 ? 9.782 -4.740 -6.850 1.00 88.81 359 ALA A O 1
ATOM 2940 N N . VAL A 1 360 ? 9.110 -3.572 -5.058 1.00 90.75 360 VAL A N 1
ATOM 2941 C CA . VAL A 1 360 ? 7.679 -3.656 -5.393 1.00 90.75 360 VAL A CA 1
ATOM 2942 C C . VAL A 1 360 ? 7.366 -2.857 -6.662 1.00 90.75 360 VAL A C 1
ATOM 2944 O O . VAL A 1 360 ? 6.570 -3.311 -7.478 1.00 90.75 360 VAL A O 1
ATOM 2947 N N . ALA A 1 361 ? 8.003 -1.703 -6.879 1.00 89.62 361 ALA A N 1
ATOM 2948 C CA . ALA A 1 361 ? 7.864 -0.933 -8.115 1.00 89.62 361 ALA A CA 1
ATOM 2949 C C . ALA A 1 361 ? 8.321 -1.740 -9.336 1.00 89.62 361 ALA A C 1
ATOM 2951 O O . ALA A 1 361 ? 7.581 -1.822 -10.311 1.00 89.62 361 ALA A O 1
ATOM 2952 N N . ILE A 1 362 ? 9.465 -2.430 -9.249 1.00 86.88 362 ILE A N 1
ATOM 2953 C CA . ILE A 1 362 ? 9.950 -3.316 -10.318 1.00 86.88 362 ILE A CA 1
ATOM 2954 C C . ILE A 1 362 ? 8.942 -4.437 -10.609 1.00 86.88 362 ILE A C 1
ATOM 2956 O O . ILE A 1 362 ? 8.667 -4.718 -11.775 1.00 86.88 362 ILE A O 1
ATOM 2960 N N . LEU A 1 363 ? 8.349 -5.064 -9.586 1.00 88.56 363 LEU A N 1
ATOM 2961 C CA . LEU A 1 363 ? 7.309 -6.089 -9.782 1.00 88.56 363 LEU A CA 1
ATOM 2962 C C . LEU A 1 363 ? 6.051 -5.531 -10.464 1.00 88.56 363 LEU A C 1
ATOM 2964 O O . LEU A 1 363 ? 5.455 -6.204 -11.308 1.00 88.56 363 LEU A O 1
ATOM 2968 N N . CYS A 1 364 ? 5.651 -4.307 -10.113 1.00 87.94 364 CYS A N 1
ATOM 2969 C CA . CYS A 1 364 ? 4.516 -3.620 -10.726 1.00 87.94 364 CYS A CA 1
ATOM 2970 C C . CYS A 1 364 ? 4.774 -3.289 -12.194 1.00 87.94 364 CYS A C 1
ATOM 2972 O O . CYS A 1 364 ? 3.960 -3.629 -13.053 1.00 87.94 364 CYS A O 1
ATOM 2974 N N . ASP A 1 365 ? 5.907 -2.650 -12.473 1.00 84.81 365 ASP A N 1
ATOM 2975 C CA . ASP A 1 365 ? 6.272 -2.179 -13.808 1.00 84.81 365 ASP A CA 1
ATOM 2976 C C . ASP A 1 365 ? 6.523 -3.369 -14.747 1.00 84.81 365 ASP A C 1
ATOM 2978 O O . ASP A 1 365 ? 6.114 -3.354 -15.910 1.00 84.81 365 ASP A O 1
ATOM 2982 N N . SER A 1 366 ? 7.070 -4.469 -14.213 1.00 82.31 366 SER A N 1
ATOM 2983 C CA . SER A 1 366 ? 7.240 -5.721 -14.955 1.00 82.31 366 SER A CA 1
ATOM 2984 C C . SER A 1 366 ? 5.975 -6.578 -15.074 1.00 82.31 366 SER A C 1
ATOM 2986 O O . SER A 1 366 ? 5.975 -7.557 -15.818 1.00 82.31 366 SER A O 1
ATOM 2988 N N . ARG A 1 367 ? 4.885 -6.220 -14.379 1.00 84.12 367 ARG A N 1
ATOM 2989 C CA . ARG A 1 367 ? 3.624 -6.988 -14.302 1.00 84.12 367 ARG A CA 1
ATOM 2990 C C . ARG A 1 367 ? 3.784 -8.419 -13.765 1.00 84.12 367 ARG A C 1
ATOM 2992 O O . ARG A 1 367 ? 2.953 -9.270 -14.058 1.00 84.12 367 ARG A O 1
ATOM 2999 N N . THR A 1 368 ? 4.810 -8.671 -12.954 1.00 85.00 368 THR A N 1
ATOM 3000 C CA . THR A 1 368 ? 5.118 -9.998 -12.378 1.00 85.00 368 THR A CA 1
ATOM 3001 C C . THR A 1 368 ? 4.676 -10.145 -10.920 1.00 85.00 368 THR A C 1
ATOM 3003 O O . THR A 1 368 ? 4.909 -11.179 -10.298 1.00 85.00 368 THR A O 1
ATOM 3006 N N . ILE A 1 369 ? 4.011 -9.132 -10.350 1.00 87.44 369 ILE A N 1
ATOM 3007 C CA . ILE A 1 369 ? 3.574 -9.151 -8.946 1.00 87.44 369 ILE A CA 1
ATOM 3008 C C . ILE A 1 369 ? 2.651 -10.338 -8.617 1.00 87.44 369 ILE A C 1
ATOM 3010 O O . ILE A 1 369 ? 2.794 -10.944 -7.557 1.00 87.44 369 ILE A O 1
ATOM 3014 N N . SER A 1 370 ? 1.762 -10.728 -9.539 1.00 84.88 370 SER A N 1
ATOM 3015 C CA . SER A 1 370 ? 0.905 -11.912 -9.390 1.00 84.88 370 SER A CA 1
ATOM 3016 C C . SER A 1 370 ? 1.728 -13.196 -9.331 1.00 84.88 370 SER A C 1
ATOM 3018 O O . SER A 1 370 ? 1.485 -14.066 -8.496 1.00 84.88 370 SER A O 1
ATOM 3020 N N . ASP A 1 371 ? 2.742 -13.300 -10.185 1.00 84.94 371 ASP A N 1
ATOM 3021 C CA . ASP A 1 371 ? 3.583 -14.488 -10.296 1.00 84.94 371 ASP A CA 1
ATOM 3022 C C . ASP A 1 371 ? 4.449 -14.635 -9.040 1.00 84.94 371 ASP A C 1
ATOM 3024 O O . ASP A 1 371 ? 4.488 -15.703 -8.432 1.00 84.94 371 ASP A O 1
ATOM 3028 N N . PHE A 1 372 ? 5.034 -13.533 -8.561 1.00 87.75 372 PHE A N 1
ATOM 3029 C CA . PHE A 1 372 ? 5.717 -13.479 -7.266 1.00 87.75 372 PHE A CA 1
ATOM 3030 C C . PHE A 1 372 ? 4.796 -13.937 -6.122 1.00 87.75 372 PHE A C 1
ATOM 3032 O O . PHE A 1 372 ? 5.174 -14.779 -5.302 1.00 87.75 372 PHE A O 1
ATOM 3039 N N . ASN A 1 373 ? 3.560 -13.436 -6.083 1.00 86.06 373 ASN A N 1
ATOM 3040 C CA . ASN A 1 373 ? 2.616 -13.773 -5.022 1.00 86.06 373 ASN A CA 1
ATOM 3041 C C . ASN A 1 373 ? 2.188 -15.244 -5.039 1.00 86.06 373 ASN A C 1
ATOM 3043 O O . ASN A 1 373 ? 2.061 -15.847 -3.969 1.00 86.06 373 ASN A O 1
ATOM 3047 N N . THR A 1 374 ? 2.002 -15.835 -6.221 1.00 85.00 374 THR A N 1
ATOM 3048 C CA . THR A 1 374 ? 1.665 -17.261 -6.356 1.00 85.00 374 THR A CA 1
ATOM 3049 C C . THR A 1 374 ? 2.837 -18.165 -5.971 1.00 85.00 374 THR A C 1
ATOM 3051 O O . THR A 1 374 ? 2.647 -19.100 -5.192 1.00 85.00 374 THR A O 1
ATOM 3054 N N . LEU A 1 375 ? 4.056 -17.854 -6.425 1.00 84.88 375 LEU A N 1
ATOM 3055 C CA . LEU A 1 375 ? 5.271 -18.621 -6.120 1.00 84.88 375 LEU A CA 1
ATOM 3056 C C . LEU A 1 375 ? 5.596 -18.645 -4.623 1.00 84.88 375 LEU A C 1
ATOM 3058 O O . LEU A 1 375 ? 6.039 -19.666 -4.095 1.00 84.88 375 LEU A O 1
ATOM 3062 N N . HIS A 1 376 ? 5.358 -17.534 -3.925 1.00 81.62 376 HIS A N 1
ATOM 3063 C CA . HIS A 1 376 ? 5.671 -17.399 -2.503 1.00 81.62 376 HIS A CA 1
ATOM 3064 C C . HIS A 1 376 ? 4.466 -17.595 -1.572 1.00 81.62 376 HIS A C 1
ATOM 3066 O O . HIS A 1 376 ? 4.587 -17.381 -0.363 1.00 81.62 376 HIS A O 1
ATOM 3072 N N . GLY A 1 377 ? 3.313 -18.021 -2.104 1.00 70.69 377 GLY A N 1
ATOM 3073 C CA . GLY A 1 377 ? 2.114 -18.321 -1.315 1.00 70.69 377 GLY A CA 1
ATOM 3074 C C . GLY A 1 377 ? 1.544 -17.111 -0.566 1.00 70.69 377 GLY A C 1
ATOM 3075 O O . GLY A 1 377 ? 0.985 -17.262 0.522 1.00 70.69 377 GLY A O 1
ATOM 3076 N N . ILE A 1 378 ? 1.714 -15.907 -1.118 1.00 70.31 378 ILE A N 1
ATOM 3077 C CA . ILE A 1 378 ? 1.228 -14.650 -0.532 1.00 70.31 378 ILE A CA 1
ATOM 3078 C C . ILE A 1 378 ? -0.285 -14.506 -0.773 1.00 70.31 378 ILE A C 1
ATOM 3080 O O . ILE A 1 378 ? -1.013 -14.082 0.122 1.00 70.31 378 ILE A O 1
ATOM 3084 N N . GLU A 1 379 ? -0.787 -14.970 -1.918 1.00 53.50 379 GLU A N 1
ATOM 3085 C CA . GLU A 1 379 ? -2.219 -15.073 -2.234 1.00 53.50 379 GLU A CA 1
ATOM 3086 C C . GLU A 1 379 ? -2.605 -16.565 -2.273 1.00 53.50 379 GLU A C 1
ATOM 3088 O O . GLU A 1 379 ? -2.498 -17.181 -3.332 1.00 53.50 379 GLU A O 1
ATOM 3093 N N . PRO A 1 380 ? -2.927 -17.222 -1.132 1.00 52.53 380 PRO A N 1
ATOM 3094 C CA . PRO A 1 380 ? -3.973 -16.849 -0.175 1.00 52.53 380 PRO A CA 1
ATOM 3095 C C . PRO A 1 380 ? -3.491 -16.978 1.289 1.00 52.53 380 PRO A C 1
ATOM 3097 O O . PRO A 1 380 ? -4.079 -17.695 2.106 1.00 52.53 380 PRO A O 1
ATOM 3100 N N . GLY A 1 381 ? -2.373 -16.327 1.612 1.00 59.72 381 GLY A N 1
ATOM 3101 C CA . GLY A 1 381 ? -1.759 -16.378 2.935 1.00 59.72 381 GLY A CA 1
ATOM 3102 C C . GLY A 1 381 ? -2.590 -15.655 3.998 1.00 59.72 381 GLY A C 1
ATOM 3103 O O . GLY A 1 381 ? -3.287 -14.680 3.724 1.00 59.72 381 GLY A O 1
ATOM 3104 N N . ILE A 1 382 ? -2.510 -16.143 5.238 1.00 75.38 382 ILE A N 1
ATOM 3105 C CA . ILE A 1 382 ? -3.111 -15.531 6.431 1.00 75.38 382 ILE A CA 1
ATOM 3106 C C . ILE A 1 382 ? -2.853 -14.005 6.411 1.00 75.38 382 ILE A C 1
ATOM 3108 O O . ILE A 1 382 ? -1.686 -13.609 6.332 1.00 75.38 382 ILE A O 1
ATOM 3112 N N . PRO A 1 383 ? -3.892 -13.143 6.504 1.00 87.62 383 PRO A N 1
ATOM 3113 C CA . PRO A 1 383 ? -3.732 -11.687 6.464 1.00 87.62 383 PRO A CA 1
ATOM 3114 C C . PRO A 1 383 ? -2.670 -11.185 7.447 1.00 87.62 383 PRO A C 1
ATOM 3116 O O . PRO A 1 383 ? -2.526 -11.752 8.538 1.00 87.62 383 PRO A O 1
ATOM 3119 N N . LEU A 1 384 ? -1.973 -10.087 7.121 1.00 91.00 384 LEU A N 1
ATOM 3120 C CA . LEU A 1 384 ? -0.920 -9.537 7.992 1.00 91.00 384 LEU A CA 1
ATOM 3121 C C . LEU A 1 384 ? -1.449 -9.257 9.400 1.00 91.00 384 LEU A C 1
ATOM 3123 O O . LEU A 1 384 ? -0.776 -9.533 10.388 1.00 91.00 384 LEU A O 1
ATOM 3127 N N . HIS A 1 385 ? -2.680 -8.749 9.480 1.00 93.12 385 HIS A N 1
ATOM 3128 C CA . HIS A 1 385 ? -3.358 -8.458 10.741 1.00 93.12 385 HIS A CA 1
ATOM 3129 C C . HIS A 1 385 ? -3.544 -9.704 11.616 1.00 93.12 385 HIS A C 1
ATOM 3131 O O . HIS A 1 385 ? -3.239 -9.667 12.804 1.00 93.12 385 HIS A O 1
ATOM 3137 N N . ASN A 1 386 ? -3.991 -10.810 11.022 1.00 91.56 386 ASN A N 1
ATOM 3138 C CA . ASN A 1 386 ? -4.207 -12.067 11.735 1.00 91.56 386 ASN A CA 1
ATOM 3139 C C . ASN A 1 386 ? -2.867 -12.642 12.216 1.00 91.56 386 ASN A C 1
ATOM 3141 O O . ASN A 1 386 ? -2.739 -13.012 13.378 1.00 91.56 386 ASN A O 1
ATOM 3145 N N . SER A 1 387 ? -1.849 -12.616 11.347 1.00 91.94 387 SER A N 1
ATOM 3146 C CA . SER A 1 387 ? -0.486 -13.039 11.694 1.00 91.94 387 SER A CA 1
ATOM 3147 C C . SER A 1 387 ? 0.107 -12.209 12.837 1.00 91.94 387 SER A C 1
ATOM 3149 O O . SER A 1 387 ? 0.790 -12.756 13.699 1.00 91.94 387 SER A O 1
ATOM 3151 N N . LEU A 1 388 ? -0.160 -10.897 12.856 1.00 94.62 388 LEU A N 1
ATOM 3152 C CA . LEU A 1 388 ? 0.263 -9.999 13.929 1.00 94.62 388 LEU A CA 1
ATOM 3153 C C . LEU A 1 388 ? -0.427 -10.348 15.249 1.00 94.62 388 LEU A C 1
ATOM 3155 O O . LEU A 1 388 ? 0.251 -10.465 16.262 1.00 94.62 388 LEU A O 1
ATOM 3159 N N . ILE A 1 389 ? -1.750 -10.543 15.244 1.00 93.81 389 ILE A N 1
ATOM 3160 C CA . ILE A 1 389 ? -2.486 -10.923 16.457 1.00 93.81 389 ILE A CA 1
ATOM 3161 C C . ILE A 1 389 ? -1.960 -12.248 17.013 1.00 93.81 389 ILE A C 1
ATOM 3163 O O . ILE A 1 389 ? -1.655 -12.323 18.200 1.00 93.81 389 ILE A O 1
ATOM 3167 N N . ASP A 1 390 ? -1.823 -13.273 16.172 1.00 93.38 390 ASP A N 1
ATOM 3168 C CA . ASP A 1 390 ? -1.361 -14.594 16.609 1.00 93.38 390 ASP A CA 1
ATOM 3169 C C . ASP A 1 390 ? 0.052 -14.541 17.198 1.00 93.38 390 ASP A C 1
ATOM 3171 O O . ASP A 1 390 ? 0.343 -15.214 18.190 1.00 93.38 390 ASP A O 1
ATOM 3175 N N . ALA A 1 391 ? 0.933 -13.734 16.605 1.00 93.50 391 ALA A N 1
ATOM 3176 C CA . ALA A 1 391 ? 2.289 -13.560 17.099 1.00 93.50 391 ALA A CA 1
ATOM 3177 C C . ALA A 1 391 ? 2.320 -12.794 18.428 1.00 93.50 391 ALA A C 1
ATOM 3179 O O . ALA A 1 391 ? 2.973 -13.229 19.370 1.00 93.50 391 ALA A O 1
ATOM 3180 N N . VAL A 1 392 ? 1.537 -11.723 18.551 1.00 94.62 392 VAL A N 1
ATOM 3181 C CA . VAL A 1 392 ? 1.440 -10.947 19.793 1.00 94.62 392 VAL A CA 1
ATOM 3182 C C . VAL A 1 392 ? 0.847 -11.786 20.922 1.00 94.62 392 VAL A C 1
ATOM 3184 O O . VAL A 1 392 ? 1.389 -11.790 22.019 1.00 94.62 392 VAL A O 1
ATOM 3187 N N . ILE A 1 393 ? -0.227 -12.544 20.676 1.00 92.81 393 ILE A N 1
ATOM 3188 C CA . ILE A 1 393 ? -0.814 -13.437 21.689 1.00 92.81 393 ILE A CA 1
ATOM 3189 C C . ILE A 1 393 ? 0.212 -14.479 22.150 1.00 92.81 393 ILE A C 1
ATOM 3191 O O . ILE A 1 393 ? 0.301 -14.765 23.344 1.00 92.81 393 ILE A O 1
ATOM 3195 N N . ARG A 1 394 ? 1.010 -15.021 21.224 1.00 93.69 394 ARG A N 1
ATOM 3196 C CA . ARG A 1 394 ? 2.074 -15.977 21.544 1.00 93.69 394 ARG A CA 1
ATOM 3197 C C . ARG A 1 394 ? 3.147 -15.365 22.444 1.00 93.69 394 ARG A C 1
ATOM 3199 O O . ARG A 1 394 ? 3.494 -15.983 23.443 1.00 93.69 394 ARG A O 1
ATOM 3206 N N . GLU A 1 395 ? 3.623 -14.166 22.123 1.00 93.94 395 GLU A N 1
ATOM 3207 C CA . GLU A 1 395 ? 4.626 -13.450 22.926 1.00 93.94 395 GLU A CA 1
ATOM 3208 C C . GLU A 1 395 ? 4.065 -12.932 24.262 1.00 93.94 395 GLU A C 1
ATOM 3210 O O . GLU A 1 395 ? 4.808 -12.729 25.220 1.00 93.94 395 GLU A O 1
ATOM 3215 N N . LEU A 1 396 ? 2.744 -12.757 24.374 1.00 92.38 396 LEU A N 1
ATOM 3216 C CA . LEU A 1 396 ? 2.082 -12.404 25.633 1.00 92.38 396 LEU A CA 1
ATOM 3217 C C . LEU A 1 396 ? 1.907 -13.597 26.579 1.00 92.38 396 LEU A C 1
ATOM 3219 O O . LEU A 1 396 ? 1.827 -13.382 27.788 1.00 92.38 396 LEU A O 1
ATOM 3223 N N . ALA A 1 397 ? 1.849 -14.829 26.064 1.00 90.56 397 ALA A N 1
ATOM 3224 C CA . ALA A 1 397 ? 1.568 -16.030 26.856 1.00 90.56 397 ALA A CA 1
ATOM 3225 C C . ALA A 1 397 ? 2.459 -16.193 28.111 1.00 90.56 397 ALA A C 1
ATOM 3227 O O . ALA A 1 397 ? 1.912 -16.509 29.169 1.00 90.56 397 ALA A O 1
ATOM 3228 N N . PRO A 1 398 ? 3.781 -15.913 28.079 1.00 91.69 398 PRO A N 1
ATOM 3229 C CA . PRO A 1 398 ? 4.641 -15.996 29.266 1.00 91.69 398 PRO A CA 1
ATOM 3230 C C . PRO A 1 398 ? 4.287 -15.002 30.383 1.00 91.69 398 PRO A C 1
ATOM 3232 O O . PRO A 1 398 ? 4.663 -15.211 31.533 1.00 91.69 398 PRO A O 1
ATOM 3235 N N . TYR A 1 399 ? 3.583 -13.915 30.058 1.00 90.81 399 TYR A N 1
ATOM 3236 C CA . TYR A 1 399 ? 3.239 -12.851 31.002 1.00 90.81 399 TYR A CA 1
ATOM 3237 C C . TYR A 1 399 ? 1.858 -13.028 31.639 1.00 90.81 399 TYR A C 1
ATOM 3239 O O . TYR A 1 399 ? 1.498 -12.231 32.507 1.00 90.81 399 TYR A O 1
ATOM 3247 N N . GLN A 1 400 ? 1.074 -14.025 31.220 1.00 90.00 400 GLN A N 1
ATOM 3248 C CA . GLN A 1 400 ? -0.270 -14.286 31.737 1.00 90.00 400 GLN A CA 1
ATOM 3249 C C . GLN A 1 400 ? -0.188 -14.980 33.103 1.00 90.00 400 GLN A C 1
ATOM 3251 O O . GLN A 1 400 ? 0.221 -16.132 33.203 1.00 90.00 400 GLN A O 1
ATOM 3256 N N . ILE A 1 401 ? -0.569 -14.266 34.168 1.00 84.75 401 ILE A N 1
ATOM 3257 C CA . ILE A 1 401 ? -0.408 -14.730 35.563 1.00 84.75 401 ILE A CA 1
ATOM 3258 C C . ILE A 1 401 ? -1.757 -15.082 36.212 1.00 84.75 401 ILE A C 1
ATOM 3260 O O . ILE A 1 401 ? -1.803 -15.851 37.167 1.00 84.75 401 ILE A O 1
ATOM 3264 N N . HIS A 1 402 ? -2.869 -14.539 35.707 1.00 74.81 402 HIS A N 1
ATOM 3265 C CA . HIS A 1 402 ? -4.176 -14.629 36.367 1.00 74.81 402 HIS A CA 1
ATOM 3266 C C . HIS A 1 402 ? -5.231 -15.239 35.446 1.00 74.81 402 HIS A C 1
ATOM 3268 O O . HIS A 1 402 ? -5.295 -14.898 34.268 1.00 74.81 402 HIS A O 1
ATOM 3274 N N . SER A 1 403 ? -6.134 -16.055 35.993 1.00 68.19 403 SER A N 1
ATOM 3275 C CA . SER A 1 403 ? -7.405 -16.374 35.342 1.00 68.19 403 SER A CA 1
ATOM 3276 C C . SER A 1 403 ? -8.460 -15.354 35.765 1.00 68.19 403 SER A C 1
ATOM 3278 O O . SER A 1 403 ? -8.799 -15.255 36.941 1.00 68.19 403 SER A O 1
ATOM 3280 N N . ILE A 1 404 ? -8.995 -14.594 34.809 1.00 68.31 404 ILE A N 1
ATOM 3281 C CA . ILE A 1 404 ? -10.151 -13.728 35.068 1.00 68.31 404 ILE A CA 1
ATOM 3282 C C . ILE A 1 404 ? -11.394 -14.618 35.099 1.00 68.31 404 ILE A C 1
ATOM 3284 O O . ILE A 1 404 ? -11.818 -15.127 34.053 1.00 68.31 404 ILE A O 1
ATOM 3288 N N . GLU A 1 405 ? -11.958 -14.805 36.292 1.00 56.19 405 GLU A N 1
ATOM 3289 C CA . GLU A 1 405 ? -13.310 -15.332 36.467 1.00 56.19 405 GLU A CA 1
ATOM 3290 C C . GLU A 1 405 ? -14.313 -14.254 36.050 1.00 56.19 405 GLU A C 1
ATOM 3292 O O . GLU A 1 405 ? -14.239 -13.101 36.482 1.00 56.19 405 GLU A O 1
ATOM 3297 N N . ALA A 1 406 ? -15.240 -14.604 35.162 1.00 54.06 406 ALA A N 1
ATOM 3298 C CA . ALA A 1 406 ? -16.270 -13.674 34.739 1.00 54.06 406 ALA A CA 1
ATOM 3299 C C . ALA A 1 406 ? -17.312 -13.547 35.861 1.00 54.06 406 ALA A C 1
ATOM 3301 O O . ALA A 1 406 ? -18.120 -14.450 36.069 1.00 54.06 406 ALA A O 1
ATOM 3302 N N . SER A 1 407 ? -17.303 -12.434 36.602 1.00 50.91 407 SER A N 1
ATOM 3303 C CA . SER A 1 407 ? -18.364 -12.158 37.571 1.00 50.91 407 SER A CA 1
ATOM 3304 C C . SER A 1 407 ? -19.658 -11.818 36.818 1.00 50.91 407 SER A C 1
ATOM 3306 O O . SER A 1 407 ? -19.859 -10.724 36.292 1.00 50.91 407 SER A O 1
ATOM 3308 N N . HIS A 1 408 ? -20.551 -12.798 36.702 1.00 54.56 408 HIS A N 1
ATOM 3309 C CA . HIS A 1 408 ? -21.815 -12.655 35.979 1.00 54.56 408 HIS A CA 1
ATOM 3310 C C . HIS A 1 408 ? -22.909 -12.035 36.857 1.00 54.56 408 HIS A C 1
ATOM 3312 O O . HIS A 1 408 ? -23.941 -12.652 37.105 1.00 54.56 408 HIS A O 1
ATOM 3318 N N . TYR A 1 409 ? -22.709 -10.796 37.319 1.00 67.88 409 TYR A N 1
ATOM 3319 C CA . TYR A 1 409 ? -23.822 -10.019 37.887 1.00 67.88 409 TYR A CA 1
ATOM 3320 C C . TYR A 1 409 ? -24.891 -9.713 36.818 1.00 67.88 409 TYR A C 1
ATOM 3322 O O . TYR A 1 409 ? -26.079 -9.646 37.126 1.00 67.88 409 TYR A O 1
ATOM 3330 N N . VAL A 1 410 ? -24.478 -9.572 35.551 1.00 77.19 410 VAL A N 1
ATOM 3331 C CA . VAL A 1 410 ? -25.348 -9.223 34.420 1.00 77.19 410 VAL A CA 1
ATOM 3332 C C . VAL A 1 410 ? -25.418 -10.387 33.421 1.00 77.19 410 VAL A C 1
ATOM 3334 O O . VAL A 1 410 ? -24.366 -10.824 32.947 1.00 77.19 410 VAL A O 1
ATOM 3337 N N . PRO A 1 411 ? -26.620 -10.879 33.064 1.00 81.75 411 PRO A N 1
ATOM 3338 C CA . PRO A 1 411 ? -26.790 -11.856 31.991 1.00 81.75 411 PRO A CA 1
ATOM 3339 C C . PRO A 1 411 ? -26.467 -11.236 30.626 1.00 81.75 411 PRO A C 1
ATOM 3341 O O . PRO A 1 411 ? -26.751 -10.060 30.386 1.00 81.75 411 PRO A O 1
ATOM 3344 N N . ASP A 1 412 ? -25.916 -12.026 29.705 1.00 84.19 412 ASP A N 1
ATOM 3345 C CA . ASP A 1 412 ? -25.614 -11.542 28.353 1.00 84.19 412 ASP A CA 1
ATOM 3346 C C . ASP A 1 412 ? -26.890 -11.145 27.576 1.00 84.19 412 ASP A C 1
ATOM 3348 O O . ASP A 1 412 ? -28.014 -11.514 27.937 1.00 84.19 412 ASP A O 1
ATOM 3352 N N . ILE A 1 413 ? -26.744 -10.395 26.477 1.00 83.75 413 ILE A N 1
ATOM 3353 C CA . ILE A 1 413 ? -27.912 -9.934 25.707 1.00 83.75 413 ILE A CA 1
ATOM 3354 C C . ILE A 1 413 ? -28.788 -11.080 25.156 1.00 83.75 413 ILE A C 1
ATOM 3356 O O . ILE A 1 413 ? -29.989 -10.894 24.959 1.00 83.75 413 ILE A O 1
ATOM 3360 N N . LEU A 1 414 ? -28.227 -12.269 24.906 1.00 84.88 414 LEU A N 1
ATOM 3361 C CA . LEU A 1 414 ? -28.983 -13.410 24.381 1.00 84.88 414 LEU A CA 1
ATOM 3362 C C . LEU A 1 414 ? -29.822 -14.074 25.482 1.00 84.88 414 LEU A C 1
ATOM 3364 O O . LEU A 1 414 ? -30.982 -14.412 25.248 1.00 84.88 414 LEU A O 1
ATOM 3368 N N . GLN A 1 415 ? -29.293 -14.186 26.696 1.00 84.69 415 GLN A N 1
ATOM 3369 C CA . GLN A 1 415 ? -30.022 -14.609 27.892 1.00 84.69 415 GLN A CA 1
ATOM 3370 C C . GLN A 1 415 ? -31.120 -13.591 28.248 1.00 84.69 415 GLN A C 1
ATOM 3372 O O . GLN A 1 415 ? -32.257 -13.953 28.569 1.00 84.69 415 GLN A O 1
ATOM 3377 N N . GLN A 1 416 ? -30.831 -12.293 28.112 1.00 84.81 416 GLN A N 1
ATOM 3378 C CA . GLN A 1 416 ? -31.833 -11.234 28.279 1.00 84.81 416 GLN A CA 1
ATOM 3379 C C . GLN A 1 416 ? -32.940 -11.279 27.208 1.00 84.81 416 GLN A C 1
ATOM 3381 O O . GLN A 1 416 ? -34.085 -10.915 27.499 1.00 84.81 416 GLN A O 1
ATOM 3386 N N . LEU A 1 417 ? -32.628 -11.752 25.995 1.00 83.94 417 LEU A N 1
ATOM 3387 C CA . LEU A 1 417 ? -33.593 -12.000 24.917 1.00 83.94 417 LEU A CA 1
ATOM 3388 C C . LEU A 1 417 ? -34.502 -13.188 25.226 1.00 83.94 417 LEU A C 1
ATOM 3390 O O . LEU A 1 417 ? -35.713 -13.079 25.036 1.00 83.94 417 LEU A O 1
ATOM 3394 N N . GLN A 1 418 ? -33.949 -14.289 25.739 1.00 81.69 418 GLN A N 1
ATOM 3395 C CA . GLN A 1 418 ? -34.728 -15.473 26.122 1.00 81.69 418 GLN A CA 1
ATOM 3396 C C . GLN A 1 418 ? -35.761 -15.166 27.217 1.00 81.69 418 GLN A C 1
ATOM 3398 O O . GLN A 1 418 ? -36.854 -15.720 27.194 1.00 81.69 418 GLN A O 1
ATOM 3403 N N . SER A 1 419 ? -35.442 -14.237 28.120 1.00 78.50 419 SER A N 1
ATOM 3404 C CA . SER A 1 419 ? -36.304 -13.799 29.229 1.00 78.50 419 SER A CA 1
ATOM 3405 C C . SER A 1 419 ? -37.248 -12.629 28.894 1.00 78.50 419 SER A C 1
ATOM 3407 O O . SER A 1 419 ? -37.827 -12.020 29.798 1.00 78.50 419 SER A O 1
ATOM 3409 N N . SER A 1 420 ? -37.365 -12.231 27.622 1.00 78.56 420 SER A N 1
ATOM 3410 C CA . SER A 1 420 ? -38.258 -11.148 27.189 1.00 78.56 420 SER A CA 1
ATOM 3411 C C . SER A 1 420 ? -39.453 -11.682 26.402 1.00 78.56 420 SER A C 1
ATOM 3413 O O . SER A 1 420 ? -39.276 -12.356 25.385 1.00 78.56 420 SER A O 1
ATOM 3415 N N . ASP A 1 421 ? -40.658 -11.308 26.833 1.00 74.69 421 ASP A N 1
ATOM 3416 C CA . ASP A 1 421 ? -41.920 -11.696 26.187 1.00 74.69 421 ASP A CA 1
ATOM 3417 C C . ASP A 1 421 ? -42.342 -10.713 25.079 1.00 74.69 421 ASP A C 1
ATOM 3419 O O . ASP A 1 421 ? -43.178 -11.025 24.235 1.00 74.69 421 ASP A O 1
ATOM 3423 N N . HIS A 1 422 ? -41.741 -9.517 25.038 1.00 79.38 422 HIS A N 1
ATOM 3424 C CA . HIS A 1 422 ? -42.115 -8.467 24.092 1.00 79.38 422 HIS A CA 1
ATOM 3425 C C . HIS A 1 422 ? -41.354 -8.618 22.765 1.00 79.38 422 HIS A C 1
ATOM 3427 O O . HIS A 1 422 ? -40.156 -8.328 22.693 1.00 79.38 422 HIS A O 1
ATOM 3433 N N . ASP A 1 423 ? -42.050 -9.008 21.691 1.00 77.25 423 ASP A N 1
ATOM 3434 C CA . ASP A 1 423 ? -41.450 -9.301 20.374 1.00 77.25 423 ASP A CA 1
ATOM 3435 C C . ASP A 1 423 ? -40.568 -8.157 19.847 1.00 77.25 423 ASP A C 1
ATOM 3437 O O . ASP A 1 423 ? -39.438 -8.353 19.403 1.00 77.25 423 ASP A O 1
ATOM 3441 N N . ALA A 1 424 ? -41.038 -6.921 19.997 1.00 78.38 424 ALA A N 1
ATOM 3442 C CA . ALA A 1 424 ? -40.301 -5.747 19.550 1.00 78.38 424 ALA A CA 1
ATOM 3443 C C . ALA A 1 424 ? -38.942 -5.546 20.266 1.00 78.38 424 ALA A C 1
ATOM 3445 O O . ALA A 1 424 ? -37.948 -5.215 19.622 1.00 78.38 424 ALA A O 1
ATOM 3446 N N . ILE A 1 425 ? -38.867 -5.833 21.573 1.00 82.12 425 ILE A N 1
ATOM 3447 C CA . ILE A 1 425 ? -37.613 -5.795 22.346 1.00 82.12 425 ILE A CA 1
ATOM 3448 C C . ILE A 1 425 ? -36.696 -6.950 21.922 1.00 82.12 425 ILE A C 1
ATOM 3450 O O . ILE A 1 425 ? -35.490 -6.759 21.775 1.00 82.12 425 ILE A O 1
ATOM 3454 N N . ARG A 1 426 ? -37.255 -8.141 21.656 1.00 82.12 426 ARG A N 1
ATOM 3455 C CA . ARG A 1 426 ? -36.479 -9.298 21.172 1.00 82.12 426 ARG A CA 1
ATOM 3456 C C . ARG A 1 426 ? -35.793 -9.000 19.838 1.00 82.12 426 ARG A C 1
ATOM 3458 O O . ARG A 1 426 ? -34.618 -9.326 19.678 1.00 82.12 426 ARG A O 1
ATOM 3465 N N . ARG A 1 427 ? -36.491 -8.342 18.903 1.00 82.62 427 ARG A N 1
ATOM 3466 C CA . ARG A 1 427 ? -35.918 -7.914 17.612 1.00 82.62 427 ARG A CA 1
ATOM 3467 C C . ARG A 1 427 ? -34.752 -6.942 17.799 1.00 82.62 427 ARG A C 1
ATOM 3469 O O . ARG A 1 427 ? -33.723 -7.118 17.152 1.00 82.62 427 ARG A O 1
ATOM 3476 N N . LEU A 1 428 ? -34.886 -5.977 18.713 1.00 84.06 428 LEU A N 1
ATOM 3477 C CA . LEU A 1 428 ? -33.821 -5.025 19.050 1.00 84.06 428 LEU A CA 1
ATOM 3478 C C . LEU A 1 428 ? -32.604 -5.712 19.690 1.00 84.06 428 LEU A C 1
ATOM 3480 O O . LEU A 1 428 ? -31.466 -5.430 19.321 1.00 84.06 428 LEU A O 1
ATOM 3484 N N . PHE A 1 429 ? -32.811 -6.649 20.617 1.00 87.94 429 PHE A N 1
ATOM 3485 C CA . PHE A 1 429 ? -31.707 -7.410 21.214 1.00 87.94 429 PHE A CA 1
ATOM 3486 C C . PHE A 1 429 ? -30.986 -8.279 20.184 1.00 87.94 429 PHE A C 1
ATOM 3488 O O . PHE A 1 429 ? -29.755 -8.333 20.176 1.00 87.94 429 PHE A O 1
ATOM 3495 N N . TYR A 1 430 ? -31.730 -8.911 19.273 1.00 84.56 430 TYR A N 1
ATOM 3496 C CA . TYR A 1 430 ? -31.135 -9.676 18.183 1.00 84.56 430 TYR A CA 1
ATOM 3497 C C . TYR A 1 430 ? -30.329 -8.779 17.237 1.00 84.56 430 TYR A C 1
ATOM 3499 O O . TYR A 1 430 ? -29.187 -9.108 16.916 1.00 84.56 430 TYR A O 1
ATOM 3507 N N . SER A 1 431 ? -30.868 -7.621 16.832 1.00 84.06 431 SER A N 1
ATOM 3508 C CA . SER A 1 431 ? -30.131 -6.685 15.976 1.00 84.06 431 SER A CA 1
ATOM 3509 C C . SER A 1 431 ? -28.855 -6.196 16.661 1.00 84.06 431 SER A C 1
ATOM 3511 O O . SER A 1 431 ? -27.785 -6.254 16.062 1.00 84.06 431 SER A O 1
ATOM 3513 N N . PHE A 1 432 ? -28.929 -5.824 17.942 1.00 85.94 432 PHE A N 1
ATOM 3514 C CA . PHE A 1 432 ? -27.763 -5.401 18.715 1.00 85.94 432 PHE A CA 1
ATOM 3515 C C . PHE A 1 432 ? -26.697 -6.495 18.819 1.00 85.94 432 PHE A C 1
ATOM 3517 O O . PHE A 1 432 ? -25.508 -6.223 18.640 1.00 85.94 432 PHE A O 1
ATOM 3524 N N . HIS A 1 433 ? -27.104 -7.745 19.055 1.00 86.06 433 HIS A N 1
ATOM 3525 C CA . HIS A 1 433 ? -26.187 -8.880 19.060 1.00 86.06 433 HIS A CA 1
ATOM 3526 C C . HIS A 1 433 ? -25.496 -9.049 17.701 1.00 86.06 433 HIS A C 1
ATOM 3528 O O . HIS A 1 433 ? -24.276 -9.179 17.634 1.00 86.06 433 HIS A O 1
ATOM 3534 N N . MET A 1 434 ? -26.257 -8.993 16.608 1.00 83.06 434 MET A N 1
ATOM 3535 C CA . MET A 1 434 ? -25.719 -9.129 15.252 1.00 83.06 434 MET A CA 1
ATOM 3536 C C . MET A 1 434 ? -24.748 -8.005 14.879 1.00 83.06 434 MET A C 1
ATOM 3538 O O . MET A 1 434 ? -23.803 -8.238 14.127 1.00 83.06 434 MET A O 1
ATOM 3542 N N . GLU A 1 435 ? -24.954 -6.807 15.420 1.00 81.00 435 GLU A N 1
ATOM 3543 C CA . GLU A 1 435 ? -24.084 -5.651 15.208 1.00 81.00 435 GLU A CA 1
ATOM 3544 C C . GLU A 1 435 ? -22.821 -5.650 16.084 1.00 81.00 435 GLU A C 1
ATOM 3546 O O . GLU A 1 435 ? -21.829 -5.018 15.723 1.00 81.00 435 GLU A O 1
ATOM 3551 N N . THR A 1 436 ? -22.846 -6.326 17.236 1.00 82.88 436 THR A N 1
ATOM 3552 C CA . THR A 1 436 ? -21.746 -6.333 18.221 1.00 82.88 436 THR A CA 1
ATOM 3553 C C . THR A 1 436 ? -21.004 -7.663 18.316 1.00 82.88 436 THR A C 1
ATOM 3555 O O . THR A 1 436 ? -20.004 -7.756 19.029 1.00 82.88 436 THR A O 1
ATOM 3558 N N . ARG A 1 437 ? -21.459 -8.707 17.617 1.00 81.00 437 ARG A N 1
ATOM 3559 C CA . ARG A 1 437 ? -20.758 -9.994 17.587 1.00 81.00 437 ARG A CA 1
ATOM 3560 C C . ARG A 1 437 ? -19.390 -9.878 16.890 1.00 81.00 437 ARG A C 1
ATOM 3562 O O . ARG A 1 437 ? -19.245 -9.070 15.967 1.00 81.00 437 ARG A O 1
ATOM 3569 N N . PRO A 1 438 ? -18.397 -10.691 17.295 1.00 78.88 438 PRO A N 1
ATOM 3570 C CA . PRO A 1 438 ? -17.152 -10.842 16.548 1.00 78.88 438 PRO A CA 1
ATOM 3571 C C . PRO A 1 438 ? -17.417 -11.286 15.102 1.00 78.88 438 PRO A C 1
ATOM 3573 O O . PRO A 1 438 ? -18.416 -11.951 14.823 1.00 78.88 438 PRO A O 1
ATOM 3576 N N . ASP A 1 439 ? -16.522 -10.918 14.183 1.00 76.25 439 ASP A N 1
ATOM 3577 C CA . ASP A 1 439 ? -16.599 -11.342 12.781 1.00 76.25 439 ASP A CA 1
ATOM 3578 C C . ASP A 1 439 ? -16.461 -12.874 12.703 1.00 76.25 439 ASP A C 1
ATOM 3580 O O . ASP A 1 439 ? -15.410 -13.390 13.085 1.00 76.25 439 ASP A O 1
ATOM 3584 N N . PRO A 1 440 ? -17.474 -13.615 12.211 1.00 73.69 440 PRO A N 1
ATOM 3585 C CA . PRO A 1 440 ? -17.436 -15.078 12.182 1.00 73.69 440 PRO A CA 1
ATOM 3586 C C . PRO A 1 440 ? -16.367 -15.635 11.236 1.00 73.69 440 PRO A C 1
ATOM 3588 O O . PRO A 1 440 ? -16.072 -16.824 11.286 1.00 73.69 440 PRO A O 1
ATOM 3591 N N . ARG A 1 441 ? -15.802 -14.802 10.351 1.00 75.25 441 ARG A N 1
ATOM 3592 C CA . ARG A 1 441 ? -14.706 -15.197 9.456 1.00 75.25 441 ARG A CA 1
ATOM 3593 C C . ARG A 1 441 ? -13.345 -15.199 10.145 1.00 75.25 441 ARG A C 1
ATOM 3595 O O . ARG A 1 441 ? -12.400 -15.756 9.598 1.00 75.25 441 ARG A O 1
ATOM 3602 N N . ASN A 1 442 ? -13.240 -14.560 11.307 1.00 76.56 442 ASN A N 1
ATOM 3603 C CA . ASN A 1 442 ? -12.004 -14.478 12.064 1.00 76.56 442 ASN A CA 1
ATOM 3604 C C . ASN A 1 442 ? -12.007 -15.493 13.221 1.00 76.56 442 ASN A C 1
ATOM 3606 O O . ASN A 1 442 ? -13.068 -15.789 13.776 1.00 76.56 442 ASN A O 1
ATOM 3610 N N . PRO A 1 443 ? -10.829 -15.996 13.629 1.00 80.12 443 PRO A N 1
ATOM 3611 C CA . PRO A 1 443 ? -10.682 -16.798 14.838 1.00 80.12 443 PRO A CA 1
ATOM 3612 C C . PRO A 1 443 ? -11.275 -16.103 16.069 1.00 80.12 443 PRO A C 1
ATOM 3614 O O . PRO A 1 443 ? -11.130 -14.892 16.242 1.00 80.12 443 PRO A O 1
ATOM 3617 N N . ALA A 1 444 ? -11.891 -16.874 16.970 1.00 73.31 444 ALA A N 1
ATOM 3618 C CA . ALA A 1 444 ? -12.514 -16.337 18.186 1.00 73.31 444 ALA A CA 1
ATOM 3619 C C . ALA A 1 444 ? -11.527 -15.531 19.060 1.00 73.31 444 ALA A C 1
ATOM 3621 O O . ALA A 1 444 ? -11.889 -14.483 19.603 1.00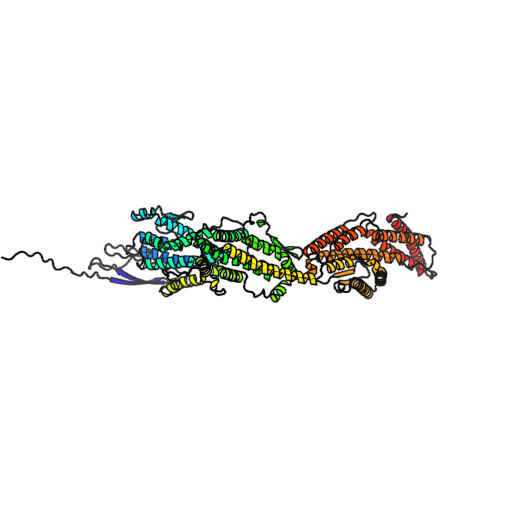 73.31 444 ALA A O 1
ATOM 3622 N N . GLY A 1 445 ? -10.262 -15.967 19.112 1.00 75.56 445 GLY A N 1
ATOM 3623 C CA . GLY A 1 445 ? -9.180 -15.287 19.834 1.00 75.56 445 GLY A CA 1
ATOM 3624 C C . GLY A 1 445 ? -8.793 -13.914 19.272 1.00 75.56 445 GLY A C 1
ATOM 3625 O O . GLY A 1 445 ? -8.091 -13.163 19.939 1.00 75.56 445 GLY A O 1
ATOM 3626 N N . HIS A 1 446 ? -9.261 -13.549 18.073 1.00 83.88 446 HIS A N 1
ATOM 3627 C CA . HIS A 1 446 ? -9.005 -12.236 17.458 1.00 83.88 446 HIS A CA 1
ATOM 3628 C C . HIS A 1 446 ? -10.080 -11.201 17.808 1.00 83.88 446 HIS A C 1
ATOM 3630 O O . HIS A 1 446 ? -10.027 -10.061 17.341 1.00 83.88 446 HIS A O 1
ATOM 3636 N N . SER A 1 447 ? -11.091 -11.582 18.595 1.00 88.00 447 SER A N 1
ATOM 3637 C CA . SER A 1 447 ? -12.119 -10.647 19.043 1.00 88.00 447 SER A CA 1
ATOM 3638 C C . SER A 1 447 ? -11.547 -9.625 20.028 1.00 88.00 447 SER A C 1
ATOM 3640 O O . SER A 1 447 ? -10.677 -9.939 20.837 1.00 88.00 447 SER A O 1
ATOM 3642 N N . ILE A 1 448 ? -12.072 -8.396 20.009 1.00 90.19 448 ILE A N 1
ATOM 3643 C CA . ILE A 1 448 ? -11.610 -7.332 20.915 1.00 90.19 448 ILE A CA 1
ATOM 3644 C C . ILE A 1 448 ? -11.747 -7.715 22.395 1.00 90.19 448 ILE A C 1
ATOM 3646 O O . ILE A 1 448 ? -10.927 -7.315 23.215 1.00 90.19 448 ILE A O 1
ATOM 3650 N N . ASN A 1 449 ? -12.775 -8.500 22.734 1.00 88.06 449 ASN A N 1
ATOM 3651 C CA . ASN A 1 449 ? -13.034 -8.931 24.103 1.00 88.06 449 ASN A CA 1
ATOM 3652 C C . ASN A 1 449 ? -11.995 -9.956 24.566 1.00 88.06 449 ASN A C 1
ATOM 3654 O O . ASN A 1 449 ? -11.518 -9.851 25.692 1.00 88.06 449 ASN A O 1
ATOM 3658 N N . GLU A 1 450 ? -11.609 -10.895 23.698 1.00 88.56 450 GLU A N 1
ATOM 3659 C CA . GLU A 1 450 ? -10.535 -11.848 24.003 1.00 88.56 450 GLU A CA 1
ATOM 3660 C C . GLU A 1 450 ? -9.167 -11.162 24.048 1.00 88.56 450 GLU A C 1
ATOM 3662 O O . GLU A 1 450 ? -8.388 -11.426 24.957 1.00 88.56 450 GLU A O 1
ATOM 3667 N N . LEU A 1 451 ? -8.892 -10.207 23.150 1.00 91.50 451 LEU A N 1
ATOM 3668 C CA . LEU A 1 451 ? -7.679 -9.385 23.232 1.00 91.50 451 LEU A CA 1
ATOM 3669 C C . LEU A 1 451 ? -7.602 -8.643 24.572 1.00 91.50 451 LEU A C 1
ATOM 3671 O O . LEU A 1 451 ? -6.589 -8.727 25.264 1.00 91.50 451 LEU A O 1
ATOM 3675 N N . LEU A 1 452 ? -8.692 -7.986 24.979 1.00 92.81 452 LEU A N 1
ATOM 3676 C CA . LEU A 1 452 ? -8.763 -7.297 26.266 1.00 92.81 452 LEU A CA 1
ATOM 3677 C C . LEU A 1 452 ? -8.545 -8.259 27.431 1.00 92.81 452 LEU A C 1
ATOM 3679 O O . LEU A 1 452 ? -7.796 -7.936 28.352 1.00 92.81 452 LEU A O 1
ATOM 3683 N N . ARG A 1 453 ? -9.166 -9.440 27.386 1.00 90.44 453 ARG A N 1
ATOM 3684 C CA . ARG A 1 453 ? -8.973 -10.480 28.397 1.00 90.44 453 ARG A CA 1
ATOM 3685 C C . ARG A 1 453 ? -7.502 -10.879 28.485 1.00 90.44 453 ARG A C 1
ATOM 3687 O O . ARG A 1 453 ? -6.948 -10.838 29.578 1.00 90.44 453 ARG A O 1
ATOM 3694 N N . ASN A 1 454 ? -6.861 -11.164 27.353 1.00 90.94 454 ASN A N 1
ATOM 3695 C CA . ASN A 1 454 ? -5.449 -11.532 27.291 1.00 90.94 454 ASN A CA 1
ATOM 3696 C C . ASN A 1 454 ? -4.560 -10.459 27.933 1.00 90.94 454 ASN A C 1
ATOM 3698 O O . ASN A 1 454 ? -3.768 -10.787 28.811 1.00 90.94 454 ASN A O 1
ATOM 3702 N N . PHE A 1 455 ? -4.736 -9.177 27.600 1.00 91.88 455 PHE A N 1
ATOM 3703 C CA . PHE A 1 455 ? -3.944 -8.104 28.216 1.00 91.88 455 PHE A CA 1
ATOM 3704 C C . PHE A 1 455 ? -4.226 -7.915 29.713 1.00 91.88 455 PHE A C 1
ATOM 3706 O O . PHE A 1 455 ? -3.301 -7.680 30.490 1.00 91.88 455 PHE A O 1
ATOM 3713 N N . LEU A 1 456 ? -5.481 -8.061 30.149 1.00 91.38 456 LEU A N 1
ATOM 3714 C CA . LEU A 1 456 ? -5.837 -7.941 31.565 1.00 91.38 456 LEU A CA 1
ATOM 3715 C C . LEU A 1 456 ? -5.261 -9.083 32.418 1.00 91.38 456 LEU A C 1
ATOM 3717 O O . LEU A 1 456 ? -4.933 -8.853 33.585 1.00 91.38 456 LEU A O 1
ATOM 3721 N N . THR A 1 457 ? -5.109 -10.287 31.852 1.00 91.12 457 THR A N 1
ATOM 3722 C CA . THR A 1 457 ? -4.484 -11.437 32.538 1.00 91.12 457 THR A CA 1
ATOM 3723 C C . THR A 1 457 ? -2.972 -11.291 32.722 1.00 91.12 457 THR A C 1
ATOM 3725 O O . THR A 1 457 ? -2.392 -11.952 33.591 1.00 91.12 457 THR A O 1
ATOM 3728 N N . CYS A 1 458 ? -2.334 -10.408 31.948 1.00 91.19 458 CYS A N 1
ATOM 3729 C CA . CYS A 1 458 ? -0.892 -10.202 31.991 1.00 91.19 458 CYS A CA 1
ATOM 3730 C C . CYS A 1 458 ? -0.420 -9.482 33.266 1.00 91.19 458 CYS A C 1
ATOM 3732 O O . CYS A 1 458 ? -1.192 -8.800 33.940 1.00 91.19 458 CYS A O 1
ATOM 3734 N N . ALA A 1 459 ? 0.863 -9.598 33.603 1.00 89.62 459 ALA A N 1
ATOM 3735 C CA . ALA A 1 459 ? 1.495 -8.842 34.687 1.00 89.62 459 ALA A CA 1
ATOM 3736 C C . ALA A 1 459 ? 1.496 -7.322 34.427 1.00 89.62 459 ALA A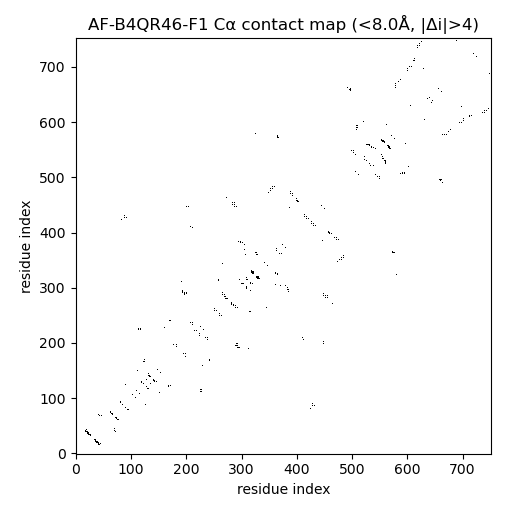 C 1
ATOM 3738 O O . ALA A 1 459 ? 1.510 -6.881 33.277 1.00 89.62 459 ALA A O 1
ATOM 3739 N N . ASP A 1 460 ? 1.583 -6.491 35.469 1.00 86.88 460 ASP A N 1
ATOM 3740 C CA . ASP A 1 460 ? 1.586 -5.026 35.296 1.00 86.88 460 ASP A CA 1
ATOM 3741 C C . ASP A 1 460 ? 2.829 -4.488 34.573 1.00 86.88 460 ASP A C 1
ATOM 3743 O O . ASP A 1 460 ? 2.749 -3.445 33.914 1.00 86.88 460 ASP A O 1
ATOM 3747 N N . TYR A 1 461 ? 3.951 -5.208 34.669 1.00 87.75 461 TYR A N 1
ATOM 3748 C CA . TYR A 1 461 ? 5.229 -4.875 34.033 1.00 87.75 461 TYR A CA 1
ATOM 3749 C C . TYR A 1 461 ? 5.346 -5.355 32.577 1.00 87.75 461 TYR A C 1
ATOM 3751 O O . TYR A 1 461 ? 6.404 -5.184 31.975 1.00 87.75 461 TYR A O 1
ATOM 3759 N N . THR A 1 462 ? 4.293 -5.956 32.012 1.00 89.06 462 THR A N 1
ATOM 3760 C CA . THR A 1 462 ? 4.314 -6.509 30.649 1.00 89.06 462 THR A CA 1
ATOM 3761 C C . THR A 1 462 ? 4.663 -5.424 29.621 1.00 89.06 462 THR A C 1
ATOM 3763 O O . THR A 1 462 ? 3.973 -4.397 29.576 1.00 89.06 462 THR A O 1
ATOM 3766 N N . PRO A 1 463 ? 5.689 -5.626 28.773 1.00 91.25 463 PRO A N 1
ATOM 3767 C CA . PRO A 1 463 ? 6.127 -4.641 27.787 1.00 91.25 463 PRO A CA 1
ATOM 3768 C C . PRO A 1 463 ? 5.253 -4.698 26.522 1.00 91.25 463 PRO A C 1
ATOM 3770 O O . PRO A 1 463 ? 5.700 -5.068 25.440 1.00 91.25 463 PRO A O 1
ATOM 3773 N N . ILE A 1 464 ? 3.970 -4.342 26.659 1.00 90.81 464 ILE A N 1
ATOM 3774 C CA . ILE A 1 464 ? 2.957 -4.503 25.601 1.00 90.81 464 ILE A CA 1
ATOM 3775 C C . ILE A 1 464 ? 3.377 -3.824 24.289 1.00 90.81 464 ILE A C 1
ATOM 3777 O O . ILE A 1 464 ? 3.287 -4.433 23.227 1.00 90.81 464 ILE A O 1
ATOM 3781 N N . THR A 1 465 ? 3.848 -2.577 24.345 1.00 90.12 465 THR A N 1
ATOM 3782 C CA . THR A 1 465 ? 4.224 -1.825 23.139 1.00 90.12 465 THR A CA 1
ATOM 3783 C C . THR A 1 465 ? 5.463 -2.364 22.450 1.00 90.12 465 THR A C 1
ATOM 3785 O O . THR A 1 465 ? 5.489 -2.367 21.225 1.00 90.12 465 THR A O 1
ATOM 3788 N N . GLU A 1 466 ? 6.447 -2.851 23.209 1.00 92.44 466 GLU A N 1
ATOM 3789 C CA . GLU A 1 466 ? 7.658 -3.457 22.645 1.00 92.44 466 GLU A CA 1
ATOM 3790 C C . GLU A 1 466 ? 7.314 -4.760 21.924 1.00 92.44 466 GLU A C 1
ATOM 3792 O O . GLU A 1 466 ? 7.757 -4.969 20.802 1.00 92.44 466 GLU A O 1
ATOM 3797 N N . ILE A 1 467 ? 6.452 -5.598 22.515 1.00 94.44 467 ILE A N 1
ATOM 3798 C CA . ILE A 1 467 ? 5.961 -6.821 21.864 1.00 94.44 467 ILE A CA 1
ATOM 3799 C C . ILE A 1 467 ? 5.235 -6.467 20.558 1.00 94.44 467 ILE A C 1
ATOM 3801 O O . ILE A 1 467 ? 5.506 -7.051 19.510 1.00 94.44 467 ILE A O 1
ATOM 3805 N N . LEU A 1 468 ? 4.332 -5.480 20.594 1.00 93.38 468 LEU A N 1
ATOM 3806 C CA . LEU A 1 468 ? 3.593 -5.036 19.409 1.00 93.38 468 LEU A CA 1
ATOM 3807 C C . LEU A 1 468 ? 4.519 -4.506 18.306 1.00 93.38 468 LEU A C 1
ATOM 3809 O O . LEU A 1 468 ? 4.329 -4.843 17.134 1.00 93.38 468 LEU A O 1
ATOM 3813 N N . SER A 1 469 ? 5.495 -3.667 18.663 1.00 94.38 469 SER A N 1
ATOM 3814 C CA . SER A 1 469 ? 6.392 -3.030 17.702 1.00 94.38 469 SER A CA 1
ATOM 3815 C C . SER A 1 469 ? 7.391 -4.026 17.112 1.00 94.38 469 SER A C 1
ATOM 3817 O O . SER A 1 469 ? 7.550 -4.070 15.889 1.00 94.38 469 SER A O 1
ATOM 3819 N N . GLN A 1 470 ? 7.968 -4.902 17.939 1.00 95.69 470 GLN A N 1
ATOM 3820 C CA . GLN A 1 470 ? 8.873 -5.966 17.504 1.00 95.69 470 GLN A CA 1
ATOM 3821 C C . GLN A 1 470 ? 8.173 -6.970 16.590 1.00 95.69 470 GLN A C 1
ATOM 3823 O O . GLN A 1 470 ? 8.714 -7.297 15.533 1.00 95.69 470 GLN A O 1
ATOM 3828 N N . GLU A 1 471 ? 6.960 -7.416 16.927 1.00 96.00 471 GLU A N 1
ATOM 3829 C CA . GLU A 1 471 ? 6.243 -8.387 16.097 1.00 96.00 471 GLU A CA 1
ATOM 3830 C C . GLU A 1 471 ? 5.792 -7.794 14.761 1.00 96.00 471 GLU A C 1
ATOM 3832 O O . GLU A 1 471 ? 5.953 -8.432 13.714 1.00 96.00 471 GLU A O 1
ATOM 3837 N N . LEU A 1 472 ? 5.313 -6.545 14.752 1.00 95.44 472 LEU A N 1
ATOM 3838 C CA . LEU A 1 472 ? 5.015 -5.847 13.502 1.00 95.44 472 LEU A CA 1
ATOM 3839 C C . LEU A 1 472 ? 6.279 -5.692 12.647 1.00 95.44 472 LEU A C 1
ATOM 3841 O O . LEU A 1 472 ? 6.267 -6.030 11.462 1.00 95.44 472 LEU A O 1
ATOM 3845 N N . GLN A 1 473 ? 7.380 -5.233 13.243 1.00 96.31 473 GLN A N 1
ATOM 3846 C CA . GLN A 1 473 ? 8.651 -5.054 12.548 1.00 96.31 473 GLN A CA 1
ATOM 3847 C C . GLN A 1 473 ? 9.196 -6.381 12.006 1.00 96.31 473 GLN A C 1
ATOM 3849 O O . GLN A 1 473 ? 9.654 -6.437 10.866 1.00 96.31 473 GLN A O 1
ATOM 3854 N N . ARG A 1 474 ? 9.122 -7.468 12.778 1.00 95.44 474 ARG A N 1
ATOM 3855 C CA . ARG A 1 474 ? 9.571 -8.806 12.372 1.00 95.44 474 ARG A CA 1
ATOM 3856 C C . ARG A 1 474 ? 8.800 -9.311 11.154 1.00 95.44 474 ARG A C 1
ATOM 3858 O O . ARG A 1 474 ? 9.415 -9.813 10.210 1.00 95.44 474 ARG A O 1
ATOM 3865 N N . LEU A 1 475 ? 7.471 -9.173 11.158 1.00 93.50 475 LEU A N 1
ATOM 3866 C CA . LEU A 1 475 ? 6.614 -9.594 10.045 1.00 93.50 475 LEU A CA 1
ATOM 3867 C C . LEU A 1 475 ? 6.870 -8.770 8.778 1.00 93.50 475 LEU A C 1
ATOM 3869 O O . LEU A 1 475 ? 6.965 -9.338 7.688 1.00 93.50 475 LEU A O 1
ATOM 3873 N N . LEU A 1 476 ? 7.024 -7.454 8.921 1.00 94.19 476 LEU A N 1
ATOM 3874 C CA . LEU A 1 476 ? 7.318 -6.547 7.814 1.00 94.19 476 LEU A CA 1
ATOM 3875 C C . LEU A 1 476 ? 8.712 -6.798 7.223 1.00 94.19 476 LEU A C 1
ATOM 3877 O O . LEU A 1 476 ? 8.818 -7.090 6.032 1.00 94.19 476 LEU A O 1
ATOM 3881 N N . ASN A 1 477 ? 9.749 -6.872 8.063 1.00 93.44 477 ASN A N 1
ATOM 3882 C CA . ASN A 1 477 ? 11.118 -7.188 7.644 1.00 93.44 477 ASN A CA 1
ATOM 3883 C C . ASN A 1 477 ? 11.213 -8.525 6.900 1.00 93.44 477 ASN A C 1
ATOM 3885 O O . ASN A 1 477 ? 12.015 -8.670 5.978 1.00 93.44 477 ASN A O 1
ATOM 3889 N N . ARG A 1 478 ? 10.414 -9.529 7.291 1.00 90.75 478 ARG A N 1
ATOM 3890 C CA . ARG A 1 478 ? 10.365 -10.811 6.576 1.00 90.75 478 ARG A CA 1
ATOM 3891 C C . ARG A 1 478 ? 9.898 -10.621 5.131 1.00 90.75 478 ARG A C 1
ATOM 3893 O O . ARG A 1 478 ? 10.487 -11.224 4.239 1.00 90.75 478 ARG A O 1
ATOM 3900 N N . ARG A 1 479 ? 8.884 -9.781 4.900 1.00 89.75 479 ARG A N 1
ATOM 3901 C CA . ARG A 1 479 ? 8.388 -9.458 3.552 1.00 89.75 479 ARG A CA 1
ATOM 3902 C C . ARG A 1 479 ? 9.400 -8.626 2.761 1.00 89.75 479 ARG A C 1
ATOM 3904 O O . ARG A 1 479 ? 9.669 -8.962 1.613 1.00 89.75 479 ARG A O 1
ATOM 3911 N N . THR A 1 480 ? 10.026 -7.626 3.387 1.00 91.00 480 THR A N 1
ATOM 3912 C CA . THR A 1 480 ? 11.111 -6.828 2.781 1.00 91.00 480 THR A CA 1
ATOM 3913 C C . THR A 1 480 ? 12.252 -7.712 2.293 1.00 91.00 480 THR A C 1
ATOM 3915 O O . THR A 1 480 ? 12.657 -7.640 1.137 1.00 91.00 480 THR A O 1
ATOM 3918 N N . ARG A 1 481 ? 12.754 -8.606 3.154 1.00 90.31 481 ARG A N 1
ATOM 3919 C CA . ARG A 1 481 ? 13.846 -9.522 2.796 1.00 90.31 481 ARG A CA 1
ATOM 3920 C C . ARG A 1 481 ? 13.450 -10.459 1.664 1.00 90.31 481 ARG A C 1
ATOM 3922 O O . ARG A 1 481 ? 14.254 -10.684 0.766 1.00 90.31 481 ARG A O 1
ATOM 3929 N N . LEU A 1 482 ? 12.225 -10.984 1.696 1.00 89.81 482 LEU A N 1
ATOM 3930 C CA . LEU A 1 482 ? 11.718 -11.873 0.656 1.00 89.81 482 LEU A CA 1
ATOM 3931 C C . LEU A 1 482 ? 11.734 -11.183 -0.713 1.00 89.81 482 LEU A C 1
ATOM 3933 O O . LEU A 1 482 ? 12.369 -11.692 -1.630 1.00 89.81 482 LEU A O 1
ATOM 3937 N N . VAL A 1 483 ? 11.113 -10.006 -0.839 1.00 89.38 483 VAL A N 1
ATOM 3938 C CA . VAL A 1 483 ? 11.029 -9.321 -2.138 1.00 89.38 483 VAL A CA 1
ATOM 3939 C C . VAL A 1 483 ? 12.387 -8.831 -2.621 1.00 89.38 483 VAL A C 1
ATOM 3941 O O . VAL A 1 483 ? 12.718 -8.995 -3.790 1.00 89.38 483 VAL A O 1
ATOM 3944 N N . ASN A 1 484 ? 13.209 -8.295 -1.717 1.00 88.44 484 ASN A N 1
ATOM 3945 C CA . ASN A 1 484 ? 14.515 -7.769 -2.091 1.00 88.44 484 ASN A CA 1
ATOM 3946 C C . ASN A 1 484 ? 15.459 -8.898 -2.508 1.00 88.44 484 ASN A C 1
ATOM 3948 O O . ASN A 1 484 ? 16.215 -8.727 -3.457 1.00 88.44 484 ASN A O 1
ATOM 3952 N N . SER A 1 485 ? 15.393 -10.067 -1.860 1.00 86.81 485 SER A N 1
ATOM 3953 C CA . SER A 1 485 ? 16.169 -11.238 -2.291 1.00 86.81 485 SER A CA 1
ATOM 3954 C C . SER A 1 485 ? 15.703 -11.778 -3.646 1.00 86.81 485 SER A C 1
ATOM 3956 O O . SER A 1 485 ? 16.544 -12.068 -4.493 1.00 86.81 485 SER A O 1
ATOM 3958 N N . TYR A 1 486 ? 14.388 -11.834 -3.884 1.00 87.75 486 TYR A N 1
ATOM 3959 C CA . TYR A 1 486 ? 13.821 -12.245 -5.170 1.00 87.75 486 TYR A CA 1
ATOM 3960 C C . TYR A 1 486 ? 14.244 -11.309 -6.307 1.00 87.75 486 TYR A C 1
ATOM 3962 O O . TYR A 1 486 ? 14.803 -11.758 -7.305 1.00 87.75 486 TYR A O 1
ATOM 3970 N N . ILE A 1 487 ? 14.047 -9.998 -6.131 1.00 85.88 487 ILE A N 1
ATOM 3971 C CA . ILE A 1 487 ? 14.440 -8.999 -7.128 1.00 85.88 487 ILE A CA 1
ATOM 3972 C C . ILE A 1 487 ? 15.954 -8.980 -7.314 1.00 85.88 487 ILE A C 1
ATOM 3974 O O . ILE A 1 487 ? 16.414 -8.899 -8.445 1.00 85.88 487 ILE A O 1
ATOM 3978 N N . SER A 1 488 ? 16.742 -9.119 -6.246 1.00 82.25 488 SER A N 1
ATOM 3979 C CA . SER A 1 488 ? 18.199 -9.217 -6.371 1.00 82.25 488 SER A CA 1
ATOM 3980 C C . SER A 1 488 ? 18.620 -10.407 -7.235 1.00 82.25 488 SER A C 1
ATOM 3982 O O . SER A 1 488 ? 19.502 -10.243 -8.072 1.00 82.25 488 SER A O 1
ATOM 3984 N N . GLY A 1 489 ? 18.009 -11.584 -7.057 1.00 82.44 489 GLY A N 1
ATOM 3985 C CA . GLY A 1 489 ? 18.286 -12.751 -7.900 1.00 82.44 489 GLY A CA 1
ATOM 3986 C C . GLY A 1 489 ? 17.889 -12.513 -9.358 1.00 82.44 489 GLY A C 1
ATOM 3987 O O . GLY A 1 489 ? 18.687 -12.719 -10.267 1.00 82.44 489 GLY A O 1
ATOM 3988 N N . LEU A 1 490 ? 16.694 -11.969 -9.577 1.00 82.50 490 LEU A N 1
ATOM 3989 C CA . LEU A 1 490 ? 16.177 -11.660 -10.909 1.00 82.50 490 LEU A CA 1
ATOM 3990 C C . LEU A 1 490 ? 17.035 -10.608 -11.643 1.00 82.50 490 LEU A C 1
ATOM 3992 O O . LEU A 1 490 ? 17.274 -10.722 -12.844 1.00 82.50 490 LEU A O 1
ATOM 3996 N N . LEU A 1 491 ? 17.563 -9.610 -10.929 1.00 78.75 491 LEU A N 1
ATOM 3997 C CA . LEU A 1 491 ? 18.481 -8.615 -11.493 1.00 78.75 491 LEU A CA 1
ATOM 3998 C C . LEU A 1 491 ? 19.860 -9.196 -11.827 1.00 78.75 491 LEU A C 1
ATOM 4000 O O . LEU A 1 491 ? 20.455 -8.791 -12.829 1.00 78.75 491 LEU A O 1
ATOM 4004 N N . GLN A 1 492 ? 20.356 -10.145 -11.026 1.00 79.38 492 GLN A N 1
ATOM 4005 C CA . GLN A 1 492 ? 21.595 -10.871 -11.324 1.00 79.38 492 GLN A CA 1
ATOM 4006 C C . GLN A 1 492 ? 21.462 -11.711 -12.599 1.00 79.38 492 GLN A C 1
ATOM 4008 O O . GLN A 1 492 ? 22.379 -11.718 -13.420 1.00 79.38 492 GLN A O 1
ATOM 4013 N N . GLU A 1 493 ? 20.315 -12.363 -12.805 1.00 81.56 493 GLU A N 1
ATOM 4014 C CA . GLU A 1 493 ? 20.031 -13.116 -14.033 1.00 81.56 493 GLU A CA 1
ATOM 4015 C C . GLU A 1 493 ? 19.885 -12.201 -15.258 1.00 81.56 493 GLU A C 1
ATOM 4017 O O . GLU A 1 493 ? 20.414 -12.513 -16.324 1.00 81.56 493 GLU A O 1
ATOM 4022 N N . PHE A 1 494 ? 19.222 -11.049 -15.107 1.00 81.69 494 PHE A N 1
ATOM 4023 C CA . PHE A 1 494 ? 18.995 -10.104 -16.206 1.00 81.69 494 PHE A CA 1
ATOM 4024 C C . PHE A 1 494 ? 20.284 -9.440 -16.722 1.00 81.69 494 PHE A C 1
ATOM 4026 O O . PHE A 1 494 ? 20.360 -9.077 -17.895 1.00 81.69 494 PHE A O 1
ATOM 4033 N N . GLN A 1 495 ? 21.304 -9.265 -15.869 1.00 81.94 495 GLN A N 1
ATOM 4034 C CA . GLN A 1 495 ? 22.572 -8.601 -16.220 1.00 81.94 495 GLN A CA 1
ATOM 4035 C C . GLN A 1 495 ? 22.358 -7.235 -16.903 1.00 81.94 495 GLN A C 1
ATOM 4037 O O . GLN A 1 495 ? 22.970 -6.923 -17.928 1.00 81.94 495 GLN A O 1
ATOM 4042 N N . GLY A 1 496 ? 21.486 -6.397 -16.329 1.00 79.44 496 GLY A N 1
ATOM 4043 C CA . GLY A 1 496 ? 21.005 -5.162 -16.964 1.00 79.44 496 GLY A CA 1
ATOM 4044 C C . GLY A 1 496 ? 22.101 -4.196 -17.428 1.00 79.44 496 GLY A C 1
ATOM 4045 O O . GLY A 1 496 ? 21.942 -3.536 -18.452 1.00 79.44 496 GLY A O 1
ATOM 4046 N N . TYR A 1 497 ? 23.249 -4.164 -16.748 1.00 81.31 497 TYR A N 1
ATOM 4047 C CA . TYR A 1 497 ? 24.412 -3.375 -17.166 1.00 81.31 497 TYR A CA 1
ATOM 4048 C C . TYR A 1 497 ? 24.957 -3.799 -18.545 1.00 81.31 497 TYR A C 1
ATOM 4050 O O . TYR A 1 497 ? 25.265 -2.936 -19.369 1.00 81.31 497 TYR A O 1
ATOM 4058 N N . LYS A 1 498 ? 25.014 -5.108 -18.845 1.00 85.19 498 LYS A N 1
ATOM 4059 C CA . LYS A 1 498 ? 25.430 -5.618 -20.164 1.00 85.19 498 LYS A CA 1
ATOM 4060 C C . LYS A 1 498 ? 24.417 -5.253 -21.236 1.00 85.19 498 LYS A C 1
ATOM 4062 O O . LYS A 1 498 ? 24.806 -4.798 -22.308 1.00 85.19 498 LYS A O 1
ATOM 4067 N N . VAL A 1 499 ? 23.130 -5.400 -20.921 1.00 87.31 499 VAL A N 1
ATOM 4068 C CA . VAL A 1 499 ? 22.025 -5.062 -21.828 1.00 87.31 499 VAL A CA 1
ATOM 4069 C C . VAL A 1 499 ? 22.070 -3.582 -22.208 1.00 87.31 499 VAL A C 1
ATOM 4071 O O . VAL A 1 499 ? 22.081 -3.254 -23.393 1.00 87.31 499 VAL A O 1
ATOM 4074 N N . VAL A 1 500 ? 22.169 -2.681 -21.224 1.00 85.94 500 VAL A N 1
ATOM 4075 C CA . VAL A 1 500 ? 22.261 -1.230 -21.461 1.00 85.94 500 VAL A CA 1
ATOM 4076 C C . VAL A 1 500 ? 23.519 -0.882 -22.258 1.00 85.94 500 VAL A C 1
ATOM 4078 O O . VAL A 1 500 ? 23.436 -0.124 -23.225 1.00 85.94 500 VAL A O 1
ATOM 4081 N N . ARG A 1 501 ? 24.676 -1.458 -21.908 1.00 84.19 501 ARG A N 1
ATOM 4082 C CA . ARG A 1 501 ? 25.935 -1.231 -22.632 1.00 84.19 501 ARG A CA 1
ATOM 4083 C C . ARG A 1 501 ? 25.840 -1.665 -24.095 1.00 84.19 501 ARG A C 1
ATOM 4085 O O . ARG A 1 501 ? 26.261 -0.915 -24.973 1.00 84.19 501 ARG A O 1
ATOM 4092 N N . HIS A 1 502 ? 25.256 -2.832 -24.361 1.00 87.19 502 HIS A N 1
ATOM 4093 C CA . HIS A 1 502 ? 25.055 -3.332 -25.720 1.00 87.19 502 HIS A CA 1
ATOM 4094 C C . HIS A 1 502 ? 24.048 -2.478 -26.507 1.00 87.19 502 HIS A C 1
ATOM 4096 O O . HIS A 1 502 ? 24.272 -2.156 -27.672 1.00 87.19 502 HIS A O 1
ATOM 4102 N N . LEU A 1 503 ? 22.965 -2.024 -25.866 1.00 88.31 503 LEU A N 1
ATOM 4103 C CA . LEU A 1 503 ? 22.030 -1.083 -26.489 1.00 88.31 503 LEU A CA 1
ATOM 4104 C C . LEU A 1 503 ? 22.745 0.190 -26.932 1.00 88.31 503 LEU A C 1
ATOM 4106 O O . LEU A 1 503 ? 22.636 0.593 -28.090 1.00 88.31 503 LEU A O 1
ATOM 4110 N N . ARG A 1 504 ? 23.524 0.797 -26.035 1.00 85.00 504 ARG A N 1
ATOM 4111 C CA . ARG A 1 504 ? 24.297 1.995 -26.364 1.00 85.00 504 ARG A CA 1
ATOM 4112 C C . ARG A 1 504 ? 25.311 1.732 -27.482 1.00 85.00 504 ARG A C 1
ATOM 4114 O O . ARG A 1 504 ? 25.383 2.550 -28.395 1.00 85.00 504 ARG A O 1
ATOM 4121 N N . SER A 1 505 ? 26.008 0.590 -27.480 1.00 83.44 505 SER A N 1
ATOM 4122 C CA . SER A 1 505 ? 27.003 0.267 -28.514 1.00 83.44 505 SER A CA 1
ATOM 4123 C C . SER A 1 505 ? 26.406 0.150 -29.910 1.00 83.44 505 SER A C 1
ATOM 4125 O O . SER A 1 505 ? 26.983 0.670 -30.866 1.00 83.44 505 SER A O 1
ATOM 4127 N N . VAL A 1 506 ? 25.237 -0.487 -30.025 1.00 87.38 506 VAL A N 1
ATOM 4128 C CA . VAL A 1 506 ? 24.534 -0.649 -31.302 1.00 87.38 506 VAL A CA 1
ATOM 4129 C C . VAL A 1 506 ? 24.007 0.697 -31.800 1.00 87.38 506 VAL A C 1
ATOM 4131 O O . VAL A 1 506 ? 24.247 1.061 -32.950 1.00 87.38 506 VAL A O 1
ATOM 4134 N N . PHE A 1 507 ? 23.318 1.462 -30.945 1.00 85.75 507 PHE A N 1
ATOM 4135 C CA . PHE A 1 507 ? 22.711 2.739 -31.341 1.00 85.75 507 PHE A CA 1
ATOM 4136 C C . PHE A 1 507 ? 23.740 3.840 -31.643 1.00 85.75 507 PHE A C 1
ATOM 4138 O O . PHE A 1 507 ? 23.484 4.682 -32.501 1.00 85.75 507 PHE A O 1
ATOM 4145 N N . LEU A 1 508 ? 24.895 3.842 -30.973 1.00 80.06 508 LEU A N 1
ATOM 4146 C CA . LEU A 1 508 ? 25.968 4.817 -31.206 1.00 80.06 508 LEU A CA 1
ATOM 4147 C C . LEU A 1 508 ? 27.027 4.342 -32.211 1.00 80.06 508 LEU A C 1
ATOM 4149 O O . LEU A 1 508 ? 27.967 5.084 -32.480 1.00 80.06 508 LEU A O 1
ATOM 4153 N N . LEU A 1 509 ? 26.878 3.141 -32.783 1.00 81.44 509 LEU A N 1
ATOM 4154 C CA . LEU A 1 509 ? 27.816 2.559 -33.750 1.00 81.44 509 LEU A CA 1
ATOM 4155 C C . LEU A 1 509 ? 29.275 2.496 -33.242 1.00 81.44 509 LEU A C 1
ATOM 4157 O O . LEU A 1 509 ? 30.206 2.655 -34.025 1.00 81.44 509 LEU A O 1
ATOM 4161 N N . TRP A 1 510 ? 29.508 2.226 -31.951 1.00 77.25 510 TRP A N 1
ATOM 4162 C CA . TRP A 1 510 ? 30.869 2.232 -31.374 1.00 77.25 510 TRP A CA 1
ATOM 4163 C C . TRP A 1 510 ? 31.839 1.250 -32.031 1.00 77.25 510 TRP A C 1
ATOM 4165 O O . TRP A 1 510 ? 33.041 1.484 -32.066 1.00 77.25 510 TRP A O 1
ATOM 4175 N N . SER A 1 511 ? 31.326 0.139 -32.552 1.00 76.50 511 SER A N 1
ATOM 4176 C CA . SER A 1 511 ? 32.122 -0.887 -33.225 1.00 76.50 511 SER A CA 1
ATOM 4177 C C . SER A 1 511 ? 32.198 -0.693 -34.744 1.00 76.50 511 SER A C 1
ATOM 4179 O O . SER A 1 511 ? 32.599 -1.621 -35.441 1.00 76.50 511 SER A O 1
ATOM 4181 N N . TYR A 1 512 ? 31.839 0.486 -35.273 1.00 81.75 512 TYR A N 1
ATOM 4182 C CA . TYR A 1 512 ? 31.818 0.750 -36.717 1.00 81.75 512 TYR A CA 1
ATOM 4183 C C . TYR A 1 512 ? 33.128 0.361 -37.410 1.00 81.75 512 TYR A C 1
ATOM 4185 O O . TYR A 1 512 ? 33.088 -0.399 -38.372 1.00 81.75 512 TYR A O 1
ATOM 4193 N N . ASP A 1 513 ? 34.275 0.776 -36.864 1.00 78.06 513 ASP A N 1
ATOM 4194 C CA . ASP A 1 513 ? 35.598 0.487 -37.438 1.00 78.06 513 ASP A CA 1
ATOM 4195 C C . ASP A 1 513 ? 35.882 -1.020 -37.544 1.00 78.06 513 ASP A C 1
ATOM 4197 O O . ASP A 1 513 ? 36.500 -1.485 -38.498 1.00 78.06 513 ASP A O 1
ATOM 4201 N N . HIS A 1 514 ? 35.374 -1.815 -36.595 1.00 81.94 514 HIS A N 1
ATOM 4202 C CA . HIS A 1 514 ? 35.540 -3.272 -36.598 1.00 81.94 514 HIS A CA 1
ATOM 4203 C C . HIS A 1 514 ? 34.670 -3.955 -37.661 1.00 81.94 514 HIS A C 1
ATOM 4205 O O . HIS A 1 514 ? 35.023 -5.026 -38.154 1.00 81.94 514 HIS A O 1
ATOM 4211 N N . PHE A 1 515 ? 33.542 -3.341 -38.021 1.00 84.19 515 PHE A N 1
ATOM 4212 C CA . PHE A 1 515 ? 32.582 -3.851 -39.001 1.00 84.19 515 PHE A CA 1
ATOM 4213 C C . PHE A 1 515 ? 32.562 -3.022 -40.291 1.00 84.19 515 PHE A C 1
ATOM 4215 O O . PHE A 1 515 ? 31.603 -3.113 -41.056 1.00 84.19 515 PHE A O 1
ATOM 4222 N N . GLN A 1 516 ? 33.597 -2.221 -40.559 1.00 84.00 516 GLN A N 1
ATOM 4223 C CA . GLN A 1 516 ? 33.591 -1.257 -41.660 1.00 84.00 516 GLN A CA 1
ATOM 4224 C C . GLN A 1 516 ? 33.290 -1.928 -43.009 1.00 84.00 516 GLN A C 1
ATOM 4226 O O . GLN A 1 516 ? 32.380 -1.508 -43.718 1.00 84.00 516 GLN A O 1
ATOM 4231 N N . SER A 1 517 ? 33.981 -3.024 -43.330 1.00 87.06 517 SER A N 1
ATOM 4232 C CA . SER A 1 517 ? 33.766 -3.785 -44.570 1.00 87.06 517 SER A CA 1
ATOM 4233 C C . SER A 1 517 ? 32.345 -4.352 -44.687 1.00 87.06 517 SER A C 1
ATOM 4235 O O . SER A 1 517 ? 31.762 -4.403 -45.770 1.00 87.06 517 SER A O 1
ATOM 4237 N N . GLU A 1 518 ? 31.748 -4.746 -43.565 1.00 89.44 518 GLU A N 1
ATOM 4238 C CA . GLU A 1 518 ? 30.380 -5.252 -43.509 1.00 89.44 518 GLU A CA 1
ATOM 4239 C C . GLU A 1 518 ? 29.358 -4.126 -43.730 1.00 89.44 518 GLU A C 1
ATOM 4241 O O . GLU A 1 518 ? 28.371 -4.323 -44.447 1.00 89.44 518 GLU A O 1
ATOM 4246 N N . PHE A 1 519 ? 29.613 -2.939 -43.168 1.00 89.81 519 PHE A N 1
ATOM 4247 C CA . PHE A 1 519 ? 28.817 -1.733 -43.402 1.00 89.81 519 PHE A CA 1
ATOM 4248 C C . PHE A 1 519 ? 28.924 -1.238 -44.849 1.00 89.81 519 PHE A C 1
ATOM 4250 O O . PHE A 1 519 ? 27.914 -0.843 -45.427 1.00 89.81 519 PHE A O 1
ATOM 4257 N N . GLU A 1 520 ? 30.099 -1.315 -45.472 1.00 90.06 520 GLU A N 1
ATOM 4258 C CA . GLU A 1 520 ? 30.291 -0.975 -46.888 1.00 90.06 520 GLU A CA 1
ATOM 4259 C C . GLU A 1 520 ? 29.461 -1.881 -47.809 1.00 90.06 520 GLU A C 1
ATOM 4261 O O . GLU A 1 520 ? 28.763 -1.390 -48.699 1.00 90.06 520 GLU A O 1
ATOM 4266 N N . LEU A 1 521 ? 29.451 -3.195 -47.552 1.00 90.25 521 LEU A N 1
ATOM 4267 C CA . LEU A 1 521 ? 28.585 -4.146 -48.262 1.00 90.25 521 LEU A CA 1
ATOM 4268 C C . LEU A 1 521 ? 27.098 -3.830 -48.053 1.00 90.25 521 LEU A C 1
ATOM 4270 O O . LEU A 1 521 ? 26.301 -3.874 -48.991 1.00 90.25 521 LEU A O 1
ATOM 4274 N N . PHE A 1 522 ? 26.716 -3.480 -46.826 1.00 92.56 522 PHE A N 1
ATOM 4275 C CA . PHE A 1 522 ? 25.360 -3.043 -46.516 1.00 92.56 522 PHE A CA 1
ATOM 4276 C C . PHE A 1 522 ? 24.963 -1.779 -47.303 1.00 92.56 522 PHE A C 1
ATOM 4278 O O . PHE A 1 522 ? 23.887 -1.734 -47.910 1.00 92.56 522 PHE A O 1
ATOM 4285 N N . PHE A 1 523 ? 25.834 -0.768 -47.356 1.00 91.69 523 PHE A N 1
ATOM 4286 C CA . PHE A 1 523 ? 25.604 0.449 -48.132 1.00 91.69 523 PHE A CA 1
ATOM 4287 C C . PHE A 1 523 ? 25.553 0.181 -49.637 1.00 91.69 523 PHE A C 1
ATOM 4289 O O . PHE A 1 523 ? 24.783 0.830 -50.353 1.00 91.69 523 PHE A O 1
ATOM 4296 N N . GLU A 1 524 ? 26.312 -0.797 -50.131 1.00 89.50 524 GLU A N 1
ATOM 4297 C CA . GLU A 1 524 ? 26.225 -1.230 -51.520 1.00 89.50 524 GLU A CA 1
ATOM 4298 C C . GLU A 1 524 ? 24.852 -1.833 -51.852 1.00 89.50 524 GLU A C 1
ATOM 4300 O O . GLU A 1 524 ? 24.255 -1.464 -52.871 1.00 89.50 524 GLU A O 1
ATOM 4305 N N . PHE A 1 525 ? 24.318 -2.708 -50.994 1.00 90.06 525 PHE A N 1
ATOM 4306 C CA . PHE A 1 525 ? 22.974 -3.267 -51.170 1.00 90.06 525 PHE A CA 1
ATOM 4307 C C . PHE A 1 525 ? 21.894 -2.182 -51.120 1.00 90.06 525 PHE A C 1
ATOM 4309 O O . PHE A 1 525 ? 21.009 -2.162 -51.980 1.00 90.06 525 PHE A O 1
ATOM 4316 N N . LEU A 1 526 ? 22.009 -1.214 -50.200 1.00 88.19 526 LEU A N 1
ATOM 4317 C CA . LEU A 1 526 ? 21.126 -0.043 -50.179 1.00 88.19 526 LEU A CA 1
ATOM 4318 C C . LEU A 1 526 ? 21.200 0.748 -51.488 1.00 88.19 526 LEU A C 1
ATOM 4320 O O . LEU A 1 526 ? 20.166 1.076 -52.065 1.00 88.19 526 LEU A O 1
ATOM 4324 N N . ARG A 1 527 ? 22.405 1.012 -52.012 1.00 83.81 527 ARG A N 1
ATOM 4325 C CA . ARG A 1 527 ? 22.588 1.721 -53.291 1.00 83.81 527 ARG A CA 1
ATOM 4326 C C . ARG A 1 527 ? 21.897 1.000 -54.449 1.00 83.81 527 ARG A C 1
ATOM 4328 O O . ARG A 1 527 ? 21.331 1.656 -55.318 1.00 83.81 527 ARG A O 1
ATOM 4335 N N . ARG A 1 528 ? 21.960 -0.333 -54.472 1.00 86.44 528 ARG A N 1
ATOM 4336 C CA . ARG A 1 528 ? 21.336 -1.183 -55.499 1.00 86.44 528 ARG A CA 1
ATOM 4337 C C . ARG A 1 528 ? 19.829 -1.387 -55.285 1.00 86.44 528 ARG A C 1
ATOM 4339 O O . ARG A 1 528 ? 19.213 -2.104 -56.066 1.00 86.44 528 ARG A O 1
ATOM 4346 N N . ASN A 1 529 ? 19.238 -0.756 -54.264 1.00 86.75 529 ASN A N 1
ATOM 4347 C CA . ASN A 1 529 ? 17.838 -0.928 -53.864 1.00 86.75 529 ASN A CA 1
ATOM 4348 C C . ASN A 1 529 ? 17.485 -2.393 -53.512 1.00 86.75 529 ASN A C 1
ATOM 4350 O O . ASN A 1 529 ? 16.350 -2.834 -53.682 1.00 86.75 529 ASN A O 1
ATOM 4354 N N . GLN A 1 530 ? 18.470 -3.154 -53.023 1.00 90.06 530 GLN A N 1
ATOM 4355 C CA . GLN A 1 530 ? 18.336 -4.545 -52.578 1.00 90.06 530 GLN A CA 1
ATOM 4356 C C . GLN A 1 530 ? 17.965 -4.573 -51.091 1.00 90.06 530 GLN A C 1
ATOM 4358 O O . GLN A 1 530 ? 18.805 -4.773 -50.214 1.00 90.06 530 GLN A O 1
ATOM 4363 N N . LEU A 1 531 ? 16.698 -4.267 -50.796 1.00 88.88 531 LEU A N 1
ATOM 4364 C CA . LEU A 1 531 ? 16.233 -4.024 -49.425 1.00 88.88 531 LEU A CA 1
ATOM 4365 C C . LEU A 1 531 ? 16.294 -5.267 -48.529 1.00 88.88 531 LEU A C 1
ATOM 4367 O O . LEU A 1 531 ? 16.547 -5.133 -47.332 1.00 88.88 531 LEU A O 1
ATOM 4371 N N . VAL A 1 532 ? 16.062 -6.462 -49.078 1.00 88.31 532 VAL A N 1
ATOM 4372 C CA . VAL A 1 532 ? 16.062 -7.713 -48.303 1.00 88.31 532 VAL A CA 1
ATOM 4373 C C . VAL A 1 532 ? 17.485 -8.041 -47.860 1.00 88.31 532 VAL A C 1
ATOM 4375 O O . VAL A 1 532 ? 17.742 -8.194 -46.668 1.00 88.31 532 VAL A O 1
ATOM 4378 N N . GLU A 1 533 ? 18.424 -8.025 -48.802 1.00 90.00 533 GLU A N 1
ATOM 4379 C CA . GLU A 1 533 ? 19.842 -8.285 -48.574 1.00 90.00 533 GLU A CA 1
ATOM 4380 C C . GLU A 1 533 ? 20.464 -7.226 -47.657 1.00 90.00 533 GLU A C 1
ATOM 4382 O O . GLU A 1 533 ? 21.209 -7.564 -46.737 1.00 90.00 533 GLU A O 1
ATOM 4387 N N . ALA A 1 534 ? 20.104 -5.950 -47.838 1.00 88.81 534 ALA A N 1
ATOM 4388 C CA . ALA A 1 534 ? 20.515 -4.874 -46.937 1.00 88.81 534 ALA A CA 1
ATOM 4389 C C . ALA A 1 534 ? 19.978 -5.092 -45.512 1.00 88.81 534 ALA A C 1
ATOM 4391 O O . ALA A 1 534 ? 20.716 -4.970 -44.535 1.00 88.81 534 ALA A O 1
ATOM 4392 N N . THR A 1 535 ? 18.703 -5.457 -45.373 1.00 90.12 535 THR A N 1
ATOM 4393 C CA . THR A 1 535 ? 18.099 -5.724 -44.061 1.00 90.12 535 THR A CA 1
ATOM 4394 C C . THR A 1 535 ? 18.796 -6.889 -43.361 1.00 90.12 535 THR A C 1
ATOM 4396 O O . THR A 1 535 ? 19.105 -6.790 -42.174 1.00 90.12 535 THR A O 1
ATOM 4399 N N . ASP A 1 536 ? 19.072 -7.979 -44.074 1.00 90.06 536 ASP A N 1
ATOM 4400 C CA . ASP A 1 536 ? 19.716 -9.157 -43.496 1.00 90.06 536 ASP A CA 1
ATOM 4401 C C . ASP A 1 536 ? 21.189 -8.904 -43.159 1.00 90.06 536 ASP A C 1
ATOM 4403 O O . ASP A 1 536 ? 21.654 -9.343 -42.105 1.00 90.06 536 ASP A O 1
ATOM 4407 N N . LYS A 1 537 ? 21.899 -8.104 -43.964 1.00 92.00 537 LYS A N 1
ATOM 4408 C CA . LYS A 1 537 ? 23.268 -7.681 -43.645 1.00 92.00 537 LYS A CA 1
ATOM 4409 C C . LYS A 1 537 ? 23.312 -6.796 -42.400 1.00 92.00 537 LYS A C 1
ATOM 4411 O O . LYS A 1 537 ? 24.151 -7.016 -41.533 1.00 92.00 537 LYS A O 1
ATOM 4416 N N . LEU A 1 538 ? 22.375 -5.857 -42.246 1.00 89.56 538 LEU A N 1
ATOM 4417 C CA . LEU A 1 538 ? 22.307 -5.028 -41.040 1.00 89.56 538 LEU A CA 1
ATOM 4418 C C . LEU A 1 538 ? 21.929 -5.846 -39.798 1.00 89.56 538 LEU A C 1
ATOM 4420 O O . LEU A 1 538 ? 22.510 -5.637 -38.736 1.00 89.56 538 LEU A O 1
ATOM 4424 N N . LYS A 1 539 ? 21.016 -6.821 -39.919 1.00 89.94 539 LYS A N 1
ATOM 4425 C CA . LYS A 1 539 ? 20.735 -7.773 -38.827 1.00 89.94 539 LYS A CA 1
ATOM 4426 C C . LYS A 1 539 ? 21.988 -8.547 -38.431 1.00 89.94 539 LYS A C 1
ATOM 4428 O O . LYS A 1 539 ? 22.251 -8.693 -37.243 1.00 89.94 539 LYS A O 1
ATOM 4433 N N . HIS A 1 540 ? 22.750 -9.026 -39.412 1.00 89.75 540 HIS A N 1
ATOM 4434 C CA . HIS A 1 540 ? 24.000 -9.739 -39.177 1.00 89.75 540 HIS A CA 1
ATOM 4435 C C . HIS A 1 540 ? 24.993 -8.862 -38.409 1.00 89.75 540 HIS A C 1
ATOM 4437 O O . HIS A 1 540 ? 25.489 -9.281 -37.373 1.00 89.75 540 HIS A O 1
ATOM 4443 N N . ILE A 1 541 ? 25.202 -7.613 -38.834 1.00 88.50 541 ILE A N 1
ATOM 4444 C CA . ILE A 1 541 ? 26.087 -6.677 -38.129 1.00 88.50 541 ILE A CA 1
ATOM 4445 C C . ILE A 1 541 ? 25.645 -6.481 -36.673 1.00 88.50 541 ILE A C 1
ATOM 4447 O O . ILE A 1 541 ? 26.471 -6.578 -35.772 1.00 88.50 541 ILE A O 1
ATOM 4451 N N . VAL A 1 542 ? 24.349 -6.265 -36.420 1.00 88.06 542 VAL A N 1
ATOM 4452 C CA . VAL A 1 542 ? 23.831 -6.080 -35.053 1.00 88.06 542 VAL A CA 1
ATOM 4453 C C . VAL A 1 542 ? 24.028 -7.334 -34.193 1.00 88.06 542 VAL A C 1
ATOM 4455 O O . VAL A 1 542 ? 24.451 -7.222 -33.046 1.00 88.06 542 VAL A O 1
ATOM 4458 N N . VAL A 1 543 ? 23.779 -8.530 -34.736 1.00 87.19 543 VAL A N 1
ATOM 4459 C CA . VAL A 1 543 ? 23.954 -9.794 -33.996 1.00 87.19 543 VAL A CA 1
ATOM 4460 C C . VAL A 1 543 ? 25.424 -10.099 -33.715 1.00 87.19 543 VAL A C 1
ATOM 4462 O O . VAL A 1 543 ? 25.746 -10.605 -32.647 1.00 87.19 543 VAL A O 1
ATOM 4465 N N . PHE A 1 544 ? 26.328 -9.778 -34.636 1.00 85.75 544 PHE A N 1
ATOM 4466 C CA . PHE A 1 544 ? 27.755 -10.067 -34.478 1.00 85.75 544 PHE A CA 1
ATOM 4467 C C . PHE A 1 544 ? 28.455 -9.149 -33.471 1.00 85.75 544 PHE A C 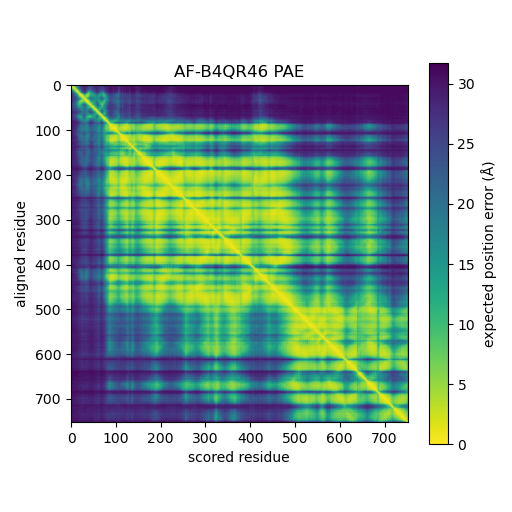1
ATOM 4469 O O . PHE A 1 544 ? 29.544 -9.486 -33.008 1.00 85.75 544 PHE A O 1
ATOM 4476 N N . GLN A 1 545 ? 27.841 -8.022 -33.094 1.00 84.56 545 GLN A N 1
ATOM 4477 C CA . GLN A 1 545 ? 28.335 -7.200 -31.987 1.00 84.56 545 GLN A CA 1
ATOM 4478 C C . GLN A 1 545 ? 28.218 -7.922 -30.637 1.00 84.56 545 GLN A C 1
ATOM 4480 O O . GLN A 1 545 ? 29.100 -7.771 -29.796 1.00 84.56 545 GLN A O 1
ATOM 4485 N N . ASP A 1 546 ? 27.155 -8.709 -30.433 1.00 84.06 546 ASP A N 1
ATOM 4486 C CA . ASP A 1 546 ? 27.003 -9.624 -29.297 1.00 84.06 546 ASP A CA 1
ATOM 4487 C C . ASP A 1 546 ? 25.996 -10.733 -29.646 1.00 84.06 546 ASP A C 1
ATOM 4489 O O . ASP A 1 546 ? 24.788 -10.497 -29.734 1.00 84.06 546 ASP A O 1
ATOM 4493 N N . TYR A 1 547 ? 26.474 -11.969 -29.807 1.00 82.56 547 TYR A N 1
ATOM 4494 C CA . TYR A 1 547 ? 25.621 -13.102 -30.180 1.00 82.56 547 TYR A CA 1
ATOM 4495 C C . TYR A 1 547 ? 24.563 -13.444 -29.127 1.00 82.56 547 TYR A C 1
ATOM 4497 O O . TYR A 1 547 ? 23.516 -13.998 -29.465 1.00 82.56 547 TYR A O 1
ATOM 4505 N N . THR A 1 548 ? 24.825 -13.137 -27.855 1.00 83.44 548 THR A N 1
ATOM 4506 C CA . THR A 1 548 ? 23.902 -13.447 -26.758 1.00 83.44 548 THR A CA 1
ATOM 4507 C C . THR A 1 548 ? 22.750 -12.450 -26.712 1.00 83.44 548 THR A C 1
ATOM 4509 O O . THR A 1 548 ? 21.607 -12.842 -26.487 1.00 83.44 548 THR A O 1
ATOM 4512 N N . LEU A 1 549 ? 23.023 -11.182 -27.023 1.00 85.00 549 LEU A N 1
ATOM 4513 C CA . LEU A 1 549 ? 22.093 -10.061 -26.879 1.00 85.00 549 LEU A CA 1
ATOM 4514 C C . LEU A 1 549 ? 21.516 -9.547 -28.211 1.00 85.00 549 LEU A C 1
ATOM 4516 O O . LEU A 1 549 ? 20.490 -8.866 -28.222 1.00 85.00 549 LEU A O 1
ATOM 4520 N N . GLY A 1 550 ? 22.085 -9.942 -29.351 1.00 79.62 550 GLY A N 1
ATOM 4521 C CA . GLY A 1 550 ? 21.686 -9.470 -30.679 1.00 79.62 550 GLY A CA 1
ATOM 4522 C C . GLY A 1 550 ? 20.237 -9.779 -31.068 1.00 79.62 550 GLY A C 1
ATOM 4523 O O . GLY A 1 550 ? 19.622 -9.045 -31.842 1.00 79.62 550 GLY A O 1
ATOM 4524 N N . HIS A 1 551 ? 19.643 -10.824 -30.483 1.00 83.69 551 HIS A N 1
ATOM 4525 C CA . HIS A 1 551 ? 18.240 -11.189 -30.700 1.00 83.69 551 HIS A CA 1
ATOM 4526 C C . HIS A 1 551 ? 17.244 -10.129 -30.188 1.00 83.69 551 HIS A C 1
ATOM 4528 O O . HIS A 1 551 ? 16.067 -10.166 -30.566 1.00 83.69 551 HIS A O 1
ATOM 4534 N N . MET A 1 552 ? 17.689 -9.195 -29.338 1.00 86.00 552 MET A N 1
ATOM 4535 C CA . MET A 1 552 ? 16.869 -8.094 -28.828 1.00 86.00 552 MET A CA 1
ATOM 4536 C C . MET A 1 552 ? 16.488 -7.082 -29.907 1.00 86.00 552 MET A C 1
ATOM 4538 O O . MET A 1 552 ? 15.493 -6.383 -29.744 1.00 86.00 552 MET A O 1
ATOM 4542 N N . PHE A 1 553 ? 17.218 -7.005 -31.017 1.00 89.25 553 PHE A N 1
ATOM 4543 C CA . PHE A 1 553 ? 16.938 -6.031 -32.066 1.00 89.25 553 PHE A CA 1
ATOM 4544 C C . PHE A 1 553 ? 16.150 -6.638 -33.220 1.00 89.25 553 PHE A C 1
ATOM 4546 O O . PHE A 1 553 ? 16.446 -7.716 -33.732 1.00 89.25 553 PHE A O 1
ATOM 4553 N N . GLN A 1 554 ? 15.165 -5.886 -33.695 1.00 88.94 554 GLN A N 1
ATOM 4554 C CA . GLN A 1 554 ? 14.487 -6.125 -34.955 1.00 88.94 554 GLN A CA 1
ATOM 4555 C C . GLN A 1 554 ? 14.746 -4.942 -35.888 1.00 88.94 554 GLN A C 1
ATOM 4557 O O . GLN A 1 554 ? 14.239 -3.839 -35.679 1.00 88.94 554 GLN A O 1
ATOM 4562 N N . VAL A 1 555 ? 15.511 -5.199 -36.946 1.00 89.38 555 VAL A N 1
ATOM 4563 C CA . VAL A 1 555 ? 15.778 -4.229 -38.011 1.00 89.38 555 VAL A CA 1
ATOM 4564 C C . VAL A 1 555 ? 14.552 -4.106 -38.914 1.00 89.38 555 VAL A C 1
ATOM 4566 O O . VAL A 1 555 ? 14.036 -5.113 -39.408 1.00 89.38 555 VAL A O 1
ATOM 4569 N N . ARG A 1 556 ? 14.094 -2.874 -39.146 1.00 86.88 556 ARG A N 1
ATOM 4570 C CA . ARG A 1 556 ? 13.081 -2.535 -40.151 1.00 86.88 556 ARG A CA 1
ATOM 4571 C C . ARG A 1 556 ? 13.650 -1.502 -41.116 1.00 86.88 556 ARG A C 1
ATOM 4573 O O . ARG A 1 556 ? 14.125 -0.461 -40.679 1.00 86.88 556 ARG A O 1
ATOM 4580 N N . LEU A 1 557 ? 13.571 -1.796 -42.407 1.00 87.12 557 LEU A N 1
ATOM 4581 C CA . LEU A 1 557 ? 13.990 -0.922 -43.499 1.00 87.12 557 LEU A CA 1
ATOM 4582 C C . LEU A 1 557 ? 12.813 -0.800 -44.470 1.00 87.12 557 LEU A C 1
ATOM 4584 O O . LEU A 1 557 ? 12.359 -1.815 -44.997 1.00 87.12 557 LEU A O 1
ATOM 4588 N N . THR A 1 558 ? 12.293 0.410 -44.677 1.00 83.25 558 THR A N 1
ATOM 4589 C CA . THR A 1 558 ? 11.156 0.632 -45.592 1.00 83.25 558 THR A CA 1
ATOM 4590 C C . THR A 1 558 ? 11.577 1.159 -46.960 1.00 83.25 558 THR A C 1
ATOM 4592 O O . THR A 1 558 ? 10.886 0.900 -47.939 1.00 83.25 558 THR A O 1
ATOM 4595 N N . GLU A 1 559 ? 12.709 1.858 -47.051 1.00 85.38 559 GLU A N 1
ATOM 4596 C CA . GLU A 1 559 ? 13.215 2.457 -48.293 1.00 85.38 559 GLU A CA 1
ATOM 4597 C C . GLU A 1 559 ? 14.742 2.331 -48.389 1.00 85.38 559 GLU A C 1
ATOM 4599 O O . GLU A 1 559 ? 15.416 2.090 -47.390 1.00 85.38 559 GLU A O 1
ATOM 4604 N N . ALA A 1 560 ? 15.308 2.536 -49.582 1.00 83.25 560 ALA A N 1
ATOM 4605 C CA . ALA A 1 560 ? 16.748 2.450 -49.856 1.00 83.25 560 ALA A CA 1
ATOM 4606 C C . ALA A 1 560 ? 17.541 3.682 -49.376 1.00 83.25 560 ALA A C 1
ATOM 4608 O O . ALA A 1 560 ? 18.351 4.256 -50.110 1.00 83.25 560 ALA A O 1
ATOM 4609 N N . HIS A 1 561 ? 17.294 4.114 -48.140 1.00 84.06 561 HIS A N 1
ATOM 4610 C CA . HIS A 1 561 ? 18.031 5.199 -47.506 1.00 84.06 561 HIS A CA 1
ATOM 4611 C C . HIS A 1 561 ? 18.097 5.008 -45.979 1.00 84.06 561 HIS A C 1
ATOM 4613 O O . HIS A 1 561 ? 17.093 4.623 -45.372 1.00 84.06 561 HIS A O 1
ATOM 4619 N N . PRO A 1 562 ? 19.242 5.309 -45.337 1.00 82.50 562 PRO A N 1
ATOM 4620 C CA . PRO A 1 562 ? 19.422 5.169 -43.890 1.00 82.50 562 PRO A CA 1
ATOM 4621 C C . PRO A 1 562 ? 18.382 5.850 -42.990 1.00 82.50 562 PRO A C 1
ATOM 4623 O O . PRO A 1 562 ? 18.076 5.339 -41.915 1.00 82.50 562 PRO A O 1
ATOM 4626 N N . GLU A 1 563 ? 17.811 6.979 -43.420 1.00 81.69 563 GLU A N 1
ATOM 4627 C CA . GLU A 1 563 ? 16.769 7.716 -42.676 1.00 81.69 563 GLU A CA 1
ATOM 4628 C C . GLU A 1 563 ? 15.532 6.868 -42.356 1.00 81.69 563 GLU A C 1
ATOM 4630 O O . GLU A 1 563 ? 14.861 7.098 -41.348 1.00 81.69 563 GLU A O 1
ATOM 4635 N N . PHE A 1 564 ? 15.255 5.864 -43.188 1.00 83.44 564 PHE A N 1
ATOM 4636 C CA . PHE A 1 564 ? 14.097 4.983 -43.062 1.00 83.44 564 PHE A CA 1
ATOM 4637 C C . PHE A 1 564 ? 14.409 3.673 -42.333 1.00 83.44 564 PHE A C 1
ATOM 4639 O O . PHE A 1 564 ? 13.569 2.773 -42.275 1.00 83.44 564 PHE A O 1
ATOM 4646 N N . ILE A 1 565 ? 15.610 3.552 -41.762 1.00 87.19 565 ILE A N 1
ATOM 4647 C CA . ILE A 1 565 ? 15.960 2.432 -40.893 1.00 87.19 565 ILE A CA 1
ATOM 4648 C C . ILE A 1 565 ? 15.380 2.680 -39.510 1.00 87.19 565 ILE A C 1
ATOM 4650 O O . ILE A 1 565 ? 15.452 3.779 -38.962 1.00 87.19 565 ILE A O 1
ATOM 4654 N N . PHE A 1 566 ? 14.817 1.645 -38.909 1.00 85.69 566 PHE A N 1
ATOM 4655 C CA . PHE A 1 566 ? 14.373 1.674 -37.528 1.00 85.69 566 PHE A CA 1
ATOM 4656 C C . PHE A 1 566 ? 14.797 0.394 -36.819 1.00 85.69 566 PHE A C 1
ATOM 4658 O O . PHE A 1 566 ? 14.501 -0.711 -37.284 1.00 85.69 566 PHE A O 1
ATOM 4665 N N . LEU A 1 567 ? 15.472 0.548 -35.682 1.00 89.81 567 LEU A N 1
ATOM 4666 C CA . LEU A 1 567 ? 15.800 -0.554 -34.794 1.00 89.81 567 LEU A CA 1
ATOM 4667 C C . LEU A 1 567 ? 14.732 -0.629 -33.711 1.00 89.81 567 LEU A C 1
ATOM 4669 O O . LEU A 1 567 ? 14.666 0.203 -32.803 1.00 89.81 567 LEU A O 1
ATOM 4673 N N . ARG A 1 568 ? 13.880 -1.648 -33.806 1.00 88.19 568 ARG A N 1
ATOM 4674 C CA . ARG A 1 568 ? 12.922 -1.952 -32.750 1.00 88.19 568 ARG A CA 1
ATOM 4675 C C . ARG A 1 568 ? 13.590 -2.863 -31.730 1.00 88.19 568 ARG A C 1
ATOM 4677 O O . ARG A 1 568 ? 13.996 -3.967 -32.078 1.00 88.19 568 ARG A O 1
ATOM 4684 N N . VAL A 1 569 ? 13.661 -2.422 -30.482 1.00 87.75 569 VAL A N 1
ATOM 4685 C CA . VAL A 1 569 ? 14.098 -3.267 -29.366 1.00 87.75 569 VAL A CA 1
ATOM 4686 C C . VAL A 1 569 ? 12.916 -4.141 -28.933 1.00 87.75 569 VAL A C 1
ATOM 4688 O O . VAL A 1 569 ? 11.769 -3.681 -28.921 1.00 87.75 569 VAL A O 1
ATOM 4691 N N . ARG A 1 570 ? 13.162 -5.426 -28.661 1.00 83.06 570 ARG A N 1
ATOM 4692 C CA . ARG A 1 570 ? 12.157 -6.336 -28.105 1.00 83.06 570 ARG A CA 1
ATOM 4693 C C . ARG A 1 570 ? 11.662 -5.773 -26.779 1.00 83.06 570 ARG A C 1
ATOM 4695 O O . ARG A 1 570 ? 12.436 -5.241 -25.994 1.00 83.06 570 ARG A O 1
ATOM 4702 N N . ASN A 1 571 ? 10.358 -5.898 -26.563 1.00 71.56 571 ASN A N 1
ATOM 4703 C CA . ASN A 1 571 ? 9.740 -5.434 -25.336 1.00 71.56 571 ASN A CA 1
ATOM 4704 C C . ASN A 1 571 ? 10.124 -6.390 -24.204 1.00 71.56 571 ASN A C 1
ATOM 4706 O O . ASN A 1 571 ? 9.637 -7.520 -24.178 1.00 71.56 571 ASN A O 1
ATOM 4710 N N . ASP A 1 572 ? 11.006 -5.941 -23.320 1.00 79.19 572 ASP A N 1
ATOM 4711 C CA . ASP A 1 572 ? 11.366 -6.642 -22.096 1.00 79.19 572 ASP A CA 1
ATOM 4712 C C . ASP A 1 572 ? 10.860 -5.820 -20.909 1.00 79.19 572 ASP A C 1
ATOM 4714 O O . ASP A 1 572 ? 11.152 -4.630 -20.774 1.00 79.19 572 ASP A O 1
ATOM 4718 N N . SER A 1 573 ? 10.075 -6.471 -20.057 1.00 76.00 573 SER A N 1
ATOM 4719 C CA . SER A 1 573 ? 9.472 -5.881 -18.869 1.00 76.00 573 SER A CA 1
ATOM 4720 C C . SER A 1 573 ? 10.491 -5.251 -17.917 1.00 76.00 573 SER A C 1
ATOM 4722 O O . SER A 1 573 ? 10.189 -4.228 -17.313 1.00 76.00 573 SER A O 1
ATOM 4724 N N . LEU A 1 574 ? 11.691 -5.823 -17.789 1.00 80.81 574 LEU A N 1
ATOM 4725 C CA . LEU A 1 574 ? 12.740 -5.313 -16.899 1.00 80.81 574 LEU A CA 1
ATOM 4726 C C . LEU A 1 574 ? 13.554 -4.205 -17.552 1.00 80.81 574 LEU A C 1
ATOM 4728 O O . LEU A 1 574 ? 13.979 -3.268 -16.876 1.00 80.81 574 LEU A O 1
ATOM 4732 N N . LEU A 1 575 ? 13.732 -4.278 -18.872 1.00 82.81 575 LEU A N 1
ATOM 4733 C CA . LEU A 1 575 ? 14.384 -3.214 -19.623 1.00 82.81 575 LEU A CA 1
ATOM 4734 C C . LEU A 1 575 ? 13.574 -1.916 -19.563 1.00 82.81 575 LEU A C 1
ATOM 4736 O O . LEU A 1 575 ? 14.161 -0.848 -19.399 1.00 82.81 575 LEU A O 1
ATOM 4740 N N . ASN A 1 576 ? 12.243 -2.007 -19.615 1.00 80.56 576 ASN A N 1
ATOM 4741 C CA . ASN A 1 576 ? 11.353 -0.847 -19.507 1.00 80.56 576 ASN A CA 1
ATOM 4742 C C . ASN A 1 576 ? 11.471 -0.124 -18.153 1.00 80.56 576 ASN A C 1
ATOM 4744 O O . ASN A 1 576 ? 11.269 1.087 -18.079 1.00 80.56 576 ASN A O 1
ATOM 4748 N N . CYS A 1 577 ? 11.870 -0.833 -17.089 1.00 76.44 577 CYS A N 1
ATOM 4749 C CA . CYS A 1 577 ? 12.151 -0.227 -15.783 1.00 76.44 577 CYS A CA 1
ATOM 4750 C C . CYS A 1 577 ? 13.406 0.669 -15.789 1.00 76.44 577 CYS A C 1
ATOM 4752 O O . CYS A 1 577 ? 13.610 1.437 -14.840 1.00 76.44 577 CYS A O 1
ATOM 4754 N N . ILE A 1 578 ? 14.265 0.538 -16.809 1.00 80.69 578 ILE A N 1
ATOM 4755 C CA . ILE A 1 578 ? 15.546 1.246 -16.949 1.00 80.69 578 ILE A CA 1
ATOM 4756 C C . ILE A 1 578 ? 15.489 2.269 -18.088 1.00 80.69 578 ILE A C 1
ATOM 4758 O O . ILE A 1 578 ? 15.938 3.399 -17.910 1.00 80.69 578 ILE A O 1
ATOM 4762 N N . ILE A 1 579 ? 14.965 1.877 -19.253 1.00 83.75 579 ILE A N 1
ATOM 4763 C CA . ILE A 1 579 ? 14.940 2.688 -20.473 1.00 83.75 579 ILE A CA 1
ATOM 4764 C C . ILE A 1 579 ? 13.495 2.894 -20.915 1.00 83.75 579 ILE A C 1
ATOM 4766 O O . ILE A 1 579 ? 12.785 1.932 -21.197 1.00 83.75 579 ILE A O 1
ATOM 4770 N N . SER A 1 580 ? 13.074 4.151 -21.043 1.00 83.12 580 SER A N 1
ATOM 4771 C CA . SER A 1 580 ? 11.736 4.462 -21.552 1.00 83.12 580 SER A CA 1
ATOM 4772 C C . SER A 1 580 ? 11.667 4.381 -23.079 1.00 83.12 580 SER A C 1
ATOM 4774 O O . SER A 1 580 ? 12.654 4.593 -23.791 1.00 83.12 580 SER A O 1
ATOM 4776 N N . GLN A 1 581 ? 10.465 4.159 -23.614 1.00 84.62 581 GLN A N 1
ATOM 4777 C CA . GLN A 1 581 ? 10.238 4.122 -25.063 1.00 84.62 581 GLN A CA 1
ATOM 4778 C C . GLN A 1 581 ? 10.688 5.422 -25.758 1.00 84.62 581 GLN A C 1
ATOM 4780 O O . GLN A 1 581 ? 11.296 5.390 -26.829 1.00 84.62 581 GLN A O 1
ATOM 4785 N N . LYS A 1 582 ? 10.484 6.570 -25.102 1.00 84.56 582 LYS A N 1
ATOM 4786 C CA . LYS A 1 582 ? 10.947 7.883 -25.575 1.00 84.56 582 LYS A CA 1
ATOM 4787 C C . LYS A 1 582 ? 12.473 7.947 -25.711 1.00 84.56 582 LYS A C 1
ATOM 4789 O O . LYS A 1 582 ? 12.985 8.529 -26.666 1.00 84.56 582 LYS A O 1
ATOM 4794 N N . GLN A 1 583 ? 13.210 7.339 -24.780 1.00 85.50 583 GLN A N 1
ATOM 4795 C CA . GLN A 1 583 ? 14.671 7.266 -24.859 1.00 85.50 583 GLN A CA 1
ATOM 4796 C C . GLN A 1 583 ? 15.128 6.367 -26.018 1.00 85.50 583 GLN A C 1
ATOM 4798 O O . GLN A 1 583 ? 16.062 6.734 -26.728 1.00 85.50 583 GLN A O 1
ATOM 4803 N N . ILE A 1 584 ? 14.442 5.246 -26.277 1.00 88.25 584 ILE A N 1
ATOM 4804 C CA . ILE A 1 584 ? 14.735 4.364 -27.425 1.00 88.25 584 ILE A CA 1
ATOM 4805 C C . ILE A 1 584 ? 14.521 5.092 -28.761 1.00 88.25 584 ILE A C 1
ATOM 4807 O O . ILE A 1 584 ? 15.308 4.933 -29.697 1.00 88.25 584 ILE A O 1
ATOM 4811 N N . GLU A 1 585 ? 13.474 5.907 -28.878 1.00 87.62 585 GLU A N 1
ATOM 4812 C CA . GLU A 1 585 ? 13.194 6.702 -30.085 1.00 87.62 585 GLU A CA 1
ATOM 4813 C C . GLU A 1 585 ? 14.253 7.782 -30.332 1.00 87.62 585 GLU A C 1
ATOM 4815 O O . GLU A 1 585 ? 14.700 7.997 -31.465 1.00 87.62 585 GLU A O 1
ATOM 4820 N N . MET A 1 586 ? 14.710 8.423 -29.260 1.00 83.81 586 MET A N 1
ATOM 4821 C CA . MET A 1 586 ? 15.804 9.384 -29.315 1.00 83.81 586 MET A CA 1
ATOM 4822 C C . MET A 1 586 ? 17.121 8.714 -29.733 1.00 83.81 586 MET A C 1
ATOM 4824 O O . MET A 1 586 ? 17.804 9.212 -30.626 1.00 83.81 586 MET A O 1
ATOM 4828 N N . MET A 1 587 ? 17.447 7.546 -29.171 1.00 85.06 587 MET A N 1
ATOM 4829 C CA . MET A 1 587 ? 18.622 6.764 -29.574 1.00 85.06 587 MET A CA 1
ATOM 4830 C C . MET A 1 587 ? 18.532 6.302 -31.039 1.00 85.06 587 MET A C 1
ATOM 4832 O O . MET A 1 587 ? 19.521 6.379 -31.765 1.00 85.06 587 MET A O 1
ATOM 4836 N N . ASN A 1 588 ? 17.346 5.907 -31.517 1.00 87.88 588 ASN A N 1
ATOM 4837 C CA . ASN A 1 588 ? 17.104 5.610 -32.936 1.00 87.88 588 ASN A CA 1
ATOM 4838 C C . ASN A 1 588 ? 17.371 6.821 -33.844 1.00 87.88 588 ASN A C 1
ATOM 4840 O O . ASN A 1 588 ? 17.911 6.669 -34.939 1.00 87.88 588 ASN A O 1
ATOM 4844 N N . SER A 1 589 ? 17.001 8.022 -33.400 1.00 83.56 589 SER A N 1
ATOM 4845 C CA . SER A 1 589 ? 17.261 9.259 -34.145 1.00 83.56 589 SER A CA 1
ATOM 4846 C C . SER A 1 589 ? 18.764 9.521 -34.278 1.00 83.56 589 SER A C 1
ATOM 4848 O O . SER A 1 589 ? 19.236 9.829 -35.373 1.00 83.56 589 SER A O 1
ATOM 4850 N N . CYS A 1 590 ? 19.532 9.305 -33.207 1.00 80.50 590 CYS A N 1
AT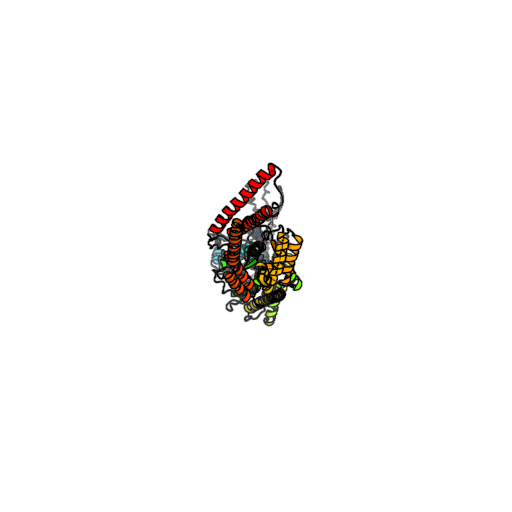OM 4851 C CA . CYS A 1 590 ? 20.996 9.377 -33.249 1.00 80.50 590 CYS A CA 1
ATOM 4852 C C . CYS A 1 590 ? 21.611 8.313 -34.158 1.00 80.50 590 CYS A C 1
ATOM 4854 O O . CYS A 1 590 ? 22.461 8.636 -34.984 1.00 80.50 590 CYS A O 1
ATOM 4856 N N . PHE A 1 591 ? 21.143 7.069 -34.061 1.00 85.19 591 PHE A N 1
ATOM 4857 C CA . PHE A 1 591 ? 21.605 5.976 -34.912 1.00 85.19 591 PHE A CA 1
ATOM 4858 C C . PHE A 1 591 ? 21.437 6.297 -36.402 1.00 85.19 591 PHE A C 1
ATOM 4860 O O . PHE A 1 591 ? 22.378 6.146 -37.179 1.00 85.19 591 PHE A O 1
ATOM 4867 N N . ARG A 1 592 ? 20.270 6.819 -36.803 1.00 86.19 592 ARG A N 1
ATOM 4868 C CA . ARG A 1 592 ? 20.014 7.249 -38.189 1.00 86.19 592 ARG A CA 1
ATOM 4869 C C . ARG A 1 592 ? 20.959 8.349 -38.638 1.00 86.19 592 ARG A C 1
ATOM 4871 O O . ARG A 1 592 ? 21.440 8.309 -39.764 1.00 86.19 592 ARG A O 1
ATOM 4878 N N . LEU A 1 593 ? 21.209 9.333 -37.778 1.00 81.00 593 LEU A N 1
ATOM 4879 C CA . LEU A 1 593 ? 22.096 10.450 -38.082 1.00 81.00 593 LEU A CA 1
ATOM 4880 C C . LEU A 1 593 ? 23.530 9.966 -38.337 1.00 81.00 593 LEU A C 1
ATOM 4882 O O . LEU A 1 593 ? 24.118 10.312 -39.360 1.00 81.00 593 LEU A O 1
ATOM 4886 N N . LEU A 1 594 ? 24.065 9.121 -37.452 1.00 80.69 594 LEU A N 1
ATOM 4887 C CA . LEU A 1 594 ? 25.412 8.561 -37.594 1.00 80.69 594 LEU A CA 1
ATOM 4888 C C . LEU A 1 594 ? 25.522 7.675 -38.840 1.00 80.69 594 LEU A C 1
ATOM 4890 O O . LEU A 1 594 ? 26.464 7.793 -39.622 1.00 80.69 594 LEU A O 1
ATOM 4894 N N . LEU A 1 595 ? 24.520 6.828 -39.074 1.00 86.00 595 LEU A N 1
ATOM 4895 C CA . LEU A 1 595 ? 24.501 5.927 -40.220 1.00 86.00 595 LEU A CA 1
ATOM 4896 C C . LEU A 1 595 ? 24.331 6.688 -41.549 1.00 86.00 595 LEU A C 1
ATOM 4898 O O . LEU A 1 595 ? 24.939 6.310 -42.547 1.00 86.00 595 LEU A O 1
ATOM 4902 N N . ASN A 1 596 ? 23.587 7.800 -41.558 1.00 85.19 596 ASN A N 1
ATOM 4903 C CA . ASN A 1 596 ? 23.518 8.736 -42.684 1.00 85.19 596 ASN A CA 1
ATOM 4904 C C . ASN A 1 596 ? 24.885 9.339 -43.019 1.00 85.19 596 ASN A C 1
ATOM 4906 O O . ASN A 1 596 ? 25.255 9.380 -44.190 1.00 85.19 596 ASN A O 1
ATOM 4910 N N . LEU A 1 597 ? 25.628 9.813 -42.015 1.00 82.75 597 LEU A N 1
ATOM 4911 C CA . LEU A 1 597 ? 26.947 10.416 -42.231 1.00 82.75 597 LEU A CA 1
ATOM 4912 C C . LEU A 1 597 ? 27.914 9.414 -42.864 1.00 82.75 597 LEU A C 1
ATOM 4914 O O . LEU A 1 597 ? 28.516 9.710 -43.897 1.00 82.75 597 LEU A O 1
ATOM 4918 N N . ASN A 1 598 ? 27.965 8.201 -42.313 1.00 84.50 598 ASN A N 1
ATOM 4919 C CA . ASN A 1 598 ? 28.781 7.110 -42.844 1.00 84.50 598 ASN A CA 1
ATOM 4920 C C . ASN A 1 598 ? 28.339 6.680 -44.254 1.00 84.50 598 ASN A C 1
ATOM 4922 O O . ASN A 1 598 ? 29.176 6.440 -45.122 1.00 84.50 598 ASN A O 1
ATOM 4926 N N . PHE A 1 599 ? 27.033 6.654 -44.534 1.00 87.94 599 PHE A N 1
ATOM 4927 C CA . PHE A 1 599 ? 26.514 6.340 -45.867 1.00 87.94 599 PHE A CA 1
ATOM 4928 C C . PHE A 1 599 ? 26.906 7.383 -46.919 1.00 87.94 599 PHE A C 1
ATOM 4930 O O . PHE A 1 599 ? 27.270 7.018 -48.039 1.00 87.94 599 PHE A O 1
ATOM 4937 N N . TRP A 1 600 ? 26.835 8.678 -46.595 1.00 86.94 600 TRP A N 1
ATOM 4938 C CA . TRP A 1 600 ? 27.236 9.732 -47.530 1.00 86.94 600 TRP A CA 1
ATOM 4939 C C . TRP A 1 600 ? 28.745 9.770 -47.736 1.00 86.94 600 TRP A C 1
ATOM 4941 O O . TRP A 1 600 ? 29.183 9.931 -48.877 1.00 86.94 600 TRP A O 1
ATOM 4951 N N . HIS A 1 601 ? 29.527 9.538 -46.681 1.00 86.81 601 HIS A N 1
ATOM 4952 C CA . HIS A 1 601 ? 30.974 9.359 -46.795 1.00 86.81 601 HIS A CA 1
ATOM 4953 C C . HIS A 1 601 ? 31.309 8.190 -47.734 1.00 86.81 601 HIS A C 1
ATOM 4955 O O . HIS A 1 601 ? 32.017 8.380 -48.726 1.00 86.81 601 HIS A O 1
ATOM 4961 N N . TYR A 1 602 ? 30.680 7.026 -47.537 1.00 88.69 602 TYR A N 1
ATOM 4962 C CA . TYR A 1 602 ? 30.807 5.874 -48.432 1.00 88.69 602 TYR A CA 1
ATOM 4963 C C . TYR A 1 602 ? 30.386 6.193 -49.876 1.00 88.69 602 TYR A C 1
ATOM 4965 O O . TYR A 1 602 ? 31.096 5.872 -50.830 1.00 88.69 602 TYR A O 1
ATOM 4973 N N . ARG A 1 603 ? 29.239 6.856 -50.077 1.00 85.81 603 ARG A N 1
ATOM 4974 C CA . ARG A 1 603 ? 28.745 7.166 -51.427 1.00 85.81 603 ARG A CA 1
ATOM 4975 C C . ARG A 1 603 ? 29.671 8.092 -52.195 1.00 85.81 603 ARG A C 1
ATOM 4977 O O . ARG A 1 603 ? 29.870 7.859 -53.383 1.00 85.81 603 ARG A O 1
ATOM 4984 N N . ILE A 1 604 ? 30.191 9.136 -51.550 1.00 86.31 604 ILE A N 1
ATOM 4985 C CA . ILE A 1 604 ? 31.044 10.133 -52.204 1.00 86.31 604 ILE A CA 1
ATOM 4986 C C . ILE A 1 604 ? 32.427 9.544 -52.509 1.00 86.31 604 ILE A C 1
ATOM 4988 O O . ILE A 1 604 ? 32.993 9.837 -53.564 1.00 86.31 604 ILE A O 1
ATOM 4992 N N . THR A 1 605 ? 32.952 8.678 -51.639 1.00 85.50 605 THR A N 1
ATOM 4993 C CA . THR A 1 605 ? 34.224 7.970 -51.865 1.00 85.50 605 THR A CA 1
ATOM 4994 C C . THR A 1 605 ? 34.118 6.931 -52.987 1.00 85.50 605 THR A C 1
ATOM 4996 O O . THR A 1 605 ? 35.022 6.833 -53.814 1.00 85.50 605 THR A O 1
ATOM 4999 N N . HIS A 1 606 ? 32.983 6.232 -53.100 1.00 83.69 606 HIS A N 1
ATOM 5000 C CA . HIS A 1 606 ? 32.748 5.167 -54.087 1.00 83.69 606 HIS A CA 1
ATOM 5001 C C . HIS A 1 606 ? 31.991 5.634 -55.345 1.00 83.69 606 HIS A C 1
ATOM 5003 O O . HIS A 1 606 ? 31.309 4.844 -56.014 1.00 83.69 606 HIS A O 1
ATOM 5009 N N . LEU A 1 607 ? 32.102 6.922 -55.693 1.00 83.56 607 LEU A N 1
ATOM 5010 C CA . LEU A 1 607 ? 31.544 7.445 -56.938 1.00 83.56 607 LEU A CA 1
ATOM 5011 C C . LEU A 1 607 ? 32.259 6.831 -58.149 1.00 83.56 607 LEU A C 1
ATOM 5013 O O . LEU A 1 607 ? 33.489 6.743 -58.181 1.00 83.56 607 LEU A O 1
ATOM 5017 N N . PRO A 1 608 ? 31.517 6.431 -59.190 1.00 79.06 608 PRO A N 1
ATOM 5018 C CA . PRO A 1 608 ? 32.123 5.759 -60.321 1.00 79.06 608 PRO A CA 1
ATOM 5019 C C . PRO A 1 608 ? 32.951 6.727 -61.190 1.00 79.06 608 PRO A C 1
ATOM 5021 O O . PRO A 1 608 ? 32.559 7.891 -61.363 1.00 79.06 608 PRO A O 1
ATOM 5024 N N . PRO A 1 609 ? 34.069 6.257 -61.775 1.00 77.50 609 PRO A N 1
ATOM 5025 C CA . PRO A 1 609 ? 34.946 7.081 -62.600 1.00 77.50 609 PRO A CA 1
ATOM 5026 C C . PRO A 1 609 ? 34.333 7.395 -63.976 1.00 77.50 609 PRO A C 1
ATOM 5028 O O . PRO A 1 609 ? 33.485 6.661 -64.484 1.00 77.50 609 PRO A O 1
ATOM 5031 N N . PHE A 1 610 ? 34.801 8.480 -64.600 1.00 76.88 610 PHE A N 1
ATOM 5032 C CA . PHE A 1 610 ? 34.451 8.861 -65.976 1.00 76.88 610 PHE A CA 1
ATOM 5033 C C . PHE A 1 610 ? 35.346 8.123 -66.986 1.00 76.88 610 PHE A C 1
ATOM 5035 O O . PHE A 1 610 ? 36.567 8.120 -66.818 1.00 76.88 610 PHE A O 1
ATOM 5042 N N . HIS A 1 611 ? 34.771 7.539 -68.046 1.00 62.00 611 HIS A N 1
ATOM 5043 C CA . HIS A 1 611 ? 35.519 6.714 -69.010 1.00 62.00 611 HIS A CA 1
ATOM 5044 C C . HIS A 1 611 ? 36.133 7.513 -70.178 1.00 62.00 611 HIS A C 1
ATOM 5046 O O . HIS A 1 611 ? 37.109 7.060 -70.775 1.00 62.00 611 HIS A O 1
ATOM 5052 N N . TYR A 1 612 ? 35.616 8.710 -70.502 1.00 61.94 612 TYR A N 1
ATOM 5053 C CA . TYR A 1 612 ? 36.133 9.549 -71.598 1.00 61.94 612 TYR A CA 1
ATOM 5054 C C . TYR A 1 612 ? 36.073 11.055 -71.275 1.00 61.94 612 TYR A C 1
ATOM 5056 O O . TYR A 1 612 ? 35.017 11.601 -70.961 1.00 61.94 612 TYR A O 1
ATOM 5064 N N . CYS A 1 613 ? 37.206 11.765 -71.369 1.00 57.12 613 CYS A N 1
ATOM 5065 C CA . CYS A 1 613 ? 37.358 13.122 -70.822 1.00 57.12 613 CYS A CA 1
ATOM 5066 C C . CYS A 1 613 ? 37.616 14.195 -71.897 1.00 57.12 613 CYS A C 1
ATOM 5068 O O . CYS A 1 613 ? 38.759 14.540 -72.170 1.00 57.12 613 CYS A O 1
ATOM 5070 N N . LYS A 1 614 ? 36.558 14.801 -72.458 1.00 61.44 614 LYS A N 1
ATOM 5071 C CA . LYS A 1 614 ? 36.672 16.067 -73.227 1.00 61.44 614 LYS A CA 1
ATOM 5072 C C . LYS A 1 614 ? 36.512 17.337 -72.374 1.00 61.44 614 LYS A C 1
ATOM 5074 O O . LYS A 1 614 ? 36.818 18.426 -72.845 1.00 61.44 614 LYS A O 1
ATOM 5079 N N . TYR A 1 615 ? 36.033 17.221 -71.132 1.00 69.56 615 TYR A N 1
ATOM 5080 C CA . TYR A 1 615 ? 35.626 18.355 -70.287 1.00 69.56 615 TYR A CA 1
ATOM 5081 C C . TYR A 1 615 ? 36.466 18.472 -68.999 1.00 69.56 615 TYR A C 1
ATOM 5083 O O . TYR A 1 615 ? 35.947 18.342 -67.891 1.00 69.56 615 TYR A O 1
ATOM 5091 N N . GLU A 1 616 ? 37.766 18.760 -69.123 1.00 70.88 616 GLU A N 1
ATOM 5092 C CA . GLU A 1 616 ? 38.702 18.829 -67.980 1.00 70.88 616 GLU A CA 1
ATOM 5093 C C . GLU A 1 616 ? 38.292 19.820 -66.877 1.00 70.88 616 GLU A C 1
ATOM 5095 O O . GLU A 1 616 ? 38.468 19.543 -65.691 1.00 70.88 616 GLU A O 1
ATOM 5100 N N . ARG A 1 617 ? 37.725 20.979 -67.245 1.00 73.12 617 ARG A N 1
ATOM 5101 C CA . ARG A 1 617 ? 37.320 22.019 -66.279 1.00 73.12 617 ARG A CA 1
ATOM 5102 C C . ARG A 1 617 ? 36.184 21.561 -65.360 1.00 73.12 617 ARG A C 1
ATOM 5104 O O . ARG A 1 617 ? 36.198 21.888 -64.178 1.00 73.12 617 ARG A O 1
ATOM 5111 N N . LEU A 1 618 ? 35.226 20.803 -65.895 1.00 76.19 618 LEU A N 1
ATOM 5112 C CA . LEU A 1 618 ? 34.118 20.239 -65.121 1.00 76.19 618 LEU A CA 1
ATOM 5113 C C . LEU A 1 618 ? 34.631 19.166 -64.153 1.00 76.19 618 LEU A C 1
ATOM 5115 O O . LEU A 1 618 ? 34.251 19.171 -62.989 1.00 76.19 618 LEU A O 1
ATOM 5119 N N . LEU A 1 619 ? 35.541 18.300 -64.608 1.00 75.50 619 LEU A N 1
ATOM 5120 C CA . LEU A 1 619 ? 36.121 17.241 -63.777 1.00 75.50 619 LEU A CA 1
ATOM 5121 C C . LEU A 1 619 ? 36.956 17.798 -62.624 1.00 75.50 619 LEU A C 1
ATOM 5123 O O . LEU A 1 619 ? 36.837 17.313 -61.504 1.00 75.50 619 LEU A O 1
ATOM 5127 N N . LYS A 1 620 ? 37.761 18.839 -62.875 1.00 78.06 620 LYS A N 1
ATOM 5128 C CA . LYS A 1 620 ? 38.514 19.532 -61.817 1.00 78.06 620 LYS A CA 1
ATOM 5129 C C . LYS A 1 620 ? 37.579 20.150 -60.773 1.00 78.06 620 LYS A C 1
ATOM 5131 O O . LYS A 1 620 ? 37.818 19.979 -59.585 1.00 78.06 620 LYS A O 1
ATOM 5136 N N . ALA A 1 621 ? 36.495 20.802 -61.204 1.00 76.12 621 ALA A N 1
ATOM 5137 C CA . ALA A 1 621 ? 35.510 21.389 -60.293 1.00 76.12 621 ALA A CA 1
ATOM 5138 C C . ALA A 1 621 ? 34.762 20.324 -59.469 1.00 76.12 621 ALA A C 1
ATOM 5140 O O . ALA A 1 621 ? 34.626 20.469 -58.259 1.00 76.12 621 ALA A O 1
ATOM 5141 N N . LEU A 1 622 ? 34.323 19.234 -60.105 1.00 80.19 622 LEU A N 1
ATOM 5142 C CA . LEU A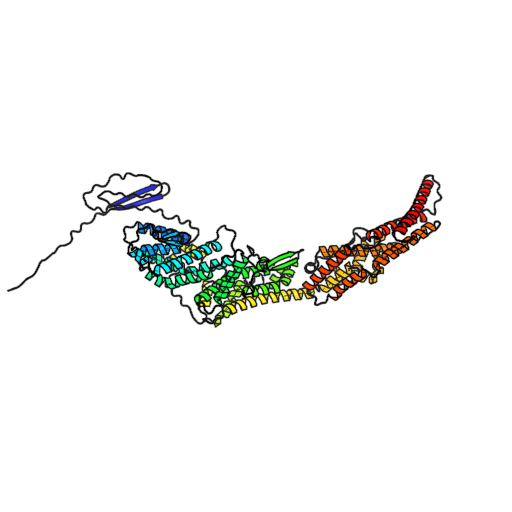 1 622 ? 33.639 18.134 -59.423 1.00 80.19 622 LEU A CA 1
ATOM 5143 C C . LEU A 1 622 ? 34.555 17.414 -58.424 1.00 80.19 622 LEU A C 1
ATOM 5145 O O . LEU A 1 622 ? 34.131 17.163 -57.303 1.00 80.19 622 LEU A O 1
ATOM 5149 N N . ARG A 1 623 ? 35.813 17.130 -58.790 1.00 81.44 623 ARG A N 1
ATOM 5150 C CA . ARG A 1 623 ? 36.795 16.516 -57.878 1.00 81.44 623 ARG A CA 1
ATOM 5151 C C . ARG A 1 623 ? 37.160 17.424 -56.706 1.00 81.44 623 ARG A C 1
ATOM 5153 O O . ARG A 1 623 ? 37.297 16.932 -55.597 1.00 81.44 623 ARG A O 1
ATOM 5160 N N . SER A 1 624 ? 37.282 18.734 -56.934 1.00 80.88 624 SER A N 1
ATOM 5161 C CA . SER A 1 624 ? 37.524 19.702 -55.856 1.00 80.88 624 SER A CA 1
ATOM 5162 C C . SER A 1 624 ? 36.419 19.641 -54.803 1.00 80.88 624 SER A C 1
ATOM 5164 O O . SER A 1 624 ? 36.712 19.560 -53.620 1.00 80.88 624 SER A O 1
ATOM 5166 N N . ILE A 1 625 ? 35.155 19.614 -55.232 1.00 80.81 625 ILE A N 1
ATOM 5167 C CA . ILE A 1 625 ? 34.003 19.541 -54.321 1.00 80.81 625 ILE A CA 1
ATOM 5168 C C . ILE A 1 625 ? 33.899 18.170 -53.664 1.00 80.81 625 ILE A C 1
ATOM 5170 O O . ILE A 1 625 ? 33.566 18.097 -52.490 1.00 80.81 625 ILE A O 1
ATOM 5174 N N . GLN A 1 626 ? 34.207 17.094 -54.395 1.00 84.44 626 GLN A N 1
ATOM 5175 C CA . GLN A 1 626 ? 34.276 15.744 -53.836 1.00 84.44 626 GLN A CA 1
ATOM 5176 C C . GLN A 1 626 ? 35.253 15.700 -52.657 1.00 84.44 626 GLN A C 1
ATOM 5178 O O . GLN A 1 626 ? 34.889 15.225 -51.590 1.00 84.44 626 GLN A O 1
ATOM 5183 N N . ILE A 1 627 ? 36.463 16.242 -52.833 1.00 83.12 627 ILE A N 1
ATOM 5184 C CA . ILE A 1 627 ? 37.487 16.293 -51.783 1.00 83.12 627 ILE A CA 1
ATOM 5185 C C . ILE A 1 627 ? 37.028 17.182 -50.622 1.00 83.12 627 ILE A C 1
ATOM 5187 O O . ILE A 1 627 ? 37.164 16.776 -49.476 1.00 83.12 627 ILE A O 1
ATOM 5191 N N . SER A 1 628 ? 36.437 18.352 -50.891 1.00 80.38 628 SER A N 1
ATOM 5192 C CA . SER A 1 628 ? 35.935 19.239 -49.832 1.00 80.38 628 SER A CA 1
ATOM 5193 C C . SER A 1 628 ? 34.775 18.628 -49.040 1.00 80.38 628 SER A C 1
ATOM 5195 O O . SER A 1 628 ? 34.736 18.769 -47.826 1.00 80.38 628 SER A O 1
ATOM 5197 N N . LEU A 1 629 ? 33.845 17.924 -49.694 1.00 81.19 629 LEU A N 1
ATOM 5198 C CA . LEU A 1 629 ? 32.742 17.233 -49.020 1.00 81.19 629 LEU A CA 1
ATOM 5199 C C . LEU A 1 629 ? 33.225 16.013 -48.234 1.00 81.19 629 LEU A C 1
ATOM 5201 O O . LEU A 1 629 ? 32.749 15.803 -47.125 1.00 81.19 629 LEU A O 1
ATOM 5205 N N . ILE A 1 630 ? 34.171 15.233 -48.775 1.00 83.62 630 ILE A N 1
ATOM 5206 C CA . ILE A 1 630 ? 34.816 14.141 -48.029 1.00 83.62 630 ILE A CA 1
ATOM 5207 C C . ILE A 1 630 ? 35.519 14.716 -46.806 1.00 83.62 630 ILE A C 1
ATOM 5209 O O . ILE A 1 630 ? 35.241 14.260 -45.710 1.00 83.62 630 ILE A O 1
ATOM 5213 N N . SER A 1 631 ? 36.331 15.763 -46.969 1.00 80.88 631 SER A N 1
ATOM 5214 C CA . SER A 1 631 ? 37.017 16.423 -45.857 1.00 80.88 631 SER A CA 1
ATOM 5215 C C . SER A 1 631 ? 36.035 16.970 -44.823 1.00 80.88 631 SER A C 1
ATOM 5217 O O . SER A 1 631 ? 36.292 16.823 -43.640 1.00 80.88 631 SER A O 1
ATOM 5219 N N . ALA A 1 632 ? 34.909 17.562 -45.234 1.00 77.31 632 ALA A N 1
ATOM 5220 C CA . ALA A 1 632 ? 33.895 18.067 -44.310 1.00 77.31 632 ALA A CA 1
ATOM 5221 C C . ALA A 1 632 ? 33.169 16.931 -43.569 1.00 77.31 632 ALA A C 1
ATOM 5223 O O . ALA A 1 632 ? 32.927 17.037 -42.372 1.00 77.31 632 ALA A O 1
ATOM 5224 N N . LEU A 1 633 ? 32.833 15.831 -44.250 1.00 78.50 633 LEU A N 1
ATOM 5225 C CA . LEU A 1 633 ? 32.226 14.653 -43.619 1.00 78.50 633 LEU A CA 1
ATOM 5226 C C . LEU A 1 633 ? 33.215 13.942 -42.692 1.00 78.50 633 LEU A C 1
ATOM 5228 O O . LEU A 1 633 ? 32.848 13.579 -41.581 1.00 78.50 633 LEU A O 1
ATOM 5232 N N . GLU A 1 634 ? 34.468 13.789 -43.115 1.00 77.94 634 GLU A N 1
ATOM 5233 C CA . GLU A 1 634 ? 35.553 13.268 -42.290 1.00 77.94 634 GLU A CA 1
ATOM 5234 C C . GLU A 1 634 ? 35.816 14.184 -41.107 1.00 77.94 634 GLU A C 1
ATOM 5236 O O . GLU A 1 634 ? 36.006 13.678 -40.019 1.00 77.94 634 GLU A O 1
ATOM 5241 N N . GLU A 1 635 ? 35.757 15.506 -41.242 1.00 73.19 635 GLU A N 1
ATOM 5242 C CA . GLU A 1 635 ? 35.861 16.437 -40.115 1.00 73.19 635 GLU A CA 1
ATOM 5243 C C . GLU A 1 635 ? 34.699 16.247 -39.125 1.00 73.19 635 GLU A C 1
ATOM 5245 O O . GLU A 1 635 ? 34.914 16.162 -37.917 1.00 73.19 635 GLU A O 1
ATOM 5250 N N . GLN A 1 636 ? 33.468 16.072 -39.612 1.00 71.44 636 GLN A N 1
ATOM 5251 C CA . GLN A 1 636 ? 32.324 15.757 -38.747 1.00 71.44 636 GLN A CA 1
ATOM 5252 C C . GLN A 1 636 ? 32.449 14.377 -38.067 1.00 71.44 636 GLN A C 1
ATOM 5254 O O . GLN A 1 636 ? 31.966 14.210 -36.946 1.00 71.44 636 GLN A O 1
ATOM 5259 N N . LEU A 1 637 ? 33.109 13.407 -38.712 1.00 70.38 637 LEU A N 1
ATOM 5260 C CA . LEU A 1 637 ? 33.344 12.054 -38.186 1.00 70.38 637 LEU A CA 1
ATOM 5261 C C . LEU A 1 637 ? 34.608 11.942 -37.301 1.00 70.38 637 LEU A C 1
ATOM 5263 O O . LEU A 1 637 ? 34.621 11.136 -36.375 1.00 70.38 637 LEU A O 1
ATOM 5267 N N . SER A 1 638 ? 35.654 12.740 -37.549 1.00 60.59 638 SER A N 1
ATOM 5268 C CA . SER A 1 638 ? 37.012 12.583 -36.989 1.00 60.59 638 SER A CA 1
ATOM 5269 C C . SER A 1 638 ? 37.491 13.735 -36.098 1.00 60.59 638 SER A C 1
ATOM 5271 O O . SER A 1 638 ? 38.431 13.542 -35.323 1.00 60.59 638 SER A O 1
ATOM 5273 N N . HIS A 1 639 ? 36.906 14.940 -36.163 1.00 50.09 639 HIS A N 1
ATOM 5274 C CA . HIS A 1 639 ? 37.528 16.088 -35.498 1.00 50.09 639 HIS A CA 1
ATOM 5275 C C . HIS A 1 639 ? 37.319 16.067 -33.954 1.00 50.09 639 HIS A C 1
ATOM 5277 O O . HIS A 1 639 ? 36.202 15.838 -33.474 1.00 50.09 639 HIS A O 1
ATOM 5283 N N . PRO A 1 640 ? 38.359 16.355 -33.136 1.00 40.91 640 PRO A N 1
ATOM 5284 C CA . PRO A 1 640 ? 38.407 16.090 -31.687 1.00 40.91 640 PRO A CA 1
ATOM 5285 C C . PRO A 1 640 ? 37.495 16.908 -30.754 1.00 40.91 640 PRO A C 1
ATOM 5287 O O . PRO A 1 640 ? 37.673 16.820 -29.538 1.00 40.91 640 PRO A O 1
ATOM 5290 N N . CYS A 1 641 ? 36.565 17.741 -31.238 1.00 44.44 641 CYS A N 1
ATOM 5291 C CA . CYS A 1 641 ? 36.006 18.798 -30.381 1.00 44.44 641 CYS A CA 1
ATOM 5292 C C . CYS A 1 641 ? 34.590 18.606 -29.822 1.00 44.44 641 CYS A C 1
ATOM 5294 O O . CYS A 1 641 ? 34.332 19.211 -28.786 1.00 44.44 641 CYS A O 1
ATOM 5296 N N . LYS A 1 642 ? 33.673 17.793 -30.373 1.00 51.94 642 LYS A N 1
ATOM 5297 C CA . LYS A 1 642 ? 32.339 17.634 -29.731 1.00 51.94 642 LYS A CA 1
ATOM 5298 C C . LYS A 1 642 ? 31.699 16.255 -29.866 1.00 51.94 642 LYS A C 1
ATOM 5300 O O . LYS A 1 642 ? 31.179 15.774 -28.872 1.00 51.94 642 LYS A O 1
ATOM 5305 N N . LEU A 1 643 ? 31.743 15.608 -31.030 1.00 48.03 643 LEU A N 1
ATOM 5306 C CA . LEU A 1 643 ? 31.080 14.312 -31.238 1.00 48.03 643 LEU A CA 1
ATOM 5307 C C . LEU A 1 643 ? 31.823 13.174 -30.536 1.00 48.03 643 LEU A C 1
ATOM 5309 O O . LEU A 1 643 ? 31.272 12.551 -29.640 1.00 48.03 643 LEU A O 1
ATOM 5313 N N . PHE A 1 644 ? 33.107 12.989 -30.845 1.00 47.56 644 PHE A N 1
ATOM 5314 C CA . PHE A 1 644 ? 33.925 11.932 -30.246 1.00 47.56 644 PHE A CA 1
ATOM 5315 C C . PHE A 1 644 ? 34.291 12.211 -28.777 1.00 47.56 644 PHE A C 1
ATOM 5317 O O . PHE A 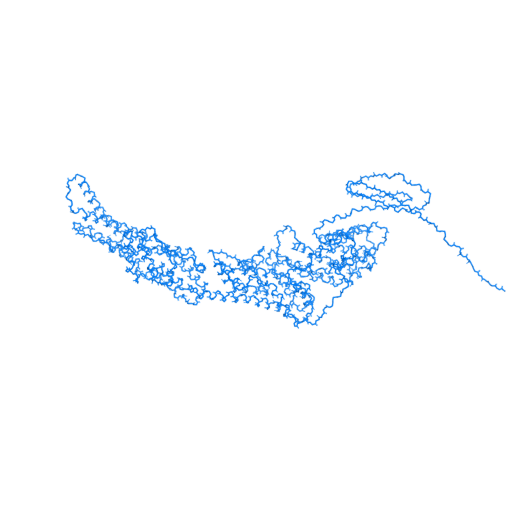1 644 ? 34.315 11.286 -27.981 1.00 47.56 644 PHE A O 1
ATOM 5324 N N . ARG A 1 645 ? 34.491 13.479 -28.369 1.00 53.28 645 ARG A N 1
ATOM 5325 C CA . ARG A 1 645 ? 34.671 13.855 -26.948 1.00 53.28 645 ARG A CA 1
ATOM 5326 C C . ARG A 1 645 ? 33.410 13.645 -26.113 1.00 53.28 645 ARG A C 1
ATOM 5328 O O . AR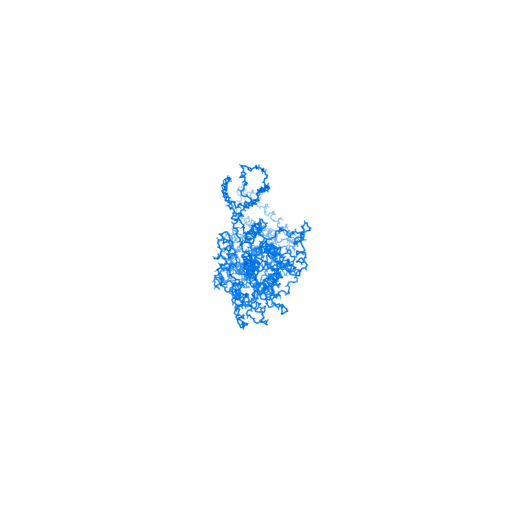G A 1 645 ? 33.525 13.155 -25.003 1.00 53.28 645 ARG A O 1
ATOM 5335 N N . LYS A 1 646 ? 32.217 13.969 -26.632 1.00 52.69 646 LYS A N 1
ATOM 5336 C CA . LYS A 1 646 ? 30.959 13.659 -25.936 1.00 52.69 646 LYS A CA 1
ATOM 5337 C C . LYS A 1 646 ? 30.647 12.171 -25.993 1.00 52.69 646 LYS A C 1
ATOM 5339 O O . LYS A 1 646 ? 30.101 11.667 -25.036 1.00 52.69 646 LYS A O 1
ATOM 5344 N N . VAL A 1 647 ? 31.023 11.449 -27.051 1.00 51.25 647 VAL A N 1
ATOM 5345 C CA . VAL A 1 647 ? 30.974 9.977 -27.075 1.00 51.25 647 VAL A CA 1
ATOM 5346 C C . VAL A 1 647 ? 31.955 9.374 -26.062 1.00 51.25 647 VAL A C 1
ATOM 5348 O O . VAL A 1 647 ? 31.572 8.437 -25.384 1.00 51.25 647 VAL A O 1
ATOM 5351 N N . GLN A 1 648 ? 33.136 9.964 -25.850 1.00 54.47 648 GLN A N 1
ATOM 5352 C CA . GLN A 1 648 ? 34.079 9.594 -24.783 1.00 54.47 648 GLN A CA 1
ATOM 5353 C C . GLN A 1 648 ? 33.576 9.976 -23.374 1.00 54.47 648 GLN A C 1
ATOM 5355 O O . GLN A 1 648 ? 33.767 9.217 -22.430 1.00 54.47 648 GLN A O 1
ATOM 5360 N N . GLU A 1 649 ? 32.892 11.115 -23.209 1.00 57.22 649 GLU A N 1
ATOM 5361 C CA . GLU A 1 649 ? 32.130 11.439 -21.987 1.00 57.22 649 GLU A CA 1
ATOM 5362 C C . GLU A 1 649 ? 30.950 10.466 -21.806 1.00 57.22 649 GLU A C 1
ATOM 5364 O O . GLU A 1 649 ? 30.610 10.112 -20.689 1.00 57.22 649 GLU A O 1
ATOM 5369 N N . LEU A 1 650 ? 30.336 9.975 -22.886 1.00 56.66 650 LEU A N 1
ATOM 5370 C CA . LEU A 1 650 ? 29.313 8.925 -22.845 1.00 56.66 650 LEU A CA 1
ATOM 5371 C C . LEU A 1 650 ? 29.927 7.539 -22.561 1.00 56.66 650 LEU A C 1
ATOM 5373 O O . LEU A 1 650 ? 29.267 6.700 -21.948 1.00 56.66 650 LEU A O 1
ATOM 5377 N N . ASP A 1 651 ? 31.193 7.319 -22.924 1.00 56.34 651 ASP A N 1
ATOM 5378 C CA . ASP A 1 651 ? 31.975 6.137 -22.562 1.00 56.34 651 ASP A CA 1
ATOM 5379 C C . ASP A 1 651 ? 32.362 6.135 -21.085 1.00 56.34 651 ASP A C 1
ATOM 5381 O O . ASP A 1 651 ? 32.425 5.055 -20.492 1.00 56.34 651 ASP A O 1
ATOM 5385 N N . SER A 1 652 ? 32.522 7.306 -20.449 1.00 61.91 652 SER A N 1
ATOM 5386 C CA . SER A 1 652 ? 32.693 7.367 -18.992 1.00 61.91 652 SER A CA 1
ATOM 5387 C C . SER A 1 652 ? 31.482 6.753 -18.288 1.00 61.91 652 SER A C 1
ATOM 5389 O O . SER A 1 652 ? 31.647 5.939 -17.381 1.00 61.91 652 SER A O 1
ATOM 5391 N N . TYR A 1 653 ? 30.269 6.998 -18.796 1.00 61.50 653 TYR A N 1
ATOM 5392 C CA . TYR A 1 653 ? 29.069 6.350 -18.270 1.00 61.50 653 TYR A CA 1
ATOM 5393 C C . TYR A 1 653 ? 29.053 4.837 -18.482 1.00 61.50 653 TYR A C 1
ATOM 5395 O O . TYR A 1 653 ? 28.335 4.184 -17.741 1.00 61.50 653 TYR A O 1
ATOM 5403 N N . ASN A 1 654 ? 29.778 4.261 -19.453 1.00 61.94 654 ASN A N 1
ATOM 5404 C CA . ASN A 1 654 ? 29.932 2.800 -19.557 1.00 61.94 654 ASN A CA 1
ATOM 5405 C C . ASN A 1 654 ? 31.017 2.260 -18.632 1.00 61.94 654 ASN A C 1
ATOM 5407 O O . ASN A 1 654 ? 30.901 1.123 -18.191 1.00 61.94 654 ASN A O 1
ATOM 5411 N N . SER A 1 655 ? 32.066 3.043 -18.363 1.00 60.88 655 SER A N 1
ATOM 5412 C CA . SER A 1 655 ? 33.084 2.681 -17.371 1.00 60.88 655 SER A CA 1
ATOM 5413 C C . SER A 1 655 ? 32.546 2.708 -15.938 1.00 60.88 655 SER A C 1
ATOM 5415 O O . SER A 1 655 ? 33.104 2.056 -15.070 1.00 60.88 655 SER A O 1
ATOM 5417 N N . GLU A 1 656 ? 31.434 3.413 -15.710 1.00 61.62 656 GLU A N 1
ATOM 5418 C CA . GLU A 1 656 ? 30.661 3.401 -14.462 1.00 61.62 656 GLU A CA 1
ATOM 5419 C C . GLU A 1 656 ? 29.632 2.251 -14.383 1.00 61.62 656 GLU A C 1
ATOM 5421 O O . GLU A 1 656 ? 28.977 2.079 -13.350 1.00 61.62 656 GLU A O 1
ATOM 5426 N N . LEU A 1 657 ? 29.437 1.488 -15.472 1.00 64.62 657 LEU A N 1
ATOM 5427 C CA . LEU A 1 657 ? 28.562 0.312 -15.493 1.00 64.62 657 LEU A CA 1
ATOM 5428 C C . LEU A 1 657 ? 29.362 -0.947 -15.169 1.00 64.62 657 LEU A C 1
ATOM 5430 O O . LEU A 1 657 ? 29.957 -1.567 -16.051 1.00 64.62 657 LEU A O 1
ATOM 5434 N N . ASP A 1 658 ? 29.280 -1.358 -13.914 1.00 67.44 658 ASP A N 1
ATOM 5435 C CA . ASP A 1 658 ? 29.855 -2.594 -13.410 1.00 67.44 658 ASP A CA 1
ATOM 5436 C C . ASP A 1 658 ? 28.762 -3.631 -13.128 1.00 67.44 658 ASP A C 1
ATOM 5438 O O . ASP A 1 658 ? 27.566 -3.337 -13.073 1.00 67.44 658 ASP A O 1
ATOM 5442 N N . GLU A 1 659 ? 29.183 -4.871 -12.878 1.00 59.94 659 GLU A N 1
ATOM 5443 C CA . GLU A 1 659 ? 28.294 -5.956 -12.440 1.00 59.94 659 GLU A CA 1
ATOM 5444 C C . GLU A 1 659 ? 27.539 -5.619 -11.139 1.00 59.94 659 GLU A C 1
ATOM 5446 O O . GLU A 1 659 ? 26.464 -6.155 -10.877 1.00 59.94 659 GLU A O 1
ATOM 5451 N N . PHE A 1 660 ? 28.067 -4.678 -10.350 1.00 59.25 660 PHE A N 1
ATOM 5452 C CA . PHE A 1 660 ? 27.500 -4.239 -9.076 1.00 59.25 660 PHE A CA 1
ATOM 5453 C C . PHE A 1 660 ? 26.602 -2.996 -9.175 1.00 59.25 660 PHE A C 1
ATOM 5455 O O . PHE A 1 660 ? 26.100 -2.533 -8.148 1.00 59.25 660 PHE A O 1
ATOM 5462 N N . THR A 1 661 ? 26.389 -2.425 -10.366 1.00 66.62 661 THR A N 1
ATOM 5463 C CA . THR A 1 661 ? 25.554 -1.224 -10.511 1.00 66.62 661 THR A CA 1
ATOM 5464 C C . THR A 1 661 ? 24.087 -1.558 -10.216 1.00 66.62 661 THR A C 1
ATOM 5466 O O . THR A 1 661 ? 23.481 -2.408 -10.869 1.00 66.62 661 THR A O 1
ATOM 5469 N N . SER A 1 662 ? 23.487 -0.876 -9.234 1.00 70.19 662 SER A N 1
ATOM 5470 C CA . SER A 1 662 ? 22.078 -1.086 -8.880 1.00 70.19 662 SER A CA 1
ATOM 5471 C C . SER A 1 662 ? 21.138 -0.628 -10.002 1.00 70.19 662 SER A C 1
ATOM 5473 O O . SER A 1 662 ? 21.485 0.240 -10.805 1.00 70.19 662 SER A O 1
ATOM 5475 N N . LEU A 1 663 ? 19.903 -1.145 -10.038 1.00 73.81 663 LEU A N 1
ATOM 5476 C CA . LEU A 1 663 ? 18.908 -0.725 -11.037 1.00 73.81 663 LEU A CA 1
ATOM 5477 C C . LEU A 1 663 ? 18.594 0.778 -10.953 1.00 73.81 663 LEU A C 1
ATOM 5479 O O . LEU A 1 663 ? 18.432 1.437 -11.977 1.00 73.81 663 LEU A O 1
ATOM 5483 N N . THR A 1 664 ? 18.563 1.347 -9.747 1.00 71.62 664 THR A N 1
ATOM 5484 C CA . THR A 1 664 ? 18.336 2.785 -9.541 1.00 71.62 664 THR A CA 1
ATOM 5485 C C . THR A 1 664 ? 19.502 3.633 -10.045 1.00 71.62 664 THR A C 1
ATOM 5487 O O . THR A 1 664 ? 19.285 4.699 -10.620 1.00 71.62 664 THR A O 1
ATOM 5490 N N . GLN A 1 665 ? 20.738 3.156 -9.887 1.00 74.75 665 GLN A N 1
ATOM 5491 C CA . GLN A 1 665 ? 21.920 3.814 -10.437 1.00 74.75 665 GLN A CA 1
ATOM 5492 C C . GLN A 1 665 ? 21.976 3.676 -11.965 1.00 74.75 665 GLN A C 1
ATOM 5494 O O . GLN A 1 665 ? 22.215 4.668 -12.648 1.00 74.75 665 GLN A O 1
ATOM 5499 N N . LEU A 1 666 ? 21.654 2.496 -12.510 1.00 77.19 666 LEU A N 1
ATOM 5500 C CA . LEU A 1 666 ? 21.491 2.268 -13.951 1.00 77.19 666 LEU A CA 1
ATOM 5501 C C . LEU A 1 666 ? 20.457 3.224 -14.559 1.00 77.19 666 LEU A C 1
ATOM 5503 O O . LEU A 1 666 ? 20.727 3.836 -15.591 1.00 77.19 666 LEU A O 1
ATOM 5507 N N . ARG A 1 667 ? 19.306 3.398 -13.896 1.00 77.69 667 ARG A N 1
ATOM 5508 C CA . ARG A 1 667 ? 18.249 4.330 -14.313 1.00 77.69 667 ARG A CA 1
ATOM 5509 C C . ARG A 1 667 ? 18.758 5.768 -14.368 1.00 77.69 667 ARG A C 1
ATOM 5511 O O . ARG A 1 667 ? 18.667 6.403 -15.413 1.00 77.69 667 ARG A O 1
ATOM 5518 N N . ARG A 1 668 ? 19.358 6.264 -13.282 1.00 80.88 668 ARG A N 1
ATOM 5519 C CA . ARG A 1 668 ? 19.917 7.628 -13.235 1.00 80.88 668 ARG A CA 1
ATOM 5520 C C . ARG A 1 668 ? 20.979 7.845 -14.308 1.00 80.88 668 ARG A C 1
ATOM 5522 O O . ARG A 1 668 ? 20.953 8.855 -15.005 1.00 80.88 668 ARG A O 1
ATOM 5529 N N . ASN A 1 669 ? 21.871 6.874 -14.489 1.00 81.81 669 ASN A N 1
ATOM 5530 C CA . ASN A 1 669 ? 22.897 6.930 -15.526 1.00 81.81 669 ASN A CA 1
ATOM 5531 C C . ASN A 1 669 ? 22.276 6.967 -16.927 1.00 81.81 669 ASN A C 1
ATOM 5533 O O . ASN A 1 669 ? 22.799 7.643 -17.811 1.00 81.81 669 ASN A O 1
ATOM 5537 N N . GLN A 1 670 ? 21.161 6.270 -17.151 1.00 83.94 670 GLN A N 1
ATOM 5538 C CA . GLN A 1 670 ? 20.447 6.299 -18.423 1.00 83.94 670 GLN A CA 1
ATOM 5539 C C . GLN A 1 670 ? 19.686 7.609 -18.658 1.00 83.94 670 GLN A C 1
ATOM 5541 O O . GLN A 1 670 ? 19.672 8.109 -19.782 1.00 83.94 670 GLN A O 1
ATOM 5546 N N . GLU A 1 671 ? 19.082 8.195 -17.628 1.00 83.12 671 GLU A N 1
ATOM 5547 C CA . GLU A 1 671 ? 18.432 9.506 -17.715 1.00 83.12 671 GLU A CA 1
ATOM 5548 C C . GLU A 1 671 ? 19.434 10.608 -18.058 1.00 83.12 671 GLU A C 1
ATOM 5550 O O . GLU A 1 671 ? 19.202 11.382 -18.990 1.00 83.12 671 GLU A O 1
ATOM 5555 N N . LEU A 1 672 ? 20.577 10.635 -17.365 1.00 81.50 672 LEU A N 1
ATOM 5556 C CA . LEU A 1 672 ? 21.669 11.565 -17.653 1.00 81.50 672 LEU A CA 1
ATOM 5557 C C . LEU A 1 672 ? 22.188 11.374 -19.080 1.00 81.50 672 LEU A C 1
ATOM 5559 O O . LEU A 1 672 ? 22.257 12.337 -19.845 1.00 81.50 672 LEU A O 1
ATOM 5563 N N . PHE A 1 673 ? 22.466 10.127 -19.470 1.00 81.75 673 PHE A N 1
ATOM 5564 C CA . PHE A 1 673 ? 22.848 9.774 -20.837 1.00 81.75 673 PHE A CA 1
ATOM 5565 C C . PHE A 1 673 ? 21.830 10.295 -21.864 1.00 81.75 673 PHE A C 1
ATOM 5567 O O . PHE A 1 673 ? 22.202 10.916 -22.861 1.00 81.75 673 PHE A O 1
ATOM 5574 N N . GLY A 1 674 ? 20.536 10.115 -21.594 1.00 79.94 674 GLY A N 1
ATOM 5575 C CA . GLY A 1 674 ? 19.464 10.600 -22.451 1.00 79.94 674 GLY A CA 1
ATOM 5576 C C . GLY A 1 674 ? 19.439 12.126 -22.591 1.00 79.94 674 GLY A C 1
ATOM 5577 O O . GLY A 1 674 ? 19.344 12.637 -23.706 1.00 79.94 674 GLY A O 1
ATOM 5578 N N . LEU A 1 675 ? 19.589 12.865 -21.489 1.00 80.69 675 LEU A N 1
ATOM 5579 C CA . LEU A 1 675 ? 19.668 14.331 -21.509 1.00 80.69 675 LEU A CA 1
ATOM 5580 C C . LEU A 1 675 ? 20.877 14.829 -22.316 1.00 80.69 675 LEU A C 1
ATOM 5582 O O . LEU A 1 675 ? 20.764 15.794 -23.077 1.00 80.69 675 LEU A O 1
ATOM 5586 N N . HIS A 1 676 ? 22.023 14.155 -22.198 1.00 76.06 676 HIS A N 1
ATOM 5587 C CA . HIS A 1 676 ? 23.216 14.473 -22.981 1.00 76.06 676 HIS A CA 1
ATOM 5588 C C . HIS A 1 676 ? 23.015 14.219 -24.480 1.00 76.06 676 HIS A C 1
ATOM 5590 O O . HIS A 1 676 ? 23.413 15.059 -25.292 1.00 76.06 676 HIS A O 1
ATOM 5596 N N . ILE A 1 677 ? 22.342 13.126 -24.856 1.00 74.25 677 ILE A N 1
ATOM 5597 C CA . ILE A 1 677 ? 21.946 12.870 -26.248 1.00 74.25 677 ILE A CA 1
ATOM 5598 C C . ILE A 1 677 ? 20.989 13.951 -26.763 1.00 74.25 677 ILE A C 1
ATOM 5600 O O . ILE A 1 677 ? 21.151 14.450 -27.876 1.00 74.25 677 ILE A O 1
ATOM 5604 N N . GLN A 1 678 ? 19.996 14.343 -25.967 1.00 76.25 678 GLN A N 1
ATOM 5605 C CA . GLN A 1 678 ? 19.042 15.369 -26.378 1.00 76.25 678 GLN A CA 1
ATOM 5606 C C . GLN A 1 678 ? 19.740 16.710 -26.625 1.00 76.25 678 GLN A C 1
ATOM 5608 O O . GLN A 1 678 ? 19.479 17.379 -27.623 1.00 76.25 678 GLN A O 1
ATOM 5613 N N . LYS A 1 679 ? 20.679 17.080 -25.748 1.00 74.38 679 LYS A N 1
ATOM 5614 C CA . LYS A 1 679 ? 21.535 18.254 -25.933 1.00 74.38 679 LYS A CA 1
ATOM 5615 C C . LYS A 1 679 ? 22.395 18.134 -27.195 1.00 74.38 679 LYS A C 1
ATOM 5617 O O . LYS A 1 679 ? 22.569 19.122 -27.900 1.00 74.38 679 LYS A O 1
ATOM 5622 N N . TYR A 1 680 ? 22.898 16.938 -27.505 1.00 69.69 680 TYR A N 1
ATOM 5623 C CA . TYR A 1 680 ? 23.625 16.670 -28.747 1.00 69.69 680 TYR A CA 1
ATOM 5624 C C . TYR A 1 680 ? 22.769 16.922 -29.998 1.00 69.69 680 TYR A C 1
ATOM 5626 O O . TYR A 1 680 ? 23.246 17.575 -30.920 1.00 69.69 680 TYR A O 1
ATOM 5634 N N . LEU A 1 681 ? 21.507 16.484 -30.011 1.00 67.81 681 LEU A N 1
ATOM 5635 C CA . LEU A 1 681 ? 20.595 16.713 -31.139 1.00 67.81 681 LEU A CA 1
ATOM 5636 C C . LEU A 1 681 ? 20.178 18.190 -31.313 1.00 67.81 681 LEU A C 1
ATOM 5638 O O . LEU A 1 681 ? 19.678 18.542 -32.376 1.00 67.81 681 LEU A O 1
ATOM 5642 N N . LEU A 1 682 ? 20.356 19.041 -30.292 1.00 66.88 682 LEU A N 1
ATOM 5643 C CA . LEU A 1 682 ? 19.923 20.449 -30.287 1.00 66.88 682 LEU A CA 1
ATOM 5644 C C . LEU A 1 682 ? 21.057 21.471 -30.503 1.00 66.88 682 LEU A C 1
ATOM 5646 O O . LEU A 1 682 ? 20.783 22.602 -30.896 1.00 66.88 682 LEU A O 1
ATOM 5650 N N . GLU A 1 683 ? 22.317 21.131 -30.211 1.00 60.75 683 GLU A N 1
ATOM 5651 C CA . GLU A 1 683 ? 23.442 22.075 -30.305 1.00 60.75 683 GLU A CA 1
ATOM 5652 C C . GLU A 1 683 ? 24.018 22.175 -31.731 1.00 60.75 683 GLU A C 1
ATOM 5654 O O . GLU A 1 683 ? 24.946 21.455 -32.095 1.00 60.75 683 GLU A O 1
ATOM 5659 N N . GLU A 1 684 ? 23.533 23.142 -32.514 1.00 50.47 684 GLU A N 1
ATOM 5660 C CA . GLU A 1 684 ? 24.122 23.538 -33.801 1.00 50.47 684 GLU A CA 1
ATOM 5661 C C . GLU A 1 684 ? 25.099 24.715 -33.626 1.00 50.47 684 GLU A C 1
ATOM 5663 O O . GLU A 1 684 ? 24.689 25.853 -33.404 1.00 50.47 684 GLU A O 1
ATOM 5668 N N . GLN A 1 685 ? 26.409 24.470 -33.736 1.00 49.28 685 GLN A N 1
ATOM 5669 C CA . GLN A 1 685 ? 27.411 25.540 -33.868 1.00 49.28 685 GLN A CA 1
ATOM 5670 C C . GLN A 1 685 ? 28.544 25.113 -34.810 1.00 49.28 685 GLN A C 1
ATOM 5672 O O . GLN A 1 685 ? 29.626 24.736 -34.356 1.00 49.28 685 GLN A O 1
ATOM 5677 N N . PHE A 1 686 ? 28.285 25.192 -36.116 1.00 46.44 686 PHE A N 1
ATOM 5678 C CA . PHE A 1 686 ? 29.284 25.104 -37.187 1.00 46.44 686 PHE A CA 1
ATOM 5679 C C . PHE A 1 686 ? 28.986 26.156 -38.269 1.00 46.44 686 PHE A C 1
ATOM 5681 O O . PHE A 1 686 ? 27.890 26.708 -38.310 1.00 46.44 686 PHE A O 1
ATOM 5688 N N . ALA A 1 687 ? 29.963 26.445 -39.136 1.00 44.09 687 ALA A N 1
ATOM 5689 C CA . ALA A 1 687 ? 29.839 27.439 -40.210 1.00 44.09 687 ALA A CA 1
ATOM 5690 C C . ALA A 1 687 ? 28.858 27.034 -41.340 1.00 44.09 687 ALA A C 1
ATOM 5692 O O . ALA A 1 687 ? 28.386 27.901 -42.070 1.00 44.09 687 ALA A O 1
ATOM 5693 N N . CYS A 1 688 ? 28.530 25.742 -41.461 1.00 56.62 688 CYS A N 1
ATOM 5694 C CA . CYS A 1 688 ? 27.422 25.191 -42.254 1.00 56.62 688 CYS A CA 1
ATOM 5695 C C . CYS A 1 688 ? 26.680 24.168 -41.386 1.00 56.62 688 CYS A C 1
ATOM 5697 O O . CYS A 1 688 ? 27.323 23.423 -40.639 1.00 56.62 688 CYS A O 1
ATOM 5699 N N . SER A 1 689 ? 25.350 24.125 -41.455 1.00 66.81 689 SER A N 1
ATOM 5700 C CA . SER A 1 689 ? 24.569 23.207 -40.618 1.00 66.81 689 SER A CA 1
ATOM 5701 C C . SER A 1 689 ? 24.731 21.751 -41.097 1.00 66.81 689 SER A C 1
ATOM 5703 O O . SER A 1 689 ? 24.878 21.476 -42.289 1.00 66.81 689 SER A O 1
ATOM 5705 N N . LEU A 1 690 ? 24.724 20.773 -40.182 1.00 72.00 690 LEU A N 1
ATOM 5706 C CA . LEU A 1 690 ? 24.799 19.343 -40.534 1.00 72.00 690 LEU A CA 1
ATOM 5707 C C . LEU A 1 690 ? 23.725 18.925 -41.572 1.00 72.00 690 LEU A C 1
ATOM 5709 O O . LEU A 1 690 ? 24.058 18.186 -42.505 1.00 72.00 690 LEU A O 1
ATOM 5713 N N . PRO A 1 691 ? 22.473 19.430 -41.500 1.00 74.31 691 PRO A N 1
ATOM 5714 C CA . PRO A 1 691 ? 21.470 19.209 -42.542 1.00 74.31 691 PRO A CA 1
ATOM 5715 C C . PRO A 1 691 ? 21.870 19.753 -43.921 1.00 74.31 691 PRO A C 1
ATOM 5717 O O . PRO A 1 691 ? 21.576 19.110 -44.934 1.00 74.31 691 PRO A O 1
ATOM 5720 N N . GLU A 1 692 ? 22.558 20.899 -43.986 1.00 75.31 692 GLU A N 1
ATOM 5721 C CA . GLU A 1 692 ? 23.071 21.477 -45.238 1.00 75.31 692 GLU A CA 1
ATOM 5722 C C . GLU A 1 692 ? 24.145 20.587 -45.864 1.00 75.31 692 GLU A C 1
ATOM 5724 O O . GLU A 1 692 ? 24.086 20.312 -47.060 1.00 75.31 692 GLU A O 1
ATOM 5729 N N . ILE A 1 693 ? 25.087 20.064 -45.074 1.00 77.56 693 ILE A N 1
ATOM 5730 C CA . ILE A 1 693 ? 26.136 19.159 -45.578 1.00 77.56 693 ILE A CA 1
ATOM 5731 C C . ILE A 1 693 ? 25.513 17.887 -46.173 1.00 77.56 693 ILE A C 1
ATOM 5733 O O . ILE A 1 693 ? 25.899 17.448 -47.261 1.00 77.56 693 ILE A O 1
ATOM 5737 N N . LEU A 1 694 ? 24.508 17.315 -45.506 1.00 80.12 694 LEU A N 1
ATOM 5738 C CA . LEU A 1 694 ? 23.802 16.120 -45.981 1.00 80.12 694 LEU A CA 1
ATOM 5739 C C . LEU A 1 694 ? 23.002 16.391 -47.267 1.00 80.12 694 LEU A C 1
ATOM 5741 O O . LEU A 1 694 ? 23.052 15.603 -48.217 1.00 80.12 694 LEU A O 1
ATOM 5745 N N . THR A 1 695 ? 22.303 17.528 -47.350 1.00 82.56 695 THR A N 1
ATOM 5746 C CA . THR A 1 695 ? 21.581 17.916 -48.576 1.00 82.56 695 THR A CA 1
ATOM 5747 C C . THR A 1 695 ? 22.528 18.227 -49.728 1.00 82.56 695 THR A C 1
ATOM 5749 O O . THR A 1 695 ? 22.280 17.784 -50.853 1.00 82.56 695 THR A O 1
ATOM 5752 N N . LEU A 1 696 ? 23.636 18.923 -49.469 1.00 81.94 696 LEU A N 1
ATOM 5753 C CA . LEU A 1 696 ? 24.678 19.184 -50.462 1.00 81.94 696 LEU A CA 1
ATOM 5754 C C . LEU A 1 696 ? 25.300 17.881 -50.975 1.00 81.94 696 LEU A C 1
ATOM 5756 O O . LEU A 1 696 ? 25.452 17.728 -52.187 1.00 81.94 696 LEU A O 1
ATOM 5760 N N . SER A 1 697 ? 25.562 16.916 -50.091 1.00 85.06 697 SER A N 1
ATOM 5761 C CA . SER A 1 697 ? 26.061 15.578 -50.441 1.00 85.06 697 SER A CA 1
ATOM 5762 C C . SER A 1 697 ? 25.102 14.839 -51.380 1.00 85.06 697 SER A C 1
ATOM 5764 O O . SER A 1 697 ? 25.509 14.332 -52.429 1.00 85.06 697 SER A O 1
ATOM 5766 N N . LYS A 1 698 ? 23.799 14.863 -51.075 1.00 84.69 698 LYS A N 1
ATOM 5767 C CA . LYS A 1 698 ? 22.753 14.281 -51.930 1.00 84.69 698 LYS A CA 1
ATOM 5768 C C . LYS A 1 698 ? 22.696 14.936 -53.308 1.00 84.69 698 LYS A C 1
ATOM 5770 O O . LYS A 1 698 ? 22.681 14.242 -54.328 1.00 84.69 698 LYS A O 1
ATOM 5775 N N . VAL A 1 699 ? 22.668 16.270 -53.348 1.00 84.94 699 VAL A N 1
ATOM 5776 C CA . VAL A 1 699 ? 22.625 17.038 -54.601 1.00 84.94 699 VAL A CA 1
ATOM 5777 C C . VAL A 1 699 ? 23.884 16.785 -55.431 1.00 84.94 699 VAL A C 1
ATOM 5779 O O . VAL A 1 699 ? 23.784 16.620 -56.648 1.00 84.94 699 VAL A O 1
ATOM 5782 N N . PHE A 1 700 ? 25.052 16.717 -54.793 1.00 85.81 700 PHE A N 1
ATOM 5783 C CA . PHE A 1 700 ? 26.325 16.454 -55.450 1.00 85.81 700 PHE A CA 1
ATOM 5784 C C . PHE A 1 700 ? 26.360 15.072 -56.114 1.00 85.81 700 PHE A C 1
ATOM 5786 O O . PHE A 1 700 ? 26.636 14.994 -57.313 1.00 85.81 700 PHE A O 1
ATOM 5793 N N . CYS A 1 701 ? 25.999 14.004 -55.396 1.00 84.00 701 CYS A N 1
ATOM 5794 C CA . CYS A 1 701 ? 25.955 12.643 -55.946 1.00 84.00 701 CYS A CA 1
ATOM 5795 C C . CYS A 1 701 ? 25.029 12.545 -57.169 1.00 84.00 701 CYS A C 1
ATOM 5797 O O . CYS A 1 701 ? 25.426 12.028 -58.213 1.00 84.00 701 CYS A O 1
ATOM 5799 N N . LEU A 1 702 ? 23.830 13.131 -57.089 1.00 84.00 702 LEU A N 1
ATOM 5800 C CA . LEU A 1 702 ? 22.861 13.111 -58.189 1.00 84.00 702 LEU A CA 1
ATOM 5801 C C . LEU A 1 702 ? 23.386 13.872 -59.419 1.00 84.00 702 LEU A C 1
ATOM 5803 O O . LEU A 1 702 ? 23.222 13.438 -60.563 1.00 84.00 702 LEU A O 1
ATOM 5807 N N . ARG A 1 703 ? 24.078 14.997 -59.198 1.00 83.19 703 ARG A N 1
ATOM 5808 C CA . ARG A 1 703 ? 24.735 15.767 -60.266 1.00 83.19 703 ARG A CA 1
ATOM 5809 C C . ARG A 1 703 ? 25.903 15.007 -60.884 1.00 83.19 703 ARG A C 1
ATOM 5811 O O . ARG A 1 703 ? 26.051 15.077 -62.105 1.00 83.19 703 ARG A O 1
ATOM 5818 N N . TRP A 1 704 ? 26.695 14.294 -60.086 1.00 84.69 704 TRP A N 1
ATOM 5819 C CA . TRP A 1 704 ? 27.795 13.459 -60.565 1.00 84.69 704 TRP A CA 1
ATOM 5820 C C . TRP A 1 704 ? 27.282 12.339 -61.471 1.00 84.69 704 TRP A C 1
ATOM 5822 O O . TRP A 1 704 ? 27.714 12.240 -62.618 1.00 84.69 704 TRP A O 1
ATOM 5832 N N . GLU A 1 705 ? 26.306 11.559 -61.003 1.00 83.00 705 GLU A N 1
ATOM 5833 C CA . GLU A 1 705 ? 25.708 10.449 -61.756 1.00 83.00 705 GLU A CA 1
ATOM 5834 C C . GLU A 1 705 ? 25.046 10.931 -63.053 1.00 83.00 705 GLU A C 1
ATOM 5836 O O . GLU A 1 705 ? 25.304 10.376 -64.121 1.00 83.00 705 GLU A O 1
ATOM 5841 N N . THR A 1 706 ? 24.278 12.025 -62.997 1.00 82.31 706 THR A N 1
ATOM 5842 C CA . THR A 1 706 ? 23.648 12.604 -64.197 1.00 82.31 706 THR A CA 1
ATOM 5843 C C . THR A 1 706 ? 24.695 13.115 -65.189 1.00 82.31 706 THR A C 1
ATOM 5845 O O . THR A 1 706 ? 24.573 12.902 -66.393 1.00 82.31 706 THR A O 1
ATOM 5848 N N . SER A 1 707 ? 25.748 13.784 -64.704 1.00 80.69 707 SER A N 1
ATOM 5849 C CA . SER A 1 707 ? 26.837 14.270 -65.564 1.00 80.69 707 SER A CA 1
ATOM 5850 C C . SER A 1 707 ? 27.591 13.112 -66.207 1.00 80.69 707 SER A C 1
ATOM 5852 O O . SER A 1 707 ? 27.956 13.204 -67.375 1.00 80.69 707 SER A O 1
ATOM 5854 N N . ARG A 1 708 ? 27.785 12.012 -65.473 1.00 79.50 708 ARG A N 1
ATOM 5855 C CA . ARG A 1 708 ? 28.403 10.790 -65.984 1.00 79.50 708 ARG A CA 1
ATOM 5856 C C . ARG A 1 708 ? 27.549 10.130 -67.056 1.00 79.50 708 ARG A C 1
ATOM 5858 O O . ARG A 1 708 ? 28.072 9.913 -68.139 1.00 79.50 708 ARG A O 1
ATOM 5865 N N . ALA A 1 709 ? 26.262 9.881 -66.806 1.00 78.19 709 ALA A N 1
ATOM 5866 C CA . ALA A 1 709 ? 25.364 9.284 -67.800 1.00 78.19 709 ALA A CA 1
ATOM 5867 C C . ALA A 1 709 ? 25.353 10.119 -69.091 1.00 78.19 709 ALA A C 1
ATOM 5869 O O . ALA A 1 709 ? 25.582 9.613 -70.187 1.00 78.19 709 ALA A O 1
ATOM 5870 N N . LEU A 1 710 ? 25.240 11.445 -68.945 1.00 76.75 710 LEU A N 1
ATOM 5871 C CA . LEU A 1 710 ? 25.300 12.368 -70.072 1.00 76.75 710 LEU A CA 1
ATOM 5872 C C . LEU A 1 710 ? 26.654 12.360 -70.789 1.00 76.75 710 LEU A C 1
ATOM 5874 O O . LEU A 1 710 ? 26.681 12.646 -71.981 1.00 76.75 710 LEU A O 1
ATOM 5878 N N . ILE A 1 711 ? 27.782 12.104 -70.123 1.00 73.88 711 ILE A N 1
ATOM 5879 C CA . ILE A 1 711 ? 29.112 12.052 -70.752 1.00 73.88 711 ILE A CA 1
ATOM 5880 C C . ILE A 1 711 ? 29.344 10.693 -71.421 1.00 73.88 711 ILE A C 1
ATOM 5882 O O . ILE A 1 711 ? 29.649 10.678 -72.612 1.00 73.88 711 ILE A O 1
ATOM 5886 N N . ASP A 1 712 ? 29.146 9.597 -70.691 1.00 69.94 712 ASP A N 1
ATOM 5887 C CA . ASP A 1 712 ? 29.532 8.241 -71.081 1.00 69.94 712 ASP A CA 1
ATOM 5888 C C . ASP A 1 712 ? 28.526 7.589 -72.061 1.00 69.94 712 ASP A C 1
ATOM 5890 O O . ASP A 1 712 ? 28.956 7.019 -73.064 1.00 69.94 712 ASP A O 1
ATOM 5894 N N . GLU A 1 713 ? 27.202 7.718 -71.869 1.00 65.00 713 GLU A N 1
ATOM 5895 C CA . GLU A 1 713 ? 26.201 7.062 -72.746 1.00 65.00 713 GLU A CA 1
ATOM 5896 C C . GLU A 1 713 ? 26.114 7.706 -74.139 1.00 65.00 713 GLU A C 1
ATOM 5898 O O . GLU A 1 713 ? 25.850 7.046 -75.144 1.00 65.00 713 GLU A O 1
ATOM 5903 N N . TYR A 1 714 ? 26.387 9.008 -74.225 1.00 61.06 714 TYR A N 1
ATOM 5904 C CA . TYR A 1 714 ? 26.200 9.805 -75.441 1.00 61.06 714 TYR A CA 1
ATOM 5905 C C . TYR A 1 714 ? 27.517 10.125 -76.172 1.00 61.06 714 TYR A C 1
ATOM 5907 O O . TYR A 1 714 ? 27.559 11.005 -77.040 1.00 61.06 714 TYR A O 1
ATOM 5915 N N . CYS A 1 715 ? 28.616 9.453 -75.811 1.00 56.22 715 CYS A N 1
ATOM 5916 C CA . CYS A 1 715 ? 29.899 9.568 -76.513 1.00 56.22 715 CYS A CA 1
ATOM 5917 C C . CYS A 1 715 ? 29.881 8.907 -77.905 1.00 56.22 715 CYS A C 1
ATOM 5919 O O . CYS A 1 715 ? 30.674 9.295 -78.763 1.00 56.22 715 CYS A O 1
ATOM 5921 N N . ASN A 1 716 ? 28.947 7.982 -78.164 1.00 54.25 716 ASN A N 1
ATOM 5922 C CA . ASN A 1 716 ? 28.993 7.101 -79.340 1.00 54.25 716 ASN A CA 1
ATOM 5923 C C . ASN A 1 716 ? 27.945 7.391 -80.433 1.00 54.25 716 ASN A C 1
ATOM 5925 O O . ASN A 1 716 ? 27.919 6.689 -81.441 1.00 54.25 716 ASN A O 1
ATOM 5929 N N . GLN A 1 717 ? 27.105 8.423 -80.295 1.00 57.09 717 GLN A N 1
ATOM 5930 C CA . GLN A 1 717 ? 26.043 8.719 -81.268 1.00 57.09 717 GLN A CA 1
ATOM 5931 C C . GLN A 1 717 ? 26.310 10.035 -82.018 1.00 57.09 717 GLN A C 1
ATOM 5933 O O . GLN A 1 717 ? 26.332 11.122 -81.434 1.00 57.09 717 GLN A O 1
ATOM 5938 N N . LYS A 1 718 ? 26.525 9.954 -83.341 1.00 57.59 718 LYS A N 1
ATOM 5939 C CA . LYS A 1 718 ? 26.514 11.132 -84.224 1.00 57.59 718 LYS A CA 1
ATOM 5940 C C . LYS A 1 718 ? 25.061 11.572 -84.406 1.00 57.59 718 LYS A C 1
ATOM 5942 O O . LYS A 1 718 ? 24.243 10.771 -84.836 1.00 57.59 718 LYS A O 1
ATOM 5947 N N . ALA A 1 719 ? 24.762 12.833 -84.093 1.00 58.38 719 ALA A N 1
ATOM 5948 C CA . ALA A 1 719 ? 23.418 13.383 -84.238 1.00 58.38 719 ALA A CA 1
ATOM 5949 C C . ALA A 1 719 ? 23.003 13.408 -85.722 1.00 58.38 719 ALA A C 1
ATOM 5951 O O . ALA A 1 719 ? 23.599 14.139 -86.514 1.00 58.38 719 ALA A O 1
ATOM 5952 N N . THR A 1 720 ? 22.005 12.611 -86.084 1.00 59.59 720 THR A N 1
ATOM 5953 C CA . THR A 1 720 ? 21.404 12.504 -87.418 1.00 59.59 720 THR A CA 1
ATOM 5954 C C . THR A 1 720 ? 20.038 13.196 -87.506 1.00 59.59 720 THR A C 1
ATOM 5956 O O . THR A 1 720 ? 19.633 13.569 -88.603 1.00 59.59 720 THR A O 1
ATOM 5959 N N . SER A 1 721 ? 19.359 13.465 -86.378 1.00 71.12 721 SER A N 1
ATOM 5960 C CA . SER A 1 721 ? 18.045 14.137 -86.341 1.00 71.12 721 SER A CA 1
ATOM 5961 C C . SER A 1 721 ? 18.063 15.539 -85.695 1.00 71.12 721 SER A C 1
ATOM 5963 O O . SER A 1 721 ? 18.926 15.879 -84.882 1.00 71.12 721 SER A O 1
ATOM 5965 N N . THR A 1 722 ? 17.075 16.383 -86.021 1.00 68.25 722 THR A N 1
ATOM 5966 C CA . THR A 1 722 ? 16.883 17.725 -85.420 1.00 68.25 722 THR A CA 1
ATOM 5967 C C . THR A 1 722 ? 16.598 17.672 -83.913 1.00 68.25 722 THR A C 1
ATOM 5969 O O . THR A 1 722 ? 16.957 18.594 -83.175 1.00 68.25 722 THR A O 1
ATOM 5972 N N . PHE A 1 723 ? 15.999 16.580 -83.431 1.00 66.19 723 PHE A N 1
ATOM 5973 C CA . PHE A 1 723 ? 15.787 16.313 -82.007 1.00 66.19 723 PHE A CA 1
ATOM 5974 C C . PHE A 1 723 ? 17.114 16.087 -81.270 1.00 66.19 723 PHE A C 1
ATOM 5976 O O . PHE A 1 723 ? 17.362 16.710 -80.237 1.00 66.19 723 PHE A O 1
ATOM 5983 N N . GLU A 1 724 ? 18.016 15.285 -81.839 1.00 67.56 724 GLU A N 1
ATOM 5984 C CA . GLU A 1 724 ? 19.342 15.020 -81.267 1.00 67.56 724 GLU A CA 1
ATOM 5985 C C . GLU A 1 724 ? 20.212 16.284 -81.203 1.00 67.56 724 GLU A C 1
ATOM 5987 O O . GLU A 1 724 ? 20.999 16.450 -80.271 1.00 67.56 724 GLU A O 1
ATOM 5992 N N . GLN A 1 725 ? 20.041 17.220 -82.143 1.00 68.62 725 GLN A N 1
ATOM 5993 C CA . GLN A 1 725 ? 20.706 18.528 -82.095 1.00 68.62 725 GLN A CA 1
ATOM 5994 C C . GLN A 1 725 ? 20.203 19.397 -80.931 1.00 68.62 725 GLN A C 1
ATOM 5996 O O . GLN A 1 725 ? 21.018 19.959 -80.193 1.00 68.62 725 GLN A O 1
ATOM 6001 N N . LYS A 1 726 ? 18.880 19.477 -80.714 1.00 72.12 726 LYS A N 1
ATOM 6002 C CA . LYS A 1 726 ? 18.301 20.186 -79.555 1.00 72.12 726 LYS A CA 1
ATOM 6003 C C . LYS A 1 726 ? 18.703 19.531 -78.233 1.00 72.12 726 LYS A C 1
ATOM 6005 O O . LYS A 1 726 ? 19.078 20.230 -77.293 1.00 72.12 726 LYS A O 1
ATOM 6010 N N . TYR A 1 727 ? 18.699 18.202 -78.175 1.00 75.12 727 TYR A N 1
ATOM 6011 C CA . TYR A 1 727 ? 19.139 17.446 -77.004 1.00 75.12 727 TYR A CA 1
ATOM 6012 C C . TYR A 1 727 ? 20.624 17.684 -76.690 1.00 75.12 727 TYR A C 1
ATOM 6014 O O . TYR A 1 727 ? 20.985 17.928 -75.540 1.00 75.12 727 TYR A O 1
ATOM 6022 N N . LYS A 1 728 ? 21.493 17.726 -77.709 1.00 72.38 728 LYS A N 1
ATOM 6023 C CA . LYS A 1 728 ? 22.920 18.055 -77.553 1.00 72.38 728 LYS A CA 1
ATOM 6024 C C . LYS A 1 728 ? 23.140 19.457 -76.972 1.00 72.38 728 LYS A C 1
ATOM 6026 O O . LYS A 1 728 ? 24.046 19.637 -76.159 1.00 72.38 728 LYS A O 1
ATOM 6031 N N . LEU A 1 729 ? 22.309 20.430 -77.350 1.00 74.00 729 LEU A N 1
ATOM 6032 C CA . LEU A 1 729 ? 22.351 21.787 -76.800 1.00 74.00 729 LEU A CA 1
ATOM 6033 C C . LEU A 1 729 ? 21.879 21.824 -75.336 1.00 74.00 729 LEU A C 1
ATOM 6035 O O . LEU A 1 729 ? 22.548 22.425 -74.499 1.00 74.00 729 LEU A O 1
ATOM 6039 N N . LEU A 1 730 ? 20.796 21.115 -74.996 1.00 77.25 730 LEU A N 1
ATOM 6040 C CA . LEU A 1 730 ? 20.326 20.971 -73.610 1.00 77.25 730 LEU A CA 1
ATOM 6041 C C . LEU A 1 730 ? 21.353 20.261 -72.715 1.00 77.25 730 LEU A C 1
ATOM 6043 O O . LEU A 1 730 ? 21.606 20.711 -71.600 1.00 77.25 730 LEU A O 1
ATOM 6047 N N . ARG A 1 731 ? 22.002 19.207 -73.221 1.00 76.38 731 ARG A N 1
ATOM 6048 C CA . ARG A 1 731 ? 23.113 18.504 -72.558 1.00 76.38 731 ARG A CA 1
ATOM 6049 C C . ARG A 1 731 ? 24.272 19.451 -72.263 1.00 76.38 731 ARG A C 1
ATOM 6051 O O . ARG A 1 731 ? 24.779 19.477 -71.145 1.00 76.38 731 ARG A O 1
ATOM 6058 N N . LEU A 1 732 ? 24.693 20.238 -73.252 1.00 73.94 732 LEU A N 1
ATOM 6059 C CA . LEU A 1 732 ? 25.802 21.177 -73.091 1.00 73.94 732 LEU A CA 1
ATOM 6060 C C . LEU A 1 732 ? 25.454 22.298 -72.098 1.00 73.94 732 LEU A C 1
ATOM 6062 O O . LEU A 1 732 ? 26.275 22.622 -71.241 1.00 73.94 732 LEU A O 1
ATOM 6066 N N . ASN A 1 733 ? 24.221 22.810 -72.141 1.00 78.94 733 ASN A N 1
ATOM 6067 C CA . ASN A 1 733 ? 23.712 23.769 -71.158 1.00 78.94 733 ASN A CA 1
ATOM 6068 C C . ASN A 1 733 ? 23.688 23.176 -69.745 1.00 78.94 733 ASN A C 1
ATOM 6070 O O . ASN A 1 733 ? 24.141 23.826 -68.808 1.00 78.94 733 ASN A O 1
ATOM 6074 N N . TYR A 1 734 ? 23.236 21.931 -69.584 1.00 81.38 734 TYR A N 1
ATOM 6075 C CA . TYR A 1 734 ? 23.232 21.244 -68.293 1.00 81.38 734 TYR A CA 1
ATOM 6076 C C . TYR A 1 734 ? 24.646 21.083 -67.717 1.00 81.38 734 TYR A C 1
ATOM 6078 O O . TYR A 1 734 ? 24.866 21.353 -66.535 1.00 81.38 734 TYR A O 1
ATOM 6086 N N . LEU A 1 735 ? 25.622 20.685 -68.539 1.00 78.12 735 LEU A N 1
ATOM 6087 C CA . LEU A 1 735 ? 27.015 20.534 -68.108 1.00 78.12 735 LEU A CA 1
ATOM 6088 C C . LEU A 1 735 ? 27.636 21.887 -67.719 1.00 78.12 735 LEU A C 1
ATOM 6090 O O . LEU A 1 735 ? 28.304 21.973 -66.690 1.00 78.12 735 LEU A O 1
ATOM 6094 N N . LEU A 1 736 ? 27.374 22.959 -68.477 1.00 76.88 736 LEU A N 1
ATOM 6095 C CA . LEU A 1 736 ? 27.834 24.316 -68.146 1.00 76.88 736 LEU A CA 1
ATOM 6096 C C . LEU A 1 736 ? 27.190 24.863 -66.864 1.00 76.88 736 LEU A C 1
ATOM 6098 O O . LEU A 1 736 ? 27.881 25.441 -66.025 1.00 76.88 736 LEU A O 1
ATOM 6102 N N . GLU A 1 737 ? 25.888 24.653 -66.683 1.00 78.06 737 GLU A N 1
ATOM 6103 C CA . GLU A 1 737 ? 25.176 25.021 -65.455 1.00 78.06 737 GLU A CA 1
ATOM 6104 C C . GLU A 1 737 ? 25.665 24.214 -64.248 1.00 78.06 737 GLU A C 1
ATOM 6106 O O . GLU A 1 737 ? 25.790 24.753 -63.149 1.00 78.06 737 GLU A O 1
ATOM 6111 N N . THR A 1 738 ? 26.029 22.946 -64.450 1.00 77.75 738 THR A N 1
ATOM 6112 C CA . THR A 1 738 ? 26.636 22.116 -63.403 1.00 77.75 738 THR A CA 1
ATOM 6113 C C . THR A 1 738 ? 27.976 22.703 -62.959 1.00 77.75 738 THR A C 1
ATOM 6115 O O . THR A 1 738 ? 28.188 22.837 -61.761 1.00 77.75 738 THR A O 1
ATOM 6118 N N . VAL A 1 739 ? 28.831 23.187 -63.875 1.00 76.00 739 VAL A N 1
ATOM 6119 C CA . VAL A 1 739 ? 30.075 23.899 -63.504 1.00 76.00 739 VAL A CA 1
ATOM 6120 C C . VAL A 1 739 ? 29.792 25.145 -62.656 1.00 76.00 739 VAL A C 1
ATOM 6122 O O . VAL A 1 739 ? 30.481 25.374 -61.663 1.00 76.00 739 VAL A O 1
ATOM 6125 N N . LYS A 1 740 ? 28.792 25.960 -63.021 1.00 77.62 740 LYS A N 1
ATOM 6126 C CA . LYS A 1 740 ? 28.435 27.170 -62.254 1.00 77.62 740 LYS A CA 1
ATOM 6127 C C . LYS A 1 740 ? 27.937 26.827 -60.850 1.00 77.62 740 LYS A C 1
ATOM 6129 O O . LYS A 1 740 ? 28.361 27.452 -59.883 1.00 77.62 740 LYS A O 1
ATOM 6134 N N . LYS A 1 741 ? 27.077 25.814 -60.732 1.00 78.12 741 LYS A N 1
ATOM 6135 C CA . LYS A 1 741 ? 26.546 25.350 -59.442 1.00 78.12 741 LYS A CA 1
ATOM 6136 C C . LYS A 1 741 ? 27.619 24.700 -58.578 1.00 78.12 741 LYS A C 1
ATOM 6138 O O . LYS A 1 741 ? 27.646 24.940 -57.381 1.00 78.12 741 LYS A O 1
ATOM 6143 N N . CYS A 1 742 ? 28.543 23.959 -59.182 1.00 72.44 742 CYS A N 1
ATOM 6144 C CA . CYS A 1 742 ? 29.729 23.446 -58.509 1.00 72.44 742 CYS A CA 1
ATOM 6145 C C . CYS A 1 742 ? 30.558 24.584 -57.894 1.00 72.44 742 CYS A C 1
ATOM 6147 O O . CYS A 1 742 ? 30.909 24.510 -56.723 1.00 72.44 742 CYS A O 1
ATOM 6149 N N . LYS A 1 743 ? 30.794 25.681 -58.626 1.00 71.06 743 LYS A N 1
ATOM 6150 C CA . LYS A 1 743 ? 31.472 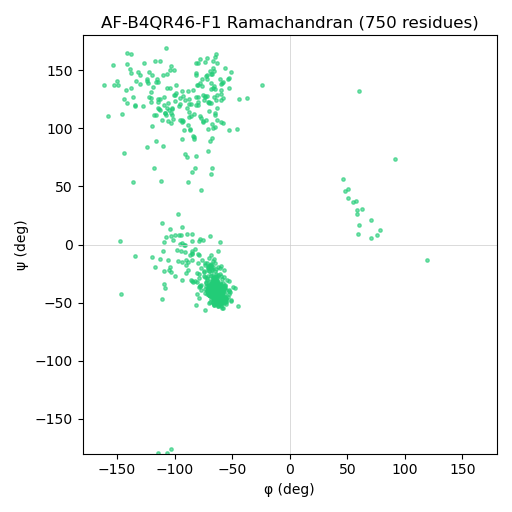26.860 -58.058 1.00 71.06 743 LYS A CA 1
ATOM 6151 C C . LYS A 1 743 ? 30.714 27.464 -56.872 1.00 71.06 743 LYS A C 1
ATOM 6153 O O . LYS A 1 743 ? 31.338 27.785 -55.874 1.00 71.06 743 LYS A O 1
ATOM 6158 N N . ALA A 1 744 ? 29.386 27.568 -56.956 1.00 71.62 744 ALA A N 1
ATOM 6159 C CA . ALA A 1 744 ? 28.565 28.076 -55.854 1.00 71.62 744 ALA A CA 1
ATOM 6160 C C . ALA A 1 744 ? 28.622 27.176 -54.602 1.00 71.62 744 ALA A C 1
ATOM 6162 O O . ALA A 1 744 ? 28.730 27.685 -53.491 1.00 71.62 744 ALA A O 1
ATOM 6163 N N . ILE A 1 745 ? 28.601 25.849 -54.782 1.00 71.56 745 ILE A N 1
ATOM 6164 C CA . ILE A 1 745 ? 28.776 24.873 -53.693 1.00 71.56 745 ILE A CA 1
ATOM 6165 C C . ILE A 1 745 ? 30.190 24.976 -53.098 1.00 71.56 745 ILE A C 1
ATOM 6167 O O . ILE A 1 745 ? 30.339 24.942 -51.883 1.00 71.56 745 ILE A O 1
ATOM 6171 N N . GLY A 1 746 ? 31.216 25.161 -53.936 1.00 65.56 746 GLY A N 1
ATOM 6172 C CA . GLY A 1 746 ? 32.593 25.398 -53.490 1.00 65.56 746 GLY A CA 1
ATOM 6173 C C . GLY A 1 746 ? 32.730 26.641 -52.604 1.00 65.56 746 GLY A C 1
ATOM 6174 O O . GLY A 1 746 ? 33.349 26.563 -51.547 1.00 65.56 746 GLY A O 1
ATOM 6175 N N . CYS A 1 747 ? 32.076 27.752 -52.965 1.00 66.12 747 CYS A N 1
ATOM 6176 C CA . CYS A 1 747 ? 32.059 28.971 -52.147 1.00 66.12 747 CYS A CA 1
ATOM 6177 C C . CYS A 1 747 ? 31.358 28.778 -50.789 1.00 66.12 747 CYS A C 1
ATOM 6179 O O . CYS A 1 747 ? 31.807 29.340 -49.796 1.00 66.12 747 CYS A O 1
ATOM 6181 N N . LEU A 1 748 ? 30.283 27.981 -50.731 1.00 66.06 748 LEU A N 1
ATOM 6182 C CA . LEU A 1 748 ? 29.590 27.639 -49.478 1.00 66.06 748 LEU A CA 1
ATOM 6183 C C . LEU A 1 748 ? 30.455 26.770 -48.553 1.00 66.06 748 LEU A C 1
ATOM 6185 O O . LEU A 1 748 ? 30.433 26.957 -47.345 1.00 66.06 748 LEU A O 1
ATOM 6189 N N . LEU A 1 749 ? 31.247 25.859 -49.122 1.00 63.81 749 LEU A N 1
ATOM 6190 C CA . LEU A 1 749 ? 32.153 24.968 -48.386 1.00 63.81 749 LEU A CA 1
ATOM 6191 C C . LEU A 1 749 ? 33.525 25.606 -48.080 1.00 63.81 749 LEU A C 1
ATOM 6193 O O . LEU A 1 749 ? 34.436 24.907 -47.646 1.00 63.81 749 LEU A O 1
ATOM 6197 N N . GLY A 1 750 ? 33.700 26.912 -48.323 1.00 57.12 750 GLY A N 1
ATOM 6198 C CA . GLY A 1 750 ? 34.930 27.648 -47.997 1.00 57.12 750 GLY A CA 1
ATOM 6199 C C . GLY A 1 750 ? 36.106 27.453 -48.965 1.00 57.12 750 GLY A C 1
ATOM 6200 O O . GLY A 1 750 ? 37.219 27.874 -48.659 1.00 57.12 750 GLY A O 1
ATOM 6201 N N . HIS A 1 751 ? 35.886 26.854 -50.140 1.00 50.78 751 HIS A N 1
ATOM 6202 C CA . HIS A 1 751 ? 36.911 26.655 -51.167 1.00 50.78 751 HIS A CA 1
ATOM 6203 C C . HIS A 1 751 ? 36.485 27.264 -52.511 1.00 50.78 751 HIS A C 1
ATOM 6205 O O . HIS A 1 751 ? 35.944 26.573 -53.377 1.00 50.78 751 HIS A O 1
ATOM 6211 N N . ILE A 1 752 ? 36.736 28.573 -52.650 1.00 37.56 752 ILE A N 1
ATOM 6212 C CA . ILE A 1 752 ? 37.265 29.333 -53.810 1.00 37.56 752 ILE A CA 1
ATOM 6213 C C . ILE A 1 752 ? 37.385 30.796 -53.388 1.00 37.56 752 ILE A C 1
ATOM 6215 O O . ILE A 1 752 ? 36.374 31.335 -52.884 1.00 37.56 752 ILE A O 1
#

Sequence (752 aa):
MVPSKPLDTSDYNYSMELGKVAVKENFNIKGAKMELELNVIQNKPSAKKPALVDFFKNGNDMLYRIQTNWWQVDISVYNQPQILASNFSQGYADILIFQLRESQASIRKISEEHQLLSELIVLFFASVNCRSFKILNDNWKFRADAPLTCALKQLKESPHLGEIISSLKQMRHLRELIETYAVKGIRCDRMKTLTCFSVALRQLLRPVIEFLVHFERRLTRGLETATLQHFIETSRGHLEKIKLLYELSQNKNQVLHSMKSLRTLDTLFTTSSQKTEPKLLRSLSASVLLHTVRAYCKFLDSWWSTGDFADCHKEFPFEKIVNDEQTEYVLRKLLIQTELENCELFRIIQRHVLESSDAVAILCDSRTISDFNTLHGIEPGIPLHNSLIDAVIRELAPYQIHSIEASHYVPDILQQLQSSDHDAIRRLFYSFHMETRPDPRNPAGHSINELLRNFLTCADYTPITEILSQELQRLLNRRTRLVNSYISGLLQEFQGYKVVRHLRSVFLLWSYDHFQSEFELFFEFLRRNQLVEATDKLKHIVVFQDYTLGHMFQVRLTEAHPEFIFLRVRNDSLLNCIISQKQIEMMNSCFRLLLNLNFWHYRITHLPPFHYCKYERLLKALRSIQISLISALEEQLSHPCKLFRKVQELDSYNSELDEFTSLTQLRRNQELFGLHIQKYLLEEQFACSLPEILTLSKVFCLRWETSRALIDEYCNQKATSTFEQKYKLLRLNYLLETVKKCKAIGCLLGHI

Organism: Drosophila simulans (NCBI:txid7240)

Mean predicted aligned error: 16.21 Å

pLDDT: mean 75.78, std 17.41, range [23.25, 96.31]

Secondary structure (DSSP, 8-state):
-------------------EEEEEEEEEETTEEEEEEEEEE-SSTTPPPP---PPPP-TT---EEEEETTEEEEE--PPPP----SSHHHHHHHHHHHHHHHHHHSSS---HHHHHHHHHHHHTT-----SSEEEETTEEEE-SSS---HHHHHHHHSHHHHHHHHHHHHHHHHHHHHHHHTS--S-S---HHHHHHHHHHHHHHHHHHHHHHHHHHHHHTT-S---HHHHHHHHHHHHHHHHHHHHHH-----S-HHHHHHHHHHHHHHHHH-TTS-HHHHHHHHHHHHHHTHHHHHHHHHHHHHSS---GGG-SSEEEEEETTEEEEEE-GGGTTS--TT-HHHHHHHHHHHHHHHHHHHHHHTT-HHHHHHHTT-TTS--HHHHHHHHHHHHHGGGB--------SS--HHHHHHT---HHHHHHHHHHHHHHSPPTTS-GGGSHHHHHHHHHHB-TT--HHHHHHHHHHHHHHHHHHHHHHHHHHHHHHHTHHHHHHHHHHHHTTTTGGGGHHHHHHHHHHHHTT-HHHHHHHHHHHHHHH-TTTGGGEEEEE-SSSGGGEEEEEP--TTTTTTS-HHHHHHHHHHHHHHHHHHHHHHHHHTPPPPS--S-HHHHHHHHHHHHHHHHHHHHHHH-TTSHHHHHHHHHHHHHT--TT--HHHHHHHHHHHHHHHHHHHH---SSS-HHHHHHHHHHHHHHHHHHHHHHHTTSS----SHHHHHHHHHHHHHHHHHHHHHHHHHHHTT--